Protein AF-0000000071042037 (afdb_homodimer)

Radius of gyration: 34.52 Å; Cα contacts (8 Å, |Δi|>4): 2663; chains: 2; bounding box: 82×126×121 Å

pLDDT: mean 88.51, std 17.07, range [20.02, 98.94]

Structure (mmCIF, N/CA/C/O backbone):
data_AF-0000000071042037-model_v1
#
loop_
_entity.id
_entity.type
_entity.pdbx_description
1 polymer 'Medium-chain acyl-CoA ligase ACSF2, mitochondrial'
#
loop_
_atom_site.group_PDB
_atom_site.id
_atom_site.type_symbol
_atom_site.label_atom_id
_atom_site.label_alt_id
_atom_site.label_comp_id
_atom_site.label_asym_id
_atom_site.label_entity_id
_atom_site.label_seq_id
_atom_site.pdbx_PDB_ins_code
_atom_site.Cartn_x
_atom_site.Cartn_y
_atom_site.Cartn_z
_atom_site.occupancy
_atom_site.B_iso_or_equiv
_atom_site.auth_seq_id
_atom_site.auth_comp_id
_atom_site.auth_asym_id
_atom_site.auth_atom_id
_atom_site.pdbx_PDB_model_num
ATOM 1 N N . MET A 1 1 ? -9.305 -24.906 -85.25 1 24.2 1 MET A N 1
ATOM 2 C CA . MET A 1 1 ? -9.922 -24.922 -83.938 1 24.2 1 MET A CA 1
ATOM 3 C C . MET A 1 1 ? -9.016 -24.266 -82.875 1 24.2 1 MET A C 1
ATOM 5 O O . MET A 1 1 ? -8.062 -24.891 -82.438 1 24.2 1 MET A O 1
ATOM 9 N N . HIS A 1 2 ? -8.75 -23.078 -82.938 1 25.86 2 HIS A N 1
ATOM 10 C CA . HIS A 1 2 ? -7.801 -22 -82.688 1 25.86 2 HIS A CA 1
ATOM 11 C C . HIS A 1 2 ? -7.867 -21.531 -81.25 1 25.86 2 HIS A C 1
ATOM 13 O O . HIS A 1 2 ? -8.93 -21.125 -80.75 1 25.86 2 HIS A O 1
ATOM 19 N N . GLY A 1 3 ? -7.184 -22.203 -80.375 1 22.84 3 GLY A N 1
ATOM 20 C CA . GLY A 1 3 ? -7.129 -22.344 -78.875 1 22.84 3 GLY A CA 1
ATOM 21 C C . GLY A 1 3 ? -6.805 -21.062 -78.188 1 22.84 3 GLY A C 1
ATOM 22 O O . GLY A 1 3 ? -5.699 -20.531 -78.312 1 22.84 3 GLY A O 1
ATOM 23 N N . VAL A 1 4 ? -7.742 -20.125 -78.125 1 24.64 4 VAL A N 1
ATOM 24 C CA . VAL A 1 4 ? -7.633 -18.766 -77.625 1 24.64 4 VAL A CA 1
ATOM 25 C C . VAL A 1 4 ? -7.156 -18.781 -76.188 1 24.64 4 VAL A C 1
ATOM 27 O O . VAL A 1 4 ? -7.688 -19.516 -75.375 1 24.64 4 VAL A O 1
ATOM 30 N N . CYS A 1 5 ? -5.879 -18.453 -75.875 1 22.72 5 CYS A N 1
ATOM 31 C CA . CYS A 1 5 ? -5.031 -18.359 -74.688 1 22.72 5 CYS A CA 1
ATOM 32 C C . CYS A 1 5 ? -5.676 -17.5 -73.625 1 22.72 5 CYS A C 1
ATOM 34 O O . CYS A 1 5 ? -6.129 -16.391 -73.938 1 22.72 5 CYS A O 1
ATOM 36 N N . LEU A 1 6 ? -6.203 -18.016 -72.562 1 21.28 6 LEU A N 1
ATOM 37 C CA . LEU A 1 6 ? -6.957 -17.562 -71.438 1 21.28 6 LEU A CA 1
ATOM 38 C C . LEU A 1 6 ? -6.227 -16.453 -70.688 1 21.28 6 LEU A C 1
ATOM 40 O O . LEU A 1 6 ? -5.078 -16.625 -70.25 1 21.28 6 LEU A O 1
ATOM 44 N N . LYS A 1 7 ? -6.508 -15.227 -71 1 23.2 7 LYS A N 1
ATOM 45 C CA . LYS A 1 7 ? -5.992 -13.984 -70.438 1 23.2 7 LYS A CA 1
ATOM 46 C C . LYS A 1 7 ? -6.16 -13.945 -68.938 1 23.2 7 LYS A C 1
ATOM 48 O O . LYS A 1 7 ? -7.281 -13.961 -68.438 1 23.2 7 LYS A O 1
ATOM 53 N N . ARG A 1 8 ? -5.18 -14.445 -68.125 1 22.86 8 ARG A N 1
ATOM 54 C CA . ARG A 1 8 ? -5.098 -14.656 -66.688 1 22.86 8 ARG A CA 1
ATOM 55 C C . ARG A 1 8 ? -5.383 -13.375 -65.938 1 22.86 8 ARG A C 1
ATOM 57 O O . ARG A 1 8 ? -4.641 -12.398 -66 1 22.86 8 ARG A O 1
ATOM 64 N N . VAL A 1 9 ? -6.629 -12.914 -65.812 1 24.02 9 VAL A N 1
ATOM 65 C CA . VAL A 1 9 ? -7.117 -11.68 -65.188 1 24.02 9 VAL A CA 1
ATOM 66 C C . VAL A 1 9 ? -6.688 -11.617 -63.719 1 24.02 9 VAL A C 1
ATOM 68 O O . VAL A 1 9 ? -7.211 -12.359 -62.906 1 24.02 9 VAL A O 1
ATOM 71 N N . ASP A 1 10 ? -5.434 -11.586 -63.375 1 20.62 10 ASP A N 1
ATOM 72 C CA . ASP A 1 10 ? -4.754 -11.734 -62.094 1 20.62 10 ASP A CA 1
ATOM 73 C C . ASP A 1 10 ? -5.164 -10.625 -61.125 1 20.62 10 ASP A C 1
ATOM 75 O O . ASP A 1 10 ? -5.039 -10.781 -59.906 1 20.62 10 ASP A O 1
ATOM 79 N N . ASN A 1 11 ? -5.359 -9.398 -61.562 1 21.53 11 ASN A N 1
ATOM 80 C CA . ASN A 1 11 ? -4.965 -8.266 -60.719 1 21.53 11 ASN A CA 1
ATOM 81 C C . ASN A 1 11 ? -6.004 -7.973 -59.656 1 21.53 11 ASN A C 1
ATOM 83 O O . ASN A 1 11 ? -6.777 -7.02 -59.781 1 21.53 11 ASN A O 1
ATOM 87 N N . ILE A 1 12 ? -6.832 -8.766 -59.312 1 20.64 12 ILE A N 1
ATOM 88 C CA . ILE A 1 12 ? -7.887 -8.18 -58.469 1 20.64 12 ILE A CA 1
ATOM 89 C C . ILE A 1 12 ? -7.273 -7.543 -57.25 1 20.64 12 ILE A C 1
ATOM 91 O O . ILE A 1 12 ? -6.602 -8.219 -56.438 1 20.64 12 ILE A O 1
ATOM 95 N N . LYS A 1 13 ? -7.125 -6.215 -57.219 1 25.69 13 LYS A N 1
ATOM 96 C CA . LYS A 1 13 ? -6.762 -5.27 -56.156 1 25.69 13 LYS A CA 1
ATOM 97 C C . LYS A 1 13 ? -7.609 -5.484 -54.906 1 25.69 13 LYS A C 1
ATOM 99 O O . LYS A 1 13 ? -8.812 -5.211 -54.906 1 25.69 13 LYS A O 1
ATOM 104 N N . PHE A 1 14 ? -7.477 -6.645 -54.219 1 21.19 14 PHE A N 1
ATOM 105 C CA . PHE A 1 14 ? -8.172 -6.785 -52.938 1 21.19 14 PHE A CA 1
ATOM 106 C C . PHE A 1 14 ? -8.023 -5.52 -52.094 1 21.19 14 PHE A C 1
ATOM 108 O O . PHE A 1 14 ? -6.914 -5.129 -51.75 1 21.19 14 PHE A O 1
ATOM 115 N N . LEU A 1 15 ? -8.852 -4.543 -52.281 1 24.7 15 LEU A N 1
ATOM 116 C CA . LEU A 1 15 ? -9.047 -3.346 -51.469 1 24.7 15 LEU A CA 1
ATOM 117 C C . LEU A 1 15 ? -9.172 -3.703 -49.969 1 24.7 15 LEU A C 1
ATOM 119 O O . LEU A 1 15 ? -10.188 -4.25 -49.562 1 24.7 15 LEU A O 1
ATOM 123 N N . GLY A 1 16 ? -8.18 -4.402 -49.406 1 23.17 16 GLY A N 1
ATOM 124 C CA . GLY A 1 16 ? -8.07 -4.656 -47.969 1 23.17 16 GLY A CA 1
ATOM 125 C C . GLY A 1 16 ? -8.359 -3.428 -47.125 1 23.17 16 GLY A C 1
ATOM 126 O O . GLY A 1 16 ? -7.609 -2.451 -47.156 1 23.17 16 GLY A O 1
ATOM 127 N N . LEU A 1 17 ? -9.586 -3.014 -47.031 1 25.05 17 LEU A N 1
ATOM 128 C CA . LEU A 1 17 ? -10.062 -1.983 -46.125 1 25.05 17 LEU A CA 1
ATOM 129 C C . LEU A 1 17 ? -9.422 -2.133 -44.75 1 25.05 17 LEU A C 1
ATOM 131 O O . LEU A 1 17 ? -9.602 -3.154 -44.094 1 25.05 17 LEU A O 1
ATOM 135 N N . TYR A 1 18 ? -8.219 -1.641 -44.594 1 23.72 18 TYR A N 1
ATOM 136 C CA . TYR A 1 18 ? -7.461 -1.355 -43.375 1 23.72 18 TYR A CA 1
ATOM 137 C C . TYR A 1 18 ? -8.336 -0.666 -42.344 1 23.72 18 TYR A C 1
ATOM 139 O O . TYR A 1 18 ? -8.695 0.503 -42.5 1 23.72 18 TYR A O 1
ATOM 147 N N . ILE A 1 19 ? -9.492 -1.325 -41.969 1 25.98 19 ILE A N 1
ATOM 148 C CA . ILE A 1 19 ? -10.148 -0.741 -40.781 1 25.98 19 ILE A CA 1
ATOM 149 C C . ILE A 1 19 ? -9.102 -0.299 -39.781 1 25.98 19 ILE A C 1
ATOM 151 O O . ILE A 1 19 ? -8.266 -1.099 -39.344 1 25.98 19 ILE A O 1
ATOM 155 N N . ASP A 1 20 ? -8.812 0.933 -39.781 1 24.41 20 ASP A N 1
ATOM 156 C CA . ASP A 1 20 ? -8.016 1.766 -38.875 1 24.41 20 ASP A CA 1
ATOM 157 C C . ASP A 1 20 ? -8.328 1.457 -37.438 1 24.41 20 ASP A C 1
ATOM 159 O O . ASP A 1 20 ? -9.398 1.802 -36.938 1 24.41 20 ASP A O 1
ATOM 163 N N . SER A 1 21 ? -8.305 0.178 -37.062 1 27.3 21 SER A N 1
ATOM 164 C CA . SER A 1 21 ? -8.336 -0.211 -35.656 1 27.3 21 SER A CA 1
ATOM 165 C C . SER A 1 21 ? -7.477 0.713 -34.812 1 27.3 21 SER A C 1
ATOM 167 O O . SER A 1 21 ? -6.277 0.474 -34.656 1 27.3 21 SER A O 1
ATOM 169 N N . GLN A 1 22 ? -7.457 1.995 -35.031 1 25.16 22 GLN A N 1
ATOM 170 C CA . GLN A 1 22 ? -6.871 3.088 -34.281 1 25.16 22 GLN A CA 1
ATOM 171 C C . GLN A 1 22 ? -7.234 2.977 -32.781 1 25.16 22 GLN A C 1
ATOM 173 O O . GLN A 1 22 ? -6.953 3.887 -32 1 25.16 22 GLN A O 1
ATOM 178 N N . LEU A 1 23 ? -8.195 2.203 -32.5 1 28.16 23 LEU A N 1
ATOM 179 C CA . LEU A 1 23 ? -8.297 2.26 -31.047 1 28.16 23 LEU A CA 1
ATOM 180 C C . LEU A 1 23 ? -6.953 1.959 -30.391 1 28.16 23 LEU A C 1
ATOM 182 O O . LEU A 1 23 ? -6.527 0.803 -30.344 1 28.16 23 LEU A O 1
ATOM 186 N N . SER A 1 24 ? -6.02 2.674 -30.844 1 26.39 24 SER A N 1
ATOM 187 C CA . SER A 1 24 ? -4.648 2.744 -30.359 1 26.39 24 SER A CA 1
ATOM 188 C C . SER A 1 24 ? -4.586 2.469 -28.859 1 26.39 24 SER A C 1
ATOM 190 O O . SER A 1 24 ? -5.434 2.939 -28.094 1 26.39 24 SER A O 1
ATOM 192 N N . SER A 1 25 ? -4.238 1.266 -28.5 1 30.28 25 SER A N 1
ATOM 193 C CA . SER A 1 25 ? -3.656 0.99 -27.188 1 30.28 25 SER A CA 1
ATOM 194 C C . SER A 1 25 ? -2.963 2.223 -26.625 1 30.28 25 SER A C 1
ATOM 196 O O . SER A 1 25 ? -2.107 2.818 -27.281 1 30.28 25 SER A O 1
ATOM 198 N N . SER A 1 26 ? -3.746 3.18 -26.156 1 30.73 26 SER A N 1
ATOM 199 C CA . SER A 1 26 ? -3.131 4.262 -25.391 1 30.73 26 SER A CA 1
ATOM 200 C C . SER A 1 26 ? -1.818 3.812 -24.766 1 30.73 26 SER A C 1
ATOM 202 O O . SER A 1 26 ? -1.813 2.967 -23.859 1 30.73 26 SER A O 1
ATOM 204 N N . LEU A 1 27 ? -0.887 3.559 -25.625 1 31.55 27 LEU A N 1
ATOM 205 C CA . LEU A 1 27 ? 0.497 3.428 -25.172 1 31.55 27 LEU A CA 1
ATOM 206 C C . LEU A 1 27 ? 0.77 4.332 -23.984 1 31.55 27 LEU A C 1
ATOM 208 O O . LEU A 1 27 ? 0.587 5.547 -24.062 1 31.55 27 LEU A O 1
ATOM 212 N N . TRP A 1 28 ? 0.453 3.842 -22.953 1 33.06 28 TRP A N 1
ATOM 213 C CA . TRP A 1 28 ? 1.007 4.418 -21.719 1 33.06 28 TRP A CA 1
ATOM 214 C C . TRP A 1 28 ? 2.434 4.902 -21.953 1 33.06 28 TRP A C 1
ATOM 216 O O . TRP A 1 28 ? 3.342 4.098 -22.172 1 33.06 28 TRP A O 1
ATOM 226 N N . ARG A 1 29 ? 2.57 5.859 -22.875 1 34.97 29 ARG A N 1
ATOM 227 C CA . ARG A 1 29 ? 3.926 6.395 -22.812 1 34.97 29 ARG A CA 1
ATOM 228 C C . ARG A 1 29 ? 4.219 6.977 -21.422 1 34.97 29 ARG A C 1
ATOM 230 O O . ARG A 1 29 ? 3.527 7.891 -20.969 1 34.97 29 ARG A O 1
ATOM 237 N N . PRO A 1 30 ? 4.828 6.215 -20.672 1 39.09 30 PRO A N 1
ATOM 238 C CA . PRO A 1 30 ? 5.223 6.98 -19.484 1 39.09 30 PRO A CA 1
ATOM 239 C C . PRO A 1 30 ? 5.734 8.375 -19.828 1 39.09 30 PRO A C 1
ATOM 241 O O . PRO A 1 30 ? 6.613 8.523 -20.672 1 39.09 30 PRO A O 1
ATOM 244 N N . ARG A 1 31 ? 4.992 9.219 -19.984 1 39.28 31 ARG A N 1
ATOM 245 C CA . ARG A 1 31 ? 5.422 10.602 -20.188 1 39.28 31 ARG A CA 1
ATOM 246 C C . ARG A 1 31 ? 6.684 10.906 -19.391 1 39.28 31 ARG A C 1
ATOM 248 O O . ARG A 1 31 ? 7.242 12 -19.5 1 39.28 31 ARG A O 1
ATOM 255 N N . ASN A 1 32 ? 6.855 10.312 -18.172 1 43.59 32 ASN A N 1
ATOM 256 C CA . ASN A 1 32 ? 7.898 11 -17.422 1 43.59 32 ASN A CA 1
ATOM 257 C C . ASN A 1 32 ? 9.289 10.648 -17.953 1 43.59 32 ASN A C 1
ATOM 259 O O . ASN A 1 32 ? 9.789 9.547 -17.703 1 43.59 32 ASN A O 1
ATOM 263 N N . ASP A 1 33 ? 9.602 11.172 -19.078 1 51.97 33 ASP A N 1
ATOM 264 C CA . ASP A 1 33 ? 10.922 11.242 -19.703 1 51.97 33 ASP A CA 1
ATOM 265 C C . ASP A 1 33 ? 12.008 11.508 -18.656 1 51.97 33 ASP A C 1
ATOM 267 O O . ASP A 1 33 ? 13.141 11.828 -19.016 1 51.97 33 ASP A O 1
ATOM 271 N N . VAL A 1 34 ? 11.68 11.703 -17.453 1 62.03 34 VAL A N 1
ATOM 272 C CA . VAL A 1 34 ? 12.758 12.062 -16.547 1 62.03 34 VAL A CA 1
ATOM 273 C C . VAL A 1 34 ? 13.555 10.82 -16.156 1 62.03 34 VAL A C 1
ATOM 275 O O . VAL A 1 34 ? 12.977 9.812 -15.734 1 62.03 34 VAL A O 1
ATOM 278 N N . ARG A 1 35 ? 14.742 10.844 -16.516 1 77.06 35 ARG A N 1
ATOM 279 C CA . ARG A 1 35 ? 15.695 9.797 -16.156 1 77.06 35 ARG A CA 1
ATOM 280 C C . ARG A 1 35 ? 15.859 9.703 -14.648 1 77.06 35 ARG A C 1
ATOM 282 O O . ARG A 1 35 ? 16.047 10.719 -13.969 1 77.06 35 ARG A O 1
ATOM 289 N N . LEU A 1 36 ? 15.625 8.469 -14.156 1 91.06 36 LEU A N 1
ATOM 290 C CA . LEU A 1 36 ? 15.742 8.211 -12.727 1 91.06 36 LEU A CA 1
ATOM 291 C C . LEU A 1 36 ? 17.203 8.18 -12.297 1 91.06 36 LEU A C 1
ATOM 293 O O . LEU A 1 36 ? 18.078 7.809 -13.078 1 91.06 36 LEU A O 1
ATOM 297 N N . SER A 1 37 ? 17.469 8.648 -11.133 1 90.06 37 SER A N 1
ATOM 298 C CA . SER A 1 37 ? 18.812 8.602 -10.578 1 90.06 37 SER A CA 1
ATOM 299 C C . SER A 1 37 ? 18.953 7.5 -9.531 1 90.06 37 SER A C 1
ATOM 301 O O . SER A 1 37 ? 20.031 6.938 -9.352 1 90.06 37 SER A O 1
ATOM 303 N N . ASP A 1 38 ? 17.859 7.219 -8.852 1 94.88 38 ASP A N 1
ATOM 304 C CA . ASP A 1 38 ? 17.844 6.191 -7.812 1 94.88 38 ASP A CA 1
ATOM 305 C C . ASP A 1 38 ? 16.984 5 -8.234 1 94.88 38 ASP A C 1
ATOM 307 O O . ASP A 1 38 ? 16.094 5.137 -9.078 1 94.88 38 ASP A O 1
ATOM 311 N N . SER A 1 39 ? 17.281 3.834 -7.672 1 97.94 39 SER A N 1
ATOM 312 C CA . SER A 1 39 ? 16.609 2.604 -8.078 1 97.94 39 SER A CA 1
ATOM 313 C C . SER A 1 39 ? 15.297 2.412 -7.316 1 97.94 39 SER A C 1
ATOM 315 O O . SER A 1 39 ? 15.195 1.538 -6.453 1 97.94 39 SER A O 1
ATOM 317 N N . TYR A 1 40 ? 14.375 3.17 -7.598 1 98.25 40 TYR A N 1
ATOM 318 C CA . TYR A 1 40 ? 13.008 3.102 -7.094 1 98.25 40 TYR A CA 1
ATOM 319 C C . TYR A 1 40 ? 12.008 3.387 -8.203 1 98.25 40 TYR A C 1
ATOM 321 O O . TYR A 1 40 ? 12.188 4.324 -8.984 1 98.25 40 TYR A O 1
ATOM 329 N N . PHE A 1 41 ? 10.977 2.521 -8.281 1 98.19 41 PHE A N 1
ATOM 330 C CA . PHE A 1 41 ? 9.938 2.697 -9.289 1 98.19 41 PHE A CA 1
ATOM 331 C C . PHE A 1 41 ? 8.57 2.312 -8.734 1 98.19 41 PHE A C 1
ATOM 333 O O . PHE A 1 41 ? 8.445 1.313 -8.023 1 98.19 41 PHE A O 1
ATOM 340 N N . HIS A 1 42 ? 7.586 3.139 -8.945 1 98 42 HIS A N 1
ATOM 341 C CA . HIS A 1 42 ? 6.191 2.867 -8.602 1 98 42 HIS A CA 1
ATOM 342 C C . HIS A 1 42 ? 5.344 2.678 -9.859 1 98 42 HIS A C 1
ATOM 344 O O . HIS A 1 42 ? 5.223 3.592 -10.68 1 98 42 HIS A O 1
ATOM 350 N N . GLY A 1 43 ? 4.754 1.424 -10.008 1 97.38 43 GLY A N 1
ATOM 351 C CA . GLY A 1 43 ? 3.822 1.203 -11.102 1 97.38 43 GLY A CA 1
ATOM 352 C C . GLY A 1 43 ? 2.494 1.91 -10.898 1 97.38 43 GLY A C 1
ATOM 353 O O . GLY A 1 43 ? 1.94 1.907 -9.797 1 97.38 43 GLY A O 1
ATOM 354 N N . THR A 1 44 ? 2.018 2.598 -11.961 1 95.06 44 THR A N 1
ATOM 355 C CA . THR A 1 44 ? 0.755 3.32 -11.852 1 95.06 44 THR A CA 1
ATOM 356 C C . THR A 1 44 ? -0.231 2.852 -12.922 1 95.06 44 THR A C 1
ATOM 358 O O . THR A 1 44 ? 0.165 2.234 -13.914 1 95.06 44 THR A O 1
ATOM 361 N N . SER A 1 45 ? -1.495 3.008 -12.586 1 94.44 45 SER A N 1
ATOM 362 C CA . SER A 1 45 ? -2.578 2.68 -13.508 1 94.44 45 SER A CA 1
ATOM 363 C C . SER A 1 45 ? -3.854 3.436 -13.148 1 94.44 45 SER A C 1
ATOM 365 O O . SER A 1 45 ? -4.027 3.871 -12.008 1 94.44 45 SER A O 1
ATOM 367 N N . ASP A 1 46 ? -4.656 3.615 -14.141 1 92.75 46 ASP A N 1
ATOM 368 C CA . ASP A 1 46 ? -5.973 4.188 -13.891 1 92.75 46 ASP A CA 1
ATOM 369 C C . ASP A 1 46 ? -6.969 3.109 -13.461 1 92.75 46 ASP A C 1
ATOM 371 O O . ASP A 1 46 ? -8.117 3.41 -13.148 1 92.75 46 ASP A O 1
ATOM 375 N N . ARG A 1 47 ? -6.539 1.904 -13.406 1 94.75 47 ARG A N 1
ATOM 376 C CA . ARG A 1 47 ? -7.387 0.808 -12.945 1 94.75 47 ARG A CA 1
ATOM 377 C C . ARG A 1 47 ? -7.309 0.657 -11.43 1 94.75 47 ARG A C 1
ATOM 379 O O . ARG A 1 47 ? -6.23 0.404 -10.883 1 94.75 47 ARG A O 1
ATOM 386 N N . PRO A 1 48 ? -8.398 0.753 -10.805 1 97.06 48 PRO A N 1
ATOM 387 C CA . PRO A 1 48 ? -8.359 0.627 -9.344 1 97.06 48 PRO A CA 1
ATOM 388 C C . PRO A 1 48 ? -8.203 -0.82 -8.883 1 97.06 48 PRO A C 1
ATOM 390 O O . PRO A 1 48 ? -8.531 -1.748 -9.625 1 97.06 48 PRO A O 1
ATOM 393 N N . LEU A 1 49 ? -7.688 -0.988 -7.711 1 97.94 49 LEU A N 1
ATOM 394 C CA . LEU A 1 49 ? -7.727 -2.293 -7.059 1 97.94 49 LEU A CA 1
ATOM 395 C C . LEU A 1 49 ? -9.172 -2.734 -6.82 1 97.94 49 LEU A C 1
ATOM 397 O O . LEU A 1 49 ? -10.023 -1.919 -6.473 1 97.94 49 LEU A O 1
ATOM 401 N N . LEU A 1 50 ? -9.375 -3.984 -6.984 1 97.19 50 LEU A N 1
ATOM 402 C CA . LEU A 1 50 ? -10.703 -4.559 -6.766 1 97.19 50 LEU A CA 1
ATOM 403 C C . LEU A 1 50 ? -10.898 -4.922 -5.297 1 97.19 50 LEU A C 1
ATOM 405 O O . LEU A 1 50 ? -10.039 -5.547 -4.684 1 97.19 50 LEU A O 1
ATOM 409 N N . GLY A 1 51 ? -11.969 -4.508 -4.77 1 96.44 51 GLY A N 1
ATOM 410 C CA . GLY A 1 51 ? -12.383 -4.945 -3.445 1 96.44 51 GLY A CA 1
ATOM 411 C C . GLY A 1 51 ? -13.328 -6.137 -3.477 1 96.44 51 GLY A C 1
ATOM 412 O O . GLY A 1 51 ? -14.445 -6.062 -2.965 1 96.44 51 GLY A O 1
ATOM 413 N N . LYS A 1 52 ? -12.836 -7.258 -4.004 1 96.88 52 LYS A N 1
ATOM 414 C CA . LYS A 1 52 ? -13.68 -8.43 -4.215 1 96.88 52 LYS A CA 1
ATOM 415 C C . LYS A 1 52 ? -12.969 -9.703 -3.764 1 96.88 52 LYS A C 1
ATOM 417 O O . LYS A 1 52 ? -11.75 -9.82 -3.891 1 96.88 52 LYS A O 1
ATOM 422 N N . THR A 1 53 ? -13.773 -10.594 -3.26 1 98.12 53 THR A N 1
ATOM 423 C CA . THR A 1 53 ? -13.266 -11.945 -3.055 1 98.12 53 THR A CA 1
ATOM 424 C C . THR A 1 53 ? -13.227 -12.711 -4.371 1 98.12 53 THR A C 1
ATOM 426 O O . THR A 1 53 ? -13.828 -12.289 -5.359 1 98.12 53 THR A O 1
ATOM 429 N N . ILE A 1 54 ? -12.531 -13.828 -4.363 1 98.62 54 ILE A N 1
ATOM 430 C CA . ILE A 1 54 ? -12.508 -14.695 -5.535 1 98.62 54 ILE A CA 1
ATOM 431 C C . ILE A 1 54 ? -13.922 -15.172 -5.867 1 98.62 54 ILE A C 1
ATOM 433 O O . ILE A 1 54 ? -14.305 -15.211 -7.035 1 98.62 54 ILE A O 1
ATOM 437 N N . GLY A 1 55 ? -14.719 -15.555 -4.859 1 97.75 55 GLY A N 1
ATOM 438 C CA . GLY A 1 55 ? -16.094 -15.969 -5.066 1 97.75 55 GLY A CA 1
ATOM 439 C C . GLY A 1 55 ? -16.953 -14.898 -5.727 1 97.75 55 GLY A C 1
ATOM 440 O O . GLY A 1 55 ? -17.719 -15.188 -6.637 1 97.75 55 GLY A O 1
ATOM 441 N N . GLU A 1 56 ? -16.828 -13.672 -5.285 1 96.38 56 GLU A N 1
ATOM 442 C CA . GLU A 1 56 ? -17.547 -12.562 -5.879 1 96.38 56 GLU A CA 1
ATOM 443 C C . GLU A 1 56 ? -17.109 -12.312 -7.32 1 96.38 56 GLU A C 1
ATOM 445 O O . GLU A 1 56 ? -17.922 -12.016 -8.188 1 96.38 56 GLU A O 1
ATOM 450 N N . ALA A 1 57 ? -15.812 -12.414 -7.523 1 97.69 57 ALA A N 1
ATOM 451 C CA . ALA A 1 57 ? -15.289 -12.234 -8.875 1 97.69 57 ALA A CA 1
ATOM 452 C C . ALA A 1 57 ? -15.859 -13.281 -9.828 1 97.69 57 ALA A C 1
ATOM 454 O O . ALA A 1 57 ? -16.203 -12.969 -10.969 1 97.69 57 ALA A O 1
ATOM 455 N N . LEU A 1 58 ? -15.906 -14.492 -9.367 1 98.12 58 LEU A N 1
ATOM 456 C CA . LEU A 1 58 ? -16.484 -15.555 -10.18 1 98.12 58 LEU A CA 1
ATOM 457 C C . LEU A 1 58 ? -17.953 -15.258 -10.492 1 98.12 58 LEU A C 1
ATOM 459 O O . LEU A 1 58 ? -18.391 -15.406 -11.633 1 98.12 58 LEU A O 1
ATOM 463 N N . GLN A 1 59 ? -18.703 -14.883 -9.508 1 96.19 59 GLN A N 1
ATOM 464 C CA . GLN A 1 59 ? -20.109 -14.516 -9.703 1 96.19 59 GLN A CA 1
ATOM 465 C C . GLN A 1 59 ? -20.234 -13.406 -10.734 1 96.19 59 GLN A C 1
ATOM 467 O O . GLN A 1 59 ? -21.094 -13.469 -11.617 1 96.19 59 GLN A O 1
ATOM 472 N N . ASN A 1 60 ? -19.422 -12.414 -10.625 1 95.88 60 ASN A N 1
ATOM 473 C CA . ASN A 1 60 ? -19.438 -11.297 -11.562 1 95.88 60 ASN A CA 1
ATOM 474 C C . ASN A 1 60 ? -19.188 -11.766 -12.992 1 95.88 60 ASN A C 1
ATOM 476 O O . ASN A 1 60 ? -19.891 -11.359 -13.922 1 95.88 60 ASN A O 1
ATOM 480 N N . SER A 1 61 ? -18.203 -12.617 -13.164 1 97.62 61 SER A N 1
ATOM 481 C CA . SER A 1 61 ? -17.875 -13.109 -14.5 1 97.62 61 SER A CA 1
ATOM 482 C C . SER A 1 61 ? -19 -13.977 -15.062 1 97.62 61 SER A C 1
ATOM 484 O O . SER A 1 61 ? -19.297 -13.914 -16.25 1 97.62 61 SER A O 1
ATOM 486 N N . ALA A 1 62 ? -19.594 -14.742 -14.227 1 97.88 62 ALA A N 1
ATOM 487 C CA . ALA A 1 62 ? -20.703 -15.594 -14.648 1 97.88 62 ALA A CA 1
ATOM 488 C C . ALA A 1 62 ? -21.906 -14.758 -15.055 1 97.88 62 ALA A C 1
ATOM 490 O O . ALA A 1 62 ? -22.656 -15.133 -15.961 1 97.88 62 ALA A O 1
ATOM 491 N N . GLU A 1 63 ? -22.125 -13.688 -14.398 1 96.75 63 GLU A N 1
ATOM 492 C CA . GLU A 1 63 ? -23.219 -12.789 -14.727 1 96.75 63 GLU A CA 1
ATOM 493 C C . GLU A 1 63 ? -22.953 -12.039 -16.031 1 96.75 63 GLU A C 1
ATOM 495 O O . GLU A 1 63 ? -23.844 -11.875 -16.859 1 96.75 63 GLU A O 1
ATOM 500 N N . LYS A 1 64 ? -21.75 -11.672 -16.25 1 96.5 64 LYS A N 1
ATOM 501 C CA . LYS A 1 64 ? -21.359 -10.883 -17.422 1 96.5 64 LYS A CA 1
ATOM 502 C C . LYS A 1 64 ? -21.25 -11.766 -18.656 1 96.5 64 LYS A C 1
ATOM 504 O O . LYS A 1 64 ? -21.578 -11.328 -19.766 1 96.5 64 LYS A O 1
ATOM 509 N N . HIS A 1 65 ? -20.719 -12.961 -18.375 1 96.88 65 HIS A N 1
ATOM 510 C CA . HIS A 1 65 ? -20.438 -13.867 -19.484 1 96.88 65 HIS A CA 1
ATOM 511 C C . HIS A 1 65 ? -21 -15.266 -19.203 1 96.88 65 HIS A C 1
ATOM 513 O O . HIS A 1 65 ? -20.281 -16.25 -19.281 1 96.88 65 HIS A O 1
ATOM 519 N N . PRO A 1 66 ? -22.234 -15.391 -19.078 1 97.56 66 PRO A N 1
ATOM 520 C CA . PRO A 1 66 ? -22.781 -16.672 -18.625 1 97.56 66 PRO A CA 1
ATOM 521 C C . PRO A 1 66 ? -22.516 -17.812 -19.609 1 97.56 66 PRO A C 1
ATOM 523 O O . PRO A 1 66 ? -22.219 -18.938 -19.188 1 97.56 66 PRO A O 1
ATOM 526 N N . ASN A 1 67 ? -22.5 -17.547 -20.938 1 97.81 67 ASN A N 1
ATOM 527 C CA . ASN A 1 67 ? -22.453 -18.625 -21.922 1 97.81 67 ASN A CA 1
ATOM 528 C C . ASN A 1 67 ? -21.062 -18.781 -22.531 1 97.81 67 ASN A C 1
ATOM 530 O O . ASN A 1 67 ? -20.828 -19.688 -23.344 1 97.81 67 ASN A O 1
ATOM 534 N N . LYS A 1 68 ? -20.172 -17.969 -22.125 1 98 68 LYS A N 1
ATOM 535 C CA . LYS A 1 68 ? -18.781 -18.109 -22.578 1 98 68 LYS A CA 1
ATOM 536 C C . LYS A 1 68 ? -18.094 -19.266 -21.859 1 98 68 LYS A C 1
ATOM 538 O O . LYS A 1 68 ? -18.344 -19.516 -20.672 1 98 68 LYS A O 1
ATOM 543 N N . ASN A 1 69 ? -17.25 -19.969 -22.609 1 98.12 69 ASN A N 1
ATOM 544 C CA . ASN A 1 69 ? -16.453 -21 -21.969 1 98.12 69 ASN A CA 1
ATOM 545 C C . ASN A 1 69 ? -15.484 -20.422 -20.953 1 98.12 69 ASN A C 1
ATOM 547 O O . ASN A 1 69 ? -14.719 -19.5 -21.266 1 98.12 69 ASN A O 1
ATOM 551 N N . ALA A 1 70 ? -15.57 -20.906 -19.75 1 98.56 70 ALA A N 1
ATOM 552 C CA . ALA A 1 70 ? -14.617 -20.516 -18.719 1 98.56 70 ALA A CA 1
ATOM 553 C C . ALA A 1 70 ? -13.375 -21.406 -18.75 1 98.56 70 ALA A C 1
ATOM 555 O O . ALA A 1 70 ? -12.25 -20.906 -18.859 1 98.56 70 ALA A O 1
ATOM 556 N N . PHE A 1 71 ? -13.672 -22.719 -18.75 1 98.62 71 PHE A N 1
ATOM 557 C CA . PHE A 1 71 ? -12.578 -23.672 -18.75 1 98.62 71 PHE A CA 1
ATOM 558 C C . PHE A 1 71 ? -12.836 -24.797 -19.75 1 98.62 71 PHE A C 1
ATOM 560 O O . PHE A 1 71 ? -13.969 -25.25 -19.906 1 98.62 71 PHE A O 1
ATOM 567 N N . VAL A 1 72 ? -11.789 -25.188 -20.406 1 98.31 72 VAL A N 1
ATOM 568 C CA . VAL A 1 72 ? -11.758 -26.375 -21.266 1 98.31 72 VAL A CA 1
ATOM 569 C C . VAL A 1 72 ? -10.711 -27.359 -20.734 1 98.31 72 VAL A C 1
ATOM 571 O O . VAL A 1 72 ? -9.562 -26.984 -20.484 1 98.31 72 VAL A O 1
ATOM 574 N N . TYR A 1 73 ? -11.148 -28.625 -20.516 1 96.31 73 TYR A N 1
ATOM 575 C CA . TYR A 1 73 ? -10.266 -29.625 -19.922 1 96.31 73 TYR A CA 1
ATOM 576 C C . TYR A 1 73 ? -9.852 -30.672 -20.938 1 96.31 73 TYR A C 1
ATOM 578 O O . TYR A 1 73 ? -10.695 -31.391 -21.469 1 96.31 73 TYR A O 1
ATOM 586 N N . GLY A 1 74 ? -8.609 -30.766 -21.188 1 88.25 74 GLY A N 1
ATOM 587 C CA . GLY A 1 74 ? -8.109 -31.734 -22.141 1 88.25 74 GLY A CA 1
ATOM 588 C C . GLY A 1 74 ? -8.492 -31.422 -23.578 1 88.25 74 GLY A C 1
ATOM 589 O O . GLY A 1 74 ? -8.867 -30.281 -23.891 1 88.25 74 GLY A O 1
ATOM 590 N N . THR A 1 75 ? -8.32 -32.469 -24.344 1 81.5 75 THR A N 1
ATOM 591 C CA . THR A 1 75 ? -8.562 -32.25 -25.766 1 81.5 75 THR A CA 1
ATOM 592 C C . THR A 1 75 ? -9.898 -32.844 -26.188 1 81.5 75 THR A C 1
ATOM 594 O O . THR A 1 75 ? -10.367 -32.625 -27.312 1 81.5 75 THR A O 1
ATOM 597 N N . GLU A 1 76 ? -10.523 -33.562 -25.234 1 78 76 GLU A N 1
ATOM 598 C CA . GLU A 1 76 ? -11.75 -34.281 -25.578 1 78 76 GLU A CA 1
ATOM 599 C C . GLU A 1 76 ? -12.977 -33.406 -25.406 1 78 76 GLU A C 1
ATOM 601 O O . GLU A 1 76 ? -14.109 -33.875 -25.578 1 78 76 GLU A O 1
ATOM 606 N N . GLY A 1 77 ? -12.781 -32.281 -25.016 1 77.31 77 GLY A N 1
ATOM 607 C CA . GLY A 1 77 ? -13.867 -31.328 -25.125 1 77.31 77 GLY A CA 1
ATOM 608 C C . GLY A 1 77 ? -14.594 -31.094 -23.812 1 77.31 77 GLY A C 1
ATOM 609 O O . GLY A 1 77 ? -15.617 -30.422 -23.781 1 77.31 77 GLY A O 1
ATOM 610 N N . ASP A 1 78 ? -14.312 -31.688 -22.719 1 90.25 78 ASP A N 1
ATOM 611 C CA . ASP A 1 78 ? -14.906 -31.344 -21.438 1 90.25 78 ASP A CA 1
ATOM 612 C C . ASP A 1 78 ? -14.734 -29.859 -21.141 1 90.25 78 ASP A C 1
ATOM 614 O O . ASP A 1 78 ? -13.656 -29.297 -21.328 1 90.25 78 ASP A O 1
ATOM 618 N N . ARG A 1 79 ? -15.82 -29.188 -20.875 1 97 79 ARG A N 1
ATOM 619 C CA . ARG A 1 79 ? -15.719 -27.734 -20.688 1 97 79 ARG A CA 1
ATOM 620 C C . ARG A 1 79 ? -16.828 -27.219 -19.781 1 97 79 ARG A C 1
ATOM 622 O O . ARG A 1 79 ? -17.828 -27.906 -19.562 1 97 79 ARG A O 1
ATOM 629 N N . HIS A 1 80 ? -16.641 -26.141 -19.172 1 98.06 80 HIS A N 1
ATOM 630 C CA . HIS A 1 80 ? -17.609 -25.359 -18.406 1 98.06 80 HIS A CA 1
ATOM 631 C C . HIS A 1 80 ? -17.75 -23.953 -18.969 1 98.06 80 HIS A C 1
ATOM 633 O O . HIS A 1 80 ? -16.75 -23.266 -19.188 1 98.06 80 HIS A O 1
ATOM 639 N N . THR A 1 81 ? -19.016 -23.594 -19.234 1 98.44 81 THR A N 1
ATOM 640 C CA . THR A 1 81 ? -19.266 -22.156 -19.344 1 98.44 81 THR A CA 1
ATOM 641 C C . THR A 1 81 ? -19.156 -21.484 -17.984 1 98.44 81 THR A C 1
ATOM 643 O O . THR A 1 81 ? -19.094 -22.156 -16.953 1 98.44 81 THR A O 1
ATOM 646 N N . TYR A 1 82 ? -19.109 -20.203 -17.969 1 98.69 82 TYR A N 1
ATOM 647 C CA . TYR A 1 82 ? -19.031 -19.5 -16.703 1 98.69 82 TYR A CA 1
ATOM 648 C C . TYR A 1 82 ? -20.234 -19.812 -15.82 1 98.69 82 TYR A C 1
ATOM 650 O O . TYR A 1 82 ? -20.094 -20.016 -14.617 1 98.69 82 TYR A O 1
ATOM 658 N N . SER A 1 83 ? -21.422 -19.828 -16.375 1 98.44 83 SER A N 1
ATOM 659 C CA . SER A 1 83 ? -22.609 -20.172 -15.609 1 98.44 83 SER A CA 1
ATOM 660 C C . SER A 1 83 ? -22.547 -21.594 -15.07 1 98.44 83 SER A C 1
ATOM 662 O O . SER A 1 83 ? -22.922 -21.844 -13.922 1 98.44 83 SER A O 1
ATOM 664 N N . GLN A 1 84 ? -22.109 -22.5 -15.914 1 98.19 84 GLN A N 1
ATOM 665 C CA . GLN A 1 84 ? -21.969 -23.891 -15.492 1 98.19 84 GLN A CA 1
ATOM 666 C C . GLN A 1 84 ? -20.922 -24.031 -14.391 1 98.19 84 GLN A C 1
ATOM 668 O O . GLN A 1 84 ? -21.109 -24.797 -13.445 1 98.19 84 GLN A O 1
ATOM 673 N N . LEU A 1 85 ? -19.797 -23.328 -14.57 1 98.44 85 LEU A N 1
ATOM 674 C CA . LEU A 1 85 ? -18.766 -23.359 -13.547 1 98.44 85 LEU A CA 1
ATOM 675 C C . LEU A 1 85 ? -19.297 -22.891 -12.203 1 98.44 85 LEU A C 1
ATOM 677 O O . LEU A 1 85 ? -19.094 -23.547 -11.18 1 98.44 85 LEU A O 1
ATOM 681 N N . LEU A 1 86 ? -20 -21.75 -12.188 1 97.62 86 LEU A N 1
ATOM 682 C CA . LEU A 1 86 ? -20.547 -21.219 -10.953 1 97.62 86 LEU A CA 1
ATOM 683 C C . LEU A 1 86 ? -21.5 -22.219 -10.305 1 97.62 86 LEU A C 1
ATOM 685 O O . LEU A 1 86 ? -21.438 -22.453 -9.094 1 97.62 86 LEU A O 1
ATOM 689 N N . ASP A 1 87 ? -22.328 -22.812 -11.094 1 96.44 87 ASP A N 1
ATOM 690 C CA . ASP A 1 87 ? -23.281 -23.781 -10.594 1 96.44 87 ASP A CA 1
ATOM 691 C C . ASP A 1 87 ? -22.578 -24.984 -9.977 1 96.44 87 ASP A C 1
ATOM 693 O O . ASP A 1 87 ? -22.938 -25.422 -8.883 1 96.44 87 ASP A O 1
ATOM 697 N N . GLU A 1 88 ? -21.609 -25.547 -10.688 1 96.69 88 GLU A N 1
ATOM 698 C CA . GLU A 1 88 ? -20.875 -26.703 -10.195 1 96.69 88 GLU A CA 1
ATOM 699 C C . GLU A 1 88 ? -20.109 -26.375 -8.922 1 96.69 88 GLU A C 1
ATOM 701 O O . GLU A 1 88 ? -20.062 -27.172 -7.988 1 96.69 88 GLU A O 1
ATOM 706 N N . VAL A 1 89 ? -19.5 -25.25 -8.898 1 97.69 89 VAL A N 1
ATOM 707 C CA . VAL A 1 89 ? -18.734 -24.781 -7.746 1 97.69 89 VAL A CA 1
ATOM 708 C C . VAL A 1 89 ? -19.672 -24.609 -6.543 1 97.69 89 VAL A C 1
ATOM 710 O O . VAL A 1 89 ? -19.328 -25.016 -5.43 1 97.69 89 VAL A O 1
ATOM 713 N N . ASP A 1 90 ? -20.875 -24.047 -6.746 1 96.94 90 ASP A N 1
ATOM 714 C CA . ASP A 1 90 ? -21.828 -23.859 -5.656 1 96.94 90 ASP A CA 1
ATOM 715 C C . ASP A 1 90 ? -22.312 -25.203 -5.117 1 96.94 90 ASP A C 1
ATOM 717 O O . ASP A 1 90 ? -22.5 -25.359 -3.908 1 96.94 90 ASP A O 1
ATOM 721 N N . ARG A 1 91 ? -22.547 -26.156 -5.973 1 96.56 91 ARG A N 1
ATOM 722 C CA . ARG A 1 91 ? -22.938 -27.484 -5.539 1 96.56 91 ARG A CA 1
ATOM 723 C C . ARG A 1 91 ? -21.844 -28.141 -4.711 1 96.56 91 ARG A C 1
ATOM 725 O O . ARG A 1 91 ? -22.109 -28.703 -3.648 1 96.56 91 ARG A O 1
ATOM 732 N N . LEU A 1 92 ? -20.656 -28.062 -5.227 1 97.69 92 LEU A N 1
ATOM 733 C CA . LEU A 1 92 ? -19.531 -28.625 -4.492 1 97.69 92 LEU A CA 1
ATOM 734 C C . LEU A 1 92 ? -19.328 -27.906 -3.16 1 97.69 92 LEU A C 1
ATOM 736 O O . LEU A 1 92 ? -18.984 -28.547 -2.158 1 97.69 92 LEU A O 1
ATOM 740 N N . ALA A 1 93 ? -19.469 -26.594 -3.141 1 97.94 93 ALA A N 1
ATOM 741 C CA . ALA A 1 93 ? -19.359 -25.797 -1.918 1 97.94 93 ALA A CA 1
ATOM 742 C C . ALA A 1 93 ? -20.359 -26.266 -0.865 1 97.94 93 ALA A C 1
ATOM 744 O O . ALA A 1 93 ? -20 -26.422 0.307 1 97.94 93 ALA A O 1
ATOM 745 N N . ALA A 1 94 ? -21.578 -26.484 -1.306 1 97.31 94 ALA A N 1
ATOM 746 C CA . ALA A 1 94 ? -22.578 -27.016 -0.399 1 97.31 94 ALA A CA 1
ATOM 747 C C . ALA A 1 94 ? -22.172 -28.391 0.121 1 97.31 94 ALA A C 1
ATOM 749 O O . ALA A 1 94 ? -22.406 -28.719 1.287 1 97.31 94 ALA A O 1
ATOM 750 N N . GLY A 1 95 ? -21.625 -29.156 -0.777 1 97.69 95 GLY A N 1
ATOM 751 C CA . GLY A 1 95 ? -21.094 -30.453 -0.366 1 97.69 95 GLY A CA 1
ATOM 752 C C . GLY A 1 95 ? -20 -30.344 0.673 1 97.69 95 GLY A C 1
ATOM 753 O O . GLY A 1 95 ? -20 -31.062 1.666 1 97.69 95 GLY A O 1
ATOM 754 N N . PHE A 1 96 ? -19 -29.453 0.456 1 98 96 PHE A N 1
ATOM 755 C CA . PHE A 1 96 ? -17.938 -29.188 1.419 1 98 96 PHE A CA 1
ATOM 756 C C . PHE A 1 96 ? -18.516 -28.812 2.777 1 98 96 PHE A C 1
ATOM 758 O O . PHE A 1 96 ? -18.094 -29.344 3.807 1 98 96 PHE A O 1
ATOM 765 N N . LEU A 1 97 ? -19.5 -27.922 2.801 1 96.69 97 LEU A N 1
ATOM 766 C CA . LEU A 1 97 ? -20.156 -27.531 4.043 1 96.69 97 LEU A CA 1
ATOM 767 C C . LEU A 1 97 ? -20.797 -28.719 4.734 1 96.69 97 LEU A C 1
ATOM 769 O O . LEU A 1 97 ? -20.734 -28.844 5.961 1 96.69 97 LEU A O 1
ATOM 773 N N . SER A 1 98 ? -21.422 -29.562 3.986 1 95.69 98 SER A N 1
ATOM 774 C CA . SER A 1 98 ? -22.141 -30.703 4.523 1 95.69 98 SER A CA 1
ATOM 775 C C . SER A 1 98 ? -21.203 -31.672 5.227 1 95.69 98 SER A C 1
ATOM 777 O O . SER A 1 98 ? -21.625 -32.406 6.137 1 95.69 98 SER A O 1
ATOM 779 N N . ILE A 1 99 ? -19.969 -31.688 4.836 1 95.94 99 ILE A N 1
ATOM 780 C CA . ILE A 1 99 ? -19.047 -32.625 5.465 1 95.94 99 ILE A CA 1
ATOM 781 C C . ILE A 1 99 ? -18.188 -31.875 6.488 1 95.94 99 ILE A C 1
ATOM 783 O O . ILE A 1 99 ? -17.172 -32.406 6.945 1 95.94 99 ILE A O 1
ATOM 787 N N . GLY A 1 100 ? -18.5 -30.625 6.711 1 95.62 100 GLY A N 1
ATOM 788 C CA . GLY A 1 100 ? -17.953 -29.938 7.875 1 95.62 100 GLY A CA 1
ATOM 789 C C . GLY A 1 100 ? -16.844 -28.969 7.531 1 95.62 100 GLY A C 1
ATOM 790 O O . GLY A 1 100 ? -16.188 -28.422 8.422 1 95.62 100 GLY A O 1
ATOM 791 N N . ILE A 1 101 ? -16.531 -28.734 6.289 1 97.62 101 ILE A N 1
ATOM 792 C CA . ILE A 1 101 ? -15.539 -27.734 5.902 1 97.62 101 ILE A CA 1
ATOM 793 C C . ILE A 1 101 ? -16.156 -26.344 5.961 1 97.62 101 ILE A C 1
ATOM 795 O O . ILE A 1 101 ? -17.203 -26.094 5.348 1 97.62 101 ILE A O 1
ATOM 799 N N . THR A 1 102 ? -15.539 -25.438 6.676 1 96.5 102 THR A N 1
ATOM 800 C CA . THR A 1 102 ? -16.062 -24.094 6.852 1 96.5 102 THR A CA 1
ATOM 801 C C . THR A 1 102 ? -14.969 -23.047 6.668 1 96.5 102 THR A C 1
ATOM 803 O O . THR A 1 102 ? -13.82 -23.391 6.371 1 96.5 102 THR A O 1
ATOM 806 N N . LYS A 1 103 ? -15.328 -21.781 6.844 1 97.19 103 LYS A N 1
ATOM 807 C CA . LYS A 1 103 ? -14.406 -20.672 6.656 1 97.19 103 LYS A CA 1
ATOM 808 C C . LYS A 1 103 ? -13.141 -20.859 7.492 1 97.19 103 LYS A C 1
ATOM 810 O O . LYS A 1 103 ? -13.211 -21.172 8.68 1 97.19 103 LYS A O 1
ATOM 815 N N . GLY A 1 104 ? -12.016 -20.688 6.84 1 97.94 104 GLY A N 1
ATOM 816 C CA . GLY A 1 104 ? -10.75 -20.734 7.551 1 97.94 104 GLY A CA 1
ATOM 817 C C . GLY A 1 104 ? -10.117 -22.109 7.555 1 97.94 104 GLY A C 1
ATOM 818 O O . GLY A 1 104 ? -8.93 -22.25 7.832 1 97.94 104 GLY A O 1
ATOM 819 N N . ASP A 1 105 ? -10.891 -23.156 7.297 1 98.75 105 ASP A N 1
ATOM 820 C CA . ASP A 1 105 ? -10.328 -24.5 7.223 1 98.75 105 ASP A CA 1
ATOM 821 C C . ASP A 1 105 ? -9.359 -24.625 6.043 1 98.75 105 ASP A C 1
ATOM 823 O O . ASP A 1 105 ? -9.594 -24.047 4.977 1 98.75 105 ASP A O 1
ATOM 827 N N . ARG A 1 106 ? -8.312 -25.344 6.246 1 98.81 106 ARG A N 1
ATOM 828 C CA . ARG A 1 106 ? -7.34 -25.594 5.195 1 98.81 106 ARG A CA 1
ATOM 829 C C . ARG A 1 106 ? -7.711 -26.844 4.402 1 98.81 106 ARG A C 1
ATOM 831 O O . ARG A 1 106 ? -7.879 -27.922 4.977 1 98.81 106 ARG A O 1
ATOM 838 N N . VAL A 1 107 ? -7.855 -26.672 3.137 1 98.94 107 VAL A N 1
ATOM 839 C CA . VAL A 1 107 ? -8.164 -27.766 2.223 1 98.94 107 VAL A CA 1
ATOM 840 C C . VAL A 1 107 ? -7.012 -27.953 1.235 1 98.94 107 VAL A C 1
ATOM 842 O O . VAL A 1 107 ? -6.75 -27.078 0.403 1 98.94 107 VAL A O 1
ATOM 845 N N . GLY A 1 108 ? -6.383 -29.141 1.312 1 98.88 108 GLY A N 1
ATOM 846 C CA . GLY A 1 108 ? -5.293 -29.422 0.393 1 98.88 108 GLY A CA 1
ATOM 847 C C . GLY A 1 108 ? -5.77 -29.922 -0.959 1 98.88 108 GLY A C 1
ATOM 848 O O . GLY A 1 108 ? -6.723 -30.703 -1.039 1 98.88 108 GLY A O 1
ATOM 849 N N . MET A 1 109 ? -5.219 -29.406 -1.976 1 98.75 109 MET A N 1
ATOM 850 C CA . MET A 1 109 ? -5.359 -29.984 -3.314 1 98.75 109 MET A CA 1
ATOM 851 C C . MET A 1 109 ? -4.047 -30.594 -3.783 1 98.75 109 MET A C 1
ATOM 853 O O . MET A 1 109 ? -3.07 -29.891 -4.027 1 98.75 109 MET A O 1
ATOM 857 N N . TRP A 1 110 ? -4.004 -31.906 -3.83 1 97.94 110 TRP A N 1
ATOM 858 C CA . TRP A 1 110 ? -2.834 -32.719 -4.141 1 97.94 110 TRP A CA 1
ATOM 859 C C . TRP A 1 110 ? -3.039 -33.5 -5.438 1 97.94 110 TRP A C 1
ATOM 861 O O . TRP A 1 110 ? -3.475 -34.656 -5.414 1 97.94 110 TRP A O 1
ATOM 871 N N . GLY A 1 111 ? -2.602 -32.844 -6.59 1 95.88 111 GLY A N 1
ATOM 872 C CA . GLY A 1 111 ? -2.803 -33.5 -7.879 1 95.88 111 GLY A CA 1
ATOM 873 C C . GLY A 1 111 ? -2.367 -32.625 -9.047 1 95.88 111 GLY A C 1
ATOM 874 O O . GLY A 1 111 ? -2.006 -31.469 -8.867 1 95.88 111 GLY A O 1
ATOM 875 N N . PRO A 1 112 ? -2.342 -33.219 -10.219 1 94.94 112 PRO A N 1
ATOM 876 C CA . PRO A 1 112 ? -1.949 -32.5 -11.43 1 94.94 112 PRO A CA 1
ATOM 877 C C . PRO A 1 112 ? -3.043 -31.547 -11.938 1 94.94 112 PRO A C 1
ATOM 879 O O . PRO A 1 112 ? -3.994 -31.25 -11.211 1 94.94 112 PRO A O 1
ATOM 882 N N . ASN A 1 113 ? -2.859 -30.984 -13.148 1 96.06 113 ASN A N 1
ATOM 883 C CA . ASN A 1 113 ? -3.822 -30.062 -13.742 1 96.06 113 ASN A CA 1
ATOM 884 C C . ASN A 1 113 ? -5.082 -30.797 -14.203 1 96.06 113 ASN A C 1
ATOM 886 O O . ASN A 1 113 ? -5.211 -31.125 -15.383 1 96.06 113 ASN A O 1
ATOM 890 N N . ILE A 1 114 ? -5.984 -31.031 -13.328 1 95.88 114 ILE A N 1
ATOM 891 C CA . ILE A 1 114 ? -7.227 -31.719 -13.664 1 95.88 114 ILE A CA 1
ATOM 892 C C . ILE A 1 114 ? -8.422 -30.828 -13.328 1 95.88 114 ILE A C 1
ATOM 894 O O . ILE A 1 114 ? -8.273 -29.812 -12.625 1 95.88 114 ILE A O 1
ATOM 898 N N . LYS A 1 115 ? -9.555 -31.172 -13.836 1 97 115 LYS A N 1
ATOM 899 C CA . LYS A 1 115 ? -10.797 -30.438 -13.625 1 97 115 LYS A CA 1
ATOM 900 C C . LYS A 1 115 ? -11.07 -30.219 -12.141 1 97 115 LYS A C 1
ATOM 902 O O . LYS A 1 115 ? -11.477 -29.141 -11.727 1 97 115 LYS A O 1
ATOM 907 N N . GLU A 1 116 ? -10.812 -31.219 -11.336 1 97.62 116 GLU A N 1
ATOM 908 C CA . GLU A 1 116 ? -11.094 -31.172 -9.906 1 97.62 116 GLU A CA 1
ATOM 909 C C . GLU A 1 116 ? -10.242 -30.125 -9.203 1 97.62 116 GLU A C 1
ATOM 911 O O . GLU A 1 116 ? -10.641 -29.578 -8.172 1 97.62 116 GLU A O 1
ATOM 916 N N . TRP A 1 117 ? -9.055 -29.875 -9.758 1 98.19 117 TRP A N 1
ATOM 917 C CA . TRP A 1 117 ? -8.219 -28.812 -9.211 1 98.19 117 TRP A CA 1
ATOM 918 C C . TRP A 1 117 ? -8.922 -27.453 -9.305 1 98.19 117 TRP A C 1
ATOM 920 O O . TRP A 1 117 ? -9.016 -26.719 -8.32 1 98.19 117 TRP A O 1
ATOM 930 N N . ILE A 1 118 ? -9.453 -27.156 -10.453 1 98.56 118 ILE A N 1
ATOM 931 C CA . ILE A 1 118 ? -10.133 -25.891 -10.719 1 98.56 118 ILE A CA 1
ATOM 932 C C . ILE A 1 118 ? -11.367 -25.766 -9.828 1 98.56 118 ILE A C 1
ATOM 934 O O . ILE A 1 118 ? -11.57 -24.734 -9.172 1 98.56 118 ILE A O 1
ATOM 938 N N . LEU A 1 119 ? -12.133 -26.797 -9.812 1 98.56 119 LEU A N 1
ATOM 939 C CA . LEU A 1 119 ? -13.352 -26.781 -9.008 1 98.56 119 LEU A CA 1
ATOM 940 C C . LEU A 1 119 ? -13.023 -26.594 -7.535 1 98.56 119 LEU A C 1
ATOM 942 O O . LEU A 1 119 ? -13.711 -25.844 -6.84 1 98.56 119 LEU A O 1
ATOM 946 N N . THR A 1 120 ? -11.961 -27.219 -7.059 1 98.81 120 THR A N 1
ATOM 947 C CA . THR A 1 120 ? -11.562 -27.078 -5.66 1 98.81 120 THR A CA 1
ATOM 948 C C . THR A 1 120 ? -11.133 -25.641 -5.355 1 98.81 120 THR A C 1
ATOM 950 O O . THR A 1 120 ? -11.492 -25.094 -4.312 1 98.81 120 THR A O 1
ATOM 953 N N . GLN A 1 121 ? -10.367 -25.031 -6.23 1 98.88 121 GLN A N 1
ATOM 954 C CA . GLN A 1 121 ? -9.898 -23.656 -6.047 1 98.88 121 GLN A CA 1
ATOM 955 C C . GLN A 1 121 ? -11.07 -22.703 -5.82 1 98.88 121 GLN A C 1
ATOM 957 O O . GLN A 1 121 ? -11.086 -21.953 -4.84 1 98.88 121 GLN A O 1
ATOM 962 N N . TYR A 1 122 ? -12.047 -22.781 -6.656 1 98.75 122 TYR A N 1
ATOM 963 C CA . TYR A 1 122 ? -13.133 -21.812 -6.609 1 98.75 122 TYR A CA 1
ATOM 964 C C . TYR A 1 122 ? -14.148 -22.188 -5.535 1 98.75 122 TYR A C 1
ATOM 966 O O . TYR A 1 122 ? -14.797 -21.312 -4.953 1 98.75 122 TYR A O 1
ATOM 974 N N . THR A 1 123 ? -14.289 -23.5 -5.246 1 98.5 123 THR A N 1
ATOM 975 C CA . THR A 1 123 ? -15.156 -23.953 -4.164 1 98.5 123 THR A CA 1
ATOM 976 C C . THR A 1 123 ? -14.664 -23.422 -2.82 1 98.5 123 THR A C 1
ATOM 978 O O . THR A 1 123 ? -15.438 -22.875 -2.037 1 98.5 123 THR A O 1
ATOM 981 N N . CYS A 1 124 ? -13.344 -23.562 -2.568 1 98.69 124 CYS A N 1
ATOM 982 C CA . CYS A 1 124 ? -12.766 -23.031 -1.345 1 98.69 124 CYS A CA 1
ATOM 983 C C . CYS A 1 124 ? -13.039 -21.531 -1.223 1 98.69 124 CYS A C 1
ATOM 985 O O . CYS A 1 1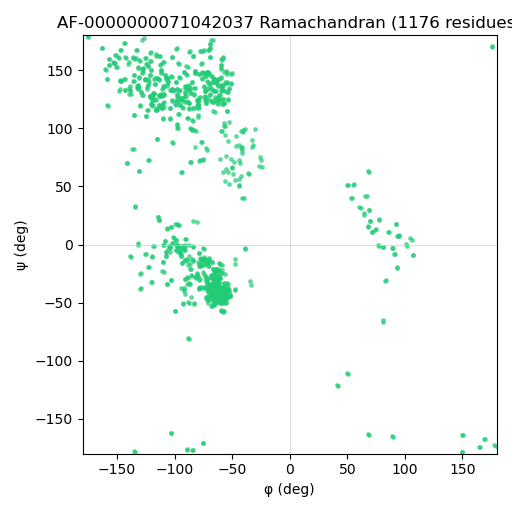24 ? -13.43 -21.062 -0.156 1 98.69 124 CYS A O 1
ATOM 987 N N . ALA A 1 125 ? -12.914 -20.859 -2.297 1 98.31 125 ALA A N 1
ATOM 988 C CA . ALA A 1 125 ? -13.094 -19.406 -2.299 1 98.31 125 ALA A CA 1
ATOM 989 C C . ALA A 1 125 ? -14.547 -19.047 -2.016 1 98.31 125 ALA A C 1
ATOM 991 O O . ALA A 1 125 ? -14.82 -18 -1.424 1 98.31 125 ALA A O 1
ATOM 992 N N . ARG A 1 126 ? -15.461 -19.891 -2.471 1 97.12 126 ARG A N 1
ATOM 993 C CA . ARG A 1 126 ? -16.891 -19.609 -2.307 1 97.12 126 ARG A CA 1
ATOM 994 C C . ARG A 1 126 ? -17.297 -19.672 -0.838 1 97.12 126 ARG A C 1
ATOM 996 O O . ARG A 1 126 ? -18.203 -18.953 -0.407 1 97.12 126 ARG A O 1
ATOM 1003 N N . ILE A 1 127 ? -16.625 -20.469 -0.022 1 97.12 127 ILE A N 1
ATOM 1004 C CA . ILE A 1 127 ? -17.078 -20.672 1.346 1 97.12 127 ILE A CA 1
ATOM 1005 C C . ILE A 1 127 ? -16.031 -20.172 2.33 1 97.12 127 ILE A C 1
ATOM 1007 O O . ILE A 1 127 ? -16.219 -20.25 3.545 1 97.12 127 ILE A O 1
ATOM 1011 N N . GLY A 1 128 ? -14.883 -19.656 1.837 1 98.06 128 GLY A N 1
ATOM 1012 C CA . GLY A 1 128 ? -13.867 -19.047 2.689 1 98.06 128 GLY A CA 1
ATOM 1013 C C . GLY A 1 128 ? -12.891 -20.062 3.258 1 98.06 128 GLY A C 1
ATOM 1014 O O . GLY A 1 128 ? -12.156 -19.766 4.199 1 98.06 128 GLY A O 1
ATOM 1015 N N . ALA A 1 129 ? -12.922 -21.312 2.754 1 98.69 129 ALA A N 1
ATOM 1016 C CA . ALA A 1 129 ? -11.867 -22.25 3.09 1 98.69 129 ALA A CA 1
ATOM 1017 C C . ALA A 1 129 ? -10.555 -21.891 2.398 1 98.69 129 ALA A C 1
ATOM 1019 O O . ALA A 1 129 ? -10.562 -21.297 1.313 1 98.69 129 ALA A O 1
ATOM 1020 N N . ILE A 1 130 ? -9.477 -22.188 3.029 1 98.88 130 ILE A N 1
ATOM 1021 C CA . ILE A 1 130 ? -8.172 -21.812 2.49 1 98.88 130 ILE A CA 1
ATOM 1022 C C . ILE A 1 130 ? -7.605 -22.953 1.653 1 98.88 130 ILE A C 1
ATOM 1024 O O . ILE A 1 130 ? -7.387 -24.047 2.164 1 98.88 130 ILE A O 1
ATOM 1028 N N . LEU A 1 131 ? -7.41 -22.703 0.385 1 98.94 131 LEU A N 1
ATOM 1029 C CA . LEU A 1 131 ? -6.812 -23.688 -0.5 1 98.94 131 LEU A CA 1
ATOM 1030 C C . LEU A 1 131 ? -5.32 -23.844 -0.22 1 98.94 131 LEU A C 1
ATOM 1032 O O . LEU A 1 131 ? -4.578 -22.859 -0.247 1 98.94 131 LEU A O 1
ATOM 1036 N N . VAL A 1 132 ? -4.918 -25.062 0.066 1 98.75 132 VAL A N 1
ATOM 1037 C CA . VAL A 1 132 ? -3.5 -25.359 0.227 1 98.75 132 VAL A CA 1
ATOM 1038 C C . VAL A 1 132 ? -2.988 -26.094 -1.012 1 98.75 132 VAL A C 1
ATOM 1040 O O . VAL A 1 132 ? -3.451 -27.203 -1.327 1 98.75 132 VAL A O 1
ATOM 1043 N N . ASN A 1 133 ? -2.066 -25.469 -1.694 1 97.44 133 ASN A N 1
ATOM 1044 C CA . ASN A 1 133 ? -1.462 -26.109 -2.859 1 97.44 133 ASN A CA 1
ATOM 1045 C C . ASN A 1 133 ? -0.4 -27.125 -2.453 1 97.44 133 ASN A C 1
ATOM 1047 O O . ASN A 1 133 ? 0.617 -26.766 -1.859 1 97.44 133 ASN A O 1
ATOM 1051 N N . VAL A 1 134 ? -0.638 -28.328 -2.859 1 95 134 VAL A N 1
ATOM 1052 C CA . VAL A 1 134 ? 0.29 -29.391 -2.51 1 95 134 VAL A CA 1
ATOM 1053 C C . VAL A 1 134 ? 0.98 -29.922 -3.77 1 95 134 VAL A C 1
ATOM 1055 O O . VAL A 1 134 ? 0.319 -30.234 -4.762 1 95 134 VAL A O 1
ATOM 1058 N N . ASN A 1 135 ? 2.301 -29.953 -3.719 1 90.44 135 ASN A N 1
ATOM 1059 C CA . ASN A 1 135 ? 3.076 -30.484 -4.836 1 90.44 135 ASN A CA 1
ATOM 1060 C C . ASN A 1 135 ? 2.697 -31.922 -5.141 1 90.44 135 ASN A C 1
ATOM 1062 O O . ASN A 1 135 ? 2.822 -32.812 -4.281 1 90.44 135 ASN A O 1
ATOM 1066 N N . PRO A 1 136 ? 2.248 -32.188 -6.328 1 92.94 136 PRO A N 1
ATOM 1067 C CA . PRO A 1 136 ? 1.803 -33.562 -6.664 1 92.94 136 PRO A CA 1
ATOM 1068 C C . PRO A 1 136 ? 2.92 -34.594 -6.547 1 92.94 136 PRO A C 1
ATOM 1070 O O . PRO A 1 136 ? 2.648 -35.781 -6.441 1 92.94 136 PRO A O 1
ATOM 1073 N N . ALA A 1 137 ? 4.117 -34.125 -6.492 1 86.19 137 ALA A N 1
ATOM 1074 C CA . ALA A 1 137 ? 5.254 -35.031 -6.461 1 86.19 137 ALA A CA 1
ATOM 1075 C C . ALA A 1 137 ? 5.656 -35.344 -5.023 1 86.19 137 ALA A C 1
ATOM 1077 O O . ALA A 1 137 ? 6.535 -36.188 -4.793 1 86.19 137 ALA A O 1
ATOM 1078 N N . TYR A 1 138 ? 5.008 -34.719 -4.055 1 88.88 138 TYR A N 1
ATOM 1079 C CA . TYR A 1 138 ? 5.344 -35 -2.66 1 88.88 138 TYR A CA 1
ATOM 1080 C C . TYR A 1 138 ? 5.207 -36.5 -2.352 1 88.88 138 TYR A C 1
ATOM 1082 O O . TYR A 1 138 ? 4.273 -37.156 -2.822 1 88.88 138 TYR A O 1
ATOM 1090 N N . ARG A 1 139 ? 6.148 -36.938 -1.602 1 88.12 139 ARG A N 1
ATOM 1091 C CA . ARG A 1 139 ? 6.082 -38.281 -1.066 1 88.12 139 ARG A CA 1
ATOM 1092 C C . ARG A 1 139 ? 5.676 -38.281 0.404 1 88.12 139 ARG A C 1
ATOM 1094 O O . ARG A 1 139 ? 5.141 -37.281 0.899 1 88.12 139 ARG A O 1
ATOM 1101 N N . LEU A 1 140 ? 5.914 -39.344 1.069 1 90.06 140 LEU A N 1
ATOM 1102 C CA . LEU A 1 140 ? 5.332 -39.562 2.389 1 90.06 140 LEU A CA 1
ATOM 1103 C C . LEU A 1 140 ? 5.781 -38.469 3.367 1 90.06 140 LEU A C 1
ATOM 1105 O O . LEU A 1 140 ? 4.949 -37.812 3.986 1 90.06 140 LEU A O 1
ATOM 1109 N N . GLN A 1 141 ? 7.047 -38.188 3.463 1 87.31 141 GLN A N 1
ATOM 1110 C CA . GLN A 1 141 ? 7.57 -37.25 4.457 1 87.31 141 GLN A CA 1
ATOM 1111 C C . GLN A 1 141 ? 7.145 -35.812 4.152 1 87.31 141 GLN A C 1
ATOM 1113 O O . GLN A 1 141 ? 6.715 -35.094 5.051 1 87.31 141 GLN A O 1
ATOM 1118 N N . GLU A 1 142 ? 7.309 -35.469 2.916 1 88.31 142 GLU A N 1
ATOM 1119 C CA . GLU A 1 142 ? 6.922 -34.094 2.518 1 88.31 142 GLU A CA 1
ATOM 1120 C C . GLU A 1 142 ? 5.422 -33.875 2.688 1 88.31 142 GLU A C 1
ATOM 1122 O O . GLU A 1 142 ? 4.992 -32.812 3.135 1 88.31 142 GLU A O 1
ATOM 1127 N N . LEU A 1 143 ? 4.691 -34.875 2.359 1 93.31 143 LEU A N 1
ATOM 1128 C CA . LEU A 1 143 ? 3.24 -34.781 2.479 1 93.31 143 LEU A CA 1
ATOM 1129 C C . LEU A 1 143 ? 2.822 -34.656 3.939 1 93.31 143 LEU A C 1
ATOM 1131 O O . LEU A 1 143 ? 1.992 -33.812 4.281 1 93.31 143 LEU A O 1
ATOM 1135 N N . GLU A 1 144 ? 3.393 -35.531 4.77 1 95.12 144 GLU A N 1
ATOM 1136 C CA . GLU A 1 144 ? 3.098 -35.469 6.199 1 95.12 144 GLU A CA 1
ATOM 1137 C C . GLU A 1 144 ? 3.408 -34.094 6.773 1 95.12 144 GLU A C 1
ATOM 1139 O O . GLU A 1 144 ? 2.617 -33.531 7.539 1 95.12 144 GLU A O 1
ATOM 1144 N N . TYR A 1 145 ? 4.516 -33.594 6.406 1 92.25 145 TYR A N 1
ATOM 1145 C CA . TYR A 1 145 ? 4.922 -32.281 6.867 1 92.25 145 TYR A CA 1
ATOM 1146 C C . TYR A 1 145 ? 3.908 -31.219 6.453 1 92.25 145 TYR A C 1
ATOM 1148 O O . TYR A 1 145 ? 3.473 -30.406 7.277 1 92.25 145 TYR A O 1
ATOM 1156 N N . ALA A 1 146 ? 3.564 -31.219 5.188 1 94.19 146 ALA A N 1
ATOM 1157 C CA . ALA A 1 146 ? 2.656 -30.203 4.656 1 94.19 146 ALA A CA 1
ATOM 1158 C C . ALA A 1 146 ? 1.3 -30.266 5.355 1 94.19 146 ALA A C 1
ATOM 1160 O O . ALA A 1 146 ? 0.753 -29.234 5.754 1 94.19 146 ALA A O 1
ATOM 1161 N N . ILE A 1 147 ? 0.796 -31.484 5.539 1 97.88 147 ILE A N 1
ATOM 1162 C CA . ILE A 1 147 ? -0.513 -31.672 6.156 1 97.88 147 ILE A CA 1
ATOM 1163 C C . ILE A 1 147 ? -0.487 -31.156 7.59 1 97.88 147 ILE A C 1
ATOM 1165 O O . ILE A 1 147 ? -1.379 -30.406 8.008 1 97.88 147 ILE A O 1
ATOM 1169 N N . ASN A 1 148 ? 0.541 -31.453 8.289 1 97.44 148 ASN A N 1
ATOM 1170 C CA . ASN A 1 148 ? 0.623 -31.109 9.703 1 97.44 148 ASN A CA 1
ATOM 1171 C C . ASN A 1 148 ? 0.979 -29.641 9.891 1 97.44 148 ASN A C 1
ATOM 1173 O O . ASN A 1 148 ? 0.468 -28.984 10.805 1 97.44 148 ASN A O 1
ATOM 1177 N N . LYS A 1 149 ? 1.838 -29.109 9.047 1 95.31 149 LYS A N 1
ATOM 1178 C CA . LYS A 1 149 ? 2.314 -27.734 9.188 1 95.31 149 LYS A CA 1
ATOM 1179 C C . LYS A 1 149 ? 1.15 -26.734 9.18 1 95.31 149 LYS A C 1
ATOM 1181 O O . LYS A 1 149 ? 1.119 -25.812 9.984 1 95.31 149 LYS A O 1
ATOM 1186 N N . VAL A 1 150 ? 0.173 -26.969 8.328 1 97.81 150 VAL A N 1
ATOM 1187 C CA . VAL A 1 150 ? -0.884 -25.969 8.18 1 97.81 150 VAL A CA 1
ATOM 1188 C C . VAL A 1 150 ? -2.17 -26.484 8.82 1 97.81 150 VAL A C 1
ATOM 1190 O O . VAL A 1 150 ? -3.172 -25.766 8.875 1 97.81 150 VAL A O 1
ATOM 1193 N N . GLY A 1 151 ? -2.156 -27.75 9.258 1 98.19 151 GLY A N 1
ATOM 1194 C CA . GLY A 1 151 ? -3.355 -28.312 9.859 1 98.19 151 GLY A CA 1
ATOM 1195 C C . GLY A 1 151 ? -4.484 -28.516 8.867 1 98.19 151 GLY A C 1
ATOM 1196 O O . GLY A 1 151 ? -5.598 -28.016 9.078 1 98.19 151 GLY A O 1
ATOM 1197 N N . MET A 1 152 ? -4.238 -29.375 7.879 1 98.44 152 MET A N 1
ATOM 1198 C CA . MET A 1 152 ? -5.25 -29.625 6.855 1 98.44 152 MET A CA 1
ATOM 1199 C C . MET A 1 152 ? -6.438 -30.391 7.438 1 98.44 152 MET A C 1
ATOM 1201 O O . MET A 1 152 ? -6.254 -31.359 8.164 1 98.44 152 MET A O 1
ATOM 1205 N N . LYS A 1 153 ? -7.543 -29.828 7.164 1 98.75 153 LYS A N 1
ATOM 1206 C CA . LYS A 1 153 ? -8.758 -30.516 7.598 1 98.75 153 LYS A CA 1
ATOM 1207 C C . LYS A 1 153 ? -9.219 -31.531 6.551 1 98.75 153 LYS A C 1
ATOM 1209 O O . LYS A 1 153 ? -9.812 -32.562 6.887 1 98.75 153 LYS A O 1
ATOM 1214 N N . ALA A 1 154 ? -9.016 -31.234 5.328 1 98.88 154 ALA A N 1
ATOM 1215 C CA . ALA A 1 154 ? -9.383 -32.094 4.207 1 98.88 154 ALA A CA 1
ATOM 1216 C C . ALA A 1 154 ? -8.312 -32.062 3.121 1 98.88 154 ALA A C 1
ATOM 1218 O O . ALA A 1 154 ? -7.535 -31.125 3.027 1 98.88 154 ALA A O 1
ATOM 1219 N N . ILE A 1 155 ? -8.258 -33.125 2.318 1 98.81 155 ILE A N 1
ATOM 1220 C CA . ILE A 1 155 ? -7.348 -33.188 1.181 1 98.81 155 ILE A CA 1
ATOM 1221 C C . ILE A 1 155 ? -8.062 -33.781 -0.023 1 98.81 155 ILE A C 1
ATOM 1223 O O . ILE A 1 155 ? -8.82 -34.75 0.118 1 98.81 155 ILE A O 1
ATOM 1227 N N . VAL A 1 156 ? -7.992 -33.156 -1.143 1 98.88 156 VAL A N 1
ATOM 1228 C CA . VAL A 1 156 ? -8.516 -33.625 -2.424 1 98.88 156 VAL A CA 1
ATOM 1229 C C . VAL A 1 156 ? -7.371 -34.156 -3.281 1 98.88 156 VAL A C 1
ATOM 1231 O O . VAL A 1 156 ? -6.32 -33.531 -3.396 1 98.88 156 VAL A O 1
ATOM 1234 N N . ALA A 1 157 ? -7.555 -35.344 -3.902 1 98.56 157 ALA A N 1
ATOM 1235 C CA . ALA A 1 157 ? -6.516 -35.938 -4.742 1 98.56 157 ALA A CA 1
ATOM 1236 C C . ALA A 1 157 ? -7.105 -36.969 -5.699 1 98.56 157 ALA A C 1
ATOM 1238 O O . ALA A 1 157 ? -8.164 -37.531 -5.422 1 98.56 157 ALA A O 1
ATOM 1239 N N . PRO A 1 158 ? -6.496 -37.156 -6.879 1 97.94 158 PRO A N 1
ATOM 1240 C CA . PRO A 1 158 ? -6.836 -38.344 -7.637 1 97.94 158 PRO A CA 1
ATOM 1241 C C . PRO A 1 158 ? -6.328 -39.625 -6.969 1 97.94 158 PRO A C 1
ATOM 1243 O O . PRO A 1 158 ? -5.602 -39.562 -5.973 1 97.94 158 PRO A O 1
ATOM 1246 N N . GLN A 1 159 ? -6.809 -40.719 -7.508 1 97.5 159 GLN A N 1
ATOM 1247 C CA . GLN A 1 159 ? -6.344 -41.969 -6.949 1 97.5 159 GLN A CA 1
ATOM 1248 C C . GLN A 1 159 ? -4.887 -42.25 -7.32 1 97.5 159 GLN A C 1
ATO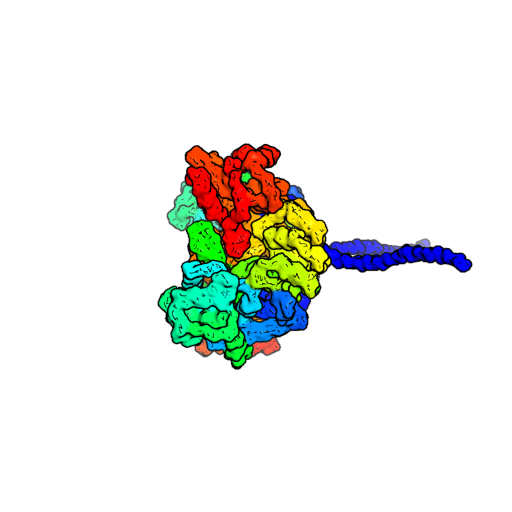M 1250 O O . GLN A 1 159 ? -4.086 -42.625 -6.469 1 97.5 159 GLN A O 1
ATOM 1255 N N . THR A 1 160 ? -4.617 -42.094 -8.578 1 95.94 160 THR A N 1
ATOM 1256 C CA . THR A 1 160 ? -3.266 -42.25 -9.102 1 95.94 160 THR A CA 1
ATOM 1257 C C . THR A 1 160 ? -2.998 -41.25 -10.211 1 95.94 160 THR A C 1
ATOM 1259 O O . THR A 1 160 ? -3.936 -40.688 -10.781 1 95.94 160 THR A O 1
ATOM 1262 N N . PHE A 1 161 ? -1.769 -41.031 -10.5 1 93.38 161 PHE A N 1
ATOM 1263 C CA . PHE A 1 161 ? -1.296 -40.281 -11.648 1 93.38 161 PHE A CA 1
ATOM 1264 C C . PHE A 1 161 ? 0.145 -40.625 -11.984 1 93.38 161 PHE A C 1
ATOM 1266 O O . PHE A 1 161 ? 1.052 -40.406 -11.18 1 93.38 161 PHE A O 1
ATOM 1273 N N . LYS A 1 162 ? 0.288 -41.094 -13.156 1 90.44 162 LYS A N 1
ATOM 1274 C CA . LYS A 1 162 ? 1.59 -41.594 -13.578 1 90.44 162 LYS A CA 1
ATOM 1275 C C . LYS A 1 162 ? 2.164 -42.562 -12.547 1 90.44 162 LYS A C 1
ATOM 1277 O O . LYS A 1 162 ? 1.547 -43.594 -12.227 1 90.44 162 LYS A O 1
ATOM 1282 N N . THR A 1 163 ? 3.23 -42.156 -11.852 1 87.5 163 THR A N 1
ATOM 1283 C CA . THR A 1 163 ? 3.875 -43.094 -10.938 1 87.5 163 THR A CA 1
ATOM 1284 C C . THR A 1 163 ? 3.4 -42.844 -9.5 1 87.5 163 THR A C 1
ATOM 1286 O O . THR A 1 163 ? 3.789 -43.562 -8.586 1 87.5 163 THR A O 1
ATOM 1289 N N . GLN A 1 164 ? 2.57 -41.906 -9.336 1 90.69 164 GLN A N 1
ATOM 1290 C CA . GLN A 1 164 ? 2.125 -41.531 -7.996 1 90.69 164 GLN A CA 1
ATOM 1291 C C . GLN A 1 164 ? 0.863 -42.312 -7.605 1 90.69 164 GLN A C 1
ATOM 1293 O O . GLN A 1 164 ? -0.13 -42.281 -8.336 1 90.69 164 GLN A O 1
ATOM 1298 N N . ASP A 1 165 ? 0.956 -43 -6.531 1 96.12 165 ASP A N 1
ATOM 1299 C CA . ASP A 1 165 ? -0.212 -43.625 -5.914 1 96.12 165 ASP A CA 1
ATOM 1300 C C . ASP A 1 165 ? -0.689 -42.812 -4.707 1 96.12 165 ASP A C 1
ATOM 1302 O O . ASP A 1 165 ? -0.351 -43.125 -3.566 1 96.12 165 ASP A O 1
ATOM 1306 N N . TYR A 1 166 ? -1.517 -41.875 -4.941 1 97.56 166 TYR A N 1
ATOM 1307 C CA . TYR A 1 166 ? -1.924 -40.906 -3.918 1 97.56 166 TYR A CA 1
ATOM 1308 C C . TYR A 1 166 ? -2.684 -41.594 -2.793 1 97.56 166 TYR A C 1
ATOM 1310 O O . TYR A 1 166 ? -2.412 -41.344 -1.614 1 97.56 166 TYR A O 1
ATOM 1318 N N . TYR A 1 167 ? -3.662 -42.438 -3.111 1 97.88 167 TYR A N 1
ATOM 1319 C CA . TYR A 1 167 ? -4.438 -43.156 -2.092 1 97.88 167 TYR A CA 1
ATOM 1320 C C . TYR A 1 167 ? -3.543 -44.062 -1.263 1 97.88 167 TYR A C 1
ATOM 1322 O O . TYR A 1 167 ? -3.623 -44.062 -0.032 1 97.88 167 TYR A O 1
ATOM 1330 N N . GLY A 1 168 ? -2.703 -44.812 -1.962 1 97.12 168 GLY A N 1
ATOM 1331 C CA . GLY A 1 168 ? -1.795 -45.688 -1.254 1 97.12 168 GLY A CA 1
ATOM 1332 C C . GLY A 1 168 ? -0.902 -44.969 -0.265 1 97.12 168 GLY A C 1
ATOM 1333 O O . GLY A 1 168 ? -0.663 -45.438 0.84 1 97.12 168 GLY A O 1
ATOM 1334 N N . MET A 1 169 ? -0.426 -43.844 -0.648 1 96.12 169 MET A N 1
ATOM 1335 C CA . MET A 1 169 ? 0.435 -43.031 0.229 1 96.12 169 MET A CA 1
ATOM 1336 C C . MET A 1 169 ? -0.34 -42.531 1.44 1 96.12 169 MET A C 1
ATOM 1338 O O . MET A 1 169 ? 0.188 -42.5 2.555 1 96.12 169 MET A O 1
ATOM 1342 N N . LEU A 1 170 ? -1.583 -42.125 1.275 1 97.75 170 LEU A N 1
ATOM 1343 C CA . LEU A 1 170 ? -2.412 -41.688 2.387 1 97.75 170 LEU A CA 1
ATOM 1344 C C . LEU A 1 170 ? -2.691 -42.812 3.357 1 97.75 170 LEU A C 1
ATOM 1346 O O . L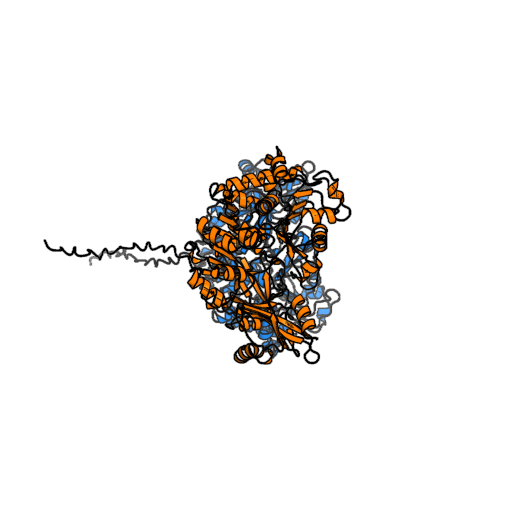EU A 1 170 ? -2.678 -42.625 4.574 1 97.75 170 LEU A O 1
ATOM 1350 N N . VAL A 1 171 ? -2.887 -44 2.801 1 97.31 171 VAL A N 1
ATOM 1351 C CA . VAL A 1 171 ? -3.121 -45.188 3.633 1 97.31 171 VAL A CA 1
ATOM 1352 C C . VAL A 1 171 ? -1.871 -45.5 4.453 1 97.31 171 VAL A C 1
ATOM 1354 O O . VAL A 1 171 ? -1.967 -45.875 5.625 1 97.31 171 VAL A O 1
ATOM 1357 N N . GLU A 1 172 ? -0.77 -45.375 3.777 1 96.19 172 GLU A N 1
ATOM 1358 C CA . GLU A 1 172 ? 0.49 -45.625 4.473 1 96.19 172 GLU A CA 1
ATOM 1359 C C . GLU A 1 172 ? 0.698 -44.625 5.609 1 96.19 172 GLU A C 1
ATOM 1361 O O . GLU A 1 172 ? 1.14 -45 6.695 1 96.19 172 GLU A O 1
ATOM 1366 N N . LEU A 1 173 ? 0.424 -43.406 5.418 1 95.69 173 LEU A N 1
ATOM 1367 C CA . LEU A 1 173 ? 0.589 -42.344 6.414 1 95.69 173 LEU A CA 1
ATOM 1368 C C . LEU A 1 173 ? -0.453 -42.469 7.52 1 95.69 173 LEU A C 1
ATOM 1370 O O . LEU A 1 173 ? -0.182 -42.125 8.672 1 95.69 173 LEU A O 1
ATOM 1374 N N . CYS A 1 174 ? -1.592 -42.875 7.125 1 96.44 174 CYS A N 1
ATOM 1375 C CA . CYS A 1 174 ? -2.734 -42.969 8.031 1 96.44 174 CYS A CA 1
ATOM 1376 C C . CYS A 1 174 ? -3.486 -44.281 7.844 1 96.44 174 CYS A C 1
ATOM 1378 O O . CYS A 1 174 ? -4.551 -44.312 7.223 1 96.44 174 CYS A O 1
ATOM 1380 N N . PRO A 1 175 ? -3.055 -45.281 8.414 1 96.12 175 PRO A N 1
ATOM 1381 C CA . PRO A 1 175 ? -3.684 -46.594 8.242 1 96.12 175 PRO A CA 1
ATOM 1382 C C . PRO A 1 175 ? -5.133 -46.625 8.719 1 96.12 175 PRO A C 1
ATOM 1384 O O . PRO A 1 175 ? -5.926 -47.438 8.258 1 96.12 175 PRO A O 1
ATOM 1387 N N . GLU A 1 176 ? -5.496 -45.719 9.586 1 97 176 GLU A N 1
ATOM 1388 C CA . GLU A 1 176 ? -6.863 -45.594 10.086 1 97 176 GLU A CA 1
ATOM 1389 C C . GLU A 1 176 ? -7.848 -45.344 8.945 1 97 176 GLU A C 1
ATOM 1391 O O . GLU A 1 176 ? -9.047 -45.594 9.094 1 97 176 GLU A O 1
ATOM 1396 N N . LEU A 1 177 ? -7.348 -44.938 7.844 1 96.75 177 LEU A N 1
ATOM 1397 C CA . LEU A 1 177 ? -8.172 -44.625 6.68 1 96.75 177 LEU A CA 1
ATOM 1398 C C . LEU A 1 177 ? -8.898 -45.875 6.191 1 96.75 177 LEU A C 1
ATOM 1400 O O . LEU A 1 177 ? -10.008 -45.812 5.672 1 96.75 177 LEU A O 1
ATOM 1404 N N . ASN A 1 178 ? -8.312 -47.031 6.383 1 95.25 178 ASN A N 1
ATOM 1405 C CA . ASN A 1 178 ? -8.844 -48.312 5.906 1 95.25 178 ASN A CA 1
ATOM 1406 C C . ASN A 1 178 ? -10.156 -48.656 6.602 1 95.25 178 ASN A C 1
ATOM 1408 O O . ASN A 1 178 ? -10.984 -49.375 6.039 1 95.25 178 ASN A O 1
ATOM 1412 N N . THR A 1 179 ? -10.359 -48.125 7.734 1 95.12 179 THR A N 1
ATOM 1413 C CA . THR A 1 179 ? -11.516 -48.531 8.508 1 95.12 179 THR A CA 1
ATOM 1414 C C . THR A 1 179 ? -12.375 -47.312 8.891 1 95.12 179 THR A C 1
ATOM 1416 O O . THR A 1 179 ? -13.484 -47.469 9.398 1 95.12 179 THR A O 1
ATOM 1419 N N . ALA A 1 180 ? -11.906 -46.188 8.648 1 95.56 180 ALA A N 1
ATOM 1420 C CA . ALA A 1 180 ? -12.617 -44.969 9.055 1 95.56 180 ALA A CA 1
ATOM 1421 C C . ALA A 1 180 ? -13.875 -44.75 8.219 1 95.56 180 ALA A C 1
ATOM 1423 O O . ALA A 1 180 ? -13.922 -45.125 7.043 1 95.56 180 ALA A O 1
ATOM 1424 N N . LYS A 1 181 ? -14.922 -44.156 8.867 1 95 181 LYS A N 1
ATOM 1425 C CA . LYS A 1 181 ? -16.047 -43.656 8.102 1 95 181 LYS A CA 1
ATOM 1426 C C . LYS A 1 181 ? -15.672 -42.406 7.328 1 95 181 LYS A C 1
ATOM 1428 O O . LYS A 1 181 ? -14.93 -41.531 7.832 1 95 181 LYS A O 1
ATOM 1433 N N . PRO A 1 182 ? -16.188 -42.344 6.117 1 94.19 182 PRO A N 1
ATOM 1434 C CA . PRO A 1 182 ? -15.875 -41.125 5.336 1 94.19 182 PRO A CA 1
ATOM 1435 C C . PRO A 1 182 ? -16.203 -39.844 6.086 1 94.19 182 PRO A C 1
ATOM 1437 O O . PRO A 1 182 ? -17.219 -39.75 6.773 1 94.19 182 PRO A O 1
ATOM 1440 N N . ALA A 1 183 ? -15.281 -38.906 6.059 1 94.75 183 ALA A N 1
ATOM 1441 C CA . ALA A 1 183 ? -15.398 -37.562 6.637 1 94.75 183 ALA A CA 1
ATOM 1442 C C . ALA A 1 183 ? -15.281 -37.625 8.156 1 94.75 183 ALA A C 1
ATOM 1444 O O . ALA A 1 183 ? -15.609 -36.656 8.844 1 94.75 183 ALA A O 1
ATOM 1445 N N . LYS A 1 184 ? -14.867 -38.656 8.75 1 95.94 184 LYS A N 1
ATOM 1446 C CA . LYS A 1 184 ? -14.703 -38.812 10.195 1 95.94 184 LYS A CA 1
ATOM 1447 C C . LYS A 1 184 ? -13.359 -39.469 10.523 1 95.94 184 LYS A C 1
ATOM 1449 O O . LYS A 1 184 ? -13.273 -40.312 11.43 1 95.94 184 LYS A O 1
ATOM 1454 N N . LEU A 1 185 ? -12.445 -39.188 9.727 1 97 185 LEU A N 1
ATOM 1455 C CA . LEU A 1 185 ? -11.117 -39.75 9.93 1 97 185 LEU A CA 1
ATOM 1456 C C . LEU A 1 185 ? -10.477 -39.219 11.203 1 97 185 LEU A C 1
ATOM 1458 O O . LEU A 1 185 ? -10.57 -38.031 11.5 1 97 185 LEU A O 1
ATOM 1462 N N . GLN A 1 186 ? -9.93 -40.031 12.016 1 96.56 186 GLN A N 1
ATOM 1463 C CA . GLN A 1 186 ? -9.094 -39.719 13.172 1 96.56 186 GLN A CA 1
ATOM 1464 C C . GLN A 1 186 ? -7.754 -40.438 13.086 1 96.56 186 GLN A C 1
ATOM 1466 O O . GLN A 1 186 ? -7.707 -41.688 13.133 1 96.56 186 GLN A O 1
ATOM 1471 N N . SER A 1 187 ? -6.742 -39.656 12.875 1 96.38 187 SER A N 1
ATOM 1472 C CA . SER A 1 187 ? -5.406 -40.219 12.719 1 96.38 187 SER A CA 1
ATOM 1473 C C . SER A 1 187 ? -4.441 -39.656 13.75 1 96.38 187 SER A C 1
ATOM 1475 O O . SER A 1 187 ? -4.488 -38.438 14.047 1 96.38 187 SER A O 1
ATOM 1477 N N . LYS A 1 188 ? -3.605 -40.438 14.289 1 94.81 188 LYS A N 1
ATOM 1478 C CA . LYS A 1 188 ? -2.59 -39.969 15.234 1 94.81 188 LYS A CA 1
ATOM 1479 C C . LYS A 1 188 ? -1.516 -39.156 14.531 1 94.81 188 LYS A C 1
ATOM 1481 O O . LYS A 1 188 ? -1.072 -38.125 15.055 1 94.81 188 LYS A O 1
ATOM 1486 N N . ARG A 1 189 ? -1.114 -39.594 13.352 1 96.12 189 ARG A N 1
ATOM 1487 C CA . ARG A 1 189 ? -0.029 -38.938 12.609 1 96.12 189 ARG A CA 1
ATOM 1488 C C . ARG A 1 189 ? -0.508 -37.688 11.93 1 96.12 189 ARG A C 1
ATOM 1490 O O . ARG A 1 189 ? 0.282 -36.75 11.68 1 96.12 189 ARG A O 1
ATOM 1497 N N . LEU A 1 190 ? -1.745 -37.688 11.586 1 98.06 190 LEU A N 1
ATOM 1498 C CA . LEU A 1 190 ? -2.381 -36.531 10.945 1 98.06 190 LEU A CA 1
ATOM 1499 C C . LEU A 1 190 ? -3.592 -36.062 11.742 1 98.06 190 LEU A C 1
ATOM 1501 O O . LEU A 1 190 ? -4.73 -36.188 11.281 1 98.06 190 LEU A O 1
ATOM 1505 N N . PRO A 1 191 ? -3.377 -35.469 12.82 1 97.62 191 PRO A N 1
ATOM 1506 C CA . PRO A 1 191 ? -4.422 -35.25 13.82 1 97.62 191 PRO A CA 1
ATOM 1507 C C . PRO A 1 191 ? -5.527 -34.312 13.336 1 97.62 191 PRO A C 1
ATOM 1509 O O . PRO A 1 191 ? -6.668 -34.406 13.797 1 97.62 191 PRO A O 1
ATOM 1512 N N . ASP A 1 192 ? -5.27 -33.375 12.398 1 97.94 192 ASP A N 1
ATOM 1513 C CA . ASP A 1 192 ? -6.27 -32.406 11.992 1 97.94 192 ASP A CA 1
ATOM 1514 C C . ASP A 1 192 ? -7.047 -32.875 10.773 1 97.94 192 ASP A C 1
ATOM 1516 O O . ASP A 1 192 ? -8.086 -32.312 10.422 1 97.94 192 ASP A O 1
ATOM 1520 N N . LEU A 1 193 ? -6.531 -33.875 10.078 1 98.44 193 LEU A N 1
ATOM 1521 C CA . LEU A 1 193 ? -7.164 -34.344 8.852 1 98.44 193 LEU A CA 1
ATOM 1522 C C . LEU A 1 193 ? -8.445 -35.125 9.172 1 98.44 193 LEU A C 1
ATOM 1524 O O . LEU A 1 193 ? -8.414 -36.094 9.945 1 98.44 193 LEU A O 1
ATOM 1528 N N . ARG A 1 194 ? -9.539 -34.75 8.555 1 98.31 194 ARG A N 1
ATOM 1529 C CA . ARG A 1 194 ? -10.836 -35.375 8.828 1 98.31 194 ARG A CA 1
ATOM 1530 C C . ARG A 1 194 ? -11.414 -36 7.57 1 98.31 194 ARG A C 1
ATOM 1532 O O . ARG A 1 194 ? -12.148 -36.969 7.648 1 98.31 194 ARG A O 1
ATOM 1539 N N . SER A 1 195 ? -11.141 -35.438 6.453 1 98.5 195 SER A N 1
ATOM 1540 C CA . SER A 1 195 ? -11.773 -35.906 5.223 1 98.5 195 SER A CA 1
ATOM 1541 C C . SER A 1 195 ? -10.75 -36.094 4.102 1 98.5 195 SER A C 1
ATOM 1543 O O . SER A 1 195 ? -9.875 -35.219 3.916 1 98.5 195 SER A O 1
ATOM 1545 N N . VAL A 1 196 ? -10.852 -37.188 3.436 1 98.56 196 VAL A N 1
ATOM 1546 C CA . VAL A 1 196 ? -10.109 -37.438 2.207 1 98.56 196 VAL A CA 1
ATOM 1547 C C . VAL A 1 196 ? -11.086 -37.562 1.037 1 98.56 196 VAL A C 1
ATOM 1549 O O . VAL A 1 196 ? -11.953 -38.438 1.041 1 98.56 196 VAL A O 1
ATOM 1552 N N . ILE A 1 197 ? -10.961 -36.688 0.114 1 98.75 197 ILE A N 1
ATOM 1553 C CA . ILE A 1 197 ? -11.844 -36.656 -1.048 1 98.75 197 ILE A CA 1
ATOM 1554 C C . ILE A 1 197 ? -11.078 -37.094 -2.295 1 98.75 197 ILE A C 1
ATOM 1556 O O . ILE A 1 197 ? -10.102 -36.438 -2.68 1 98.75 197 ILE A O 1
ATOM 1560 N N . MET A 1 198 ? -11.531 -38.094 -2.949 1 98.56 198 MET A N 1
ATOM 1561 C CA . MET A 1 198 ? -10.781 -38.688 -4.062 1 98.56 198 MET A CA 1
ATOM 1562 C C . MET A 1 198 ? -11.484 -38.406 -5.387 1 98.56 198 MET A C 1
ATOM 1564 O O . MET A 1 198 ? -12.664 -38.719 -5.539 1 98.56 198 MET A O 1
ATOM 1568 N N . ALA A 1 199 ? -10.781 -37.875 -6.332 1 97.38 199 ALA A N 1
ATOM 1569 C CA . ALA A 1 199 ? -11.258 -37.75 -7.703 1 97.38 199 ALA A CA 1
ATOM 1570 C C . ALA A 1 199 ? -11.172 -39.062 -8.453 1 97.38 199 ALA A C 1
ATOM 1572 O O . ALA A 1 199 ? -10.266 -39.281 -9.273 1 97.38 199 ALA A O 1
ATOM 1573 N N . THR A 1 200 ? -11.977 -39.938 -8.156 1 96.12 200 THR A N 1
ATOM 1574 C CA . THR A 1 200 ? -12.055 -41.25 -8.734 1 96.12 200 THR A CA 1
ATOM 1575 C C . THR A 1 200 ? -13.492 -41.75 -8.734 1 96.12 200 THR A C 1
ATOM 1577 O O . THR A 1 200 ? -14.367 -41.188 -8.086 1 96.12 200 THR A O 1
ATOM 1580 N N . GLN A 1 201 ? -13.758 -42.75 -9.562 1 94.5 201 GLN A N 1
ATOM 1581 C CA . GLN A 1 201 ? -15.078 -43.375 -9.562 1 94.5 201 GLN A CA 1
ATOM 1582 C C . GLN A 1 201 ? -15.094 -44.625 -8.688 1 94.5 201 GLN A C 1
ATOM 1584 O O . GLN A 1 201 ? -16.156 -45.156 -8.375 1 94.5 201 GLN A O 1
ATOM 1589 N N . GLU A 1 202 ? -13.938 -44.969 -8.219 1 95.56 202 GLU A N 1
ATOM 1590 C CA . GLU A 1 202 ? -13.828 -46.156 -7.375 1 95.56 202 GLU A CA 1
ATOM 1591 C C . GLU A 1 202 ? -14.203 -45.844 -5.93 1 95.56 202 GLU A C 1
ATOM 1593 O O . GLU A 1 202 ? -14.008 -44.719 -5.461 1 95.56 202 GLU A O 1
ATOM 1598 N N . ASN A 1 203 ? -14.758 -46.844 -5.316 1 95.25 203 ASN A N 1
ATOM 1599 C CA . ASN A 1 203 ? -15.016 -46.75 -3.883 1 95.25 203 ASN A CA 1
ATOM 1600 C C . ASN A 1 203 ? -13.789 -47.125 -3.064 1 95.25 203 ASN A C 1
ATOM 1602 O O . ASN A 1 203 ? -13.422 -48.312 -3.012 1 95.25 203 ASN A O 1
ATOM 1606 N N . LEU A 1 204 ? -13.203 -46.188 -2.52 1 96.81 204 LEU A N 1
ATOM 1607 C CA . LEU A 1 204 ? -12.016 -46.406 -1.707 1 96.81 204 LEU A CA 1
ATOM 1608 C C . LEU A 1 204 ? -12.328 -46.25 -0.224 1 96.81 204 LEU A C 1
ATOM 1610 O O . LEU A 1 204 ? -13.023 -45.312 0.166 1 96.81 204 LEU A O 1
ATOM 1614 N N . ASN A 1 205 ? -11.82 -47.094 0.581 1 96.56 205 ASN A N 1
ATOM 1615 C CA . ASN A 1 205 ? -12.109 -47.094 2.01 1 96.56 205 ASN A CA 1
ATOM 1616 C C . ASN A 1 205 ? -11.75 -45.75 2.658 1 96.56 205 ASN A C 1
ATOM 1618 O O . ASN A 1 205 ? -10.68 -45.219 2.414 1 96.56 205 ASN A O 1
ATOM 1622 N N . GLY A 1 206 ? -12.703 -45.281 3.453 1 97.19 206 GLY A N 1
ATOM 1623 C CA . GLY A 1 206 ? -12.453 -44.094 4.293 1 97.19 206 GLY A CA 1
ATOM 1624 C C . GLY A 1 206 ? -12.484 -42.812 3.525 1 97.19 206 GLY A C 1
ATOM 1625 O O . GLY A 1 206 ? -12.281 -41.719 4.102 1 97.19 206 GLY A O 1
ATOM 1626 N N . THR A 1 207 ? -12.711 -42.875 2.238 1 98 207 THR A N 1
ATOM 1627 C CA . THR A 1 207 ? -12.656 -41.656 1.418 1 98 207 THR A CA 1
ATOM 1628 C C . THR A 1 207 ? -14.031 -41.312 0.863 1 98 207 THR A C 1
ATOM 1630 O O . THR A 1 207 ? -14.969 -42.125 0.972 1 98 207 THR A O 1
ATOM 1633 N N . LEU A 1 208 ? -14.203 -40.156 0.445 1 98 208 LEU A N 1
ATOM 1634 C CA . LEU A 1 208 ? -15.367 -39.719 -0.311 1 98 208 LEU A CA 1
ATOM 1635 C C . LEU A 1 208 ? -15.023 -39.531 -1.782 1 98 208 LEU A C 1
ATOM 1637 O O . LEU A 1 208 ? -13.945 -39 -2.107 1 98 208 LEU A O 1
ATOM 1641 N N . LYS A 1 209 ? -15.938 -39.938 -2.631 1 97.94 209 LYS A N 1
ATOM 1642 C CA . LYS A 1 209 ? -15.781 -39.594 -4.043 1 97.94 209 LYS A CA 1
ATOM 1643 C C . LYS A 1 209 ? -16.094 -38.125 -4.293 1 97.94 209 LYS A C 1
ATOM 1645 O O . LYS A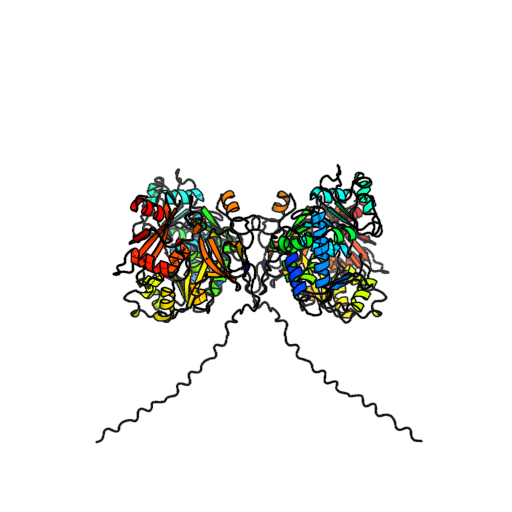 1 209 ? -17.062 -37.594 -3.76 1 97.94 209 LYS A O 1
ATOM 1650 N N . PHE A 1 210 ? -15.234 -37.5 -5.086 1 97.81 210 PHE A N 1
ATOM 1651 C CA . PHE A 1 210 ? -15.391 -36.094 -5.414 1 97.81 210 PHE A CA 1
ATOM 1652 C C . PHE A 1 210 ? -16.797 -35.812 -5.93 1 97.81 210 PHE A C 1
ATOM 1654 O O . PHE A 1 210 ? -17.453 -34.875 -5.48 1 97.81 210 PHE A O 1
ATOM 1661 N N . ASP A 1 211 ? -17.344 -36.656 -6.793 1 95.88 211 ASP A N 1
ATOM 1662 C CA . ASP A 1 211 ? -18.656 -36.469 -7.395 1 95.88 211 ASP A CA 1
ATOM 1663 C C . ASP A 1 211 ? -19.766 -36.656 -6.352 1 95.88 211 ASP A C 1
ATOM 1665 O O . ASP A 1 211 ? -20.812 -36.031 -6.43 1 95.88 211 ASP A O 1
ATOM 1669 N N . ASP A 1 212 ? -19.531 -37.562 -5.426 1 96.31 212 ASP A N 1
ATOM 1670 C CA . ASP A 1 212 ? -20.516 -37.75 -4.363 1 96.31 212 ASP A CA 1
ATOM 1671 C C . ASP A 1 212 ? -20.625 -36.5 -3.482 1 96.31 212 ASP A C 1
ATOM 1673 O O . ASP A 1 212 ? -21.734 -36.125 -3.092 1 96.31 212 ASP A O 1
ATOM 1677 N N . VAL A 1 213 ? -19.484 -35.938 -3.184 1 97 213 VAL A N 1
ATOM 1678 C CA . VAL A 1 213 ? -19.469 -34.75 -2.361 1 97 213 VAL A CA 1
ATOM 1679 C C . VAL A 1 213 ? -20.266 -33.625 -3.055 1 97 213 VAL A C 1
ATOM 1681 O O . VAL A 1 213 ? -21.016 -32.906 -2.408 1 97 213 VAL A O 1
ATOM 1684 N N . ARG A 1 214 ? -20.109 -33.5 -4.305 1 94.12 214 ARG A N 1
ATOM 1685 C CA . ARG A 1 214 ? -20.812 -32.469 -5.102 1 94.12 214 ARG A CA 1
ATOM 1686 C C . ARG A 1 214 ? -22.328 -32.625 -4.992 1 94.12 214 ARG A C 1
ATOM 1688 O O . ARG A 1 214 ? -23.062 -31.656 -5.102 1 94.12 214 ARG A O 1
ATOM 1695 N N . GLN A 1 215 ? -22.766 -33.844 -4.691 1 92.81 215 GLN A N 1
ATOM 1696 C CA . GLN A 1 215 ? -24.203 -34.156 -4.648 1 92.81 215 GLN A CA 1
ATOM 1697 C C . GLN A 1 215 ? -24.734 -34.094 -3.221 1 92.81 215 GLN A C 1
ATOM 1699 O O . GLN A 1 215 ? -25.938 -34.156 -3.002 1 92.81 215 GLN A O 1
ATOM 1704 N N . MET A 1 216 ? -23.922 -33.812 -2.352 1 90.62 216 MET A N 1
ATOM 1705 C CA . MET A 1 216 ? -24.297 -33.906 -0.942 1 90.62 216 MET A CA 1
ATOM 1706 C C . MET A 1 216 ? -24.875 -32.562 -0.459 1 90.62 216 MET A C 1
ATOM 1708 O O . MET A 1 216 ? -25.391 -32.5 0.656 1 90.62 216 MET A O 1
ATOM 1712 N N . GLY A 1 217 ? -24.75 -31.469 -1.198 1 85.62 217 GLY A N 1
ATOM 1713 C CA . GLY A 1 217 ? -25.047 -30.125 -0.739 1 85.62 217 GLY A CA 1
ATOM 1714 C C . GLY A 1 217 ? -26.484 -29.922 -0.335 1 85.62 217 GLY A C 1
ATOM 1715 O O . GLY A 1 217 ? -26.781 -29.172 0.595 1 85.62 217 GLY A O 1
ATOM 1716 N N . GLY A 1 218 ? -27.406 -30.562 -0.901 1 80.75 218 GLY A N 1
ATOM 1717 C CA . GLY A 1 218 ? -28.828 -30.422 -0.605 1 80.75 218 GLY A CA 1
ATOM 1718 C C . GLY A 1 218 ? -29.25 -28.984 -0.391 1 80.75 218 GLY A C 1
ATOM 1719 O O . GLY A 1 218 ? -28.984 -28.109 -1.228 1 80.75 218 GLY A O 1
ATOM 1720 N N . GLU A 1 219 ? -29.812 -28.688 0.821 1 78.44 219 GLU A N 1
ATOM 1721 C CA . GLU A 1 219 ? -30.375 -27.391 1.185 1 78.44 219 GLU A CA 1
ATOM 1722 C C . GLU A 1 219 ? -29.297 -26.359 1.441 1 78.44 219 GLU A C 1
ATOM 1724 O O . GLU A 1 219 ? -29.547 -25.156 1.415 1 78.44 219 GLU A O 1
ATOM 1729 N N . LYS A 1 220 ? -28.094 -26.766 1.567 1 84.06 220 LYS A N 1
ATOM 1730 C CA . LYS A 1 220 ? -27 -25.859 1.885 1 84.06 220 LYS A CA 1
ATOM 1731 C C . LYS A 1 220 ? -26.641 -25 0.68 1 84.06 220 LYS A C 1
ATOM 1733 O O . LYS A 1 220 ? -25.953 -23.969 0.821 1 84.06 220 LYS A O 1
ATOM 1738 N N . ARG A 1 221 ? -27.109 -25.344 -0.413 1 84.56 221 ARG A N 1
ATOM 1739 C CA . ARG A 1 221 ? -26.859 -24.562 -1.622 1 84.56 221 ARG A CA 1
ATOM 1740 C C . ARG A 1 221 ? -27.406 -23.141 -1.481 1 84.56 221 ARG A C 1
ATOM 1742 O O . ARG A 1 221 ? -26.812 -22.188 -2.004 1 84.56 221 ARG A O 1
ATOM 1749 N N . HIS A 1 222 ? -28.391 -23.109 -0.71 1 83.31 222 HIS A N 1
ATOM 1750 C CA . HIS A 1 222 ? -29.031 -21.812 -0.536 1 83.31 222 HIS A CA 1
ATOM 1751 C C . HIS A 1 222 ? -28.219 -20.891 0.372 1 83.31 222 HIS A C 1
ATOM 1753 O O . HIS A 1 222 ? -28.406 -19.672 0.367 1 83.31 222 HIS A O 1
ATOM 1759 N N . ASP A 1 223 ? -27.25 -21.484 1.062 1 88.56 223 ASP A N 1
ATOM 1760 C CA . ASP A 1 223 ? -26.453 -20.75 2.031 1 88.56 223 ASP A CA 1
ATOM 1761 C C . ASP A 1 223 ? -25.203 -20.172 1.375 1 88.56 223 ASP A C 1
ATOM 1763 O O . ASP A 1 223 ? -24.547 -19.297 1.944 1 88.56 223 ASP A O 1
ATOM 1767 N N . ILE A 1 224 ? -24.922 -20.625 0.217 1 92.5 224 ILE A N 1
ATOM 1768 C CA . ILE A 1 224 ? -23.641 -20.328 -0.385 1 92.5 224 ILE A CA 1
ATOM 1769 C C . ILE A 1 224 ? -23.547 -18.828 -0.682 1 92.5 224 ILE A C 1
ATOM 1771 O O . ILE A 1 224 ? -22.531 -18.203 -0.382 1 92.5 224 ILE A O 1
ATOM 1775 N N . GLU A 1 225 ? -24.578 -18.312 -1.205 1 87.56 225 GLU A N 1
ATOM 1776 C CA . GLU A 1 225 ? -24.578 -16.891 -1.521 1 87.56 225 GLU A CA 1
ATOM 1777 C C . GLU A 1 225 ? -24.469 -16.047 -0.257 1 87.56 225 GLU A C 1
ATOM 1779 O O . GLU A 1 225 ? -23.734 -15.062 -0.222 1 87.56 225 GLU A O 1
ATOM 1784 N N . LYS A 1 226 ? -25.219 -16.438 0.715 1 88.56 226 LYS A N 1
ATOM 1785 C CA . LYS A 1 226 ? -25.188 -15.719 1.986 1 88.56 226 LYS A CA 1
ATOM 1786 C C . LYS A 1 226 ? -23.812 -15.797 2.631 1 88.56 226 LYS A C 1
ATOM 1788 O O . LYS A 1 226 ? -23.297 -14.797 3.141 1 88.56 226 LYS A O 1
ATOM 1793 N N . LEU A 1 227 ? -23.266 -16.938 2.602 1 90.88 227 LEU A N 1
ATOM 1794 C CA . LEU A 1 227 ? -21.922 -17.125 3.162 1 90.88 227 LEU A CA 1
ATOM 1795 C C . LEU A 1 227 ? -20.891 -16.281 2.408 1 90.88 227 LEU A C 1
ATOM 1797 O O . LEU A 1 227 ? -20 -15.703 3.018 1 90.88 227 LEU A O 1
ATOM 1801 N N . GLY A 1 228 ? -21.031 -16.281 1.128 1 91.06 228 GLY A N 1
ATOM 1802 C CA . GLY A 1 228 ? -20.125 -15.492 0.305 1 91.06 228 GLY A CA 1
ATOM 1803 C C . GLY A 1 228 ? -20.125 -14.023 0.666 1 91.06 228 GLY A C 1
ATOM 1804 O O . GLY A 1 228 ? -19.094 -13.367 0.64 1 91.06 228 GLY A O 1
ATOM 1805 N N . ARG A 1 229 ? -21.203 -13.547 1.068 1 86.31 229 ARG A N 1
ATOM 1806 C CA . ARG A 1 229 ? -21.359 -12.133 1.404 1 86.31 229 ARG A CA 1
ATOM 1807 C C . ARG A 1 229 ? -20.688 -11.805 2.732 1 86.31 229 ARG A C 1
ATOM 1809 O O . ARG A 1 229 ? -20.406 -10.641 3.021 1 86.31 229 ARG A O 1
ATOM 1816 N N . GLU A 1 230 ? -20.422 -12.828 3.465 1 91.62 230 GLU A N 1
ATOM 1817 C CA . GLU A 1 230 ? -19.812 -12.633 4.773 1 91.62 230 GLU A CA 1
ATOM 1818 C C . GLU A 1 230 ? -18.281 -12.602 4.66 1 91.62 230 GLU A C 1
ATOM 1820 O O . GLU A 1 230 ? -17.594 -12.156 5.586 1 91.62 230 GLU A O 1
ATOM 1825 N N . LEU A 1 231 ? -17.812 -13.07 3.6 1 95.88 231 LEU A N 1
ATOM 1826 C CA . LEU A 1 231 ? -16.375 -13.117 3.408 1 95.88 231 LEU A CA 1
ATOM 1827 C C . LEU A 1 231 ? -15.812 -11.734 3.102 1 95.88 231 LEU A C 1
ATOM 1829 O O . LEU A 1 231 ? -16.516 -10.891 2.543 1 95.88 231 LEU A O 1
ATOM 1833 N N . GLN A 1 232 ? -14.57 -11.477 3.537 1 96.75 232 GLN A N 1
ATOM 1834 C CA . GLN A 1 232 ? -13.859 -10.227 3.287 1 96.75 232 GLN A CA 1
ATOM 1835 C C . GLN A 1 232 ? -12.672 -10.445 2.348 1 96.75 232 GLN A C 1
ATOM 1837 O O . GLN A 1 232 ? -12.008 -11.477 2.414 1 96.75 232 GLN A O 1
ATOM 1842 N N . PHE A 1 233 ? -12.383 -9.453 1.563 1 97.88 233 PHE A N 1
ATOM 1843 C CA . PHE A 1 233 ? -11.367 -9.672 0.541 1 97.88 233 PHE A CA 1
ATOM 1844 C C . PHE A 1 233 ? -9.984 -9.758 1.165 1 97.88 233 PHE A C 1
ATOM 1846 O O . PHE A 1 233 ? -9.031 -10.211 0.522 1 97.88 233 PHE A O 1
ATOM 1853 N N . ASP A 1 234 ? -9.812 -9.336 2.379 1 97.75 234 ASP A N 1
ATOM 1854 C CA . ASP A 1 234 ? -8.508 -9.445 3.023 1 97.75 234 ASP A CA 1
ATOM 1855 C C . ASP A 1 234 ? -8.367 -10.773 3.76 1 97.75 234 ASP A C 1
ATOM 1857 O O . ASP A 1 234 ? -7.34 -11.047 4.379 1 97.75 234 ASP A O 1
ATOM 1861 N N . ASP A 1 235 ? -9.344 -11.68 3.67 1 98.06 235 ASP A N 1
ATOM 1862 C CA . ASP A 1 235 ? -9.25 -13.016 4.25 1 98.06 235 ASP A CA 1
ATOM 1863 C C . ASP A 1 235 ? -8.195 -13.852 3.537 1 98.06 235 ASP A C 1
ATOM 1865 O O . ASP A 1 235 ? -8.07 -13.797 2.311 1 98.06 235 ASP A O 1
ATOM 1869 N N . PRO A 1 236 ? -7.406 -14.656 4.355 1 98.38 236 PRO A N 1
ATOM 1870 C CA . PRO A 1 236 ? -6.551 -15.656 3.705 1 98.38 236 PRO A CA 1
ATOM 1871 C C . PRO A 1 236 ? -7.344 -16.641 2.855 1 98.38 236 PRO A C 1
ATOM 1873 O O . PRO A 1 236 ? -8.445 -17.062 3.242 1 98.38 236 PRO A O 1
ATOM 1876 N N . ILE A 1 237 ? -6.824 -16.953 1.646 1 98.75 237 ILE A N 1
ATOM 1877 C CA . ILE A 1 237 ? -7.617 -17.812 0.78 1 98.75 237 ILE A CA 1
ATOM 1878 C C . ILE A 1 237 ? -6.715 -18.844 0.1 1 98.75 237 ILE A C 1
ATOM 1880 O O . ILE A 1 237 ? -7.195 -19.812 -0.496 1 98.75 237 ILE A O 1
ATOM 1884 N N . ASN A 1 238 ? -5.41 -18.672 0.208 1 98.75 238 ASN A N 1
ATOM 1885 C CA . ASN A 1 238 ? -4.453 -19.562 -0.459 1 98.75 238 ASN A CA 1
ATOM 1886 C C . ASN A 1 238 ? -3.172 -19.719 0.355 1 98.75 238 ASN A C 1
ATOM 1888 O O . ASN A 1 238 ? -2.658 -18.734 0.905 1 98.75 238 ASN A O 1
ATOM 1892 N N . LEU A 1 239 ? -2.746 -20.922 0.493 1 98.31 239 LEU A N 1
ATOM 1893 C CA . LEU A 1 239 ? -1.46 -21.25 1.098 1 98.31 239 LEU A CA 1
ATOM 1894 C C . LEU A 1 239 ? -0.565 -21.984 0.102 1 98.31 239 LEU A C 1
ATOM 1896 O O . LEU A 1 239 ? -0.959 -23.016 -0.454 1 98.31 239 LEU A O 1
ATOM 1900 N N . GLN A 1 240 ? 0.62 -21.453 -0.134 1 95.81 240 GLN A N 1
ATOM 1901 C CA . GLN A 1 240 ? 1.599 -22.047 -1.04 1 95.81 240 GLN A CA 1
ATOM 1902 C C . GLN A 1 240 ? 2.91 -22.344 -0.318 1 95.81 240 GLN A C 1
ATOM 1904 O O . GLN A 1 240 ? 3.48 -21.453 0.327 1 95.81 240 GLN A O 1
ATOM 1909 N N . PHE A 1 241 ? 3.338 -23.562 -0.449 1 90.12 241 PHE A N 1
ATOM 1910 C CA . PHE A 1 241 ? 4.609 -23.906 0.166 1 90.12 241 PHE A CA 1
ATOM 1911 C C . PHE A 1 241 ? 5.777 -23.438 -0.695 1 90.12 241 PHE A C 1
ATOM 1913 O O . PHE A 1 241 ? 5.797 -23.672 -1.904 1 90.12 241 PHE A O 1
ATOM 1920 N N . THR A 1 242 ? 6.656 -22.641 -0.099 1 84.38 242 THR A N 1
ATOM 1921 C CA . THR A 1 242 ? 7.828 -22.125 -0.801 1 84.38 242 THR A CA 1
ATOM 1922 C C . THR A 1 242 ? 9.109 -22.719 -0.236 1 84.38 242 THR A C 1
ATOM 1924 O O . THR A 1 242 ? 9.195 -23 0.962 1 84.38 242 THR A O 1
ATOM 1927 N N . SER A 1 243 ? 10.008 -23.281 -1.136 1 66.88 243 SER A N 1
ATOM 1928 C CA . SER A 1 243 ? 11.219 -23.984 -0.735 1 66.88 243 SER A CA 1
ATOM 1929 C C . SER A 1 243 ? 12.312 -23.016 -0.299 1 66.88 243 SER A C 1
ATOM 1931 O O . SER A 1 243 ? 12.531 -21.984 -0.944 1 66.88 243 SER A O 1
ATOM 1933 N N . GLY A 1 244 ? 12.383 -22.625 0.94 1 53.22 244 GLY A N 1
ATOM 1934 C CA . GLY A 1 244 ? 13.539 -21.812 1.299 1 53.22 244 GLY A CA 1
ATOM 1935 C C . GLY A 1 244 ? 14.844 -22.594 1.254 1 53.22 244 GLY A C 1
ATOM 1936 O O . GLY A 1 244 ? 14.836 -23.812 1.114 1 53.22 244 GLY A O 1
ATOM 1937 N N . THR A 1 245 ? 16.031 -22.031 0.869 1 44.56 245 THR A N 1
ATOM 1938 C CA . THR A 1 245 ? 17.359 -22.625 0.717 1 44.56 245 THR A CA 1
ATOM 1939 C C . THR A 1 245 ? 17.719 -23.469 1.938 1 44.56 245 THR A C 1
ATOM 1941 O O . THR A 1 245 ? 18.453 -24.438 1.83 1 44.56 245 THR A O 1
ATOM 1944 N N . THR A 1 246 ? 17.344 -23 3.127 1 45.84 246 THR A N 1
ATOM 1945 C CA . THR A 1 246 ? 18.016 -23.562 4.297 1 45.84 246 THR A CA 1
ATOM 1946 C C . THR A 1 246 ? 17.016 -24.344 5.148 1 45.84 246 THR A C 1
ATOM 1948 O O . THR A 1 246 ? 17.375 -24.891 6.199 1 45.84 246 THR A O 1
ATOM 1951 N N . GLY A 1 247 ? 15.82 -24.844 4.438 1 60.09 247 GLY A N 1
ATOM 1952 C CA . GLY A 1 247 ? 14.992 -25.453 5.473 1 60.09 247 GLY A CA 1
ATOM 1953 C C . GLY A 1 247 ? 13.672 -25.969 4.945 1 60.09 247 GLY A C 1
ATOM 1954 O O . GLY A 1 247 ? 13.516 -26.203 3.742 1 60.09 247 GLY A O 1
ATOM 1955 N N . HIS A 1 248 ? 12.797 -26.391 5.781 1 75.62 248 HIS A N 1
ATOM 1956 C CA . HIS A 1 248 ? 11.438 -26.859 5.52 1 75.62 248 HIS A CA 1
ATOM 1957 C C . HIS A 1 248 ? 10.609 -25.797 4.816 1 75.62 248 HIS A C 1
ATOM 1959 O O . HIS A 1 248 ? 10.758 -24.594 5.094 1 75.62 248 HIS A O 1
ATOM 1965 N N . PRO A 1 249 ? 9.875 -26.281 3.824 1 83.75 249 PRO A N 1
ATOM 1966 C CA . PRO A 1 249 ? 9.031 -25.328 3.096 1 83.75 249 PRO A CA 1
ATOM 1967 C C . PRO A 1 249 ? 8.156 -24.484 4.02 1 83.75 249 PRO A C 1
ATOM 1969 O O . PRO A 1 249 ? 7.699 -24.984 5.055 1 83.75 249 PRO A O 1
ATOM 1972 N N . LYS A 1 250 ? 8.047 -23.203 3.699 1 90.69 250 LYS A N 1
ATOM 1973 C CA . LYS A 1 250 ? 7.203 -22.281 4.449 1 90.69 250 LYS A CA 1
ATOM 1974 C C . LYS A 1 250 ? 5.855 -22.078 3.758 1 90.69 250 LYS A C 1
ATOM 1976 O O . LYS A 1 250 ? 5.785 -22.031 2.529 1 90.69 250 LYS A O 1
ATOM 1981 N N . GLY A 1 251 ? 4.789 -22.016 4.547 1 95.38 251 GLY A N 1
ATOM 1982 C CA . GLY A 1 251 ? 3.465 -21.781 3.992 1 95.38 251 GLY A CA 1
ATOM 1983 C C . GLY A 1 251 ? 3.16 -20.312 3.797 1 95.38 251 GLY A C 1
ATOM 1984 O O . GLY A 1 251 ? 2.785 -19.609 4.746 1 95.38 251 GLY A O 1
ATOM 1985 N N . CYS A 1 252 ? 3.307 -19.844 2.574 1 97.5 252 CYS A N 1
ATOM 1986 C CA . CYS A 1 252 ? 3.002 -18.453 2.225 1 97.5 252 CYS A CA 1
ATOM 1987 C C . CYS A 1 252 ? 1.497 -18.219 2.203 1 97.5 252 CYS A C 1
ATOM 1989 O O . CYS A 1 252 ? 0.766 -18.906 1.482 1 97.5 252 CYS A O 1
ATOM 1991 N N . VAL A 1 253 ? 1.023 -17.281 3.004 1 98.56 253 VAL A N 1
ATOM 1992 C CA . VAL A 1 253 ? -0.406 -17 3.102 1 98.56 253 VAL A CA 1
ATOM 1993 C C . VAL A 1 253 ? -0.774 -15.844 2.17 1 98.56 253 VAL A C 1
ATOM 1995 O O . VAL A 1 253 ? -0.259 -14.734 2.316 1 98.56 253 VAL A O 1
ATOM 1998 N N . LEU A 1 254 ? -1.648 -16.109 1.251 1 98.69 254 LEU A N 1
ATOM 1999 C CA . LEU A 1 254 ? -2.145 -15.094 0.324 1 98.69 254 LEU A CA 1
ATOM 2000 C C . LEU A 1 254 ? -3.635 -14.852 0.531 1 98.69 254 LEU A C 1
ATOM 2002 O O . LEU A 1 254 ? -4.395 -15.789 0.775 1 98.69 254 LEU A O 1
ATOM 2006 N N . THR A 1 255 ? -4.074 -13.586 0.393 1 98.75 255 THR A N 1
ATOM 2007 C CA . THR A 1 255 ? -5.465 -13.195 0.583 1 98.75 255 THR A CA 1
ATOM 2008 C C . THR A 1 255 ? -6.188 -13.094 -0.757 1 98.75 255 THR A C 1
ATOM 2010 O O . THR A 1 255 ? -5.559 -13.172 -1.814 1 98.75 255 THR A O 1
ATOM 2013 N N . HIS A 1 256 ? -7.562 -12.969 -0.677 1 98.69 256 HIS A N 1
ATOM 2014 C CA . HIS A 1 256 ? -8.289 -12.656 -1.902 1 98.69 256 HIS A CA 1
ATOM 2015 C C . HIS A 1 256 ? -7.734 -11.406 -2.572 1 98.69 256 HIS A C 1
ATOM 2017 O O . HIS A 1 256 ? -7.492 -11.398 -3.781 1 98.69 256 HIS A O 1
ATOM 2023 N N . HIS A 1 257 ? -7.477 -10.375 -1.757 1 98.75 257 HIS A N 1
ATOM 2024 C CA . HIS A 1 257 ? -7.039 -9.078 -2.264 1 98.75 257 HIS A CA 1
ATOM 2025 C C . HIS A 1 257 ? -5.711 -9.195 -2.998 1 98.75 257 HIS A C 1
ATOM 2027 O O . HIS A 1 257 ? -5.531 -8.602 -4.066 1 98.75 257 HIS A O 1
ATOM 2033 N N . ASN A 1 258 ? -4.801 -9.969 -2.445 1 98.62 258 ASN A N 1
ATOM 2034 C CA . ASN A 1 258 ? -3.506 -10.18 -3.082 1 98.62 258 ASN A CA 1
ATOM 2035 C C . ASN A 1 258 ? -3.66 -10.766 -4.484 1 98.62 258 ASN A C 1
ATOM 2037 O O . ASN A 1 258 ? -3.297 -10.117 -5.469 1 98.62 258 ASN A O 1
ATOM 2041 N N . ILE A 1 259 ? -4.301 -11.875 -4.543 1 98.75 259 ILE A N 1
ATOM 2042 C CA . ILE A 1 259 ? -4.168 -12.672 -5.758 1 98.75 259 ILE A CA 1
ATOM 2043 C C . ILE A 1 259 ? -5.234 -12.25 -6.77 1 98.75 259 ILE A C 1
ATOM 2045 O O . ILE A 1 259 ? -5.016 -12.312 -7.98 1 98.75 259 ILE A O 1
ATOM 2049 N N . VAL A 1 260 ? -6.406 -11.742 -6.34 1 98.81 260 VAL A N 1
ATOM 2050 C CA . VAL A 1 260 ? -7.395 -11.227 -7.281 1 98.81 260 VAL A CA 1
ATOM 2051 C C . VAL A 1 260 ? -6.824 -10.008 -8.016 1 98.81 260 VAL A C 1
ATOM 2053 O O . VAL A 1 260 ? -6.922 -9.914 -9.234 1 98.81 260 VAL A O 1
ATOM 2056 N N . ASN A 1 261 ? -6.184 -9.148 -7.266 1 98.81 261 ASN A N 1
ATOM 2057 C CA . ASN A 1 261 ? -5.68 -7.93 -7.891 1 98.81 261 ASN A CA 1
ATOM 2058 C C . ASN A 1 261 ? -4.422 -8.203 -8.711 1 98.81 261 ASN A C 1
ATOM 2060 O O . ASN A 1 261 ? -4.199 -7.559 -9.742 1 98.81 261 ASN A O 1
ATOM 2064 N N . ASN A 1 262 ? -3.549 -9.094 -8.25 1 98.75 262 ASN A N 1
ATOM 2065 C CA . ASN A 1 262 ? -2.418 -9.461 -9.102 1 98.75 262 ASN A CA 1
ATOM 2066 C C . ASN A 1 262 ? -2.883 -10.078 -10.414 1 98.75 262 ASN A C 1
ATOM 2068 O O . ASN A 1 262 ? -2.381 -9.719 -11.484 1 98.75 262 ASN A O 1
ATOM 2072 N N . ALA A 1 263 ? -3.857 -10.977 -10.312 1 98.69 263 ALA A N 1
ATOM 2073 C CA . ALA A 1 263 ? -4.469 -11.578 -11.492 1 98.69 263 ALA A CA 1
ATOM 2074 C C . ALA A 1 263 ? -5.07 -10.516 -12.398 1 98.69 263 ALA A C 1
ATOM 2076 O O . ALA A 1 263 ? -4.891 -10.555 -13.625 1 98.69 263 ALA A O 1
ATOM 2077 N N . TYR A 1 264 ? -5.723 -9.602 -11.805 1 98.44 264 TYR A N 1
ATOM 2078 C CA . TYR A 1 264 ? -6.379 -8.531 -12.547 1 98.44 264 TYR A CA 1
ATOM 2079 C C . TYR A 1 264 ? -5.359 -7.676 -13.289 1 98.44 264 TYR A C 1
ATOM 2081 O O . TYR A 1 264 ? -5.504 -7.422 -14.484 1 98.44 264 TYR A O 1
ATOM 2089 N N . MET A 1 265 ? -4.363 -7.258 -12.609 1 97.94 265 MET A N 1
ATOM 2090 C CA . MET A 1 265 ? -3.375 -6.352 -13.195 1 97.94 265 MET A CA 1
ATOM 2091 C C . MET A 1 265 ? -2.521 -7.074 -14.234 1 97.94 265 MET A C 1
ATOM 2093 O O . MET A 1 265 ? -2.33 -6.574 -15.344 1 97.94 265 MET A O 1
ATOM 2097 N N . CYS A 1 266 ? -2.01 -8.242 -13.938 1 96.38 266 CYS A N 1
ATOM 2098 C CA . CYS A 1 266 ? -1.157 -8.938 -14.891 1 96.38 266 CYS A CA 1
ATOM 2099 C C . CYS A 1 266 ? -1.963 -9.422 -16.094 1 96.38 266 CYS A C 1
ATOM 2101 O O . CYS A 1 266 ? -1.447 -9.477 -17.219 1 96.38 266 CYS A O 1
ATOM 2103 N N . GLY A 1 267 ? -3.25 -9.828 -15.852 1 97.69 267 GLY A N 1
ATOM 2104 C CA . GLY A 1 267 ? -4.105 -10.234 -16.953 1 97.69 267 GLY A CA 1
ATOM 2105 C C . GLY A 1 267 ? -4.281 -9.156 -18 1 97.69 267 GLY A C 1
ATOM 2106 O O . GLY A 1 267 ? -4.379 -9.453 -19.203 1 97.69 267 GLY A O 1
ATOM 2107 N N . HIS A 1 268 ? -4.348 -7.922 -17.547 1 96.38 268 HIS A N 1
ATOM 2108 C CA . HIS A 1 268 ? -4.406 -6.816 -18.5 1 96.38 268 HIS A CA 1
ATOM 2109 C C . HIS A 1 268 ? -3.148 -6.766 -19.359 1 96.38 268 HIS A C 1
ATOM 2111 O O . HIS A 1 268 ? -3.223 -6.5 -20.562 1 96.38 268 HIS A O 1
ATOM 2117 N N . GLY A 1 269 ? -2.055 -7.074 -18.766 1 95.62 269 GLY A N 1
ATOM 2118 C CA . GLY A 1 269 ? -0.792 -7.062 -19.484 1 95.62 269 GLY A CA 1
ATOM 2119 C C . GLY A 1 269 ? -0.659 -8.211 -20.469 1 95.62 269 GLY A C 1
ATOM 2120 O O . GLY A 1 269 ? 0.2 -8.18 -21.359 1 95.62 269 GLY A O 1
ATOM 2121 N N . LEU A 1 270 ? -1.493 -9.188 -20.328 1 97 270 LEU A N 1
ATOM 2122 C CA . LEU A 1 270 ? -1.455 -10.375 -21.172 1 97 270 LEU A CA 1
ATOM 2123 C C . LEU A 1 270 ? -2.641 -10.391 -22.141 1 97 270 LEU A C 1
ATOM 2125 O O . LEU A 1 270 ? -2.908 -11.406 -22.781 1 97 270 LEU A O 1
ATOM 2129 N N . ASP A 1 271 ? -3.445 -9.359 -22.109 1 96.19 271 ASP A N 1
ATOM 2130 C CA . ASP A 1 271 ? -4.598 -9.156 -22.969 1 96.19 271 ASP A CA 1
ATOM 2131 C C . ASP A 1 271 ? -5.707 -10.156 -22.656 1 96.19 271 ASP A C 1
ATOM 2133 O O . ASP A 1 271 ? -6.438 -10.586 -23.562 1 96.19 271 ASP A O 1
ATOM 2137 N N . TYR A 1 272 ? -5.742 -10.555 -21.438 1 97.44 272 TYR A N 1
ATOM 2138 C CA . TYR A 1 272 ? -6.852 -11.406 -21.031 1 97.44 272 TYR A CA 1
ATOM 2139 C C . TYR A 1 272 ? -8.18 -10.664 -21.141 1 97.44 272 TYR A C 1
ATOM 2141 O O . TYR A 1 272 ? -9.242 -11.289 -21.172 1 97.44 272 TYR A O 1
ATOM 2149 N N . CYS A 1 273 ? -8.117 -9.352 -21.141 1 94.75 273 CYS A N 1
ATOM 2150 C CA . CYS A 1 273 ? -9.312 -8.516 -21.109 1 94.75 273 CYS A CA 1
ATOM 2151 C C . CYS A 1 273 ? -9.953 -8.43 -22.5 1 94.75 273 CYS A C 1
ATOM 2153 O O . CYS A 1 273 ? -11.07 -7.941 -22.641 1 94.75 273 CYS A O 1
ATOM 2155 N N . LYS A 1 274 ? -9.289 -8.977 -23.531 1 96.25 274 LYS A N 1
ATOM 2156 C CA . LYS A 1 274 ? -9.859 -8.992 -24.875 1 96.25 274 LYS A CA 1
ATOM 2157 C C . LYS A 1 274 ? -11.016 -9.992 -24.969 1 96.25 274 LYS A C 1
ATOM 2159 O O . LYS A 1 274 ? -10.969 -11.055 -24.359 1 96.25 274 LYS A O 1
ATOM 2164 N N . GLU A 1 275 ? -11.906 -9.695 -25.734 1 93.62 275 GLU A N 1
ATOM 2165 C CA . GLU A 1 275 ? -13.125 -10.492 -25.844 1 93.62 275 GLU A CA 1
ATOM 2166 C C . GLU A 1 275 ? -12.82 -11.914 -26.328 1 93.62 275 GLU A C 1
ATOM 2168 O O . GLU A 1 275 ? -13.453 -12.875 -25.875 1 93.62 275 GLU A O 1
ATOM 2173 N N . ASN A 1 276 ? -11.859 -12.062 -27.188 1 95.88 276 ASN A N 1
ATOM 2174 C CA . ASN A 1 276 ? -11.562 -13.367 -27.781 1 95.88 276 ASN A CA 1
ATOM 2175 C C . ASN A 1 276 ? -10.383 -14.031 -27.078 1 95.88 276 ASN A C 1
ATOM 2177 O O . ASN A 1 276 ? -9.773 -14.961 -27.609 1 95.88 276 ASN A O 1
ATOM 2181 N N . ALA A 1 277 ? -10.086 -13.57 -25.953 1 98.06 277 ALA A N 1
ATOM 2182 C CA . ALA A 1 277 ? -8.906 -14.102 -25.266 1 98.06 277 ALA A CA 1
ATOM 2183 C C . ALA A 1 277 ? -9.125 -15.547 -24.828 1 98.06 277 ALA A C 1
ATOM 2185 O O . ALA A 1 277 ? -10.094 -15.844 -24.125 1 98.06 277 ALA A O 1
ATOM 2186 N N . VAL A 1 278 ? -8.25 -16.422 -25.266 1 98.56 278 VAL A N 1
ATOM 2187 C CA . VAL A 1 278 ? -8.219 -17.828 -24.859 1 98.56 278 VAL A CA 1
ATOM 2188 C C . VAL A 1 278 ? -6.805 -18.203 -24.438 1 98.56 278 VAL A C 1
ATOM 2190 O O . VAL A 1 278 ? -5.879 -18.188 -25.25 1 98.56 278 VAL A O 1
ATOM 2193 N N . LEU A 1 279 ? -6.66 -18.625 -23.203 1 98.5 279 LEU A N 1
ATOM 2194 C CA . LEU A 1 279 ? -5.367 -18.984 -22.641 1 98.5 279 LEU A CA 1
ATOM 2195 C C . LEU A 1 279 ? -5.121 -20.484 -22.766 1 98.5 279 LEU A C 1
ATOM 2197 O O . LEU A 1 279 ? -5.965 -21.297 -22.375 1 98.5 279 LEU A O 1
ATOM 2201 N N . CYS A 1 280 ? -4.012 -20.797 -23.359 1 97.44 280 CYS A N 1
ATOM 2202 C CA . CYS A 1 280 ? -3.463 -22.141 -23.203 1 97.44 280 CYS A CA 1
ATOM 2203 C C . CYS A 1 280 ? -2.602 -22.234 -21.953 1 97.44 280 CYS A C 1
ATOM 2205 O O . CYS A 1 280 ? -1.454 -21.781 -21.953 1 97.44 280 CYS A O 1
ATOM 2207 N N . SER A 1 281 ? -3.162 -22.766 -20.906 1 95.75 281 SER A N 1
ATOM 2208 C CA . SER A 1 281 ? -2.494 -22.812 -19.609 1 95.75 281 SER A CA 1
ATOM 2209 C C . SER A 1 281 ? -1.65 -24.078 -19.469 1 95.75 281 SER A C 1
ATOM 2211 O O . SER A 1 281 ? -2.18 -25.156 -19.203 1 95.75 281 SER A O 1
ATOM 2213 N N . THR A 1 282 ? -0.334 -23.891 -19.5 1 93.75 282 THR A N 1
ATOM 2214 C CA . THR A 1 282 ? 0.556 -25.047 -19.5 1 93.75 282 THR A CA 1
ATOM 2215 C C . THR A 1 282 ? 1.252 -25.172 -18.141 1 93.75 282 THR A C 1
ATOM 2217 O O . THR A 1 282 ? 1.842 -26.219 -17.844 1 93.75 282 THR A O 1
ATOM 2220 N N . LEU A 1 283 ? 1.134 -24.203 -17.297 1 91.12 283 LEU A N 1
ATOM 2221 C CA . LEU A 1 283 ? 1.829 -24.188 -16.016 1 91.12 283 LEU A CA 1
ATOM 2222 C C . LEU A 1 283 ? 1.07 -25.016 -14.984 1 91.12 283 LEU A C 1
ATOM 2224 O O . LEU A 1 283 ? -0.162 -25.062 -15.008 1 91.12 283 LEU A O 1
ATOM 2228 N N . PRO A 1 284 ? 1.823 -25.578 -14.078 1 92.19 284 PRO A N 1
ATOM 2229 C CA . PRO A 1 284 ? 1.153 -26.344 -13.023 1 92.19 284 PRO A CA 1
ATOM 2230 C C . PRO A 1 284 ? 0.256 -25.484 -12.141 1 92.19 284 PRO A C 1
ATOM 2232 O O . PRO A 1 284 ? 0.671 -24.406 -11.703 1 92.19 284 PRO A O 1
ATOM 2235 N N . LEU A 1 285 ? -0.892 -26 -11.797 1 96.31 285 LEU A N 1
ATOM 2236 C CA . LEU A 1 285 ? -1.877 -25.266 -11.016 1 96.31 285 LEU A CA 1
ATOM 2237 C C . LEU A 1 285 ? -1.452 -25.172 -9.555 1 96.31 285 LEU A C 1
ATOM 2239 O O . LEU A 1 285 ? -1.879 -24.266 -8.836 1 96.31 285 LEU A O 1
ATOM 2243 N N . TYR A 1 286 ? -0.653 -26.078 -9.086 1 93.56 286 TYR A N 1
ATOM 2244 C CA . TYR A 1 286 ? -0.264 -26.047 -7.684 1 93.56 286 TYR A CA 1
ATOM 2245 C C . TYR A 1 286 ? 0.753 -24.938 -7.422 1 93.56 286 TYR A C 1
ATOM 2247 O O . TYR A 1 286 ? 1.113 -24.688 -6.273 1 93.56 286 TYR A O 1
ATOM 2255 N N . HIS A 1 287 ? 1.187 -24.234 -8.461 1 90.94 287 HIS A N 1
ATOM 2256 C CA . HIS A 1 287 ? 2.072 -23.078 -8.352 1 90.94 287 HIS A CA 1
ATOM 2257 C C . HIS A 1 287 ? 1.333 -21.781 -8.68 1 90.94 287 HIS A C 1
ATOM 2259 O O . HIS A 1 287 ? 0.373 -21.797 -9.461 1 90.94 287 HIS A O 1
ATOM 2265 N N . CYS A 1 288 ? 1.865 -20.734 -8.188 1 92.81 288 CYS A N 1
ATOM 2266 C CA . CYS A 1 288 ? 1.183 -19.453 -8.289 1 92.81 288 CYS A CA 1
ATOM 2267 C C . CYS A 1 288 ? 1.092 -19 -9.742 1 92.81 288 CYS A C 1
ATOM 2269 O O . CYS A 1 288 ? 0.144 -18.312 -10.125 1 92.81 288 CYS A O 1
ATOM 2271 N N . GLY A 1 289 ? 2.039 -19.391 -10.586 1 92.44 289 GLY A N 1
ATOM 2272 C CA . GLY A 1 289 ? 1.919 -19.078 -12 1 92.44 289 GLY A CA 1
ATOM 2273 C C . GLY A 1 289 ? 0.666 -19.656 -12.633 1 92.44 289 GLY A C 1
ATOM 2274 O O . GLY A 1 289 ? -0.053 -18.953 -13.344 1 92.44 289 GLY A O 1
ATOM 2275 N N . GLY A 1 290 ? 0.45 -20.891 -12.352 1 94.56 290 GLY A N 1
ATOM 2276 C CA . GLY A 1 290 ? -0.702 -21.562 -12.914 1 94.56 290 GLY A CA 1
ATOM 2277 C C . GLY A 1 290 ? -2.018 -21.141 -12.297 1 94.56 290 GLY A C 1
ATOM 2278 O O . GLY A 1 290 ? -2.961 -20.797 -13.016 1 94.56 290 GLY A O 1
ATOM 2279 N N . CYS A 1 291 ? -2.076 -21.047 -11 1 97.38 291 CYS A N 1
ATOM 2280 C CA . CYS A 1 291 ? -3.375 -20.859 -10.367 1 97.38 291 CYS A CA 1
ATOM 2281 C C . CYS A 1 291 ? -3.748 -19.375 -10.312 1 97.38 291 CYS A C 1
ATOM 2283 O O . CYS A 1 291 ? -4.93 -19.031 -10.336 1 97.38 291 CYS A O 1
ATOM 2285 N N . VAL A 1 292 ? -2.74 -18.484 -10.297 1 98.31 292 VAL A N 1
ATOM 2286 C CA . VAL A 1 292 ? -3.068 -17.078 -10.203 1 98.31 292 VAL A CA 1
ATOM 2287 C C . VAL A 1 292 ? -3 -16.438 -11.586 1 98.31 292 VAL A C 1
ATOM 2289 O O . VAL A 1 292 ? -4.012 -15.969 -12.117 1 98.31 292 VAL A O 1
ATOM 2292 N N . VAL A 1 293 ? -1.866 -16.531 -12.258 1 97.19 293 VAL A N 1
ATOM 2293 C CA . VAL A 1 293 ? -1.675 -15.875 -13.547 1 97.19 293 VAL A CA 1
ATOM 2294 C C . VAL A 1 293 ? -2.48 -16.594 -14.625 1 97.19 293 VAL A C 1
ATOM 2296 O O . VAL A 1 293 ? -2.922 -15.977 -15.594 1 97.19 293 VAL A O 1
ATOM 2299 N N . GLY A 1 294 ? -2.648 -17.875 -14.43 1 97.38 294 GLY A N 1
ATOM 2300 C CA . GLY A 1 294 ? -3.447 -18.656 -15.367 1 97.38 294 GLY A CA 1
ATOM 2301 C C . GLY A 1 294 ? -4.922 -18.688 -15.016 1 97.38 294 GLY A C 1
ATOM 2302 O O . GLY A 1 294 ? -5.691 -17.844 -15.492 1 97.38 294 GLY A O 1
ATOM 2303 N N . SER A 1 295 ? -5.27 -19.516 -14.117 1 98.44 295 SER A N 1
ATOM 2304 C CA . SER A 1 295 ? -6.656 -19.812 -13.766 1 98.44 295 SER A CA 1
ATOM 2305 C C . SER A 1 295 ? -7.391 -18.562 -13.297 1 98.44 295 SER A C 1
ATOM 2307 O O . SER A 1 295 ? -8.391 -18.156 -13.891 1 98.44 295 SER A O 1
ATOM 2309 N N . LEU A 1 296 ? -6.914 -17.938 -12.336 1 98.81 296 LEU A N 1
ATOM 2310 C CA . LEU A 1 296 ? -7.605 -16.828 -11.703 1 98.81 296 LEU A CA 1
ATOM 2311 C C . LEU A 1 296 ? -7.656 -15.617 -12.633 1 98.81 296 LEU A C 1
ATOM 2313 O O . LEU A 1 296 ? -8.695 -14.961 -12.75 1 98.81 296 LEU A O 1
ATOM 2317 N N . ALA A 1 297 ? -6.547 -15.32 -13.258 1 98.75 297 ALA A N 1
ATOM 2318 C CA . ALA A 1 297 ? -6.496 -14.156 -14.133 1 98.75 297 ALA A CA 1
ATOM 2319 C C . ALA A 1 297 ? -7.461 -14.312 -15.312 1 98.75 297 ALA A C 1
ATOM 2321 O O . ALA A 1 297 ? -8.164 -13.367 -15.664 1 98.75 297 ALA A O 1
ATOM 2322 N N . ALA A 1 298 ? -7.473 -15.508 -15.891 1 98.56 298 ALA A N 1
ATOM 2323 C CA . ALA A 1 298 ? -8.438 -15.742 -16.969 1 98.56 298 ALA A CA 1
ATOM 2324 C C . ALA A 1 298 ? -9.867 -15.539 -16.469 1 98.56 298 ALA A C 1
ATOM 2326 O O . ALA A 1 298 ? -10.656 -14.852 -17.125 1 98.56 298 ALA A O 1
ATOM 2327 N N . MET A 1 299 ? -10.133 -16.031 -15.359 1 98.56 299 MET A N 1
ATOM 2328 C CA . MET A 1 299 ? -11.477 -15.984 -14.805 1 98.56 299 MET A CA 1
ATOM 2329 C C . MET A 1 299 ? -11.891 -14.547 -14.492 1 98.56 299 MET A C 1
ATOM 2331 O O . MET A 1 299 ? -12.992 -14.125 -14.828 1 98.56 299 MET A O 1
ATOM 2335 N N . VAL A 1 300 ? -11.039 -13.789 -13.914 1 98.31 300 VAL A N 1
ATOM 2336 C CA . VAL A 1 300 ? -11.344 -12.422 -13.5 1 98.31 300 VAL A CA 1
ATOM 2337 C C . VAL A 1 300 ? -11.68 -11.57 -14.719 1 98.31 300 VAL A C 1
ATOM 2339 O O . VAL A 1 300 ? -12.523 -10.68 -14.656 1 98.31 300 VAL A O 1
ATOM 2342 N N . HIS A 1 301 ? -11.117 -11.898 -15.859 1 98.25 301 HIS A N 1
ATOM 2343 C CA . HIS A 1 301 ? -11.305 -11.102 -17.062 1 98.25 301 HIS A CA 1
ATOM 2344 C C . HIS A 1 301 ? -12.375 -11.711 -17.969 1 98.25 301 HIS A C 1
ATOM 2346 O O . HIS A 1 301 ? -12.688 -11.164 -19.031 1 98.25 301 HIS A O 1
ATOM 2352 N N . GLY A 1 302 ? -12.859 -12.859 -17.562 1 98.19 302 GLY A N 1
ATOM 2353 C CA . GLY A 1 302 ? -13.859 -13.523 -18.375 1 98.19 302 GLY A CA 1
ATOM 2354 C C . GLY A 1 302 ? -13.273 -14.227 -19.594 1 98.19 302 GLY A C 1
ATOM 2355 O O . GLY A 1 302 ? -13.969 -14.469 -20.578 1 98.19 302 GLY A O 1
ATOM 2356 N N . ALA A 1 303 ? -12.023 -14.539 -19.562 1 98.56 303 ALA A N 1
ATOM 2357 C CA . ALA A 1 303 ? -11.359 -15.266 -20.641 1 98.56 303 ALA A CA 1
ATOM 2358 C C . ALA A 1 303 ? -11.547 -16.766 -20.5 1 98.56 303 ALA A C 1
ATOM 2360 O O . ALA A 1 303 ? -11.953 -17.25 -19.438 1 98.56 303 ALA A O 1
ATOM 2361 N N . THR A 1 304 ? -11.305 -17.453 -21.594 1 98.5 304 THR A N 1
ATOM 2362 C CA . THR A 1 304 ? -11.328 -18.906 -21.562 1 98.5 304 THR A CA 1
ATOM 2363 C C . THR A 1 304 ? -9.953 -19.469 -21.203 1 98.5 304 THR A C 1
ATOM 2365 O O . THR A 1 304 ? -8.93 -19 -21.703 1 98.5 304 THR A O 1
ATOM 2368 N N . CYS A 1 305 ? -9.938 -20.391 -20.312 1 98.5 305 CYS A N 1
ATOM 2369 C CA . CYS A 1 305 ? -8.703 -21.047 -19.906 1 98.5 305 CYS A CA 1
ATOM 2370 C C . CYS A 1 305 ? -8.719 -22.516 -20.312 1 98.5 305 CYS A C 1
ATOM 2372 O O . CYS A 1 305 ? -9.578 -23.281 -19.875 1 98.5 305 CYS A O 1
ATOM 2374 N N . VAL A 1 306 ? -7.781 -22.906 -21.125 1 98.19 306 VAL A N 1
ATOM 2375 C CA . VAL A 1 306 ? -7.68 -24.281 -21.625 1 98.19 306 VAL A CA 1
ATOM 2376 C C . VAL A 1 306 ? -6.574 -25.016 -20.859 1 98.19 306 VAL A C 1
ATOM 2378 O O . VAL A 1 306 ? -5.441 -24.531 -20.797 1 98.19 306 VAL A O 1
ATOM 2381 N N . LEU A 1 307 ? -6.895 -26.125 -20.25 1 97.62 307 LEU A N 1
ATOM 2382 C CA . LEU A 1 307 ? -5.93 -27.047 -19.672 1 97.62 307 LEU A CA 1
ATOM 2383 C C . LEU A 1 307 ? -5.652 -28.203 -20.625 1 97.62 307 LEU A C 1
ATOM 2385 O O . LEU A 1 307 ? -6.43 -29.172 -20.688 1 97.62 307 LEU A O 1
ATOM 2389 N N . PRO A 1 308 ? -4.523 -28.156 -21.266 1 96.31 308 PRO A N 1
ATOM 2390 C CA . PRO A 1 308 ? -4.312 -29.125 -22.344 1 96.31 308 PRO A CA 1
ATOM 2391 C C . PRO A 1 308 ? -4.215 -30.562 -21.828 1 96.31 308 PRO A C 1
ATOM 2393 O O . PRO A 1 308 ? -4.691 -31.5 -22.484 1 96.31 308 PRO A O 1
ATOM 2396 N N . ALA A 1 309 ? -3.488 -30.719 -20.75 1 94.62 309 ALA A N 1
ATOM 2397 C CA . ALA A 1 309 ? -3.234 -32.031 -20.156 1 94.62 309 ALA A CA 1
ATOM 2398 C C . ALA A 1 309 ? -2.883 -31.906 -18.672 1 94.62 309 ALA A C 1
ATOM 2400 O O . ALA A 1 309 ? -2.531 -30.812 -18.203 1 94.62 309 ALA A O 1
ATOM 2401 N N . PRO A 1 310 ? -3.035 -33 -17.922 1 94.19 310 PRO A N 1
ATOM 2402 C CA . PRO A 1 310 ? -2.688 -32.938 -16.5 1 94.19 310 PRO A CA 1
ATOM 2403 C C . PRO A 1 310 ? -1.205 -32.656 -16.266 1 94.19 310 PRO A C 1
ATOM 2405 O O . PRO A 1 310 ? -0.835 -32.125 -15.219 1 94.19 310 PRO A O 1
ATOM 2408 N N . SER A 1 311 ? -0.386 -33.156 -17.156 1 88.31 311 SER A N 1
ATOM 2409 C CA . SER A 1 311 ? 1.046 -32.875 -17.141 1 88.31 311 SER A CA 1
ATOM 2410 C C . SER A 1 311 ? 1.521 -32.344 -18.5 1 88.31 311 SER A C 1
ATOM 2412 O O . SER A 1 311 ? 0.739 -32.281 -19.453 1 88.31 311 SER A O 1
ATOM 2414 N N . HIS A 1 312 ? 2.768 -32.031 -18.516 1 85.38 312 HIS A N 1
ATOM 2415 C CA . HIS A 1 312 ? 3.32 -31.453 -19.75 1 85.38 312 HIS A CA 1
ATOM 2416 C C . HIS A 1 312 ? 3.311 -32.469 -20.875 1 85.38 312 HIS A C 1
ATOM 2418 O O . HIS A 1 312 ? 3.951 -33.531 -20.781 1 85.38 312 HIS A O 1
ATOM 2424 N N . GLU A 1 313 ? 2.541 -32.188 -21.875 1 90.75 313 GLU A N 1
ATOM 2425 C CA . GLU A 1 313 ? 2.484 -32.906 -23.141 1 90.75 313 GLU A CA 1
ATOM 2426 C C . GLU A 1 313 ? 2.445 -31.953 -24.328 1 90.75 313 GLU A C 1
ATOM 2428 O O . GLU A 1 313 ? 1.4 -31.375 -24.625 1 90.75 313 GLU A O 1
ATOM 2433 N N . THR A 1 314 ? 3.469 -31.938 -25.047 1 92.44 314 THR A N 1
ATOM 2434 C CA . THR A 1 314 ? 3.672 -30.906 -26.062 1 92.44 314 THR A CA 1
ATOM 2435 C C . THR A 1 314 ? 2.625 -31.016 -27.156 1 92.44 314 THR A C 1
ATOM 2437 O O . THR A 1 314 ? 2.094 -30 -27.625 1 92.44 314 THR A O 1
ATOM 2440 N N . GLU A 1 315 ? 2.381 -32.219 -27.609 1 94.81 315 GLU A N 1
ATOM 2441 C CA . GLU A 1 315 ? 1.422 -32.375 -28.703 1 94.81 315 GLU A CA 1
ATOM 2442 C C . GLU A 1 315 ? 0.027 -31.938 -28.266 1 94.81 315 GLU A C 1
ATOM 2444 O O . GLU A 1 315 ? -0.727 -31.375 -29.078 1 94.81 315 GLU A O 1
ATOM 2449 N N . LYS A 1 316 ? -0.336 -32.219 -27.062 1 96.38 316 LYS A N 1
ATOM 2450 C CA . LYS A 1 316 ? -1.636 -31.781 -26.547 1 96.38 316 LYS A CA 1
ATOM 2451 C C . LYS A 1 316 ? -1.727 -30.266 -26.484 1 96.38 316 LYS A C 1
ATOM 2453 O O . LYS A 1 316 ? -2.805 -29.688 -26.672 1 96.38 316 LYS A O 1
ATOM 2458 N N . ILE A 1 317 ? -0.65 -29.641 -26.281 1 96.25 317 ILE A N 1
ATOM 2459 C CA . ILE A 1 317 ? -0.595 -28.188 -26.312 1 96.25 317 ILE A CA 1
ATOM 2460 C C . ILE A 1 317 ? -0.935 -27.688 -27.719 1 96.25 317 ILE A C 1
ATOM 2462 O O . ILE A 1 317 ? -1.811 -26.844 -27.891 1 96.25 317 ILE A O 1
ATOM 2466 N N . LEU A 1 318 ? -0.294 -28.266 -28.734 1 96.44 318 LEU A N 1
ATOM 2467 C CA . LEU A 1 318 ? -0.522 -27.875 -30.125 1 96.44 318 LEU A CA 1
ATOM 2468 C C . LEU A 1 318 ? -1.967 -28.156 -30.531 1 96.44 318 LEU A C 1
ATOM 2470 O O . LEU A 1 318 ? -2.598 -27.312 -31.188 1 96.44 318 LEU A O 1
ATOM 2474 N N . GLN A 1 319 ? -2.439 -29.281 -30.109 1 96.81 319 GLN A N 1
ATOM 2475 C CA . GLN A 1 319 ? -3.828 -29.625 -30.391 1 96.81 319 GLN A CA 1
ATOM 2476 C C . GLN A 1 319 ? -4.785 -28.625 -29.781 1 96.81 319 GLN A C 1
ATOM 2478 O O . GLN A 1 319 ? -5.75 -28.188 -30.422 1 96.81 319 GLN A O 1
ATOM 2483 N N . SER A 1 320 ? -4.574 -28.266 -28.562 1 96.69 320 SER A N 1
ATOM 2484 C CA . SER A 1 320 ? -5.422 -27.328 -27.844 1 96.69 320 SER A CA 1
ATOM 2485 C C . SER A 1 320 ? -5.391 -25.953 -28.5 1 96.69 320 SER A C 1
ATOM 2487 O O . SER A 1 320 ? -6.422 -25.281 -28.609 1 96.69 320 SER A O 1
ATOM 2489 N N . ILE A 1 321 ? -4.223 -25.484 -28.891 1 96.56 321 ILE A N 1
ATOM 2490 C CA . ILE A 1 321 ? -4.078 -24.203 -29.562 1 96.56 321 ILE A CA 1
ATOM 2491 C C . ILE A 1 321 ? -4.945 -24.156 -30.812 1 96.56 321 ILE A C 1
ATOM 2493 O O . ILE A 1 321 ? -5.691 -23.203 -31.031 1 96.56 321 ILE A O 1
ATOM 2497 N N . GLN A 1 322 ? -4.855 -25.219 -31.578 1 96.38 322 GLN A N 1
ATOM 2498 C CA . GLN A 1 322 ? -5.621 -25.281 -32.812 1 96.38 322 GLN A CA 1
ATOM 2499 C C . GLN A 1 322 ? -7.117 -25.375 -32.531 1 96.38 322 GLN A C 1
ATOM 2501 O O . GLN A 1 322 ? -7.906 -24.594 -33.062 1 96.38 322 GLN A O 1
ATOM 2506 N N . ASN A 1 323 ? -7.492 -26.359 -31.703 1 96.75 323 ASN A N 1
ATOM 2507 C CA . ASN A 1 323 ? -8.898 -26.672 -31.484 1 96.75 323 ASN A CA 1
ATOM 2508 C C . ASN A 1 323 ? -9.656 -25.516 -30.844 1 96.75 323 ASN A C 1
ATOM 2510 O O . ASN A 1 323 ? -10.828 -25.297 -31.156 1 96.75 323 ASN A O 1
ATOM 2514 N N . GLU A 1 324 ? -8.977 -24.812 -29.922 1 97.25 324 GLU A N 1
ATOM 2515 C CA . GLU A 1 324 ? -9.656 -23.781 -29.141 1 97.25 324 GLU A CA 1
ATOM 2516 C C . GLU A 1 324 ? -9.281 -22.391 -29.625 1 97.25 324 GLU A C 1
ATOM 2518 O O . GLU A 1 324 ? -9.734 -21.391 -29.047 1 97.25 324 GLU A O 1
ATOM 2523 N N . LYS A 1 325 ? -8.414 -22.312 -30.625 1 97.31 325 LYS A N 1
ATOM 2524 C CA . LYS A 1 325 ? -7.949 -21.031 -31.156 1 97.31 325 LYS A CA 1
ATOM 2525 C C . LYS A 1 325 ? -7.367 -20.156 -30.047 1 97.31 325 LYS A C 1
ATOM 2527 O O . LYS A 1 325 ? -7.758 -19 -29.891 1 97.31 325 LYS A O 1
ATOM 2532 N N . CYS A 1 326 ? -6.453 -20.766 -29.312 1 97.81 326 CYS A N 1
ATOM 2533 C CA . CYS A 1 326 ? -5.828 -20.031 -28.219 1 97.81 326 CYS A CA 1
ATOM 2534 C C . CYS A 1 326 ? -5.121 -18.781 -28.734 1 97.81 326 CYS A C 1
ATOM 2536 O O . CYS A 1 326 ? -4.551 -18.797 -29.828 1 97.81 326 CYS A O 1
ATOM 2538 N N . THR A 1 327 ? -5.164 -17.703 -27.953 1 98.12 327 THR A N 1
ATOM 2539 C CA . THR A 1 327 ? -4.527 -16.438 -28.344 1 98.12 327 THR A CA 1
ATOM 2540 C C . THR A 1 327 ? -3.314 -16.156 -27.453 1 98.12 327 THR A C 1
ATOM 2542 O O . THR A 1 327 ? -2.453 -15.352 -27.812 1 98.12 327 THR A O 1
ATOM 2545 N N . VAL A 1 328 ? -3.287 -16.734 -26.281 1 98 328 VAL A N 1
ATOM 2546 C CA . VAL A 1 328 ? -2.207 -16.562 -25.312 1 98 328 VAL A CA 1
ATOM 2547 C C . VAL A 1 328 ? -1.736 -17.922 -24.797 1 98 328 VAL A C 1
ATOM 2549 O O . VAL A 1 328 ? -2.539 -18.844 -24.656 1 98 328 VAL A O 1
ATOM 2552 N N . ILE A 1 329 ? -0.466 -18.062 -24.562 1 96.31 329 ILE A N 1
ATOM 2553 C CA . ILE A 1 329 ? 0.091 -19.25 -23.906 1 96.31 329 ILE A CA 1
ATOM 2554 C C . ILE A 1 329 ? 1.046 -18.812 -22.797 1 96.31 329 ILE A C 1
ATOM 2556 O O . ILE A 1 329 ? 1.792 -17.844 -22.953 1 96.31 329 ILE A O 1
ATOM 2560 N N . MET A 1 330 ? 0.933 -19.469 -21.688 1 92.62 330 MET A N 1
ATOM 2561 C CA . MET A 1 330 ? 1.862 -19.281 -20.578 1 92.62 330 MET A CA 1
ATOM 2562 C C . MET A 1 330 ? 2.748 -20.516 -20.406 1 92.62 330 MET A C 1
ATOM 2564 O O . MET A 1 330 ? 2.25 -21.641 -20.344 1 92.62 330 MET A O 1
ATOM 2568 N N . GLY A 1 331 ? 4.039 -20.25 -20.344 1 86.31 331 GLY A N 1
ATOM 2569 C CA . GLY A 1 331 ? 4.938 -21.391 -20.219 1 86.31 331 GLY A CA 1
ATOM 2570 C C . GLY A 1 331 ? 6.328 -21 -19.75 1 86.31 331 GLY A C 1
ATOM 2571 O O . GLY A 1 331 ? 6.641 -19.812 -19.641 1 86.31 331 GLY A O 1
ATOM 2572 N N . THR A 1 332 ? 7.09 -22 -19.406 1 80 332 THR A N 1
ATOM 2573 C CA . THR A 1 332 ? 8.516 -21.828 -19.141 1 80 332 THR A CA 1
ATOM 2574 C C . THR A 1 332 ? 9.32 -21.938 -20.422 1 80 332 THR A C 1
ATOM 2576 O O . THR A 1 332 ? 8.812 -22.391 -21.453 1 80 332 THR A O 1
ATOM 2579 N N . PRO A 1 333 ? 10.547 -21.531 -20.359 1 77.19 333 PRO A N 1
ATOM 2580 C CA . PRO A 1 333 ? 11.383 -21.688 -21.562 1 77.19 333 PRO A CA 1
ATOM 2581 C C . PRO A 1 333 ? 11.414 -23.109 -22.078 1 77.19 333 PRO A C 1
ATOM 2583 O O . PRO A 1 333 ? 11.375 -23.328 -23.297 1 77.19 333 PRO A O 1
ATOM 2586 N N . THR A 1 334 ? 11.336 -24.016 -21.219 1 72.31 334 THR A N 1
ATOM 2587 C CA . THR A 1 334 ? 11.375 -25.406 -21.625 1 72.31 334 THR A CA 1
ATOM 2588 C C . THR A 1 334 ? 10.117 -25.781 -22.406 1 72.31 334 THR A C 1
ATOM 2590 O O . THR A 1 334 ? 10.195 -26.484 -23.422 1 72.31 334 THR A O 1
ATOM 2593 N N . ILE A 1 335 ? 9.031 -25.328 -21.984 1 82.25 335 ILE A N 1
ATOM 2594 C CA . ILE A 1 335 ? 7.762 -25.594 -22.656 1 82.25 335 ILE A CA 1
ATOM 2595 C C . ILE A 1 335 ? 7.785 -25.016 -24.062 1 82.25 335 ILE A C 1
ATOM 2597 O O . ILE A 1 335 ? 7.355 -25.656 -25.016 1 82.25 335 ILE A O 1
ATOM 2601 N N . TYR A 1 336 ? 8.328 -23.891 -24.203 1 86.44 336 TYR A N 1
ATOM 2602 C CA . TYR A 1 336 ? 8.383 -23.219 -25.5 1 86.44 336 TYR A CA 1
ATOM 2603 C C . TYR A 1 336 ? 9.328 -23.938 -26.453 1 86.44 336 TYR A C 1
ATOM 2605 O O . TYR A 1 336 ? 9.008 -24.156 -27.625 1 86.44 336 TYR A O 1
ATOM 2613 N N . ILE A 1 337 ? 10.453 -24.281 -25.922 1 77.38 337 ILE A N 1
ATOM 2614 C CA . ILE A 1 337 ? 11.445 -24.969 -26.734 1 77.38 337 ILE A CA 1
ATOM 2615 C C . ILE A 1 337 ? 10.859 -26.281 -27.25 1 77.38 337 ILE A C 1
ATOM 2617 O O . ILE A 1 337 ? 10.961 -26.594 -28.438 1 77.38 337 ILE A O 1
ATOM 2621 N N . ASP A 1 338 ? 10.227 -26.984 -26.375 1 81.62 338 ASP A N 1
ATOM 2622 C CA . ASP A 1 338 ? 9.602 -28.25 -26.75 1 81.62 338 ASP A CA 1
ATOM 2623 C C . ASP A 1 338 ? 8.5 -28.031 -27.797 1 81.62 338 ASP A C 1
ATOM 2625 O O . ASP A 1 338 ? 8.359 -28.828 -28.734 1 81.62 338 ASP A O 1
ATOM 2629 N N . THR A 1 339 ? 7.773 -27.047 -27.625 1 89.5 339 THR A N 1
ATOM 2630 C CA . THR A 1 339 ? 6.645 -26.766 -28.516 1 89.5 339 THR A CA 1
ATOM 2631 C C . THR A 1 339 ? 7.137 -26.359 -29.891 1 89.5 339 THR A C 1
ATOM 2633 O O . THR A 1 339 ? 6.668 -26.891 -30.906 1 89.5 339 THR A O 1
ATOM 2636 N N . PHE A 1 340 ? 8.109 -25.516 -29.984 1 89.19 340 PHE A N 1
ATOM 2637 C CA . PHE A 1 340 ? 8.602 -24.969 -31.25 1 89.19 340 PHE A CA 1
ATOM 2638 C C . PHE A 1 340 ? 9.375 -26.031 -32.031 1 89.19 340 PHE A C 1
ATOM 2640 O O . PHE A 1 340 ? 9.414 -26 -33.25 1 89.19 340 PHE A O 1
ATOM 2647 N N . ASN A 1 341 ? 9.93 -26.938 -31.281 1 83.56 341 ASN A N 1
ATOM 2648 C CA . ASN A 1 341 ? 10.742 -27.953 -31.922 1 83.56 341 ASN A CA 1
ATOM 2649 C C . ASN A 1 341 ? 9.969 -29.25 -32.125 1 83.56 341 ASN A C 1
ATOM 2651 O O . ASN A 1 341 ? 10.523 -30.25 -32.562 1 83.56 341 ASN A O 1
ATOM 2655 N N . HIS A 1 342 ? 8.797 -29.234 -31.797 1 89.62 342 HIS A N 1
ATOM 2656 C CA . HIS A 1 342 ? 8 -30.438 -31.984 1 89.62 342 HIS A CA 1
ATOM 2657 C C . HIS A 1 342 ? 7.906 -30.828 -33.438 1 89.62 342 HIS A C 1
ATOM 2659 O O . HIS A 1 342 ? 7.641 -29.984 -34.312 1 89.62 342 HIS A O 1
ATOM 2665 N N . PRO A 1 343 ? 8.031 -32.062 -33.781 1 92.12 343 PRO A N 1
ATOM 2666 C CA . PRO A 1 343 ? 8.062 -32.5 -35.156 1 92.12 343 PRO A CA 1
ATOM 2667 C C . PRO A 1 343 ? 6.742 -32.25 -35.875 1 92.12 343 PRO A C 1
ATOM 2669 O O . PRO A 1 343 ? 6.727 -32.094 -37.125 1 92.12 343 PRO A O 1
ATOM 2672 N N . LYS A 1 344 ? 5.719 -32.156 -35.219 1 94.25 344 LYS A N 1
ATOM 2673 C CA . LYS A 1 344 ? 4.406 -32 -35.812 1 94.25 344 LYS A CA 1
ATOM 2674 C C . LYS A 1 344 ? 3.916 -30.578 -35.719 1 94.25 344 LYS A C 1
ATOM 2676 O O . LYS A 1 344 ? 2.73 -30.297 -35.938 1 94.25 344 LYS A O 1
ATOM 2681 N N . LEU A 1 345 ? 4.719 -29.672 -35.438 1 93.88 345 LEU A N 1
ATOM 2682 C CA . LEU A 1 345 ? 4.309 -28.281 -35.25 1 93.88 345 LEU A CA 1
ATOM 2683 C C . LEU A 1 345 ? 3.561 -27.781 -36.469 1 93.88 345 LEU A C 1
ATOM 2685 O O . LEU A 1 345 ? 2.518 -27.141 -36.344 1 93.88 345 LEU A O 1
ATOM 2689 N N . ARG A 1 346 ? 3.943 -28.125 -37.656 1 92.94 346 ARG A N 1
ATOM 2690 C CA . ARG A 1 346 ? 3.396 -27.609 -38.906 1 92.94 346 ARG A CA 1
ATOM 2691 C C . ARG A 1 346 ? 2.053 -28.266 -39.25 1 92.94 346 ARG A C 1
ATOM 2693 O O . ARG A 1 346 ? 1.311 -27.781 -40.094 1 92.94 346 ARG A O 1
ATOM 2700 N N . ASP A 1 347 ? 1.859 -29.359 -38.562 1 96.44 347 ASP A N 1
ATOM 2701 C CA . ASP A 1 347 ? 0.6 -30.062 -38.781 1 96.44 347 ASP A CA 1
ATOM 2702 C C . ASP A 1 347 ? -0.557 -29.359 -38.062 1 96.44 347 ASP A C 1
ATOM 2704 O O . ASP A 1 347 ? -1.725 -29.641 -38.344 1 96.44 347 ASP A O 1
ATOM 2708 N N . TYR A 1 348 ? -0.241 -28.438 -37.188 1 96.12 348 TYR A N 1
ATOM 2709 C CA . TYR A 1 348 ? -1.27 -27.766 -36.406 1 96.12 348 TYR A CA 1
ATOM 2710 C C . TYR A 1 348 ? -1.356 -26.297 -36.781 1 96.12 348 TYR A C 1
ATOM 2712 O O . TYR A 1 348 ? -0.335 -25.641 -37 1 96.12 348 TYR A O 1
ATOM 2720 N N . ASP A 1 349 ? -2.58 -25.766 -36.812 1 96.88 349 ASP A N 1
ATOM 2721 C CA . ASP A 1 349 ? -2.803 -24.344 -37.031 1 96.88 349 ASP A CA 1
ATOM 2722 C C . ASP A 1 349 ? -2.588 -23.531 -35.781 1 96.88 349 ASP A C 1
ATOM 2724 O O . ASP A 1 349 ? -3.414 -23.578 -34.844 1 96.88 349 ASP A O 1
ATOM 2728 N N . THR A 1 350 ? -1.551 -22.75 -35.719 1 95.69 350 THR A N 1
ATOM 2729 C CA . THR A 1 350 ? -1.235 -21.953 -34.531 1 95.69 350 THR A CA 1
ATOM 2730 C C . THR A 1 350 ? -1.384 -20.469 -34.844 1 95.69 350 THR A C 1
ATOM 2732 O O . THR A 1 350 ? -0.825 -19.625 -34.125 1 95.69 350 THR A O 1
ATOM 2735 N N . SER A 1 351 ? -2.127 -20.047 -35.875 1 95.5 351 SER A N 1
ATOM 2736 C CA . SER A 1 351 ? -2.193 -18.672 -36.375 1 95.5 351 SER A CA 1
ATOM 2737 C C . SER A 1 351 ? -2.996 -17.781 -35.438 1 95.5 351 SER A C 1
ATOM 2739 O O . SER A 1 351 ? -2.953 -16.562 -35.531 1 95.5 351 SER A O 1
ATOM 2741 N N . SER A 1 352 ? -3.725 -18.391 -34.469 1 96.56 352 SER A N 1
ATOM 2742 C CA . SER A 1 352 ? -4.516 -17.625 -33.531 1 96.56 352 SER A CA 1
ATOM 2743 C C . SER A 1 352 ? -3.641 -17.047 -32.406 1 96.56 352 SER A C 1
ATOM 2745 O O . SER A 1 352 ? -4.07 -16.156 -31.688 1 96.56 352 SER A O 1
ATOM 2747 N N . MET A 1 353 ? -2.459 -17.578 -32.312 1 96.44 353 MET A N 1
ATOM 2748 C CA . MET A 1 353 ? -1.579 -17.203 -31.203 1 96.44 353 MET A CA 1
ATOM 2749 C C . MET A 1 353 ? -1.084 -15.766 -31.359 1 96.44 353 MET A C 1
ATOM 2751 O O . MET A 1 353 ? -0.711 -15.359 -32.469 1 96.44 353 MET A O 1
ATOM 2755 N N . SER A 1 354 ? -1.081 -15.031 -30.219 1 96.12 354 SER A N 1
ATOM 2756 C CA . SER A 1 354 ? -0.646 -13.641 -30.266 1 96.12 354 SER A CA 1
ATOM 2757 C C . SER A 1 354 ? 0.41 -13.352 -29.203 1 96.12 354 SER A C 1
ATOM 2759 O O . SER A 1 354 ? 1.352 -12.594 -29.453 1 96.12 354 SER A O 1
ATOM 2761 N N . ILE A 1 355 ? 0.26 -13.953 -28.016 1 96.44 355 ILE A N 1
ATOM 2762 C CA . ILE A 1 355 ? 1.123 -13.594 -26.891 1 96.44 355 ILE A CA 1
ATOM 2763 C C . ILE A 1 355 ? 1.676 -14.859 -26.234 1 96.44 355 ILE A C 1
ATOM 2765 O O . ILE A 1 355 ? 0.949 -15.836 -26.062 1 96.44 355 ILE A O 1
ATOM 2769 N N . GLY A 1 356 ? 2.912 -14.844 -25.953 1 95.19 356 GLY A N 1
ATOM 2770 C CA . GLY A 1 356 ? 3.555 -15.836 -25.109 1 95.19 356 GLY A CA 1
ATOM 2771 C C . GLY A 1 356 ? 4.129 -15.25 -23.828 1 95.19 356 GLY A C 1
ATOM 2772 O O . GLY A 1 356 ? 5.031 -14.414 -23.875 1 95.19 356 GLY A O 1
ATOM 2773 N N . GLY A 1 357 ? 3.6 -15.672 -22.734 1 94.19 357 GLY A N 1
ATOM 2774 C CA . GLY A 1 357 ? 4.137 -15.266 -21.438 1 94.19 357 GLY A CA 1
ATOM 2775 C C . GLY A 1 357 ? 5.203 -16.203 -20.906 1 94.19 357 GLY A C 1
ATOM 2776 O O . GLY A 1 357 ? 5.039 -17.422 -20.953 1 94.19 357 GLY A O 1
ATOM 2777 N N . ILE A 1 358 ? 6.305 -15.586 -20.406 1 88.75 358 ILE A N 1
ATOM 2778 C CA . ILE A 1 358 ? 7.395 -16.375 -19.844 1 88.75 358 ILE A CA 1
ATOM 2779 C C . ILE A 1 358 ? 7.672 -15.922 -18.422 1 88.75 358 ILE A C 1
ATOM 2781 O O . ILE A 1 358 ? 7.676 -14.727 -18.125 1 88.75 358 ILE A O 1
ATOM 2785 N N . GLY A 1 359 ? 7.836 -16.844 -17.547 1 77.44 359 GLY A N 1
ATOM 2786 C CA . GLY A 1 359 ? 8.117 -16.531 -16.156 1 77.44 359 GLY A CA 1
ATOM 2787 C C . GLY A 1 359 ? 9.477 -17.016 -15.695 1 77.44 359 GLY A C 1
ATOM 2788 O O . GLY A 1 359 ? 10.117 -17.812 -16.375 1 77.44 359 GLY A O 1
ATOM 2789 N N . ALA A 1 360 ? 9.992 -16.5 -14.609 1 59.31 360 ALA A N 1
ATOM 2790 C CA . ALA A 1 360 ? 11.047 -17.016 -13.742 1 59.31 360 ALA A CA 1
ATOM 2791 C C . ALA A 1 360 ? 12.43 -16.672 -14.289 1 59.31 360 ALA A C 1
ATOM 2793 O O . ALA A 1 360 ? 13.383 -16.469 -13.523 1 59.31 360 ALA A O 1
ATOM 2794 N N . THR A 1 361 ? 12.555 -16.562 -15.641 1 60.97 361 THR A N 1
ATOM 2795 C CA . THR A 1 361 ? 13.875 -16.312 -16.203 1 60.97 361 THR A CA 1
ATOM 2796 C C . THR A 1 361 ? 13.773 -15.383 -17.406 1 60.97 361 THR A C 1
ATOM 2798 O O . THR A 1 361 ? 12.742 -15.336 -18.078 1 60.97 361 THR A O 1
ATOM 2801 N N . PRO A 1 362 ? 14.758 -14.523 -17.484 1 64.25 362 PRO A N 1
ATOM 2802 C CA . PRO A 1 362 ? 14.758 -13.773 -18.75 1 64.25 362 PRO A CA 1
ATOM 2803 C C . PRO A 1 362 ? 14.664 -14.68 -19.969 1 64.25 362 PRO A C 1
ATOM 2805 O O . PRO A 1 362 ? 15.094 -15.836 -19.922 1 64.25 362 PRO A O 1
ATOM 2808 N N . CYS A 1 363 ? 14.039 -14.258 -21 1 72.56 363 CYS A N 1
ATOM 2809 C CA . CYS A 1 363 ? 13.852 -14.992 -22.25 1 72.56 363 CYS A CA 1
ATOM 2810 C C . CYS A 1 363 ? 15.18 -15.195 -22.969 1 72.56 363 CYS A C 1
ATOM 2812 O O . CYS A 1 363 ? 15.859 -14.227 -23.312 1 72.56 363 CYS A O 1
ATOM 2814 N N . PRO A 1 364 ? 15.523 -16.344 -23.219 1 71.44 364 PRO A N 1
ATOM 2815 C CA . PRO A 1 364 ? 16.734 -16.562 -24.016 1 71.44 364 PRO A CA 1
ATOM 2816 C C . PRO A 1 364 ? 16.594 -16.047 -25.438 1 71.44 364 PRO A C 1
ATOM 2818 O O . PRO A 1 364 ? 15.523 -16.109 -26.031 1 71.44 364 PRO A O 1
ATOM 2821 N N . PRO A 1 365 ? 17.641 -15.469 -25.953 1 74.69 365 PRO A N 1
ATOM 2822 C CA . PRO A 1 365 ? 17.594 -14.891 -27.297 1 74.69 365 PRO A CA 1
ATOM 2823 C C . PRO A 1 365 ? 17.062 -15.883 -28.344 1 74.69 365 PRO A C 1
ATOM 2825 O O . PRO A 1 365 ? 16.297 -15.5 -29.219 1 74.69 365 PRO A O 1
ATOM 2828 N N . GLU A 1 366 ? 17.547 -17.078 -28.266 1 75.5 366 GLU A N 1
ATOM 2829 C CA . GLU A 1 366 ? 17.094 -18.078 -29.219 1 75.5 366 GLU A CA 1
ATOM 2830 C C . GLU A 1 366 ? 15.578 -18.266 -29.156 1 75.5 366 GLU A C 1
ATOM 2832 O O . GLU A 1 366 ? 14.922 -18.453 -30.172 1 75.5 366 GLU A O 1
ATOM 2837 N N . LEU A 1 367 ? 15.164 -18.203 -28.031 1 80.75 367 LEU A N 1
ATOM 2838 C CA . LEU A 1 367 ? 13.727 -18.375 -27.828 1 80.75 367 LEU A CA 1
ATOM 2839 C C . LEU A 1 367 ? 12.953 -17.203 -28.422 1 80.75 367 LEU A C 1
ATOM 2841 O O . LEU A 1 367 ? 11.883 -17.391 -29 1 80.75 367 LEU A O 1
ATOM 2845 N N . LEU A 1 368 ? 13.461 -16.016 -28.172 1 84 368 LEU A N 1
ATOM 2846 C CA . LEU A 1 368 ? 12.805 -14.844 -28.734 1 84 368 LEU A CA 1
ATOM 2847 C C . LEU A 1 368 ? 12.68 -14.961 -30.25 1 84 368 LEU A C 1
ATOM 2849 O O . LEU A 1 368 ? 11.641 -14.617 -30.828 1 84 368 LEU A O 1
ATOM 2853 N N . LYS A 1 369 ? 13.695 -15.453 -30.875 1 82.62 369 LYS A N 1
ATOM 2854 C CA . LYS A 1 369 ? 13.68 -15.656 -32.312 1 82.62 369 LYS A CA 1
ATOM 2855 C C . LYS A 1 369 ? 12.609 -16.656 -32.719 1 82.62 369 LYS A C 1
ATOM 2857 O O . LYS A 1 369 ? 11.914 -16.484 -33.719 1 82.62 369 LYS A O 1
ATOM 2862 N N . LEU A 1 370 ? 12.547 -17.672 -32 1 83.12 370 LEU A N 1
ATOM 2863 C CA . LEU A 1 370 ? 11.562 -18.703 -32.281 1 83.12 370 LEU A CA 1
ATOM 2864 C C . LEU A 1 370 ? 10.141 -18.156 -32.156 1 83.12 370 LEU A C 1
ATOM 2866 O O . LEU A 1 370 ? 9.266 -18.5 -32.938 1 83.12 370 LEU A O 1
ATOM 2870 N N . PHE A 1 371 ? 9.883 -17.344 -31.234 1 86.62 371 PHE A N 1
ATOM 2871 C CA . PHE A 1 371 ? 8.586 -16.703 -31.062 1 86.62 371 PHE A CA 1
ATOM 2872 C C . PHE A 1 371 ? 8.203 -15.93 -32.312 1 86.62 371 PHE A C 1
ATOM 2874 O O . PHE A 1 371 ? 7.055 -15.992 -32.75 1 86.62 371 PHE A O 1
ATOM 2881 N N . GLU A 1 372 ? 9.133 -15.227 -32.781 1 83.81 372 GLU A N 1
ATOM 2882 C CA . GLU A 1 372 ? 8.906 -14.375 -33.938 1 83.81 372 GLU A CA 1
ATOM 2883 C C . GLU A 1 372 ? 8.742 -15.211 -35.188 1 83.81 372 GLU A C 1
ATOM 2885 O O . GLU A 1 372 ? 7.809 -14.992 -35.969 1 83.81 372 GLU A O 1
ATOM 2890 N N . THR A 1 373 ? 9.531 -16.172 -35.406 1 85 373 THR A N 1
ATOM 2891 C CA . THR A 1 373 ? 9.617 -16.859 -36.688 1 85 373 THR A CA 1
ATOM 2892 C C . THR A 1 373 ? 8.625 -18 -36.781 1 85 373 THR A C 1
ATOM 2894 O O . THR A 1 373 ? 8.102 -18.312 -37.844 1 85 373 THR A O 1
ATOM 2897 N N . LYS A 1 374 ? 8.391 -18.609 -35.656 1 83.31 374 LYS A N 1
ATOM 2898 C CA . LYS A 1 374 ? 7.59 -19.828 -35.719 1 83.31 374 LYS A CA 1
ATOM 2899 C C . LYS A 1 374 ? 6.113 -19.516 -35.469 1 83.31 374 LYS A C 1
ATOM 2901 O O . LYS A 1 374 ? 5.242 -20.125 -36.125 1 83.31 374 LYS A O 1
ATOM 2906 N N . MET A 1 375 ? 5.793 -18.641 -34.625 1 84 375 MET A N 1
ATOM 2907 C CA . MET A 1 375 ? 4.387 -18.422 -34.281 1 84 375 MET A CA 1
ATOM 2908 C C . MET A 1 375 ? 4.047 -16.938 -34.312 1 84 375 MET A C 1
ATOM 2910 O O . MET A 1 375 ? 2.896 -16.547 -34.062 1 84 375 MET A O 1
ATOM 2914 N N . ASN A 1 376 ? 4.918 -16.078 -34.594 1 86.69 376 ASN A N 1
ATOM 2915 C CA . ASN A 1 376 ? 4.684 -14.641 -34.656 1 86.69 376 ASN A CA 1
ATOM 2916 C C . ASN A 1 376 ? 3.994 -14.117 -33.406 1 86.69 376 ASN A C 1
ATOM 2918 O O . ASN A 1 376 ? 2.951 -13.469 -33.5 1 86.69 376 ASN A O 1
ATOM 2922 N N . MET A 1 377 ? 4.492 -14.414 -32.312 1 92.75 377 MET A N 1
ATOM 2923 C CA . MET A 1 377 ? 3.922 -14.023 -31.016 1 92.75 377 MET A CA 1
ATOM 2924 C C . MET A 1 377 ? 4.762 -12.93 -30.359 1 92.75 377 MET A C 1
ATOM 2926 O O . MET A 1 377 ? 5.988 -12.93 -30.469 1 92.75 377 MET A O 1
ATOM 2930 N N . SER A 1 378 ? 4.039 -12.008 -29.688 1 93.56 378 SER A N 1
ATOM 2931 C CA . SER A 1 378 ? 4.727 -11.117 -28.766 1 93.56 378 SER A CA 1
ATOM 2932 C C . SER A 1 378 ? 5.07 -11.836 -27.469 1 93.56 378 SER A C 1
ATOM 2934 O O . SER A 1 378 ? 4.344 -12.734 -27.031 1 93.56 378 SER A O 1
ATOM 2936 N N . VAL A 1 379 ? 6.168 -11.422 -26.891 1 93.69 379 VAL A N 1
ATOM 2937 C CA . VAL A 1 379 ? 6.613 -12.07 -25.656 1 93.69 379 VAL A CA 1
ATOM 2938 C C . VAL A 1 379 ? 6.434 -11.109 -24.484 1 93.69 379 VAL A C 1
ATOM 2940 O O . VAL A 1 379 ? 6.715 -9.914 -24.594 1 93.69 379 VAL A O 1
ATOM 2943 N N . VAL A 1 380 ? 5.938 -11.609 -23.422 1 95.5 380 VAL A N 1
ATOM 2944 C CA . VAL A 1 380 ? 5.859 -10.891 -22.156 1 95.5 380 VAL A CA 1
ATOM 2945 C C . VAL A 1 380 ? 6.633 -11.648 -21.078 1 95.5 380 VAL A C 1
ATOM 2947 O O . VAL A 1 380 ? 6.328 -12.812 -20.797 1 95.5 380 VAL A O 1
ATOM 2950 N N . VAL A 1 381 ? 7.602 -11.016 -20.5 1 93.56 381 VAL A N 1
ATOM 2951 C CA . VAL A 1 381 ? 8.406 -11.594 -19.438 1 93.56 381 VAL A CA 1
ATOM 2952 C C . VAL A 1 381 ? 7.855 -11.156 -18.078 1 93.56 381 VAL A C 1
ATOM 2954 O O . VAL A 1 381 ? 7.555 -9.977 -17.875 1 93.56 381 VAL A O 1
ATOM 2957 N N . MET A 1 382 ? 7.707 -12.117 -17.219 1 94.94 382 MET A N 1
ATOM 2958 C CA . MET A 1 382 ? 7.176 -11.828 -15.898 1 94.94 382 MET A CA 1
ATOM 2959 C C . MET A 1 382 ? 8.148 -12.281 -14.812 1 94.94 382 MET A C 1
ATOM 2961 O O . MET A 1 382 ? 8.75 -13.352 -14.922 1 94.94 382 MET A O 1
ATOM 2965 N N . TYR A 1 383 ? 8.305 -11.461 -13.836 1 94.12 383 TYR A N 1
ATOM 2966 C CA . TYR A 1 383 ? 9.125 -11.758 -12.664 1 94.12 383 TYR A CA 1
ATOM 2967 C C . TYR A 1 383 ? 8.328 -11.586 -11.383 1 94.12 383 TYR A C 1
ATOM 2969 O O . TYR A 1 383 ? 7.508 -10.672 -11.266 1 94.12 383 TYR A O 1
ATOM 2977 N N . GLY A 1 384 ? 8.586 -12.438 -10.484 1 94.06 384 GLY A N 1
ATOM 2978 C CA . GLY A 1 384 ? 7.996 -12.375 -9.156 1 94.06 384 GLY A CA 1
ATOM 2979 C C . GLY A 1 384 ? 8.234 -13.625 -8.336 1 94.06 384 GLY A C 1
ATOM 2980 O O . GLY A 1 384 ? 9.133 -14.414 -8.648 1 94.06 384 GLY A O 1
ATOM 2981 N N . MET A 1 385 ? 7.559 -13.734 -7.305 1 92.5 385 MET A N 1
ATOM 2982 C CA . MET A 1 385 ? 7.609 -14.859 -6.375 1 92.5 385 MET A CA 1
ATOM 2983 C C . MET A 1 385 ? 6.27 -15.047 -5.672 1 92.5 385 MET A C 1
ATOM 2985 O O . MET A 1 385 ? 5.41 -14.164 -5.723 1 92.5 385 MET A O 1
ATOM 2989 N N . THR A 1 386 ? 6.098 -16.188 -5.094 1 94.88 386 THR A N 1
ATOM 2990 C CA . THR A 1 386 ? 4.84 -16.484 -4.406 1 94.88 386 THR A CA 1
ATOM 2991 C C . THR A 1 386 ? 4.516 -15.391 -3.391 1 94.88 386 THR A C 1
ATOM 2993 O O . THR A 1 386 ? 3.369 -14.945 -3.295 1 94.88 386 THR A O 1
ATOM 2996 N N . GLU A 1 387 ? 5.512 -14.891 -2.713 1 97.06 387 GLU A N 1
ATOM 2997 C CA . GLU A 1 387 ? 5.367 -13.922 -1.633 1 97.06 387 GLU A CA 1
ATOM 2998 C C . GLU A 1 387 ? 4.879 -12.578 -2.162 1 97.06 387 GLU A C 1
ATOM 3000 O O . GLU A 1 387 ? 4.422 -11.727 -1.392 1 97.06 387 GLU A O 1
ATOM 3005 N N . SER A 1 388 ? 4.938 -12.328 -3.475 1 97.5 388 SER A N 1
ATOM 3006 C CA . SER A 1 388 ? 4.414 -11.102 -4.074 1 97.5 388 SER A CA 1
ATOM 3007 C C . SER A 1 388 ? 3.156 -11.383 -4.891 1 97.5 388 SER A C 1
ATOM 3009 O O . SER A 1 388 ? 2.756 -10.562 -5.719 1 97.5 388 SER A O 1
ATOM 3011 N N . SER A 1 389 ? 2.586 -12.586 -5.055 1 97.62 389 SER A N 1
ATOM 3012 C CA . SER A 1 389 ? 1.214 -12.992 -5.352 1 97.62 389 SER A CA 1
ATOM 3013 C C . SER A 1 389 ? 0.999 -13.148 -6.852 1 97.62 389 SER A C 1
ATOM 3015 O O . SER A 1 389 ? -0.141 -13.188 -7.32 1 97.62 389 SER A O 1
ATOM 3017 N N . PRO A 1 390 ? 1.753 -13.273 -7.805 1 95.5 390 PRO A N 1
ATOM 3018 C CA . PRO A 1 390 ? 3.207 -13.375 -7.66 1 95.5 390 PRO A CA 1
ATOM 3019 C C . PRO A 1 390 ? 3.957 -12.312 -8.453 1 95.5 390 PRO A C 1
ATOM 3021 O O . PRO A 1 390 ? 5.141 -12.07 -8.203 1 95.5 390 PRO A O 1
ATOM 3024 N N . VAL A 1 391 ? 3.326 -11.703 -9.438 1 97.5 391 VAL A N 1
ATOM 3025 C CA . VAL A 1 391 ? 4.047 -10.883 -10.406 1 97.5 391 VAL A CA 1
ATOM 3026 C C . VAL A 1 391 ? 4.34 -9.508 -9.812 1 97.5 391 VAL A C 1
ATOM 3028 O O . VAL A 1 391 ? 3.418 -8.789 -9.414 1 97.5 391 VAL A O 1
ATOM 3031 N N . SER A 1 392 ? 5.559 -9.172 -9.789 1 97.5 392 SER A N 1
ATOM 3032 C CA . SER A 1 392 ? 5.965 -7.852 -9.32 1 97.5 392 SER A CA 1
ATOM 3033 C C . SER A 1 392 ? 6.398 -6.965 -10.484 1 97.5 392 SER A C 1
ATOM 3035 O O . SER A 1 392 ? 6.242 -5.742 -10.438 1 97.5 392 SER A O 1
ATOM 3037 N N . ASN A 1 393 ? 7.02 -7.605 -11.531 1 97 393 ASN A N 1
ATOM 3038 C CA . ASN A 1 393 ? 7.48 -6.922 -12.734 1 97 393 ASN A CA 1
ATOM 3039 C C . ASN A 1 393 ? 7.035 -7.652 -14 1 97 393 ASN A C 1
ATOM 3041 O O . ASN A 1 393 ? 6.887 -8.875 -13.992 1 97 393 ASN A O 1
ATOM 3045 N N . MET A 1 394 ? 6.891 -6.941 -14.992 1 96.69 394 MET A N 1
ATOM 3046 C CA . MET A 1 394 ? 6.512 -7.539 -16.266 1 96.69 394 MET A CA 1
ATOM 3047 C C . MET A 1 394 ? 6.879 -6.621 -17.438 1 96.69 394 MET A C 1
ATOM 3049 O O . MET A 1 394 ? 6.867 -5.398 -17.281 1 96.69 394 MET A O 1
ATOM 3053 N N . THR A 1 395 ? 7.312 -7.168 -18.516 1 95.25 395 THR A N 1
ATOM 3054 C CA . THR A 1 395 ? 7.449 -6.379 -19.734 1 95.25 395 THR A CA 1
ATOM 3055 C C . THR A 1 395 ? 6.082 -6.109 -20.359 1 95.25 395 THR A C 1
ATOM 3057 O O . THR A 1 395 ? 5.074 -6.672 -19.922 1 95.25 395 THR A O 1
ATOM 3060 N N . ARG A 1 396 ? 6.066 -5.254 -21.25 1 94.88 396 ARG A N 1
ATOM 3061 C CA . ARG A 1 396 ? 4.812 -4.891 -21.906 1 94.88 396 ARG A CA 1
ATOM 3062 C C . ARG A 1 396 ? 4.805 -5.352 -23.359 1 94.88 396 ARG A C 1
ATOM 3064 O O . ARG A 1 396 ? 5.859 -5.461 -24 1 94.88 396 ARG A O 1
ATOM 3071 N N . ILE A 1 397 ? 3.609 -5.633 -23.812 1 93.81 397 ILE A N 1
ATOM 3072 C CA . ILE A 1 397 ? 3.447 -5.906 -25.234 1 93.81 397 ILE A CA 1
ATOM 3073 C C . ILE A 1 397 ? 3.953 -4.719 -26.047 1 93.81 397 ILE A C 1
ATOM 3075 O O . ILE A 1 397 ? 3.561 -3.576 -25.797 1 93.81 397 ILE A O 1
ATOM 3079 N N . GLY A 1 398 ? 4.895 -4.945 -26.891 1 90.88 398 GLY A N 1
ATOM 3080 C CA . GLY A 1 398 ? 5.438 -3.875 -27.719 1 90.88 398 GLY A CA 1
ATOM 3081 C C . GLY A 1 398 ? 6.824 -3.439 -27.281 1 90.88 398 GLY A C 1
ATOM 3082 O O . GLY A 1 398 ? 7.492 -2.682 -28 1 90.88 398 GLY A O 1
ATOM 3083 N N . ASP A 1 399 ? 7.254 -3.949 -26.125 1 93.19 399 ASP A N 1
ATOM 3084 C CA . ASP A 1 399 ? 8.625 -3.646 -25.719 1 93.19 399 ASP A CA 1
ATOM 3085 C C . ASP A 1 399 ? 9.625 -4.156 -26.75 1 93.19 399 ASP A C 1
ATOM 3087 O O . ASP A 1 399 ? 9.367 -5.145 -27.438 1 93.19 399 ASP A O 1
ATOM 3091 N N . SER A 1 400 ? 10.75 -3.523 -26.875 1 93.19 400 SER A N 1
ATOM 3092 C CA . SER A 1 400 ? 11.773 -3.898 -27.844 1 93.19 400 SER A CA 1
ATOM 3093 C C . SER A 1 400 ? 12.422 -5.23 -27.469 1 93.19 400 SER A C 1
ATOM 3095 O O . SER A 1 400 ? 12.328 -5.676 -26.328 1 93.19 400 SER A O 1
ATOM 3097 N N . ALA A 1 401 ? 13.07 -5.879 -28.375 1 91.06 401 ALA A N 1
ATOM 3098 C CA . ALA A 1 401 ? 13.805 -7.125 -28.156 1 91.06 401 ALA A CA 1
ATOM 3099 C C . ALA A 1 401 ? 14.859 -6.953 -27.078 1 91.06 401 ALA A C 1
ATOM 3101 O O . ALA A 1 401 ? 15.086 -7.859 -26.266 1 91.06 401 ALA A O 1
ATOM 3102 N N . GLU A 1 402 ? 15.422 -5.816 -27.078 1 90.25 402 GLU A N 1
ATOM 3103 C CA . GLU A 1 402 ? 16.453 -5.535 -26.094 1 90.25 402 GLU A CA 1
ATOM 3104 C C . GLU A 1 402 ? 15.891 -5.609 -24.672 1 90.25 402 GLU A C 1
ATOM 3106 O O . GLU A 1 402 ? 16.516 -6.199 -23.781 1 90.25 402 GLU A O 1
ATOM 3111 N N . ILE A 1 403 ? 14.773 -5.047 -24.484 1 92.5 403 ILE A N 1
ATOM 3112 C CA . ILE A 1 403 ? 14.117 -5.055 -23.188 1 92.5 403 ILE A CA 1
ATOM 3113 C C . ILE A 1 403 ? 13.719 -6.48 -22.812 1 92.5 403 ILE A C 1
ATOM 3115 O O . ILE A 1 403 ? 13.977 -6.934 -21.703 1 92.5 403 ILE A O 1
ATOM 3119 N N . ILE A 1 404 ? 13.164 -7.164 -23.75 1 91.5 404 ILE A N 1
ATOM 3120 C CA . ILE A 1 404 ? 12.656 -8.516 -23.516 1 91.5 404 ILE A CA 1
ATOM 3121 C C . ILE A 1 404 ? 13.812 -9.445 -23.156 1 91.5 404 ILE A C 1
ATOM 3123 O O . ILE A 1 404 ? 13.68 -10.289 -22.266 1 91.5 404 ILE A O 1
ATOM 3127 N N . LEU A 1 405 ? 14.93 -9.258 -23.766 1 84.19 405 LEU A N 1
ATOM 3128 C CA . LEU A 1 405 ? 16.062 -10.156 -23.609 1 84.19 405 LEU A CA 1
ATOM 3129 C C . LEU A 1 405 ? 16.828 -9.852 -22.328 1 84.19 405 LEU A C 1
ATOM 3131 O O . LEU A 1 405 ? 17.422 -10.742 -21.719 1 84.19 405 LEU A O 1
ATOM 3135 N N . ASN A 1 406 ? 16.688 -8.617 -21.906 1 83.62 406 ASN A N 1
ATOM 3136 C CA . ASN A 1 406 ? 17.672 -8.219 -20.906 1 83.62 406 ASN A CA 1
ATOM 3137 C C . ASN A 1 406 ? 16.984 -7.824 -19.594 1 83.62 406 ASN A C 1
ATOM 3139 O O . ASN A 1 406 ? 17.672 -7.594 -18.594 1 83.62 406 ASN A O 1
ATOM 3143 N N . THR A 1 407 ? 15.703 -7.691 -19.609 1 91.25 407 THR A N 1
ATOM 3144 C CA . THR A 1 407 ? 15.031 -7.207 -18.422 1 91.25 407 THR A CA 1
ATOM 3145 C C . THR A 1 407 ? 13.812 -8.078 -18.094 1 91.25 407 THR A C 1
ATOM 3147 O O . THR A 1 407 ? 13.414 -8.914 -18.891 1 91.25 407 THR A O 1
ATOM 3150 N N . VAL A 1 408 ? 13.352 -7.848 -16.922 1 93.56 408 VAL A N 1
ATOM 3151 C CA . VAL A 1 408 ? 12.102 -8.484 -16.516 1 93.56 408 VAL A CA 1
ATOM 3152 C C . VAL A 1 408 ? 10.984 -7.441 -16.5 1 93.56 408 VAL A C 1
ATOM 3154 O O . VAL A 1 408 ? 9.906 -7.688 -15.93 1 93.56 408 VAL A O 1
ATOM 3157 N N . GLY A 1 409 ? 11.258 -6.32 -17.078 1 95.69 409 GLY A N 1
ATOM 3158 C CA . GLY A 1 409 ? 10.242 -5.285 -17.203 1 95.69 409 GLY A CA 1
ATOM 3159 C C . GLY A 1 409 ? 10.203 -4.332 -16.031 1 95.69 409 GLY A C 1
ATOM 3160 O O . GLY A 1 409 ? 11.195 -4.188 -15.312 1 95.69 409 GLY A O 1
ATOM 3161 N N . ARG A 1 410 ? 9.133 -3.543 -15.906 1 97 410 ARG A N 1
ATOM 3162 C CA . ARG A 1 410 ? 8.883 -2.566 -14.844 1 97 410 ARG A CA 1
ATOM 3163 C C . ARG A 1 410 ? 7.898 -3.109 -13.82 1 97 410 ARG A C 1
ATOM 3165 O O . ARG A 1 410 ? 7.207 -4.098 -14.078 1 97 410 ARG A O 1
ATOM 3172 N N . PRO A 1 411 ? 7.867 -2.516 -12.633 1 97.94 411 PRO A N 1
ATOM 3173 C CA . PRO A 1 411 ? 6.863 -2.922 -11.641 1 97.94 411 PRO A CA 1
ATOM 3174 C C . PRO A 1 411 ? 5.438 -2.84 -12.188 1 97.94 411 PRO A C 1
ATOM 3176 O O . PRO A 1 411 ? 5.105 -1.908 -12.922 1 97.94 411 PRO A O 1
ATOM 3179 N N . VAL A 1 412 ? 4.664 -3.857 -11.812 1 97.88 412 VAL A N 1
ATOM 3180 C CA . VAL A 1 412 ? 3.266 -3.885 -12.234 1 97.88 412 VAL A CA 1
ATOM 3181 C C . VAL A 1 412 ? 2.49 -2.783 -11.516 1 97.88 412 VAL A C 1
ATOM 3183 O O . VAL A 1 412 ? 3.014 -2.137 -10.609 1 97.88 412 VAL A O 1
ATOM 3186 N N . ASP A 1 413 ? 1.261 -2.59 -11.914 1 97.31 413 ASP A N 1
ATOM 3187 C CA . ASP A 1 413 ? 0.416 -1.492 -11.453 1 97.31 413 ASP A CA 1
ATOM 3188 C C . ASP A 1 413 ? 0.245 -1.534 -9.938 1 97.31 413 ASP A C 1
ATOM 3190 O O . ASP A 1 413 ? -0.042 -2.59 -9.367 1 97.31 413 ASP A O 1
ATOM 3194 N N . HIS A 1 414 ? 0.428 -0.356 -9.281 1 98 414 HIS A N 1
ATOM 3195 C CA . HIS A 1 414 ? 0.175 -0.092 -7.867 1 98 414 HIS A CA 1
ATOM 3196 C C . HIS A 1 414 ? 1.182 -0.819 -6.98 1 98 414 HIS A C 1
ATOM 3198 O O . HIS A 1 414 ? 0.911 -1.069 -5.805 1 98 414 HIS A O 1
ATOM 3204 N N . VAL A 1 415 ? 2.334 -1.202 -7.57 1 98.5 415 VAL A N 1
ATOM 3205 C CA . VAL A 1 415 ? 3.398 -1.853 -6.812 1 98.5 415 VAL A CA 1
ATOM 3206 C C . VAL A 1 415 ? 4.648 -0.979 -6.828 1 98.5 415 VAL A C 1
ATOM 3208 O O . VAL A 1 415 ? 5 -0.4 -7.859 1 98.5 415 VAL A O 1
ATOM 3211 N N . GLU A 1 416 ? 5.285 -0.906 -5.645 1 98.69 416 GLU A N 1
ATOM 3212 C CA . GLU A 1 416 ? 6.594 -0.266 -5.512 1 98.69 416 GLU A CA 1
ATOM 3213 C C . GLU A 1 416 ? 7.719 -1.297 -5.531 1 98.69 416 GLU A C 1
ATOM 3215 O O . GLU A 1 416 ? 7.617 -2.346 -4.891 1 98.69 416 GLU A O 1
ATOM 3220 N N . VAL A 1 417 ? 8.75 -1.005 -6.316 1 98.75 417 VAL A N 1
ATOM 3221 C CA . VAL A 1 417 ? 9.945 -1.844 -6.309 1 98.75 417 VAL A CA 1
ATOM 3222 C C . VAL A 1 417 ? 11.188 -0.969 -6.191 1 98.75 417 VAL A C 1
ATOM 3224 O O . VAL A 1 417 ? 11.273 0.086 -6.824 1 98.75 417 VAL A O 1
ATOM 3227 N N . LYS A 1 418 ? 12.125 -1.377 -5.355 1 98.62 418 LYS A N 1
ATOM 3228 C CA . LYS A 1 418 ? 13.398 -0.685 -5.215 1 98.62 418 LYS A CA 1
ATOM 3229 C C . LYS A 1 418 ? 14.562 -1.676 -5.172 1 98.62 418 LYS A C 1
ATOM 3231 O O . LYS A 1 418 ? 14.352 -2.879 -5.008 1 98.62 418 LYS A O 1
ATOM 3236 N N . VAL A 1 419 ? 15.734 -1.203 -5.43 1 98.44 419 VAL A N 1
ATOM 3237 C CA . VAL A 1 419 ? 16.969 -1.967 -5.281 1 98.44 419 VAL A CA 1
ATOM 3238 C C . VAL A 1 419 ? 17.812 -1.368 -4.16 1 98.44 419 VAL A C 1
ATOM 3240 O O . VAL A 1 419 ? 18.078 -0.163 -4.148 1 98.44 419 VAL A O 1
ATOM 3243 N N . VAL A 1 420 ? 18.266 -2.207 -3.197 1 97.81 420 VAL A N 1
ATOM 3244 C CA . VAL A 1 420 ? 18.984 -1.687 -2.041 1 97.81 420 VAL A CA 1
ATOM 3245 C C . VAL A 1 420 ? 20.312 -2.43 -1.88 1 97.81 420 VAL A C 1
ATOM 3247 O O . VAL A 1 420 ? 20.438 -3.59 -2.277 1 97.81 420 VAL A O 1
ATOM 3250 N N . ASP A 1 421 ? 21.219 -1.716 -1.327 1 95 421 ASP A N 1
ATOM 3251 C CA . ASP A 1 421 ? 22.453 -2.391 -0.896 1 95 421 ASP A CA 1
ATOM 3252 C C . ASP A 1 421 ? 22.141 -3.439 0.172 1 95 421 ASP A C 1
ATOM 3254 O O . ASP A 1 421 ? 21.531 -3.133 1.195 1 95 421 ASP A O 1
ATOM 3258 N N . PRO A 1 422 ? 22.547 -4.664 -0.048 1 90.12 422 PRO A N 1
ATOM 3259 C CA . PRO A 1 422 ? 22.172 -5.738 0.874 1 90.12 422 PRO A CA 1
ATOM 3260 C C . PRO A 1 422 ? 22.719 -5.531 2.281 1 90.12 422 PRO A C 1
ATOM 3262 O O . PRO A 1 422 ? 22.188 -6.094 3.244 1 90.12 422 PRO A O 1
ATOM 3265 N N . GLN A 1 423 ? 23.75 -4.77 2.426 1 89.12 423 GLN A N 1
ATOM 3266 C CA . GLN A 1 423 ? 24.359 -4.555 3.734 1 89.12 423 GLN A CA 1
ATOM 3267 C C . GLN A 1 423 ? 23.781 -3.322 4.418 1 89.12 423 GLN A C 1
ATOM 3269 O O . GLN A 1 423 ? 23.281 -3.404 5.551 1 89.12 423 GLN A O 1
ATOM 3274 N N . THR A 1 424 ? 23.766 -2.236 3.699 1 91.88 424 THR A N 1
ATOM 3275 C CA . THR A 1 424 ? 23.344 -0.98 4.309 1 91.88 424 THR A CA 1
ATOM 3276 C C . THR A 1 424 ? 21.844 -0.818 4.227 1 91.88 424 THR A C 1
ATOM 3278 O O . THR A 1 424 ? 21.25 0.02 4.922 1 91.88 424 THR A O 1
ATOM 3281 N N . LYS A 1 425 ? 21.172 -1.533 3.303 1 93.69 425 LYS A N 1
ATOM 3282 C CA . LYS A 1 425 ? 19.734 -1.509 3.047 1 93.69 425 LYS A CA 1
ATOM 3283 C C . LYS A 1 425 ? 19.312 -0.169 2.455 1 93.69 425 LYS A C 1
ATOM 3285 O O . LYS A 1 425 ? 18.125 0.16 2.451 1 93.69 425 LYS A O 1
ATOM 3290 N N . LYS A 1 426 ? 20.312 0.556 1.992 1 95.25 426 LYS A N 1
ATOM 3291 C CA . LYS A 1 426 ? 20.016 1.836 1.353 1 95.25 426 LYS A CA 1
ATOM 3292 C C . LYS A 1 426 ? 19.797 1.662 -0.148 1 95.25 426 LYS A C 1
ATOM 3294 O O . LYS A 1 426 ? 20.438 0.818 -0.781 1 95.25 426 LYS A O 1
ATOM 3299 N N . ILE A 1 427 ? 18.922 2.469 -0.669 1 97.69 427 ILE A N 1
ATOM 3300 C CA . ILE A 1 427 ? 18.672 2.443 -2.105 1 97.69 427 ILE A CA 1
ATOM 3301 C C . ILE A 1 427 ? 19.953 2.75 -2.867 1 97.69 427 ILE A C 1
ATOM 3303 O O . ILE A 1 427 ? 20.688 3.67 -2.508 1 97.69 427 ILE A O 1
ATOM 3307 N N . VAL A 1 428 ? 20.234 2.033 -3.896 1 97.06 428 VAL A N 1
ATOM 3308 C CA . VAL A 1 428 ? 21.438 2.25 -4.711 1 97.06 428 VAL A CA 1
ATOM 3309 C C . VAL A 1 428 ? 21.078 3.107 -5.926 1 97.06 428 VAL A C 1
ATOM 3311 O O . VAL A 1 428 ? 19.922 3.186 -6.32 1 97.06 428 VAL A O 1
ATOM 3314 N N . PRO A 1 429 ? 22.031 3.814 -6.523 1 95.62 429 PRO A N 1
ATOM 3315 C CA . PRO A 1 429 ? 21.781 4.508 -7.789 1 95.62 429 PRO A CA 1
ATOM 3316 C C . PRO A 1 429 ? 21.359 3.557 -8.906 1 95.62 429 PRO A C 1
ATOM 3318 O O . PRO A 1 429 ? 21.594 2.35 -8.82 1 95.62 429 PRO A O 1
ATOM 3321 N N . VAL A 1 430 ? 20.75 4.039 -9.898 1 97 430 VAL A N 1
ATOM 3322 C CA . VAL A 1 430 ? 20.422 3.234 -11.07 1 97 430 VAL A CA 1
ATOM 3323 C C . VAL A 1 430 ? 21.688 2.6 -11.633 1 97 430 VAL A C 1
ATOM 3325 O O . VAL A 1 430 ? 22.781 3.139 -11.477 1 97 430 VAL A O 1
ATOM 3328 N N . ASN A 1 431 ? 21.516 1.457 -12.203 1 96.25 431 ASN A N 1
ATOM 3329 C CA . ASN A 1 431 ? 22.562 0.696 -12.867 1 96.25 431 ASN A CA 1
ATOM 3330 C C . ASN A 1 431 ? 23.562 0.105 -11.867 1 96.25 431 ASN A C 1
ATOM 3332 O O . ASN A 1 431 ? 24.641 -0.34 -12.242 1 96.25 431 ASN A O 1
ATOM 3336 N N . GLU A 1 432 ? 23.203 0.186 -10.617 1 95.94 432 GLU A N 1
ATOM 3337 C CA . GLU A 1 432 ? 23.984 -0.496 -9.594 1 95.94 432 GLU A CA 1
ATOM 3338 C C . GLU A 1 432 ? 23.234 -1.705 -9.039 1 95.94 432 GLU A C 1
ATOM 3340 O O . GLU A 1 432 ? 22.016 -1.662 -8.875 1 95.94 432 GLU A O 1
ATOM 3345 N N . ARG A 1 433 ? 24.016 -2.719 -8.703 1 92.88 433 ARG A N 1
ATOM 3346 C CA . ARG A 1 433 ? 23.438 -3.971 -8.227 1 92.88 433 ARG A CA 1
ATOM 3347 C C . ARG A 1 433 ? 23.031 -3.855 -6.762 1 92.88 433 ARG A C 1
ATOM 3349 O O . ARG A 1 433 ? 23.672 -3.154 -5.98 1 92.88 433 ARG A O 1
ATOM 3356 N N . GLY A 1 434 ? 21.953 -4.551 -6.414 1 96.06 434 GLY A N 1
ATOM 3357 C CA . GLY A 1 434 ? 21.469 -4.68 -5.055 1 96.06 434 GLY A CA 1
ATOM 3358 C C . GLY A 1 434 ? 20.281 -5.637 -4.934 1 96.06 434 GLY A C 1
ATOM 3359 O O . GLY A 1 434 ? 19.891 -6.266 -5.914 1 96.06 434 GLY A O 1
ATOM 3360 N N . GLU A 1 435 ? 19.812 -5.809 -3.746 1 96.88 435 GLU A N 1
ATOM 3361 C CA . GLU A 1 435 ? 18.656 -6.672 -3.523 1 96.88 435 GLU A CA 1
ATOM 3362 C C . GLU A 1 435 ? 17.375 -6.004 -4.004 1 96.88 435 GLU A C 1
ATOM 3364 O O . GLU A 1 435 ? 17.125 -4.832 -3.711 1 96.88 435 GLU A O 1
ATOM 3369 N N . VAL A 1 436 ? 16.594 -6.73 -4.742 1 97.62 436 VAL A N 1
ATOM 3370 C CA . VAL A 1 436 ? 15.297 -6.242 -5.203 1 97.62 436 VAL A CA 1
ATOM 3371 C C . VAL A 1 436 ? 14.266 -6.391 -4.086 1 97.62 436 VAL A C 1
ATOM 3373 O O . VAL A 1 436 ? 14.086 -7.48 -3.537 1 97.62 436 VAL A O 1
ATOM 3376 N N . CYS A 1 437 ? 13.594 -5.293 -3.697 1 98.56 437 CYS A N 1
ATOM 3377 C CA . CYS A 1 437 ? 12.547 -5.27 -2.682 1 98.56 437 CYS A CA 1
ATOM 3378 C C . CYS A 1 437 ? 11.234 -4.738 -3.26 1 98.56 437 CYS A C 1
ATOM 3380 O O . CYS A 1 437 ? 11.242 -3.898 -4.16 1 98.56 437 CYS A O 1
ATOM 3382 N N . MET A 1 438 ? 10.148 -5.27 -2.766 1 98.44 438 MET A N 1
ATOM 3383 C CA . MET A 1 438 ? 8.836 -4.891 -3.283 1 98.44 438 MET A CA 1
ATOM 3384 C C . MET A 1 438 ? 7.902 -4.484 -2.148 1 98.44 438 MET A C 1
ATOM 3386 O O . MET A 1 438 ? 8.008 -5 -1.033 1 98.44 438 MET A O 1
ATOM 3390 N N . ARG A 1 439 ? 6.953 -3.596 -2.461 1 98.56 439 ARG A N 1
ATOM 3391 C CA . ARG A 1 439 ? 5.914 -3.166 -1.532 1 98.56 439 ARG A CA 1
ATOM 3392 C C . ARG A 1 439 ? 4.613 -2.865 -2.268 1 98.56 439 ARG A C 1
ATOM 3394 O O . ARG A 1 439 ? 4.629 -2.281 -3.355 1 98.56 439 ARG A O 1
ATOM 3401 N N . GLY A 1 440 ? 3.467 -3.23 -1.686 1 98.12 440 GLY A N 1
ATOM 3402 C CA . GLY A 1 440 ? 2.158 -2.99 -2.271 1 98.12 440 GLY A CA 1
ATOM 3403 C C . GLY A 1 440 ? 1.131 -4.035 -1.883 1 98.12 440 GLY A C 1
ATOM 3404 O O . GLY A 1 440 ? 1.357 -4.824 -0.963 1 98.12 440 GLY A O 1
ATOM 3405 N N . TYR A 1 441 ? 0.022 -4.07 -2.641 1 98.31 441 TYR A N 1
ATOM 3406 C CA . TYR A 1 441 ? -1.108 -4.941 -2.344 1 98.31 441 TYR A CA 1
ATOM 3407 C C . TYR A 1 441 ? -0.727 -6.406 -2.516 1 98.31 441 TYR A C 1
ATOM 3409 O O . TYR A 1 441 ? -1.374 -7.293 -1.955 1 98.31 441 TYR A O 1
ATOM 3417 N N . SER A 1 442 ? 0.307 -6.672 -3.268 1 98.25 442 SER A N 1
ATOM 3418 C CA . SER A 1 442 ? 0.643 -8.023 -3.693 1 98.25 442 SER A CA 1
ATOM 3419 C C . SER A 1 442 ? 1.446 -8.758 -2.623 1 98.25 442 SER A C 1
ATOM 3421 O O . SER A 1 442 ? 1.617 -9.977 -2.693 1 98.25 442 SER A O 1
ATOM 3423 N N . VAL A 1 443 ? 1.969 -8.055 -1.633 1 98.56 443 VAL A N 1
ATOM 3424 C CA . VAL A 1 443 ? 2.828 -8.664 -0.621 1 98.56 443 VAL A CA 1
ATOM 3425 C C . VAL A 1 443 ? 2.008 -9.609 0.25 1 98.56 443 VAL A C 1
ATOM 3427 O O . VAL A 1 443 ? 0.911 -9.266 0.695 1 98.56 443 VAL A O 1
ATOM 3430 N N . MET A 1 444 ? 2.488 -10.719 0.492 1 98.5 444 MET A N 1
ATOM 3431 C CA . MET A 1 444 ? 1.821 -11.758 1.271 1 98.5 444 MET A CA 1
ATOM 3432 C C . MET A 1 444 ? 1.47 -11.25 2.666 1 98.5 444 MET A C 1
ATOM 3434 O O . MET A 1 444 ? 2.088 -10.305 3.162 1 98.5 444 MET A O 1
ATOM 3438 N N . ARG A 1 445 ? 0.558 -11.93 3.287 1 97.69 445 ARG A N 1
ATOM 3439 C CA . ARG A 1 445 ? 0.215 -11.656 4.68 1 97.69 445 ARG A CA 1
ATOM 3440 C C . ARG A 1 445 ? 1.344 -12.07 5.613 1 97.69 445 ARG A C 1
ATOM 3442 O O . ARG A 1 445 ? 1.569 -11.438 6.648 1 97.69 445 ARG A O 1
ATOM 3449 N N . GLY A 1 446 ? 2.008 -13.148 5.305 1 97.88 446 GLY A N 1
ATOM 3450 C CA . GLY A 1 446 ? 3.082 -13.758 6.07 1 97.88 446 GLY A CA 1
ATOM 3451 C C . GLY A 1 446 ? 3.148 -15.266 5.91 1 97.88 446 GLY A C 1
ATOM 3452 O O . GLY A 1 446 ? 2.41 -15.844 5.109 1 97.88 446 GLY A O 1
ATOM 3453 N N . TYR A 1 447 ? 4.086 -15.828 6.621 1 96.94 447 TYR A N 1
ATOM 3454 C CA . TYR A 1 447 ? 4.168 -17.281 6.645 1 96.94 447 TYR A CA 1
ATOM 3455 C C . TYR A 1 447 ? 3.281 -17.859 7.738 1 96.94 447 TYR A C 1
ATOM 3457 O O . TYR A 1 447 ? 3.217 -17.328 8.844 1 96.94 447 TYR A O 1
ATOM 3465 N N . TRP A 1 448 ? 2.607 -18.906 7.367 1 97.56 448 TRP A N 1
ATOM 3466 C CA . TRP A 1 448 ? 1.654 -19.547 8.258 1 97.56 448 TRP A CA 1
ATOM 3467 C C . TRP A 1 448 ? 2.314 -19.922 9.586 1 97.56 448 TRP A C 1
ATOM 3469 O O . TRP A 1 448 ? 3.264 -20.703 9.617 1 97.56 448 TRP A O 1
ATOM 3479 N N . LYS A 1 449 ? 1.912 -19.328 10.719 1 95.56 449 LYS A N 1
ATOM 3480 C CA . LYS A 1 449 ? 2.363 -19.578 12.086 1 95.56 449 LYS A CA 1
ATOM 3481 C C . LYS A 1 449 ? 3.881 -19.469 12.188 1 95.56 449 LYS A C 1
ATOM 3483 O O . LYS A 1 449 ? 4.527 -20.281 12.844 1 95.56 449 LYS A O 1
ATOM 3488 N N . ASN A 1 450 ? 4.391 -18.5 11.492 1 95.06 450 ASN A N 1
ATOM 3489 C CA . ASN A 1 450 ? 5.832 -18.281 11.492 1 95.06 450 ASN A CA 1
ATOM 3490 C C . ASN A 1 450 ? 6.168 -16.781 11.5 1 95.06 450 ASN A C 1
ATOM 3492 O O . ASN A 1 450 ? 6.715 -16.266 10.523 1 95.06 450 ASN A O 1
ATOM 3496 N N . PRO A 1 451 ? 5.914 -16.078 12.609 1 95.25 451 PRO A N 1
ATOM 3497 C CA . PRO A 1 451 ? 6.113 -14.633 12.68 1 95.25 451 PRO A CA 1
ATOM 3498 C C . PRO A 1 451 ? 7.578 -14.234 12.516 1 95.25 451 PRO A C 1
ATOM 3500 O O . PRO A 1 451 ? 7.871 -13.172 11.961 1 95.25 451 PRO A O 1
ATOM 3503 N N . GLU A 1 452 ? 8.484 -15.055 12.969 1 94.94 452 GLU A N 1
ATOM 3504 C CA . GLU A 1 452 ? 9.906 -14.719 12.891 1 94.94 452 GLU A CA 1
ATOM 3505 C C . GLU A 1 452 ? 10.367 -14.656 11.438 1 94.94 452 GLU A C 1
ATOM 3507 O O . GLU A 1 452 ? 10.969 -13.656 11.016 1 94.94 452 GLU A O 1
ATOM 3512 N N . GLN A 1 453 ? 10.078 -15.719 10.672 1 93 453 GLN A N 1
ATOM 3513 C CA . GLN A 1 453 ? 10.477 -15.719 9.266 1 93 453 GLN A CA 1
ATOM 3514 C C . GLN A 1 453 ? 9.734 -14.648 8.477 1 93 453 GLN A C 1
ATOM 3516 O O . GLN A 1 453 ? 10.281 -14.078 7.527 1 93 453 GLN A O 1
ATOM 3521 N N . THR A 1 454 ? 8.531 -14.383 8.898 1 97.06 454 THR A N 1
ATOM 3522 C CA . THR A 1 454 ? 7.777 -13.305 8.266 1 97.06 454 THR A CA 1
ATOM 3523 C C . THR A 1 454 ? 8.5 -11.969 8.43 1 97.06 454 THR A C 1
ATOM 3525 O O . THR A 1 454 ? 8.672 -11.234 7.457 1 97.06 454 THR A O 1
ATOM 3528 N N . ALA A 1 455 ? 8.969 -11.688 9.648 1 96 455 ALA A N 1
ATOM 3529 C CA . ALA A 1 455 ? 9.633 -10.422 9.953 1 96 455 ALA A CA 1
ATOM 3530 C C . ALA A 1 455 ? 10.977 -10.32 9.25 1 96 455 ALA A C 1
ATOM 3532 O O . ALA A 1 455 ? 11.445 -9.227 8.93 1 96 455 ALA A O 1
ATOM 3533 N N . GLU A 1 456 ? 11.578 -11.438 9 1 94.19 456 GLU A N 1
ATOM 3534 C CA . GLU A 1 456 ? 12.836 -11.461 8.266 1 94.19 456 GLU A CA 1
ATOM 3535 C C . GLU A 1 456 ? 12.625 -11.133 6.789 1 94.19 456 GLU A C 1
ATOM 3537 O O . GLU A 1 456 ? 13.484 -10.523 6.152 1 94.19 456 GLU A O 1
ATOM 3542 N N . THR A 1 457 ? 11.523 -11.516 6.309 1 96.06 457 THR A N 1
ATOM 3543 C CA . THR A 1 457 ? 11.242 -11.391 4.883 1 96.06 457 THR A CA 1
ATOM 3544 C C . THR A 1 457 ? 10.555 -10.055 4.586 1 96.06 457 THR A C 1
ATOM 3546 O O . THR A 1 457 ? 10.82 -9.438 3.553 1 96.06 457 THR A O 1
ATOM 3549 N N . ILE A 1 458 ? 9.695 -9.633 5.445 1 98 458 ILE A N 1
ATOM 3550 C CA . ILE A 1 458 ? 9.016 -8.352 5.344 1 98 458 ILE A CA 1
ATOM 3551 C C . ILE A 1 458 ? 9.5 -7.422 6.457 1 98 458 ILE A C 1
ATOM 3553 O O . ILE A 1 458 ? 9.258 -7.684 7.637 1 98 458 ILE A O 1
ATOM 3557 N N . ASP A 1 459 ? 10.078 -6.363 6.086 1 96.81 459 ASP A N 1
ATOM 3558 C CA . ASP A 1 459 ? 10.664 -5.512 7.113 1 96.81 459 ASP A CA 1
ATOM 3559 C C . ASP A 1 459 ? 9.617 -4.57 7.715 1 96.81 459 ASP A C 1
ATOM 3561 O O . ASP A 1 459 ? 8.438 -4.633 7.352 1 96.81 459 ASP A O 1
ATOM 3565 N N . GLU A 1 460 ? 9.984 -3.715 8.586 1 92.75 460 GLU A N 1
ATOM 3566 C CA . GLU A 1 460 ? 9.078 -2.877 9.367 1 92.75 460 GLU A CA 1
ATOM 3567 C C . GLU A 1 460 ? 8.43 -1.805 8.5 1 92.75 460 GLU A C 1
ATOM 3569 O O . GLU A 1 460 ? 7.398 -1.233 8.867 1 92.75 460 GLU A O 1
ATOM 3574 N N . GLU A 1 461 ? 9.023 -1.536 7.352 1 94.81 461 GLU A N 1
ATOM 3575 C CA . GLU A 1 461 ? 8.484 -0.52 6.453 1 94.81 461 GLU A CA 1
ATOM 3576 C C . GLU A 1 461 ? 7.559 -1.141 5.414 1 94.81 461 GLU A C 1
ATOM 3578 O O . GLU A 1 461 ? 7.02 -0.437 4.559 1 94.81 461 GLU A O 1
ATOM 3583 N N . GLY A 1 462 ? 7.426 -2.457 5.469 1 96.44 462 GLY A N 1
ATOM 3584 C CA . GLY A 1 462 ? 6.488 -3.145 4.594 1 96.44 462 GLY A CA 1
ATOM 3585 C C . GLY A 1 462 ? 7.129 -3.67 3.324 1 96.44 462 GLY A C 1
ATOM 3586 O O . GLY A 1 462 ? 6.434 -4.141 2.422 1 96.44 462 GLY A O 1
ATOM 3587 N N . TRP A 1 463 ? 8.445 -3.574 3.256 1 98.5 463 TRP A N 1
ATOM 3588 C CA . TRP A 1 463 ? 9.141 -4.059 2.066 1 98.5 463 TRP A CA 1
ATOM 3589 C C . TRP A 1 463 ? 9.375 -5.562 2.146 1 98.5 463 TRP A C 1
ATOM 3591 O O . TRP A 1 463 ? 9.898 -6.062 3.145 1 98.5 463 TRP A O 1
ATOM 3601 N N . LEU A 1 464 ? 9.008 -6.254 1.142 1 98.62 464 LEU A N 1
ATOM 3602 C CA . LEU A 1 464 ? 9.383 -7.648 0.945 1 98.62 464 LEU A CA 1
ATOM 3603 C C . LEU A 1 464 ? 10.797 -7.762 0.381 1 98.62 464 LEU A C 1
ATOM 3605 O O . LEU A 1 464 ? 11.078 -7.246 -0.7 1 98.62 464 LEU A O 1
ATOM 3609 N N . HIS A 1 465 ? 11.648 -8.398 1.095 1 97.44 465 HIS A N 1
ATOM 3610 C CA . HIS A 1 465 ? 12.984 -8.703 0.604 1 97.44 465 HIS A CA 1
ATOM 3611 C C . HIS A 1 465 ? 12.992 -9.977 -0.229 1 97.44 465 HIS A C 1
ATOM 3613 O O . HIS A 1 465 ? 12.734 -11.07 0.293 1 97.44 465 HIS A O 1
ATOM 3619 N N . SER A 1 466 ? 13.336 -9.867 -1.48 1 95.25 466 SER A N 1
ATOM 3620 C CA . SER A 1 466 ? 13.164 -10.977 -2.416 1 95.25 466 SER A CA 1
ATOM 3621 C C . SER A 1 466 ? 14.281 -12 -2.275 1 95.25 466 SER A C 1
ATOM 3623 O O . SER A 1 466 ? 14.109 -13.172 -2.627 1 95.25 466 SER A O 1
ATOM 3625 N N . GLY A 1 467 ? 15.414 -11.531 -1.83 1 92.06 467 GLY A N 1
ATOM 3626 C CA . GLY A 1 467 ? 16.594 -12.375 -1.858 1 92.06 467 GLY A CA 1
ATOM 3627 C C . GLY A 1 467 ? 17.266 -12.43 -3.221 1 92.06 467 GLY A C 1
ATOM 3628 O O . GLY A 1 467 ? 18.328 -13.031 -3.377 1 92.06 467 GLY A O 1
ATOM 3629 N N . ASP A 1 468 ? 16.719 -11.781 -4.203 1 90.62 468 ASP A N 1
ATOM 3630 C CA . ASP A 1 468 ? 17.312 -11.703 -5.539 1 90.62 468 ASP A CA 1
ATOM 3631 C C . ASP A 1 468 ? 18.125 -10.422 -5.699 1 90.62 468 ASP A C 1
ATOM 3633 O O . ASP A 1 468 ? 17.766 -9.375 -5.172 1 90.62 468 ASP A O 1
ATOM 3637 N N . ILE A 1 469 ? 19.188 -10.562 -6.418 1 91.69 469 ILE A N 1
ATOM 3638 C CA . ILE A 1 469 ? 20 -9.414 -6.762 1 91.69 469 ILE A CA 1
ATOM 3639 C C . ILE A 1 469 ? 19.641 -8.922 -8.164 1 91.69 469 ILE A C 1
ATOM 3641 O O . ILE A 1 469 ? 19.547 -9.711 -9.102 1 91.69 469 ILE A O 1
ATOM 3645 N N . GLY A 1 470 ? 19.375 -7.617 -8.305 1 93.25 470 GLY A N 1
ATOM 3646 C CA . GLY A 1 470 ? 19.031 -7.035 -9.594 1 93.25 470 GLY A CA 1
ATOM 3647 C C . GLY A 1 470 ? 19.594 -5.637 -9.781 1 93.25 470 GLY A C 1
ATOM 3648 O O . GLY A 1 470 ? 20.266 -5.109 -8.906 1 93.25 470 GLY A O 1
ATOM 3649 N N . VAL A 1 471 ? 19.406 -5.137 -11.008 1 95.19 471 VAL A N 1
ATOM 3650 C CA . VAL A 1 471 ? 19.781 -3.789 -11.422 1 95.19 471 VAL A CA 1
ATOM 3651 C C . VAL A 1 471 ? 18.609 -3.098 -12.094 1 95.19 471 VAL A C 1
ATOM 3653 O O . VAL A 1 471 ? 17.891 -3.709 -12.898 1 95.19 471 VAL A O 1
ATOM 3656 N N . MET A 1 472 ? 18.312 -1.853 -11.68 1 97.56 472 MET A N 1
ATOM 3657 C CA . MET A 1 472 ? 17.328 -1.029 -12.367 1 97.56 472 MET A CA 1
ATOM 3658 C C . MET A 1 472 ? 18 0.033 -13.227 1 97.56 472 MET A C 1
ATOM 3660 O O . MET A 1 472 ? 18.938 0.7 -12.773 1 97.56 472 MET A O 1
ATOM 3664 N N . ASN A 1 473 ? 17.578 0.182 -14.438 1 96.62 473 ASN A N 1
ATOM 3665 C CA . ASN A 1 473 ? 18.156 1.229 -15.273 1 96.62 473 ASN A CA 1
ATOM 3666 C C . ASN A 1 473 ? 17.406 2.547 -15.125 1 96.62 473 ASN A C 1
ATOM 3668 O O . ASN A 1 473 ? 16.469 2.645 -14.328 1 96.62 473 ASN A O 1
ATOM 3672 N N . GLU A 1 474 ? 17.766 3.568 -15.867 1 95.88 474 GLU A N 1
ATOM 3673 C CA . GLU A 1 474 ? 17.266 4.93 -15.711 1 95.88 474 GLU A CA 1
ATOM 3674 C C . GLU A 1 474 ? 15.812 5.031 -16.156 1 95.88 474 GLU A C 1
ATOM 3676 O O . GLU A 1 474 ? 15.125 6.012 -15.844 1 95.88 474 GLU A O 1
ATOM 3681 N N . ASN A 1 475 ? 15.414 3.947 -16.875 1 95.19 475 ASN A N 1
ATOM 3682 C CA . ASN A 1 475 ? 14.039 3.967 -17.375 1 95.19 475 ASN A CA 1
ATOM 3683 C C . ASN A 1 475 ? 13.125 3.094 -16.516 1 95.19 475 ASN A C 1
ATOM 3685 O O . ASN A 1 475 ? 11.953 2.904 -16.859 1 95.19 475 ASN A O 1
ATOM 3689 N N . GLY A 1 476 ? 13.625 2.514 -15.516 1 97 476 GLY A N 1
ATOM 3690 C CA . GLY A 1 476 ? 12.812 1.792 -14.547 1 97 476 GLY A CA 1
ATOM 3691 C C . GLY A 1 476 ? 12.703 0.31 -14.852 1 97 476 GLY A C 1
ATOM 3692 O O . GLY A 1 476 ? 11.898 -0.396 -14.242 1 97 476 GLY A O 1
ATOM 3693 N N . TYR A 1 477 ? 13.469 -0.167 -15.859 1 96.38 477 TYR A N 1
ATOM 3694 C CA . TYR A 1 477 ? 13.469 -1.591 -16.172 1 96.38 477 TYR A CA 1
ATOM 3695 C C . TYR A 1 477 ? 14.453 -2.348 -15.297 1 96.38 477 TYR A C 1
ATOM 3697 O O . TYR A 1 477 ? 15.562 -1.872 -15.039 1 96.38 477 TYR A O 1
ATOM 3705 N N . PHE A 1 478 ? 14.062 -3.514 -14.852 1 95.81 478 PHE A N 1
ATOM 3706 C CA . PHE A 1 478 ? 14.867 -4.309 -13.93 1 95.81 478 PHE A CA 1
ATOM 3707 C C . PHE A 1 478 ? 15.492 -5.496 -14.648 1 95.81 478 PHE A C 1
ATOM 3709 O O . PHE A 1 478 ? 14.859 -6.121 -15.5 1 95.81 478 PHE A O 1
ATOM 3716 N N . ASN A 1 479 ? 16.656 -5.809 -14.289 1 91.75 479 ASN A N 1
ATOM 3717 C CA . ASN A 1 479 ? 17.359 -7.031 -14.648 1 91.75 479 ASN A CA 1
ATOM 3718 C C . ASN A 1 479 ? 17.75 -7.836 -13.414 1 91.75 479 ASN A C 1
ATOM 3720 O O . ASN A 1 479 ? 18.328 -7.297 -12.469 1 91.75 479 ASN A O 1
ATOM 3724 N N . ILE A 1 480 ? 17.375 -9.094 -13.367 1 89.38 480 ILE A N 1
ATOM 3725 C CA . ILE A 1 480 ? 17.734 -9.953 -12.25 1 89.38 480 ILE A CA 1
ATOM 3726 C C . ILE A 1 480 ? 19.031 -10.695 -12.57 1 89.38 480 ILE A C 1
ATOM 3728 O O . ILE A 1 480 ? 19.109 -11.422 -13.57 1 89.38 480 ILE A O 1
ATOM 3732 N N . VAL A 1 481 ? 19.984 -10.594 -11.727 1 83 481 VAL A N 1
ATOM 3733 C CA . VAL A 1 481 ? 21.297 -11.109 -12.078 1 83 481 VAL A CA 1
ATOM 3734 C C . VAL A 1 481 ? 21.609 -12.352 -11.242 1 83 481 VAL A C 1
ATOM 3736 O O . VAL A 1 481 ? 22.594 -13.039 -11.484 1 83 481 VAL A O 1
ATOM 3739 N N . GLY A 1 482 ? 20.859 -12.57 -10.203 1 79.75 482 GLY A N 1
ATOM 3740 C CA . GLY A 1 482 ? 21.062 -13.773 -9.414 1 79.75 482 GLY A CA 1
ATOM 3741 C C . GLY A 1 482 ? 20.391 -13.719 -8.055 1 79.75 482 GLY A C 1
ATOM 3742 O O . GLY A 1 482 ? 19.609 -12.812 -7.781 1 79.75 482 GLY A O 1
ATOM 3743 N N . ARG A 1 483 ? 20.625 -14.727 -7.234 1 82.75 483 ARG A N 1
ATOM 3744 C CA . ARG A 1 483 ? 20.125 -14.82 -5.867 1 82.75 483 ARG A CA 1
ATOM 3745 C C . ARG A 1 483 ? 21.234 -14.578 -4.859 1 82.75 483 ARG A C 1
ATOM 3747 O O . ARG A 1 483 ? 22.375 -15.023 -5.059 1 82.75 483 ARG A O 1
ATOM 3754 N N . ILE A 1 484 ? 20.859 -13.922 -3.822 1 81 484 ILE A N 1
ATOM 3755 C CA . ILE A 1 484 ? 21.828 -13.648 -2.77 1 81 484 ILE A CA 1
ATOM 3756 C C . ILE A 1 484 ? 22.422 -14.953 -2.256 1 81 484 ILE A C 1
ATOM 3758 O O . ILE A 1 484 ? 23.641 -15.062 -2.078 1 81 484 ILE A O 1
ATOM 3762 N N . LYS A 1 485 ? 21.609 -15.93 -2.172 1 74.25 485 LYS A N 1
ATOM 3763 C CA . LYS A 1 485 ? 22.047 -17.188 -1.594 1 74.25 485 LYS A CA 1
ATOM 3764 C C . LYS A 1 485 ? 22.859 -18 -2.596 1 74.25 485 LYS A C 1
ATOM 3766 O O . LYS A 1 485 ? 23.594 -18.922 -2.213 1 74.25 485 LYS A O 1
ATOM 3771 N N . ASP A 1 486 ? 22.75 -17.703 -3.83 1 76.25 486 ASP A N 1
ATOM 3772 C CA . ASP A 1 486 ? 23.469 -18.438 -4.863 1 76.25 486 ASP A CA 1
ATOM 3773 C C . ASP A 1 486 ? 24.75 -17.719 -5.254 1 76.25 486 ASP A C 1
ATOM 3775 O O . ASP A 1 486 ? 25.5 -18.203 -6.105 1 76.25 486 ASP A O 1
ATOM 3779 N N . MET A 1 487 ? 24.922 -16.609 -4.656 1 76.69 487 MET A N 1
ATOM 3780 C CA . MET A 1 487 ? 26.141 -15.852 -4.949 1 76.69 487 MET A CA 1
ATOM 3781 C C . MET A 1 487 ? 27.391 -16.656 -4.566 1 76.69 487 MET A C 1
ATOM 3783 O O . MET A 1 487 ? 27.406 -17.312 -3.525 1 76.69 487 MET A O 1
ATOM 3787 N N . ILE A 1 488 ? 28.281 -16.766 -5.527 1 83.69 488 ILE A N 1
ATOM 3788 C CA . ILE A 1 488 ? 29.516 -17.516 -5.324 1 83.69 488 ILE A CA 1
ATOM 3789 C C . ILE A 1 488 ? 30.641 -16.562 -4.938 1 83.69 488 ILE A C 1
ATOM 3791 O O . ILE A 1 488 ? 30.812 -15.508 -5.555 1 83.69 488 ILE A O 1
ATOM 3795 N N . ILE A 1 489 ? 31.266 -16.812 -3.812 1 81.19 489 ILE A N 1
ATOM 3796 C CA . ILE A 1 489 ? 32.406 -16.016 -3.381 1 81.19 489 ILE A CA 1
ATOM 3797 C C . ILE A 1 489 ? 33.688 -16.719 -3.764 1 81.19 489 ILE A C 1
ATOM 3799 O O . ILE A 1 489 ? 34.125 -17.641 -3.076 1 81.19 489 ILE A O 1
ATOM 3803 N N . ARG A 1 490 ? 34.312 -16.297 -4.832 1 85.75 490 ARG A N 1
ATOM 3804 C CA . ARG A 1 490 ? 35.562 -16.859 -5.328 1 85.75 490 ARG A CA 1
ATOM 3805 C C . ARG A 1 490 ? 36.719 -15.945 -5.008 1 85.75 490 ARG A C 1
ATOM 3807 O O . ARG A 1 490 ? 36.875 -14.883 -5.621 1 85.75 490 ARG A O 1
ATOM 3814 N N . GLY A 1 491 ? 37.562 -16.312 -4.082 1 78.62 491 GLY A N 1
ATOM 3815 C CA . GLY A 1 491 ? 38.719 -15.5 -3.703 1 78.62 491 GLY A CA 1
ATOM 3816 C C . GLY A 1 491 ? 38.312 -14.148 -3.148 1 78.62 491 GLY A C 1
ATOM 3817 O O . GLY A 1 491 ? 38.938 -13.133 -3.465 1 78.62 491 GLY A O 1
ATOM 3818 N N . GLY A 1 492 ? 37.188 -14.117 -2.518 1 72.69 492 GLY A N 1
ATOM 3819 C CA . GLY A 1 492 ? 36.719 -12.883 -1.891 1 72.69 492 GLY A CA 1
ATOM 3820 C C . GLY A 1 492 ? 35.875 -12.023 -2.814 1 72.69 492 GLY A C 1
ATOM 3821 O O . GLY A 1 492 ? 35.406 -10.961 -2.414 1 72.69 492 GLY A O 1
ATOM 3822 N N . THR A 1 493 ? 35.75 -12.508 -4.102 1 78.62 493 THR A N 1
ATOM 3823 C CA . THR A 1 493 ? 34.969 -11.758 -5.074 1 78.62 493 THR A CA 1
ATOM 3824 C C . THR A 1 493 ? 33.562 -12.375 -5.246 1 78.62 493 THR A C 1
ATOM 3826 O O . THR A 1 493 ? 33.438 -13.594 -5.371 1 78.62 493 THR A O 1
ATOM 3829 N N . ASN A 1 494 ? 32.562 -11.508 -5.211 1 76.38 494 ASN A N 1
ATOM 3830 C CA . ASN A 1 494 ? 31.188 -11.977 -5.41 1 76.38 494 ASN A CA 1
ATOM 3831 C C . ASN A 1 494 ? 30.875 -12.188 -6.891 1 76.38 494 ASN A C 1
ATOM 3833 O O . ASN A 1 494 ? 31.062 -11.281 -7.703 1 76.38 494 ASN A O 1
ATOM 3837 N N . ILE A 1 495 ? 30.531 -13.445 -7.211 1 83.5 495 ILE A N 1
ATOM 3838 C CA . ILE A 1 495 ? 30.188 -13.789 -8.586 1 83.5 495 ILE A CA 1
ATOM 3839 C C . ILE A 1 495 ? 28.734 -14.281 -8.641 1 83.5 495 ILE A C 1
ATOM 3841 O O . ILE A 1 495 ? 28.328 -15.133 -7.848 1 83.5 495 ILE A O 1
ATOM 3845 N N . PHE A 1 496 ? 28.031 -13.711 -9.547 1 80.12 496 PHE A N 1
ATOM 3846 C CA . PHE A 1 496 ? 26.641 -14.117 -9.719 1 80.12 496 PHE A CA 1
ATOM 3847 C C . PHE A 1 496 ? 26.5 -15.109 -10.867 1 80.12 496 PHE A C 1
ATOM 3849 O O . PHE A 1 496 ? 26.797 -14.781 -12.016 1 80.12 496 PHE A O 1
ATOM 3856 N N . PRO A 1 497 ? 25.938 -16.297 -10.562 1 84.56 497 PRO A N 1
ATOM 3857 C CA . PRO A 1 497 ? 25.891 -17.375 -11.547 1 84.56 497 PRO A CA 1
ATOM 3858 C C . PRO A 1 497 ? 25.062 -17.016 -12.773 1 84.56 497 PRO A C 1
ATOM 3860 O O . PRO A 1 497 ? 25.422 -17.375 -13.898 1 84.56 497 PRO A O 1
ATOM 3863 N N . THR A 1 498 ? 24.062 -16.266 -12.531 1 78.12 498 THR A N 1
ATOM 3864 C CA . THR A 1 498 ? 23.109 -15.992 -13.602 1 78.12 498 THR A CA 1
ATOM 3865 C C . THR A 1 498 ? 23.781 -15.227 -14.742 1 78.12 498 THR A C 1
ATOM 3867 O O . THR A 1 498 ? 23.453 -15.438 -15.914 1 78.12 498 THR A O 1
ATOM 3870 N N . GLU A 1 499 ? 24.641 -14.406 -14.453 1 76.06 499 GLU A N 1
ATOM 3871 C CA . GLU A 1 499 ? 25.375 -13.648 -15.469 1 76.06 499 GLU A CA 1
ATOM 3872 C C . GLU A 1 499 ? 26.156 -14.578 -16.391 1 76.06 499 GLU A C 1
ATOM 3874 O O . GLU A 1 499 ? 26.172 -14.391 -17.609 1 76.06 499 GLU A O 1
ATOM 3879 N N . ILE A 1 500 ? 26.766 -15.492 -15.836 1 85.31 500 ILE A N 1
ATOM 3880 C CA . ILE A 1 500 ? 27.594 -16.453 -16.578 1 85.31 500 ILE A CA 1
ATOM 3881 C C . ILE A 1 500 ? 26.688 -17.406 -17.344 1 85.31 500 ILE A C 1
ATOM 3883 O O . ILE A 1 500 ? 26.969 -17.75 -18.5 1 85.31 500 ILE A O 1
ATOM 3887 N N . GLU A 1 501 ? 25.594 -17.75 -16.688 1 86.62 501 GLU A N 1
ATOM 3888 C CA . GLU A 1 501 ? 24.641 -18.641 -17.328 1 86.62 501 GLU A CA 1
ATOM 3889 C C . GLU A 1 501 ? 24.047 -18 -18.594 1 86.62 501 GLU A C 1
ATOM 3891 O O . GLU A 1 501 ? 24 -18.641 -19.641 1 86.62 501 GLU A O 1
ATOM 3896 N N . ASN A 1 502 ? 23.719 -16.781 -18.453 1 75.88 502 ASN A N 1
ATOM 3897 C CA . ASN A 1 502 ? 23.156 -16.062 -19.594 1 75.88 502 ASN A CA 1
ATOM 3898 C C . ASN A 1 502 ? 24.141 -16 -20.75 1 75.88 502 ASN A C 1
ATOM 3900 O O . ASN A 1 502 ? 23.75 -16.109 -21.906 1 75.88 502 ASN A O 1
ATOM 3904 N N . LEU A 1 503 ? 25.344 -15.812 -20.453 1 81 503 LEU A N 1
ATOM 3905 C CA . LEU A 1 503 ? 26.375 -15.75 -21.469 1 81 503 LEU A CA 1
ATOM 3906 C C . LEU A 1 503 ? 26.547 -17.094 -22.156 1 81 503 LEU A C 1
ATOM 3908 O O . LEU A 1 503 ? 26.516 -17.188 -23.391 1 81 503 LEU A O 1
ATOM 3912 N N . ILE A 1 504 ? 26.703 -18.125 -21.391 1 88.31 504 ILE A N 1
ATOM 3913 C CA . ILE A 1 504 ? 27 -19.453 -21.938 1 88.31 504 ILE A CA 1
ATOM 3914 C C . ILE A 1 504 ? 25.797 -19.969 -22.703 1 88.31 504 ILE A C 1
ATOM 3916 O O . ILE A 1 504 ? 25.938 -20.703 -23.688 1 88.31 504 ILE A O 1
ATOM 3920 N N . HIS A 1 505 ? 24.688 -19.516 -22.344 1 81.88 505 HIS A N 1
ATOM 3921 C CA . HIS A 1 505 ? 23.469 -19.906 -23.031 1 81.88 505 HIS A CA 1
ATOM 3922 C C . HIS A 1 505 ? 23.469 -19.422 -24.469 1 81.88 505 HIS A C 1
ATOM 3924 O O . HIS A 1 505 ? 22.766 -19.984 -25.328 1 81.88 505 HIS A O 1
ATOM 3930 N N . GLN A 1 506 ? 24.234 -18.438 -24.734 1 79.31 506 GLN A N 1
ATOM 3931 C CA . GLN A 1 506 ? 24.328 -17.891 -26.094 1 79.31 506 GLN A CA 1
ATOM 3932 C C . GLN A 1 506 ? 25.203 -18.766 -26.984 1 79.31 506 GLN A C 1
ATOM 3934 O O . GLN A 1 506 ? 25.188 -18.625 -28.203 1 79.31 506 GLN A O 1
ATOM 3939 N N . HIS A 1 507 ? 25.906 -19.672 -26.469 1 87.62 507 HIS A N 1
ATOM 3940 C CA . HIS A 1 507 ? 26.719 -20.578 -27.25 1 87.62 507 HIS A CA 1
ATOM 3941 C C . HIS A 1 507 ? 25.859 -21.469 -28.141 1 87.62 507 HIS A C 1
ATOM 3943 O O . HIS A 1 507 ? 24.891 -22.062 -27.688 1 87.62 507 HIS A O 1
ATOM 3949 N N . PRO A 1 508 ? 26.172 -21.594 -29.359 1 87.19 508 PRO A N 1
ATOM 3950 C CA . PRO A 1 508 ? 25.312 -22.25 -30.328 1 87.19 508 PRO A CA 1
ATOM 3951 C C . PRO A 1 508 ? 25.047 -23.719 -29.984 1 87.19 508 PRO A C 1
ATOM 3953 O O . PRO A 1 508 ? 24.016 -24.281 -30.391 1 87.19 508 PRO A O 1
ATOM 3956 N N . LYS A 1 509 ? 25.906 -24.344 -29.312 1 91.56 509 LYS A N 1
ATOM 3957 C CA . LYS A 1 509 ? 25.766 -25.766 -29.047 1 91.56 509 LYS A CA 1
ATOM 3958 C C . LYS A 1 509 ? 25.109 -26.031 -27.703 1 91.56 509 LYS A C 1
ATOM 3960 O O . LYS A 1 509 ? 24.812 -27.172 -27.359 1 91.56 509 LYS A O 1
ATOM 3965 N N . VAL A 1 510 ? 24.891 -25.047 -26.922 1 90.75 510 VAL A N 1
ATOM 3966 C CA . VAL A 1 510 ? 24.422 -25.203 -25.547 1 90.75 510 VAL A CA 1
ATOM 3967 C C . VAL A 1 510 ? 22.891 -25.094 -25.516 1 90.75 510 VAL A C 1
ATOM 3969 O O . VAL A 1 510 ? 22.312 -24.156 -26.062 1 90.75 510 VAL A O 1
ATOM 3972 N N . GLU A 1 511 ? 22.297 -26.109 -24.953 1 83.62 511 GLU A N 1
ATOM 3973 C CA . GLU A 1 511 ? 20.859 -26.109 -24.719 1 83.62 511 GLU A CA 1
ATOM 3974 C C . GLU A 1 511 ? 20.516 -25.375 -23.422 1 83.62 511 GLU A C 1
ATOM 3976 O O . GLU A 1 511 ? 19.594 -24.562 -23.375 1 83.62 511 GLU A O 1
ATOM 3981 N N . ASN A 1 512 ? 21.203 -25.75 -22.359 1 84.5 512 ASN A N 1
ATOM 3982 C CA . ASN A 1 512 ? 21.016 -25.172 -21.047 1 84.5 512 ASN A CA 1
ATOM 3983 C C . ASN A 1 512 ? 22.297 -25.219 -20.219 1 84.5 512 ASN A C 1
ATOM 3985 O O . ASN A 1 512 ? 23.188 -26.016 -20.516 1 84.5 512 ASN A O 1
ATOM 3989 N N . VAL A 1 513 ? 22.391 -24.281 -19.312 1 89 513 VAL A N 1
ATOM 3990 C CA . VAL A 1 513 ? 23.578 -24.25 -18.469 1 89 513 VAL A CA 1
ATOM 3991 C C . VAL A 1 513 ? 23.203 -23.734 -17.078 1 89 513 VAL A C 1
ATOM 3993 O O . VAL A 1 513 ? 22.344 -22.875 -16.938 1 89 513 VAL A O 1
ATOM 3996 N N . GLN A 1 514 ? 23.781 -24.297 -16.094 1 89.69 514 GLN A N 1
ATOM 3997 C CA . GLN A 1 514 ? 23.703 -23.844 -14.711 1 89.69 514 GLN A CA 1
ATOM 3998 C C . GLN A 1 514 ? 25.078 -23.703 -14.094 1 89.69 514 GLN A C 1
ATOM 4000 O O . GLN A 1 514 ? 25.938 -24.578 -14.242 1 89.69 514 GLN A O 1
ATOM 4005 N N . ILE A 1 515 ? 25.359 -22.547 -13.492 1 90.94 515 ILE A N 1
ATOM 4006 C CA . ILE A 1 515 ? 26.625 -22.312 -12.797 1 90.94 515 ILE A CA 1
ATOM 4007 C C . ILE A 1 515 ? 26.438 -22.547 -11.297 1 90.94 515 ILE A C 1
ATOM 4009 O O . ILE A 1 515 ? 25.531 -22 -10.68 1 90.94 515 ILE A O 1
ATOM 4013 N N . VAL A 1 516 ? 27.266 -23.375 -10.758 1 91.5 516 VAL A N 1
ATOM 4014 C CA . VAL A 1 516 ? 27.172 -23.672 -9.328 1 91.5 516 VAL A CA 1
ATOM 4015 C C . VAL A 1 516 ? 28.547 -23.516 -8.68 1 91.5 516 VAL A C 1
ATOM 4017 O O . VAL A 1 516 ? 29.578 -23.531 -9.367 1 91.5 516 VAL A O 1
ATOM 4020 N N . ALA A 1 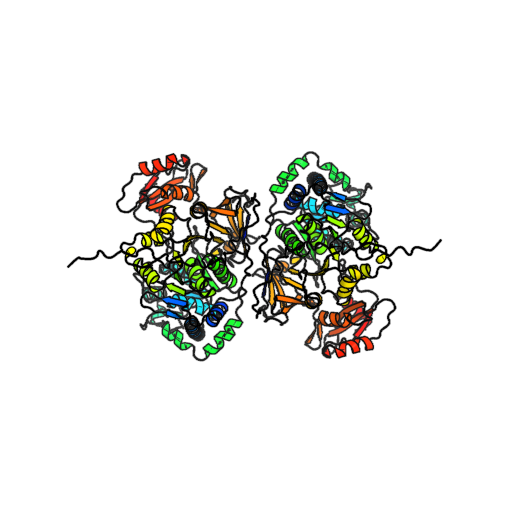517 ? 28.516 -23.312 -7.359 1 90.38 517 ALA A N 1
ATOM 4021 C CA . ALA A 1 517 ? 29.75 -23.234 -6.594 1 90.38 517 ALA A CA 1
ATOM 4022 C C . ALA A 1 517 ? 30.219 -24.609 -6.16 1 90.38 517 ALA A C 1
ATOM 4024 O O . ALA A 1 517 ? 29.422 -25.469 -5.793 1 90.38 517 ALA A O 1
ATOM 4025 N N . VAL A 1 518 ? 31.484 -24.844 -6.336 1 92.19 518 VAL A N 1
ATOM 4026 C CA . VAL A 1 518 ? 32.125 -26.031 -5.781 1 92.19 518 VAL A CA 1
ATOM 4027 C C . VAL A 1 518 ? 33.25 -25.625 -4.84 1 92.19 518 VAL A C 1
ATOM 4029 O O . VAL A 1 518 ? 33.844 -24.562 -5 1 92.19 518 VAL A O 1
ATOM 4032 N N . PRO A 1 519 ? 33.5 -26.484 -3.836 1 91 519 PRO A N 1
ATOM 4033 C CA . PRO A 1 519 ? 34.531 -26.109 -2.869 1 91 519 PRO A CA 1
ATOM 4034 C C . PRO A 1 519 ? 35.938 -26.078 -3.486 1 91 519 PRO A C 1
ATOM 4036 O O . PRO A 1 519 ? 36.219 -26.875 -4.383 1 91 519 PRO A O 1
ATOM 4039 N N . ASP A 1 520 ? 36.688 -25.125 -3.014 1 89.75 520 ASP A N 1
ATOM 4040 C CA . ASP A 1 520 ? 38.062 -24.984 -3.416 1 89.75 520 ASP A CA 1
ATOM 4041 C C . ASP A 1 520 ? 38.969 -24.609 -2.232 1 89.75 520 ASP A C 1
ATOM 4043 O O . ASP A 1 520 ? 38.594 -23.75 -1.43 1 89.75 520 ASP A O 1
ATOM 4047 N N . GLU A 1 521 ? 40.062 -25.25 -2.127 1 84.19 521 GLU A N 1
ATOM 4048 C CA . GLU A 1 521 ? 40.938 -25.047 -0.977 1 84.19 521 GLU A CA 1
ATOM 4049 C C . GLU A 1 521 ? 41.531 -23.641 -0.981 1 84.19 521 GLU A C 1
ATOM 4051 O O . GLU A 1 521 ? 41.688 -23.016 0.074 1 84.19 521 GLU A O 1
ATOM 4056 N N . ARG A 1 522 ? 41.938 -23.109 -2.061 1 82.44 522 ARG A N 1
ATOM 4057 C CA . ARG A 1 522 ? 42.594 -21.828 -2.176 1 82.44 522 ARG A CA 1
ATOM 4058 C C . ARG A 1 522 ? 41.594 -20.688 -2.285 1 82.44 522 ARG A C 1
ATOM 4060 O O . ARG A 1 522 ? 41.719 -19.672 -1.583 1 82.44 522 ARG A O 1
ATOM 4067 N N . MET A 1 523 ? 40.625 -20.844 -3.078 1 86.56 523 MET A N 1
ATOM 4068 C CA . MET A 1 523 ? 39.719 -19.75 -3.43 1 86.56 523 MET A CA 1
ATOM 4069 C C . MET A 1 523 ? 38.469 -19.766 -2.549 1 86.56 523 MET A C 1
ATOM 4071 O O . MET A 1 523 ? 37.688 -18.812 -2.561 1 86.56 523 MET A O 1
ATOM 4075 N N . GLY A 1 524 ? 38.344 -20.828 -1.716 1 86.56 524 GLY A N 1
ATOM 4076 C CA . GLY A 1 524 ? 37.094 -21.047 -1.009 1 86.56 524 GLY A CA 1
ATOM 4077 C C . GLY A 1 524 ? 36.031 -21.719 -1.857 1 86.56 524 GLY A C 1
ATOM 4078 O O . GLY A 1 524 ? 35.625 -22.844 -1.565 1 86.56 524 GLY A O 1
ATOM 4079 N N . GLU A 1 525 ? 35.594 -20.953 -2.926 1 90.19 525 GLU A N 1
ATOM 4080 C CA . GLU A 1 525 ? 34.688 -21.516 -3.908 1 90.19 525 GLU A CA 1
ATOM 4081 C C . GLU A 1 525 ? 35.219 -21.328 -5.328 1 90.19 525 GLU A C 1
ATOM 4083 O O . GLU A 1 525 ? 35.969 -20.406 -5.59 1 90.19 525 GLU A O 1
ATOM 4088 N N . GLU A 1 526 ? 34.844 -22.344 -6.148 1 91.62 526 GLU A N 1
ATOM 4089 C CA . GLU A 1 526 ? 35.094 -22.25 -7.578 1 91.62 526 GLU A CA 1
ATOM 4090 C C . GLU A 1 526 ? 33.844 -22.453 -8.398 1 91.62 526 GLU A C 1
ATOM 4092 O O . GLU A 1 526 ? 32.844 -22.984 -7.887 1 91.62 526 GLU A O 1
ATOM 4097 N N . LEU A 1 527 ? 33.906 -22 -9.641 1 94.12 527 LEU A N 1
ATOM 4098 C CA . LEU A 1 527 ? 32.75 -22.078 -10.523 1 94.12 527 LEU A CA 1
ATOM 4099 C C . LEU A 1 527 ? 32.75 -23.375 -11.328 1 94.12 527 LEU A C 1
ATOM 4101 O O . LEU A 1 527 ? 33.781 -23.766 -11.867 1 94.12 527 LEU A O 1
ATOM 4105 N N . CYS A 1 528 ? 31.641 -24.016 -11.297 1 95.12 528 CYS A N 1
ATOM 4106 C CA . CYS A 1 528 ? 31.406 -25.156 -12.164 1 95.12 528 CYS A CA 1
ATOM 4107 C C . CYS A 1 528 ? 30.234 -24.906 -13.102 1 95.12 528 CYS A C 1
ATOM 4109 O O . CYS A 1 528 ? 29.125 -24.625 -12.656 1 95.12 528 CYS A O 1
ATOM 4111 N N . ALA A 1 529 ? 30.547 -24.953 -14.367 1 95.5 529 ALA A N 1
ATOM 4112 C CA . ALA A 1 529 ? 29.484 -24.875 -15.367 1 95.5 529 ALA A CA 1
ATOM 4113 C C . ALA A 1 529 ? 28.922 -26.25 -15.688 1 95.5 529 ALA A C 1
ATOM 4115 O O . ALA A 1 529 ? 29.641 -27.125 -16.188 1 95.5 529 ALA A O 1
ATOM 4116 N N . CYS A 1 530 ? 27.688 -26.375 -15.383 1 94.94 530 CYS A N 1
ATOM 4117 C CA . CYS A 1 530 ? 26.969 -27.594 -15.789 1 94.94 530 CYS A CA 1
ATOM 4118 C C . CYS A 1 530 ? 26.203 -27.359 -17.078 1 94.94 530 CYS A C 1
ATOM 4120 O O . CYS A 1 530 ? 25.156 -26.688 -17.078 1 94.94 530 CYS A O 1
ATOM 4122 N N . VAL A 1 531 ? 26.641 -28.031 -18.156 1 94.19 531 VAL A N 1
ATOM 4123 C CA . VAL A 1 531 ? 26.172 -27.656 -19.484 1 94.19 531 VAL A CA 1
ATOM 4124 C C . VAL A 1 531 ? 25.391 -28.812 -20.094 1 94.19 531 VAL A C 1
ATOM 4126 O O . VAL A 1 531 ? 25.859 -29.953 -20.125 1 94.19 531 VAL A O 1
ATOM 4129 N N . LYS A 1 532 ? 24.234 -28.516 -20.469 1 90.81 532 LYS A N 1
ATOM 4130 C CA . LYS A 1 532 ? 23.438 -29.422 -21.297 1 90.81 532 LYS A CA 1
ATOM 4131 C C . LYS A 1 532 ? 23.5 -29 -22.766 1 90.81 532 LYS A C 1
ATOM 4133 O O . LYS A 1 532 ? 23.062 -27.891 -23.109 1 90.81 532 LYS A O 1
ATOM 4138 N N . LEU A 1 533 ? 23.984 -29.906 -23.625 1 90.75 533 LEU A N 1
ATOM 4139 C CA . LEU A 1 533 ? 24.156 -29.578 -25.047 1 90.75 533 LEU A CA 1
ATOM 4140 C C . LEU A 1 533 ? 22.891 -29.922 -25.828 1 90.75 533 LEU A C 1
ATOM 4142 O O . LEU A 1 533 ? 22.094 -30.75 -25.406 1 90.75 533 LEU A O 1
ATOM 4146 N N . LYS A 1 534 ? 22.766 -29.188 -26.906 1 85.44 534 LYS A N 1
ATOM 4147 C CA . LYS A 1 534 ? 21.688 -29.516 -27.844 1 85.44 534 LYS A CA 1
ATOM 4148 C C . LYS A 1 534 ? 21.844 -30.938 -28.375 1 85.44 534 LYS A C 1
ATOM 4150 O O . LYS A 1 534 ? 22.953 -31.484 -28.438 1 85.44 534 LYS A O 1
ATOM 4155 N N . HIS A 1 535 ? 20.703 -31.516 -28.781 1 82.12 535 HIS A N 1
ATOM 4156 C CA . HIS A 1 535 ? 20.719 -32.906 -29.266 1 82.12 535 HIS A CA 1
ATOM 4157 C C . HIS A 1 535 ? 21.672 -33.062 -30.453 1 82.12 535 HIS A C 1
ATOM 4159 O O . HIS A 1 535 ? 21.578 -32.312 -31.422 1 82.12 535 HIS A O 1
ATOM 4165 N N . GLY A 1 536 ? 22.562 -33.938 -30.344 1 84.69 536 GLY A N 1
ATOM 4166 C CA . GLY A 1 536 ? 23.453 -34.281 -31.453 1 84.69 536 GLY A CA 1
ATOM 4167 C C . GLY A 1 536 ? 24.734 -33.469 -31.453 1 84.69 536 GLY A C 1
ATOM 4168 O O . GLY A 1 536 ? 25.641 -33.719 -32.219 1 84.69 536 GLY A O 1
ATOM 4169 N N . GLU A 1 537 ? 24.766 -32.531 -30.609 1 89.94 537 GLU A N 1
ATOM 4170 C CA . GLU A 1 537 ? 25.953 -31.656 -30.578 1 89.94 537 GLU A CA 1
ATOM 4171 C C . GLU A 1 537 ? 26.984 -32.188 -29.594 1 89.94 537 GLU A C 1
ATOM 4173 O O . GLU A 1 537 ? 26.656 -32.875 -28.641 1 89.94 537 GLU A O 1
ATOM 4178 N N . THR A 1 538 ? 28.25 -31.938 -29.938 1 92.81 538 THR A N 1
ATOM 4179 C CA . THR A 1 538 ? 29.359 -32.25 -29.047 1 92.81 538 THR A CA 1
ATOM 4180 C C . THR A 1 538 ? 30.219 -31 -28.812 1 92.81 538 THR A C 1
ATOM 4182 O O . THR A 1 538 ? 30.344 -30.156 -29.688 1 92.81 538 THR A O 1
ATOM 4185 N N . SER A 1 539 ? 30.656 -30.906 -27.562 1 94.06 539 SER A N 1
ATOM 4186 C CA . SER A 1 539 ? 31.531 -29.797 -27.219 1 94.06 539 SER A CA 1
ATOM 4187 C C . SER A 1 539 ? 32.562 -30.203 -26.156 1 94.06 539 SER A C 1
ATOM 4189 O O . SER A 1 539 ? 32.5 -31.328 -25.656 1 94.06 539 SER A O 1
ATOM 4191 N N . SER A 1 540 ? 33.531 -29.344 -25.984 1 94.94 540 SER A N 1
ATOM 4192 C CA . SER A 1 540 ? 34.562 -29.594 -24.953 1 94.94 540 SER A CA 1
ATOM 4193 C C . SER A 1 540 ? 34.594 -28.453 -23.938 1 94.94 540 SER A C 1
ATOM 4195 O O . SER A 1 540 ? 34.094 -27.359 -24.203 1 94.94 540 SER A O 1
ATOM 4197 N N . ALA A 1 541 ? 35.125 -28.797 -22.766 1 95.75 541 ALA A N 1
ATOM 4198 C CA . ALA A 1 541 ? 35.281 -27.781 -21.719 1 95.75 541 ALA A CA 1
ATOM 4199 C C . ALA A 1 541 ? 36.062 -26.578 -22.25 1 95.75 541 ALA A C 1
ATOM 4201 O O . ALA A 1 541 ? 35.75 -25.438 -21.938 1 95.75 541 ALA A O 1
ATOM 4202 N N . ASP A 1 542 ? 37 -26.891 -23.062 1 94.31 542 ASP A N 1
ATOM 4203 C CA . ASP A 1 542 ? 37.844 -25.828 -23.609 1 94.31 542 ASP A CA 1
ATOM 4204 C C . ASP A 1 542 ? 37.062 -24.922 -24.547 1 94.31 542 ASP A C 1
ATOM 4206 O O . ASP A 1 542 ? 37.281 -23.703 -24.562 1 94.31 542 ASP A O 1
ATOM 4210 N N . GLU A 1 543 ? 36.219 -25.531 -25.203 1 94.56 543 GLU A N 1
ATOM 4211 C CA . GLU A 1 543 ? 35.406 -24.75 -26.109 1 94.56 543 GLU A CA 1
ATOM 4212 C C . GLU A 1 543 ? 34.5 -23.797 -25.344 1 94.56 543 GLU A C 1
ATOM 4214 O O . GLU A 1 543 ? 34.344 -22.625 -25.719 1 94.56 543 GLU A O 1
ATOM 4219 N N . ILE A 1 544 ? 33.938 -24.281 -24.281 1 95.31 544 ILE A N 1
ATOM 4220 C CA . ILE A 1 544 ? 33.031 -23.469 -23.469 1 95.31 544 ILE A CA 1
ATOM 4221 C C . ILE A 1 544 ? 33.812 -22.344 -22.781 1 95.31 544 ILE A C 1
ATOM 4223 O O . ILE A 1 544 ? 33.375 -21.188 -22.766 1 95.31 544 ILE A O 1
ATOM 4227 N N . LYS A 1 545 ? 34.969 -22.656 -22.281 1 94.25 545 LYS A N 1
ATOM 4228 C CA . LYS A 1 545 ? 35.812 -21.656 -21.625 1 94.25 545 LYS A CA 1
ATOM 4229 C C . LYS A 1 545 ? 36.281 -20.594 -22.609 1 94.25 545 LYS A C 1
ATOM 4231 O O . LYS A 1 545 ? 36.312 -19.406 -22.266 1 94.25 545 LYS A O 1
ATOM 4236 N N . ALA A 1 546 ? 36.594 -21.031 -23.75 1 92 546 ALA A N 1
ATOM 4237 C CA . ALA A 1 546 ? 37.031 -20.109 -24.781 1 92 546 ALA A CA 1
ATOM 4238 C C . ALA A 1 546 ? 35.938 -19.125 -25.156 1 92 546 ALA A C 1
ATOM 4240 O O . ALA A 1 546 ? 36.188 -17.953 -25.406 1 92 546 ALA A O 1
ATOM 4241 N N . PHE A 1 547 ? 34.812 -19.625 -25.203 1 92.19 547 PHE A N 1
ATOM 4242 C CA . PHE A 1 547 ? 33.656 -18.781 -25.484 1 92.19 547 PHE A CA 1
ATOM 4243 C C . PHE A 1 547 ? 33.5 -17.703 -24.406 1 92.19 547 PHE A C 1
ATOM 4245 O O . PHE A 1 547 ? 33.219 -16.547 -24.719 1 92.19 547 PHE A O 1
ATOM 4252 N N . CYS A 1 548 ? 33.688 -18.094 -23.141 1 91.56 548 CYS A N 1
ATOM 4253 C CA . CYS A 1 548 ? 33.594 -17.172 -22.016 1 91.56 548 CYS A CA 1
ATOM 4254 C C . CYS A 1 548 ? 34.719 -16.156 -22.031 1 91.56 548 CYS A C 1
ATOM 4256 O O . CYS A 1 548 ? 34.5 -14.977 -21.734 1 91.56 548 CYS A O 1
ATOM 4258 N N . GLN A 1 549 ? 35.875 -16.594 -22.328 1 86.06 549 GLN A N 1
ATOM 4259 C CA . GLN A 1 549 ? 37.062 -15.758 -22.266 1 86.06 549 GLN A CA 1
ATOM 4260 C C . GLN A 1 549 ? 36.938 -14.539 -23.172 1 86.06 549 GLN A C 1
ATOM 4262 O O . GLN A 1 549 ? 37.469 -13.469 -22.875 1 86.06 549 GLN A O 1
ATOM 4267 N N . LYS A 1 550 ? 36.156 -14.609 -24.078 1 77.12 550 LYS A N 1
ATOM 4268 C CA . LYS A 1 550 ? 36 -13.539 -25.047 1 77.12 550 LYS A CA 1
ATOM 4269 C C . LYS A 1 550 ? 34.969 -12.508 -24.562 1 77.12 550 LYS A C 1
ATOM 4271 O O . LYS A 1 550 ? 34.938 -11.375 -25.047 1 77.12 550 LYS A O 1
ATOM 4276 N N . GLN A 1 551 ? 34.312 -12.875 -23.516 1 79 551 GLN A N 1
ATOM 4277 C CA . GLN A 1 551 ? 33.125 -12.07 -23.281 1 79 551 GLN A CA 1
ATOM 4278 C C . GLN A 1 551 ? 33.062 -11.562 -21.844 1 79 551 GLN A C 1
ATOM 4280 O O . GLN A 1 551 ? 32.375 -10.602 -21.547 1 79 551 GLN A O 1
ATOM 4285 N N . ILE A 1 552 ? 33.719 -12.312 -20.984 1 81.69 552 ILE A N 1
ATOM 4286 C CA . ILE A 1 552 ? 33.562 -11.922 -19.578 1 81.69 552 ILE A CA 1
ATOM 4287 C C . ILE A 1 552 ? 34.938 -11.914 -18.906 1 81.69 552 ILE A C 1
ATOM 4289 O O . ILE A 1 552 ? 35.906 -12.43 -19.453 1 81.69 552 ILE A O 1
ATOM 4293 N N . ALA A 1 553 ? 35.094 -11.242 -17.781 1 79.75 553 ALA A N 1
ATOM 4294 C CA . ALA A 1 553 ? 36.344 -11.141 -17.031 1 79.75 553 ALA A CA 1
ATOM 4295 C C . ALA A 1 553 ? 36.875 -12.523 -16.656 1 79.75 553 ALA A C 1
ATOM 4297 O O . ALA A 1 553 ? 36.062 -13.453 -16.438 1 79.75 553 ALA A O 1
ATOM 4298 N N . HIS A 1 554 ? 38.125 -12.672 -16.578 1 81.69 554 HIS A N 1
ATOM 4299 C CA . HIS A 1 554 ? 38.844 -13.938 -16.359 1 81.69 554 HIS A CA 1
ATOM 4300 C C . HIS A 1 554 ? 38.344 -14.617 -15.086 1 81.69 554 HIS A C 1
ATOM 4302 O O . HIS A 1 554 ? 38.156 -15.836 -15.047 1 81.69 554 HIS A O 1
ATOM 4308 N N . TYR A 1 555 ? 38.125 -13.805 -14.031 1 81.94 555 TYR A N 1
ATOM 4309 C CA . TYR A 1 555 ? 37.75 -14.391 -12.742 1 81.94 555 TYR A CA 1
ATOM 4310 C C . TYR A 1 555 ? 36.344 -14.969 -12.781 1 81.94 555 TYR A C 1
ATOM 4312 O O . TYR A 1 555 ? 35.969 -15.734 -11.898 1 81.94 555 TYR A O 1
ATOM 4320 N N . LYS A 1 556 ? 35.562 -14.68 -13.797 1 87.75 556 LYS A N 1
ATOM 4321 C CA . LYS A 1 556 ? 34.188 -15.172 -13.93 1 87.75 556 LYS A CA 1
ATOM 4322 C C . LYS A 1 556 ? 34.125 -16.453 -14.758 1 87.75 556 LYS A C 1
ATOM 4324 O O . LYS A 1 556 ? 33.094 -17.094 -14.867 1 87.75 556 LYS A O 1
ATOM 4329 N N . ILE A 1 557 ? 35.25 -16.828 -15.398 1 91.19 557 ILE A N 1
ATOM 4330 C CA . ILE A 1 557 ? 35.281 -18.016 -16.25 1 91.19 557 ILE A CA 1
ATOM 4331 C C . ILE A 1 557 ? 35.25 -19.281 -15.375 1 91.19 557 ILE A C 1
ATOM 4333 O O . ILE A 1 557 ? 36.094 -19.438 -14.492 1 91.19 557 ILE A O 1
ATOM 4337 N N . PRO A 1 558 ? 34.281 -20.172 -15.625 1 95.06 558 PRO A N 1
ATOM 4338 C CA . PRO A 1 558 ? 34.219 -21.375 -14.797 1 95.06 558 PRO A CA 1
ATOM 4339 C C . PRO A 1 558 ? 35.5 -22.219 -14.891 1 95.06 558 PRO A C 1
ATOM 4341 O O . PRO A 1 558 ? 35.969 -22.5 -15.992 1 95.06 558 PRO A O 1
ATOM 4344 N N . ARG A 1 559 ? 35.969 -22.578 -13.766 1 93.25 559 ARG A N 1
ATOM 4345 C CA . ARG A 1 559 ? 37.125 -23.469 -13.727 1 93.25 559 ARG A CA 1
ATOM 4346 C C . ARG A 1 559 ? 36.75 -24.875 -14.211 1 93.25 559 ARG A C 1
ATOM 4348 O O . ARG A 1 559 ? 37.531 -25.516 -14.922 1 93.25 559 ARG A O 1
ATOM 4355 N N . TYR A 1 560 ? 35.594 -25.281 -13.797 1 95.25 560 TYR A N 1
ATOM 4356 C CA . TYR A 1 560 ? 35.094 -26.594 -14.172 1 95.25 560 TYR A CA 1
ATOM 4357 C C . TYR A 1 560 ? 33.906 -26.484 -15.148 1 95.25 560 TYR A C 1
ATOM 4359 O O . TYR A 1 560 ? 33.062 -25.594 -15.016 1 95.25 560 TYR A O 1
ATOM 4367 N N . VAL A 1 561 ? 33.969 -27.312 -16.188 1 96.44 561 VAL A N 1
ATOM 4368 C CA . VAL A 1 561 ? 32.875 -27.453 -17.125 1 96.44 561 VAL A CA 1
ATOM 4369 C C . VAL A 1 561 ? 32.469 -28.922 -17.203 1 96.44 561 VAL A C 1
ATOM 4371 O O . VAL A 1 561 ? 33.25 -29.781 -17.594 1 96.44 561 VAL A O 1
ATOM 4374 N N . GLU A 1 562 ? 31.266 -29.125 -16.781 1 95.38 562 GLU A N 1
ATOM 4375 C CA . GLU A 1 562 ? 30.734 -30.484 -16.797 1 95.38 562 GLU A CA 1
ATOM 4376 C C . GLU A 1 562 ? 29.5 -30.578 -17.703 1 95.38 562 GLU A C 1
ATOM 4378 O O . GLU A 1 562 ? 28.625 -29.734 -17.641 1 95.38 562 GLU A O 1
ATOM 4383 N N . PHE A 1 563 ? 29.516 -31.578 -18.578 1 94.81 563 PHE A N 1
ATOM 4384 C CA . PHE A 1 563 ? 28.375 -31.797 -19.469 1 94.81 563 PHE A CA 1
ATOM 4385 C C . PHE A 1 563 ? 27.375 -32.75 -18.828 1 94.81 563 PHE A C 1
ATOM 4387 O O . PHE A 1 563 ? 27.75 -33.812 -18.328 1 94.81 563 PHE A O 1
ATOM 4394 N N . VAL A 1 564 ? 26.141 -32.281 -18.812 1 92.94 564 VAL A N 1
ATOM 4395 C CA . VAL A 1 564 ? 25.094 -33.062 -18.172 1 92.94 564 VAL A CA 1
ATOM 4396 C C . VAL A 1 564 ? 23.953 -33.312 -19.156 1 92.94 564 VAL A C 1
ATOM 4398 O O . VAL A 1 564 ? 23.734 -32.531 -20.062 1 92.94 564 VAL A O 1
ATOM 4401 N N . ASP A 1 565 ? 23.203 -34.406 -18.891 1 87.94 565 ASP A N 1
ATOM 4402 C CA . ASP A 1 565 ? 22.062 -34.75 -19.734 1 87.94 565 ASP A CA 1
ATOM 4403 C C . ASP A 1 565 ? 20.781 -34.094 -19.172 1 87.94 565 ASP A C 1
ATOM 4405 O O . ASP A 1 565 ? 19.812 -33.906 -19.906 1 87.94 565 ASP A O 1
ATOM 4409 N N . SER A 1 566 ? 20.797 -33.938 -17.922 1 86.44 566 SER A N 1
ATOM 4410 C CA . SER A 1 566 ? 19.641 -33.344 -17.25 1 86.44 566 SER A CA 1
ATOM 4411 C C . SER A 1 566 ? 20.062 -32.656 -15.961 1 86.44 566 SER A C 1
ATOM 4413 O O . SER A 1 566 ? 21.156 -32.875 -15.453 1 86.44 566 SER A O 1
ATOM 4415 N N . PHE A 1 567 ? 19.266 -31.719 -15.516 1 86.56 567 PHE A N 1
ATOM 4416 C CA . PHE A 1 567 ? 19.453 -31.031 -14.25 1 86.56 567 PHE A CA 1
ATOM 4417 C C . PHE A 1 567 ? 18.484 -31.547 -13.195 1 86.56 567 PHE A C 1
ATOM 4419 O O . PHE A 1 567 ? 17.359 -31.953 -13.523 1 86.56 567 PHE A O 1
ATOM 4426 N N . PRO A 1 568 ? 19.016 -31.578 -11.945 1 82.69 568 PRO A N 1
ATOM 4427 C CA . PRO A 1 568 ? 18.016 -31.781 -10.898 1 82.69 568 PRO A CA 1
ATOM 4428 C C . PRO A 1 568 ? 16.984 -30.656 -10.836 1 82.69 568 PRO A C 1
ATOM 4430 O O . PRO A 1 568 ? 17.344 -29.469 -10.805 1 82.69 568 PRO A O 1
ATOM 4433 N N . MET A 1 569 ? 15.789 -30.984 -10.992 1 75.44 569 MET A N 1
ATOM 4434 C CA . MET A 1 569 ? 14.742 -29.984 -11.086 1 75.44 569 MET A CA 1
ATOM 4435 C C . MET A 1 569 ? 13.75 -30.125 -9.938 1 75.44 569 MET A C 1
ATOM 4437 O O . MET A 1 569 ? 13.547 -31.219 -9.422 1 75.44 569 MET A O 1
ATOM 4441 N N . THR A 1 570 ? 13.328 -28.922 -9.523 1 63.03 570 THR A N 1
ATOM 4442 C CA . THR A 1 570 ? 12.172 -28.938 -8.633 1 63.03 570 THR A CA 1
ATOM 4443 C C . THR A 1 570 ? 10.922 -29.391 -9.383 1 63.03 570 THR A C 1
ATOM 4445 O O . THR A 1 570 ? 10.969 -29.609 -10.594 1 63.03 570 THR A O 1
ATOM 4448 N N . ALA A 1 571 ? 9.883 -29.5 -8.625 1 56.41 571 ALA A N 1
ATOM 4449 C CA . ALA A 1 571 ? 8.594 -29.891 -9.203 1 56.41 571 ALA A CA 1
ATOM 4450 C C . ALA A 1 571 ? 8.094 -28.828 -10.188 1 56.41 571 ALA A C 1
ATOM 4452 O O . ALA A 1 571 ? 7.348 -29.156 -11.117 1 56.41 571 ALA A O 1
ATOM 4453 N N . THR A 1 572 ? 8.586 -27.672 -10.023 1 53.66 572 THR A N 1
ATOM 4454 C CA . THR A 1 572 ? 8.18 -26.609 -10.93 1 53.66 572 THR A CA 1
ATOM 4455 C C . THR A 1 572 ? 9.195 -26.438 -12.055 1 53.66 572 THR A C 1
ATOM 4457 O O . THR A 1 572 ? 9.219 -25.391 -12.719 1 53.66 572 THR A O 1
ATOM 4460 N N . LEU A 1 573 ? 9.977 -27.422 -12.18 1 57.06 573 LEU A N 1
ATOM 4461 C CA . LEU A 1 573 ? 10.961 -27.516 -13.258 1 57.06 573 LEU A CA 1
ATOM 4462 C C . LEU A 1 573 ? 12.008 -26.406 -13.133 1 57.06 573 LEU A C 1
ATOM 4464 O O . LEU A 1 573 ? 12.477 -25.891 -14.141 1 57.06 573 LEU A O 1
ATOM 4468 N N . LYS A 1 574 ? 12.148 -26.031 -11.914 1 64 574 LYS A N 1
ATOM 4469 C CA . LYS A 1 574 ? 13.273 -25.141 -11.648 1 64 574 LYS A CA 1
ATOM 4470 C C . LYS A 1 574 ? 14.523 -25.922 -11.273 1 64 574 LYS A C 1
ATOM 4472 O O . LYS A 1 574 ? 14.438 -26.922 -10.555 1 64 574 LYS A O 1
ATOM 4477 N N . VAL A 1 575 ? 15.648 -25.578 -11.781 1 73 575 VAL A N 1
ATOM 4478 C CA . VAL A 1 575 ? 16.891 -26.281 -11.5 1 73 575 VAL A CA 1
ATOM 4479 C C . VAL A 1 575 ? 17.25 -26.125 -10.023 1 73 575 VAL A C 1
ATOM 4481 O O . VAL A 1 575 ? 17.172 -25.016 -9.469 1 73 575 VAL A O 1
ATOM 4484 N N . GLN A 1 576 ? 17.484 -27.188 -9.312 1 76.06 576 GLN A N 1
ATOM 4485 C CA . GLN A 1 576 ? 17.953 -27.188 -7.926 1 76.06 576 GLN A CA 1
ATOM 4486 C C . GLN A 1 576 ? 19.469 -27.031 -7.855 1 76.06 576 GLN A C 1
ATOM 4488 O O . GLN A 1 576 ? 20.203 -28.031 -7.855 1 76.06 576 GLN A O 1
ATOM 4493 N N . LYS A 1 577 ? 19.938 -25.859 -7.613 1 80.25 577 LYS A N 1
ATOM 4494 C CA . LYS A 1 577 ? 21.375 -25.594 -7.691 1 80.25 577 LYS A CA 1
ATOM 4495 C C . LYS A 1 577 ? 22.109 -26.219 -6.512 1 80.25 577 LYS A C 1
ATOM 4497 O O . LYS A 1 577 ? 23.266 -26.641 -6.652 1 80.25 577 LYS A O 1
ATOM 4502 N N . TYR A 1 578 ? 21.469 -26.312 -5.375 1 77.94 578 TYR A N 1
ATOM 4503 C CA . TYR A 1 578 ? 22.125 -26.922 -4.227 1 77.94 578 TYR A CA 1
ATOM 4504 C C . TYR A 1 578 ? 22.438 -28.391 -4.484 1 77.94 578 TYR A C 1
ATOM 4506 O O . TYR A 1 578 ? 23.5 -28.891 -4.129 1 77.94 578 TYR A O 1
ATOM 4514 N N . GLU A 1 579 ? 21.453 -28.969 -5.07 1 83.31 579 GLU A N 1
ATOM 4515 C CA . GLU A 1 579 ? 21.656 -30.375 -5.422 1 83.31 579 GLU A CA 1
ATOM 4516 C C . GLU A 1 579 ? 22.719 -30.531 -6.508 1 83.31 579 GLU A C 1
ATOM 4518 O O . GLU A 1 579 ? 23.516 -31.469 -6.484 1 83.31 579 GLU A O 1
ATOM 4523 N N . LEU A 1 580 ? 22.703 -29.688 -7.402 1 87.69 580 LEU A N 1
ATOM 4524 C CA . LEU A 1 580 ? 23.672 -29.703 -8.484 1 87.69 580 LEU A CA 1
ATOM 4525 C C . LEU A 1 580 ? 25.094 -29.5 -7.945 1 87.69 580 LEU A C 1
ATOM 4527 O O . LEU A 1 580 ? 26.031 -30.141 -8.406 1 87.69 580 LEU A O 1
ATOM 4531 N N . THR A 1 581 ? 25.234 -28.609 -6.98 1 88.5 581 THR A N 1
ATOM 4532 C CA . THR A 1 581 ? 26.516 -28.391 -6.324 1 88.5 581 THR A CA 1
ATOM 4533 C C . THR A 1 581 ? 27.016 -29.672 -5.676 1 88.5 581 THR A C 1
ATOM 4535 O O . THR A 1 581 ? 28.203 -30.016 -5.82 1 88.5 581 THR A O 1
ATOM 4538 N N . ARG A 1 582 ? 26.094 -30.312 -4.984 1 89.06 582 ARG A N 1
ATOM 4539 C CA . ARG A 1 582 ? 26.453 -31.562 -4.328 1 89.06 582 ARG A CA 1
ATOM 4540 C C . ARG A 1 582 ? 26.922 -32.594 -5.348 1 89.06 582 ARG A C 1
ATOM 4542 O O . ARG A 1 582 ? 27.984 -33.219 -5.172 1 89.06 582 ARG A O 1
ATOM 4549 N N . ILE A 1 583 ? 26.203 -32.75 -6.387 1 91.62 583 ILE A N 1
ATOM 4550 C CA . ILE A 1 583 ? 26.5 -33.719 -7.43 1 91.62 583 ILE A CA 1
ATOM 4551 C C . ILE A 1 583 ? 27.859 -33.406 -8.055 1 91.62 583 ILE A C 1
ATOM 4553 O O . ILE A 1 583 ? 28.688 -34.312 -8.234 1 91.62 583 ILE A O 1
ATOM 4557 N N . MET A 1 584 ? 28.094 -32.188 -8.32 1 92.44 584 MET A N 1
ATOM 4558 C CA . MET A 1 584 ? 29.312 -31.797 -9.008 1 92.44 584 MET A CA 1
ATOM 4559 C C . MET A 1 584 ? 30.516 -31.922 -8.086 1 92.44 584 MET A C 1
ATOM 4561 O O . MET A 1 584 ? 31.609 -32.281 -8.523 1 92.44 584 MET A O 1
ATOM 4565 N N . THR A 1 585 ? 30.312 -31.609 -6.816 1 91.94 585 THR A N 1
ATOM 4566 C CA . THR A 1 585 ? 31.391 -31.75 -5.848 1 91.94 585 THR A CA 1
ATOM 4567 C C . THR A 1 585 ? 31.859 -33.188 -5.762 1 91.94 585 THR A C 1
ATOM 4569 O O . THR A 1 585 ? 33.062 -33.469 -5.73 1 91.94 585 THR A O 1
ATOM 4572 N N . GLU A 1 586 ? 30.891 -34.031 -5.727 1 92.62 586 GLU A N 1
ATOM 4573 C CA . GLU A 1 586 ? 31.203 -35.469 -5.676 1 92.62 586 GLU A CA 1
ATOM 4574 C C . GLU A 1 586 ? 31.875 -35.938 -6.965 1 92.62 586 GLU A C 1
ATOM 4576 O O . GLU A 1 586 ? 32.875 -36.656 -6.922 1 92.62 586 GLU A O 1
ATOM 4581 N N . LYS A 1 587 ? 31.312 -35.562 -8.023 1 93.12 587 LYS A N 1
ATOM 4582 C CA . LYS A 1 587 ? 31.812 -35.969 -9.328 1 93.12 587 LYS A CA 1
ATOM 4583 C C . LYS A 1 587 ? 33.25 -35.469 -9.547 1 93.12 587 LYS A C 1
ATOM 4585 O O . LYS A 1 587 ? 34.062 -36.188 -10.133 1 93.12 587 LYS A O 1
ATOM 4590 N N . LEU A 1 588 ? 33.562 -34.312 -9.07 1 92.88 588 LEU A N 1
ATOM 4591 C CA . LEU A 1 588 ? 34.844 -33.688 -9.305 1 92.88 588 LEU A CA 1
ATOM 4592 C C . LEU A 1 588 ? 35.844 -34.062 -8.203 1 92.88 588 LEU A C 1
ATOM 4594 O O . LEU A 1 588 ? 37.031 -33.719 -8.289 1 92.88 588 LEU A O 1
ATOM 4598 N N . GLY A 1 589 ? 35.344 -34.75 -7.285 1 89.88 589 GLY A N 1
ATOM 4599 C CA . GLY A 1 589 ? 36.188 -35.219 -6.195 1 89.88 589 GLY A CA 1
ATOM 4600 C C . GLY A 1 589 ? 36.688 -34.062 -5.324 1 89.88 589 GLY A C 1
ATOM 4601 O O . GLY A 1 589 ? 37.844 -34.062 -4.922 1 89.88 589 GLY A O 1
ATOM 4602 N N . LEU A 1 590 ? 35.812 -33.25 -5.121 1 87.44 590 LEU A N 1
ATOM 4603 C CA . LEU A 1 590 ? 36.188 -32.094 -4.34 1 87.44 590 LEU A CA 1
ATOM 4604 C C . LEU A 1 590 ? 35.594 -32.156 -2.941 1 87.44 590 LEU A C 1
ATOM 4606 O O . LEU A 1 590 ? 34.562 -32.781 -2.736 1 87.44 590 LEU A O 1
ATOM 4610 N N . MET B 1 1 ? -23.312 78.688 -35.188 1 23.78 1 MET B N 1
ATOM 4611 C CA . MET B 1 1 ? -22.125 77.875 -35.438 1 23.78 1 MET B CA 1
ATOM 4612 C C . MET B 1 1 ? -22.25 76.5 -34.781 1 23.78 1 MET B C 1
ATOM 4614 O O . MET B 1 1 ? -22.156 76.375 -33.562 1 23.78 1 MET B O 1
ATOM 4618 N N . HIS B 1 2 ? -23.094 75.688 -35.25 1 23.09 2 HIS B N 1
ATOM 4619 C CA . HIS B 1 2 ? -23.969 74.625 -34.812 1 23.09 2 HIS B CA 1
ATOM 4620 C C . HIS B 1 2 ? -23.156 73.375 -34.5 1 23.09 2 HIS B C 1
ATOM 4622 O O . HIS B 1 2 ? -22.047 73.188 -35 1 23.09 2 HIS B O 1
ATOM 4628 N N . GLY B 1 3 ? -23.453 72.812 -33.344 1 22.08 3 GLY B N 1
ATOM 4629 C CA . GLY B 1 3 ? -23.094 71.812 -32.344 1 22.08 3 GLY B CA 1
ATOM 4630 C C . GLY B 1 3 ? -23 70.375 -32.938 1 22.08 3 GLY B C 1
ATOM 4631 O O . GLY B 1 3 ? -24.016 69.75 -33.25 1 22.08 3 GLY B O 1
ATOM 4632 N N . VAL B 1 4 ? -22.125 70.375 -34 1 22.94 4 VAL B N 1
ATOM 4633 C CA . VAL B 1 4 ? -21.984 69.125 -34.812 1 22.94 4 VAL B CA 1
ATOM 4634 C C . VAL B 1 4 ? -21.828 67.938 -33.906 1 22.94 4 VAL B C 1
ATOM 4636 O O . VAL B 1 4 ? -20.906 67.875 -33.062 1 22.94 4 VAL B O 1
ATOM 4639 N N . CYS B 1 5 ? -22.891 67.312 -33.594 1 20.98 5 CYS B N 1
ATOM 4640 C CA . CYS B 1 5 ? -23.188 66.188 -32.719 1 20.98 5 CYS B CA 1
ATOM 4641 C C . CYS B 1 5 ? -22.344 64.938 -33.062 1 20.98 5 CYS B C 1
ATOM 4643 O O . CYS B 1 5 ? -22.453 64.438 -34.188 1 20.98 5 CYS B O 1
ATOM 4645 N N . LEU B 1 6 ? -21.078 65.062 -32.875 1 21.59 6 LEU B N 1
ATOM 4646 C CA . LEU B 1 6 ? -20.141 64 -33.25 1 21.59 6 LEU B CA 1
ATOM 4647 C C . LEU B 1 6 ? -20.703 62.656 -32.906 1 21.59 6 LEU B C 1
ATOM 4649 O O . LEU B 1 6 ? -21.094 62.406 -31.766 1 21.59 6 LEU B O 1
ATOM 4653 N N . LYS B 1 7 ? -21.281 62 -33.812 1 22.38 7 LYS B N 1
ATOM 4654 C CA . LYS B 1 7 ? -21.844 60.656 -33.969 1 22.38 7 LYS B CA 1
ATOM 4655 C C . LYS B 1 7 ? -20.922 59.625 -33.344 1 22.38 7 LYS B C 1
ATOM 4657 O O . LYS B 1 7 ? -19.734 59.531 -33.688 1 22.38 7 LYS B O 1
ATOM 4662 N N . ARG B 1 8 ? -21.156 59.156 -32.094 1 20.02 8 ARG B N 1
ATOM 4663 C CA . ARG B 1 8 ? -20.5 58.25 -31.172 1 20.02 8 ARG B CA 1
ATOM 4664 C C . ARG B 1 8 ? -20.156 56.906 -31.844 1 20.02 8 ARG B C 1
ATOM 4666 O O . ARG B 1 8 ? -21.047 56.219 -32.344 1 20.02 8 ARG B O 1
ATOM 4673 N N . VAL B 1 9 ? -19.156 56.844 -32.719 1 22.58 9 VAL B N 1
ATOM 4674 C CA . VAL B 1 9 ? -18.719 55.656 -33.438 1 22.58 9 VAL B CA 1
ATOM 4675 C C . VAL B 1 9 ? -18.562 54.5 -32.469 1 22.58 9 VAL B C 1
ATOM 4677 O O . VAL B 1 9 ? -17.688 54.5 -31.609 1 22.58 9 VAL B O 1
ATOM 4680 N N . ASP B 1 10 ? -19.609 53.906 -31.906 1 20.55 10 ASP B N 1
ATOM 4681 C CA . ASP B 1 10 ? -19.891 52.938 -30.844 1 20.55 10 ASP B CA 1
ATOM 4682 C C . ASP B 1 10 ? -19.172 51.625 -31.094 1 20.55 10 ASP B C 1
ATOM 4684 O O . ASP B 1 10 ? -18.656 51 -30.156 1 20.55 10 ASP B O 1
ATOM 4688 N N . ASN B 1 11 ? -19.391 50.969 -32.219 1 21.25 11 ASN B N 1
ATOM 4689 C CA . ASN B 1 11 ? -19.625 49.531 -32.219 1 21.25 11 ASN B CA 1
ATOM 4690 C C . ASN B 1 11 ? -18.328 48.75 -32.219 1 21.25 11 ASN B C 1
ATOM 4692 O O . ASN B 1 11 ? -17.828 48.344 -33.281 1 21.25 11 ASN B O 1
ATOM 4696 N N . ILE B 1 12 ? -17.266 49.188 -31.875 1 20.23 12 ILE B N 1
ATOM 4697 C CA . ILE B 1 12 ? -16.109 48.375 -32.219 1 20.23 12 ILE B CA 1
ATOM 4698 C C . ILE B 1 12 ? -16.266 46.969 -31.641 1 20.23 12 ILE B C 1
ATOM 4700 O O . ILE B 1 12 ? -16.406 46.812 -30.422 1 20.23 12 ILE B O 1
ATOM 4704 N N . LYS B 1 13 ? -16.641 45.938 -32.406 1 24.31 13 LYS B N 1
ATOM 4705 C CA . LYS B 1 13 ? -16.734 44.5 -32.25 1 24.31 13 LYS B CA 1
ATOM 4706 C C . LYS B 1 13 ? -15.438 43.906 -31.688 1 24.31 13 LYS B C 1
ATOM 4708 O O . LYS B 1 13 ? -14.406 43.938 -32.375 1 24.31 13 LYS B O 1
ATOM 4713 N N . PHE B 1 14 ? -15.07 44.188 -30.469 1 20.62 14 PHE B N 1
ATOM 4714 C CA . PHE B 1 14 ? -13.898 43.562 -29.859 1 20.62 14 PHE B CA 1
ATOM 4715 C C . PHE B 1 14 ? -13.906 42.031 -30.109 1 20.62 14 PHE B C 1
ATOM 4717 O O . PHE B 1 14 ? -14.812 41.344 -29.656 1 20.62 14 PHE B O 1
ATOM 4724 N N . LEU B 1 15 ? -13.43 41.531 -31.219 1 24.77 15 LEU B N 1
ATOM 4725 C CA . LEU B 1 15 ? -13.156 40.156 -31.578 1 24.77 15 LEU B CA 1
ATOM 4726 C C . LEU B 1 15 ? -12.352 39.469 -30.484 1 24.77 15 LEU B C 1
ATOM 4728 O O . LEU B 1 15 ? -11.172 39.75 -30.281 1 24.77 15 LEU B O 1
ATOM 4732 N N . GLY B 1 16 ? -12.875 39.375 -29.281 1 23.05 16 GLY B N 1
ATOM 4733 C CA . GLY B 1 16 ? -12.352 38.562 -28.188 1 23.05 16 GLY B CA 1
ATOM 4734 C C . GLY B 1 16 ? -11.914 37.188 -28.594 1 23.05 16 GLY B C 1
ATOM 4735 O O . GLY B 1 16 ? -12.75 36.344 -28.984 1 23.05 16 GLY B O 1
ATOM 4736 N N . LEU B 1 17 ? -10.852 37.062 -29.312 1 24.58 17 LEU B N 1
ATOM 4737 C CA . LEU B 1 17 ? -10.195 35.812 -29.656 1 24.58 17 LEU B CA 1
ATOM 4738 C C . LEU B 1 17 ? -10.156 34.875 -28.438 1 24.58 17 LEU B C 1
ATOM 4740 O O . LEU B 1 17 ? -9.523 35.188 -27.438 1 24.58 17 LEU B O 1
ATOM 4744 N N . TYR B 1 18 ? -11.242 34.219 -28.125 1 23.83 18 TYR B N 1
ATOM 4745 C CA . TYR B 1 18 ? -11.453 33.062 -27.266 1 23.83 18 TYR B CA 1
ATOM 4746 C C . TYR B 1 18 ? -10.367 32 -27.484 1 23.83 18 TYR B C 1
ATOM 4748 O O . TYR B 1 18 ? -10.328 31.359 -28.531 1 23.83 18 TYR B O 1
ATOM 4756 N N . ILE B 1 19 ? -9.094 32.406 -27.266 1 25.5 19 ILE B N 1
ATOM 4757 C CA . ILE B 1 19 ? -8.109 31.344 -27.266 1 25.5 19 ILE B CA 1
ATOM 4758 C C . ILE B 1 19 ? -8.672 30.125 -26.531 1 25.5 19 ILE B C 1
ATOM 4760 O O . ILE B 1 19 ? -9.086 30.219 -25.375 1 25.5 19 ILE B O 1
ATOM 4764 N N . ASP B 1 20 ? -9.156 29.188 -27.25 1 24.3 20 ASP B N 1
ATOM 4765 C CA . ASP B 1 20 ? -9.617 27.828 -26.969 1 24.3 20 ASP B CA 1
ATOM 4766 C C . ASP B 1 20 ? -8.641 27.094 -26.047 1 24.3 20 ASP B C 1
ATOM 4768 O O . ASP B 1 20 ? -7.539 26.734 -26.453 1 24.3 20 ASP B O 1
ATOM 4772 N N . SER B 1 21 ? -8.305 27.734 -24.953 1 26.98 21 SER B N 1
ATOM 4773 C CA . SER B 1 21 ? -7.582 27.047 -23.891 1 26.98 21 SER B CA 1
ATOM 4774 C C . SER B 1 21 ? -8.133 25.641 -23.672 1 26.98 21 SER B C 1
ATOM 4776 O O . SER B 1 21 ? -9.062 25.438 -22.891 1 26.98 21 SER B O 1
ATOM 4778 N N . GLN B 1 22 ? -8.5 24.875 -24.688 1 25.14 22 GLN B N 1
ATOM 4779 C CA . GLN B 1 22 ? -8.875 23.469 -24.75 1 25.14 22 GLN B CA 1
ATOM 4780 C C . GLN B 1 22 ? -7.879 22.609 -23.984 1 25.14 22 GLN B C 1
ATOM 4782 O O . GLN B 1 22 ? -7.922 21.375 -24.078 1 25.14 22 GLN B O 1
ATOM 4787 N N . LEU B 1 23 ? -6.801 23.141 -23.625 1 28.02 23 LEU B N 1
ATOM 4788 C CA . LEU B 1 23 ? -6.078 22.094 -22.906 1 28.02 23 LEU B CA 1
ATOM 4789 C C . LEU B 1 23 ? -6.941 21.516 -21.797 1 28.02 23 LEU B C 1
ATOM 4791 O O . LEU B 1 23 ? -7.199 22.172 -20.781 1 28.02 23 LEU B O 1
ATOM 4795 N N . SER B 1 24 ? -7.996 20.953 -22.219 1 26.47 24 SER B N 1
ATOM 4796 C CA . SER B 1 24 ? -8.984 20.172 -21.484 1 26.47 24 SER B CA 1
ATOM 4797 C C . SER B 1 24 ? -8.328 19.391 -20.344 1 26.47 24 SER B C 1
ATOM 4799 O O . SER B 1 24 ? -7.301 18.734 -20.531 1 26.47 24 SER B O 1
ATOM 4801 N N . SER B 1 25 ? -8.25 19.984 -19.172 1 30.42 25 SER B N 1
ATOM 4802 C CA . SER B 1 25 ? -8.164 19.172 -17.969 1 30.42 25 SER B CA 1
ATOM 4803 C C . SER B 1 25 ? -8.781 17.797 -18.188 1 30.42 25 SER B C 1
ATOM 4805 O O . SER B 1 25 ? -9.945 17.688 -18.578 1 30.42 25 SER B O 1
ATOM 4807 N N . SER B 1 26 ? -8.102 16.953 -18.938 1 30.7 26 SER B N 1
ATOM 4808 C CA . SER B 1 26 ? -8.547 15.57 -19 1 30.7 26 SER B CA 1
ATOM 4809 C C . SER B 1 26 ? -9.297 15.18 -17.719 1 30.7 26 SER B C 1
ATOM 4811 O O . SER B 1 26 ? -8.703 15.109 -16.641 1 30.7 26 SER B O 1
ATOM 4813 N N . LEU B 1 27 ? -10.43 15.789 -17.562 1 31.78 27 LEU B N 1
ATOM 4814 C CA . LEU B 1 27 ? -11.406 15.305 -16.594 1 31.78 27 LEU B CA 1
ATOM 4815 C C . LEU B 1 27 ? -11.32 13.789 -16.453 1 31.78 27 LEU B C 1
ATOM 4817 O O . LEU B 1 27 ? -11.461 13.055 -17.422 1 31.78 27 LEU B O 1
ATOM 4821 N N . TRP B 1 28 ? -10.484 13.445 -15.656 1 33.12 28 TRP B N 1
ATOM 4822 C CA . TRP B 1 28 ? -10.547 12.086 -15.148 1 33.12 28 TRP B CA 1
ATOM 4823 C C . TRP B 1 28 ? -12 11.641 -14.977 1 33.12 28 TRP B C 1
ATOM 4825 O O . TRP B 1 28 ? -12.719 12.164 -14.125 1 33.12 28 TRP B O 1
ATOM 4835 N N . ARG B 1 29 ? -12.719 11.625 -16.094 1 35.38 29 ARG B N 1
ATOM 4836 C CA . ARG B 1 29 ? -13.992 10.961 -15.836 1 35.38 29 ARG B CA 1
ATOM 4837 C C . ARG B 1 29 ? -13.773 9.531 -15.352 1 35.38 29 ARG B C 1
ATOM 4839 O O . ARG B 1 29 ? -13.156 8.719 -16.047 1 35.38 29 ARG B O 1
ATOM 4846 N N . PRO B 1 30 ? -13.82 9.398 -14.117 1 39.59 30 PRO B N 1
ATOM 4847 C CA . PRO B 1 30 ? -13.82 7.965 -13.828 1 39.59 30 PRO B CA 1
ATOM 4848 C C . PRO B 1 30 ? -14.719 7.168 -14.773 1 39.59 30 PRO B C 1
ATOM 4850 O O . PRO B 1 30 ? -15.891 7.508 -14.945 1 39.59 30 PRO B O 1
ATOM 4853 N N . ARG B 1 31 ? -14.32 6.848 -15.789 1 39.44 31 ARG B N 1
ATOM 4854 C CA . ARG B 1 31 ? -15.07 5.984 -16.688 1 39.44 31 ARG B CA 1
ATOM 4855 C C . ARG B 1 31 ? -15.891 4.961 -15.914 1 39.44 31 ARG B C 1
ATOM 4857 O O . ARG B 1 31 ? -16.625 4.168 -16.5 1 39.44 31 ARG B O 1
ATOM 4864 N N . ASN B 1 32 ? -15.406 4.516 -14.719 1 43.78 32 ASN B N 1
ATOM 4865 C CA . ASN B 1 32 ? -16.125 3.311 -14.328 1 43.78 32 ASN B CA 1
ATOM 4866 C C . ASN B 1 32 ? -17.531 3.637 -13.82 1 43.78 32 ASN B C 1
ATOM 4868 O O . ASN B 1 32 ? -17.688 4.129 -12.703 1 43.78 32 ASN B O 1
ATOM 4872 N N . ASP B 1 33 ? -18.375 3.998 -14.719 1 51.97 33 ASP B N 1
ATOM 4873 C CA . ASP B 1 33 ? -19.812 4.121 -14.578 1 51.97 33 ASP B CA 1
ATOM 4874 C C . ASP B 1 33 ? -20.391 2.996 -13.711 1 51.97 33 ASP B C 1
ATOM 4876 O O . ASP B 1 33 ? -21.594 2.812 -13.633 1 51.97 33 ASP B O 1
ATOM 4880 N N . VAL B 1 34 ? -19.609 2.074 -13.273 1 62.25 34 VAL B N 1
ATOM 4881 C CA . VAL B 1 34 ? -20.25 0.974 -12.562 1 62.25 34 VAL B CA 1
ATOM 4882 C C . VAL B 1 34 ? -20.531 1.391 -11.117 1 62.25 34 VAL B C 1
ATOM 4884 O O . VAL B 1 34 ? -19.641 1.874 -10.414 1 62.25 34 VAL B O 1
ATOM 4887 N N . ARG B 1 35 ? -21.75 1.415 -10.82 1 76.88 35 ARG B N 1
ATOM 4888 C CA . ARG B 1 35 ? -22.25 1.689 -9.469 1 76.88 35 ARG B CA 1
ATOM 4889 C C . ARG B 1 35 ? -21.734 0.649 -8.477 1 76.88 35 ARG B C 1
ATOM 4891 O O . ARG B 1 35 ? -21.812 -0.553 -8.734 1 76.88 35 ARG B O 1
ATOM 4898 N N . LEU B 1 36 ? -21.062 1.183 -7.434 1 91.12 36 LEU B N 1
ATOM 4899 C CA . LEU B 1 36 ? -20.5 0.315 -6.402 1 91.12 36 LEU B CA 1
ATOM 4900 C C . LEU B 1 36 ? -21.609 -0.258 -5.52 1 91.12 36 LEU B C 1
ATOM 4902 O O . LEU B 1 36 ? -22.641 0.375 -5.328 1 91.12 36 LEU B O 1
ATOM 4906 N N . SER B 1 37 ? -21.438 -1.447 -5.086 1 89.94 37 SER B N 1
ATOM 4907 C CA . SER B 1 37 ? -22.375 -2.072 -4.168 1 89.94 37 SER B CA 1
ATOM 4908 C C . SER B 1 37 ? -21.844 -2.094 -2.744 1 89.94 37 SER B C 1
ATOM 4910 O O . SER B 1 37 ? -22.609 -2.057 -1.781 1 89.94 37 SER B O 1
ATOM 4912 N N . ASP B 1 38 ? -20.531 -2.174 -2.627 1 94.88 38 ASP B N 1
ATOM 4913 C CA . ASP B 1 38 ? -19.875 -2.207 -1.321 1 94.88 38 ASP B CA 1
ATOM 4914 C C . ASP B 1 38 ? -19.078 -0.934 -1.077 1 94.88 38 ASP B C 1
ATOM 4916 O O . ASP B 1 38 ? -18.672 -0.255 -2.025 1 94.88 38 ASP B O 1
ATOM 4920 N N . SER B 1 39 ? -18.859 -0.6 0.186 1 97.94 39 SER B N 1
ATOM 4921 C CA . SER B 1 39 ? -18.203 0.65 0.548 1 97.94 39 SER B CA 1
ATOM 4922 C C . SER B 1 39 ? -16.688 0.494 0.554 1 97.94 39 SER B C 1
ATOM 4924 O O . SER B 1 39 ? -16.062 0.485 1.617 1 97.94 39 SER B O 1
ATOM 4926 N N . TYR B 1 40 ? -16.141 0.364 -0.53 1 98.25 40 TYR B N 1
ATOM 4927 C CA . TYR B 1 40 ? -14.703 0.32 -0.782 1 98.25 40 TYR B CA 1
ATOM 4928 C C . TYR B 1 40 ? -14.344 1.108 -2.035 1 98.25 40 TYR B C 1
ATOM 4930 O O . TYR B 1 40 ? -15.016 0.992 -3.064 1 98.25 40 TYR B O 1
ATOM 4938 N N . PHE B 1 41 ? -13.297 1.953 -1.9 1 98.19 41 PHE B N 1
ATOM 4939 C CA . PHE B 1 41 ? -12.844 2.752 -3.033 1 98.19 41 PHE B CA 1
ATOM 4940 C C . PHE B 1 41 ? -11.328 2.879 -3.033 1 98.19 41 PHE B C 1
ATOM 4942 O O . PHE B 1 41 ? -10.711 3.076 -1.981 1 98.19 41 PHE B O 1
ATOM 4949 N N . HIS B 1 42 ? -10.703 2.66 -4.164 1 98 42 HIS B N 1
ATOM 4950 C CA . HIS B 1 42 ? -9.273 2.867 -4.375 1 98 42 HIS B CA 1
ATOM 4951 C C . HIS B 1 42 ? -9.023 4.047 -5.305 1 98 42 HIS B C 1
ATOM 4953 O O . HIS B 1 42 ? -9.445 4.035 -6.461 1 98 42 HIS B O 1
ATOM 4959 N N . GLY B 1 43 ? -8.312 5.113 -4.746 1 97.44 43 GLY B N 1
ATOM 4960 C CA . GLY B 1 43 ? -7.914 6.219 -5.605 1 97.44 43 GLY B CA 1
ATOM 4961 C C . GLY B 1 43 ? -6.793 5.855 -6.562 1 97.44 43 GLY B C 1
ATOM 4962 O O . GLY B 1 43 ? -5.836 5.18 -6.176 1 97.44 43 GLY B O 1
ATOM 4963 N N . THR B 1 44 ? -6.957 6.238 -7.852 1 95.25 44 THR B N 1
ATOM 4964 C CA . THR B 1 44 ? -5.938 5.914 -8.844 1 95.25 44 THR B CA 1
ATOM 4965 C C . THR B 1 44 ? -5.426 7.18 -9.523 1 95.25 44 THR B C 1
ATOM 4967 O O . THR B 1 44 ? -6.074 8.227 -9.469 1 95.25 44 THR B O 1
ATOM 4970 N N . SER B 1 45 ? -4.211 7.082 -9.992 1 94.62 45 SER B N 1
ATOM 4971 C CA . SER B 1 45 ? -3.58 8.172 -10.734 1 94.62 45 SER B CA 1
ATOM 4972 C C . SER B 1 45 ? -2.451 7.656 -11.625 1 94.62 45 SER B C 1
ATOM 4974 O O . SER B 1 45 ? -1.898 6.582 -11.375 1 94.62 45 SER B O 1
ATOM 4976 N N . ASP B 1 46 ? -2.195 8.391 -12.641 1 92.88 46 ASP B N 1
ATOM 4977 C CA . ASP B 1 46 ? -1.035 8.086 -13.469 1 92.88 46 ASP B CA 1
ATOM 4978 C C . ASP B 1 46 ? 0.236 8.695 -12.891 1 92.88 46 ASP B C 1
ATOM 4980 O O . ASP B 1 46 ? 1.331 8.484 -13.414 1 92.88 46 ASP B O 1
ATOM 4984 N N . ARG B 1 47 ? 0.114 9.398 -11.82 1 94.88 47 ARG B N 1
ATOM 4985 C CA . ARG B 1 47 ? 1.271 9.977 -11.141 1 94.88 47 ARG B CA 1
ATOM 4986 C C . ARG B 1 47 ? 1.874 8.984 -10.148 1 94.88 47 ARG B C 1
ATOM 4988 O O . ARG B 1 47 ? 1.205 8.562 -9.211 1 94.88 47 ARG B O 1
ATOM 4995 N N . PRO B 1 48 ? 3.098 8.688 -10.336 1 97.12 48 PRO B N 1
ATOM 4996 C CA . PRO B 1 48 ? 3.709 7.73 -9.414 1 97.12 48 PRO B CA 1
ATOM 4997 C C . PRO B 1 48 ? 4.051 8.352 -8.062 1 97.12 48 PRO B C 1
ATOM 4999 O O . PRO B 1 48 ? 4.195 9.578 -7.957 1 97.12 48 PRO B O 1
ATOM 5002 N N . LEU B 1 49 ? 4.117 7.531 -7.059 1 97.94 49 LEU B N 1
ATOM 5003 C CA . LEU B 1 49 ? 4.684 7.965 -5.785 1 97.94 49 LEU B CA 1
ATOM 5004 C C . LEU B 1 49 ? 6.141 8.375 -5.949 1 97.94 49 LEU B C 1
ATOM 5006 O O . LEU B 1 49 ? 6.891 7.738 -6.695 1 97.94 49 LEU B O 1
ATOM 5010 N N . LEU B 1 50 ? 6.504 9.383 -5.242 1 97.25 50 LEU B N 1
ATOM 5011 C CA . LEU B 1 50 ? 7.879 9.875 -5.273 1 97.25 50 LEU B CA 1
ATOM 5012 C C . LEU B 1 50 ? 8.75 9.109 -4.281 1 97.25 50 LEU B C 1
ATOM 5014 O O . LEU B 1 50 ? 8.367 8.93 -3.123 1 97.25 50 LEU B O 1
ATOM 5018 N N . GLY B 1 51 ? 9.844 8.656 -4.73 1 96.5 51 GLY B N 1
ATOM 5019 C CA . GLY B 1 51 ? 10.852 8.094 -3.852 1 96.5 51 GLY B CA 1
ATOM 5020 C C . GLY B 1 51 ? 11.898 9.102 -3.422 1 96.5 51 GLY B C 1
ATOM 5021 O O . GLY B 1 51 ? 13.094 8.906 -3.662 1 96.5 51 GLY B O 1
ATOM 5022 N N . LYS B 1 52 ? 11.453 10.148 -2.715 1 96.88 52 LYS B N 1
ATOM 5023 C CA . LYS B 1 52 ? 12.344 11.258 -2.361 1 96.88 52 LYS B CA 1
ATOM 5024 C C . LYS B 1 52 ? 12.156 11.664 -0.902 1 96.88 52 LYS B C 1
ATOM 5026 O O . LYS B 1 52 ? 11.047 11.602 -0.371 1 96.88 52 LYS B O 1
ATOM 5031 N N . THR B 1 53 ? 13.25 12.055 -0.333 1 98.06 53 THR B N 1
ATOM 5032 C CA . THR B 1 53 ? 13.156 12.734 0.958 1 98.06 53 THR B CA 1
ATOM 5033 C C . THR B 1 53 ? 12.703 14.18 0.781 1 98.06 53 THR B C 1
ATOM 5035 O O . THR B 1 53 ? 12.734 14.711 -0.33 1 98.06 53 THR B O 1
ATOM 5038 N N . ILE B 1 54 ? 12.32 14.797 1.88 1 98.62 54 ILE B N 1
ATOM 5039 C CA . ILE B 1 54 ? 11.961 16.219 1.851 1 98.62 54 ILE B CA 1
ATOM 5040 C C . ILE B 1 54 ? 13.164 17.031 1.398 1 98.62 54 ILE B C 1
ATOM 5042 O O . ILE B 1 54 ? 13.016 17.969 0.609 1 98.62 54 ILE B O 1
ATOM 5046 N N . GLY B 1 55 ? 14.375 16.734 1.897 1 97.75 55 GLY B N 1
ATOM 5047 C CA . GLY B 1 55 ? 15.586 17.438 1.487 1 97.75 55 GLY B CA 1
ATOM 5048 C C . GLY B 1 55 ? 15.844 17.344 -0.004 1 97.75 55 GLY B C 1
ATOM 5049 O O . GLY B 1 55 ? 16.203 18.344 -0.639 1 97.75 55 GLY B O 1
ATOM 5050 N N . GLU B 1 56 ? 15.68 16.172 -0.572 1 96.38 56 GLU B N 1
ATOM 5051 C CA . GLU B 1 56 ? 15.852 15.984 -2.008 1 96.38 56 GLU B CA 1
ATOM 5052 C C . GLU B 1 56 ? 14.797 16.75 -2.799 1 96.38 56 GLU B C 1
ATOM 5054 O O . GLU B 1 56 ? 15.102 17.328 -3.85 1 96.38 56 GLU B O 1
ATOM 5059 N N . ALA B 1 57 ? 13.586 16.719 -2.293 1 97.75 57 ALA B N 1
ATOM 5060 C CA . ALA B 1 57 ? 12.516 17.453 -2.955 1 97.75 57 ALA B CA 1
ATOM 5061 C C . ALA B 1 57 ? 12.82 18.953 -2.99 1 97.75 57 ALA B C 1
ATOM 5063 O O . ALA B 1 57 ? 12.578 19.609 -3.998 1 97.75 57 ALA B O 1
ATOM 5064 N N . LEU B 1 58 ? 13.289 19.453 -1.888 1 98.12 58 LEU B N 1
ATOM 5065 C CA . LEU B 1 58 ? 13.664 20.859 -1.837 1 98.12 58 LEU B CA 1
ATOM 5066 C C . LEU B 1 58 ? 14.773 21.156 -2.846 1 98.12 58 LEU B C 1
ATOM 5068 O O . LEU B 1 58 ? 14.703 22.156 -3.568 1 98.12 58 LEU B O 1
ATOM 5072 N N . GLN B 1 59 ? 15.781 20.359 -2.883 1 96.25 59 GLN B N 1
ATOM 5073 C CA . GLN B 1 59 ? 16.859 20.516 -3.848 1 96.25 59 GLN B CA 1
ATOM 5074 C C . GLN B 1 59 ? 16.328 20.531 -5.277 1 96.25 59 GLN B C 1
ATOM 5076 O O . GLN B 1 59 ? 16.719 21.359 -6.09 1 96.25 59 GLN B O 1
ATOM 5081 N N . ASN B 1 60 ? 15.461 19.609 -5.566 1 95.94 60 ASN B N 1
ATOM 5082 C CA . ASN B 1 60 ? 14.867 19.531 -6.895 1 95.94 60 ASN B CA 1
ATOM 5083 C C . ASN B 1 60 ? 14.125 20.812 -7.258 1 95.94 60 ASN B C 1
ATOM 5085 O O . ASN B 1 60 ? 14.273 21.328 -8.367 1 95.94 60 ASN B O 1
ATOM 5089 N N . SER B 1 61 ? 13.336 21.312 -6.332 1 97.62 61 SER B N 1
ATOM 5090 C CA . SER B 1 61 ? 12.578 22.531 -6.59 1 97.62 61 SER B CA 1
ATOM 5091 C C . SER B 1 61 ? 13.5 23.734 -6.766 1 97.62 61 SER B C 1
ATOM 5093 O O . SER B 1 61 ? 13.242 24.594 -7.609 1 97.62 61 SER B O 1
ATOM 5095 N N . ALA B 1 62 ? 14.523 23.781 -6.012 1 97.88 62 ALA B N 1
ATOM 5096 C CA . ALA B 1 62 ? 15.492 24.875 -6.117 1 97.88 62 ALA B CA 1
ATOM 5097 C C . ALA B 1 62 ? 16.219 24.828 -7.457 1 97.88 62 ALA B C 1
ATOM 5099 O O . ALA B 1 62 ? 16.578 25.859 -8.016 1 97.88 62 ALA B O 1
ATOM 5100 N N . GLU B 1 63 ? 16.484 23.672 -7.941 1 96.69 63 GLU B N 1
ATOM 5101 C CA . GLU B 1 63 ? 17.141 23.516 -9.234 1 96.69 63 GLU B CA 1
ATOM 5102 C C . GLU B 1 63 ? 16.203 23.875 -10.383 1 96.69 63 GLU B C 1
ATOM 5104 O O . GLU B 1 63 ? 16.609 24.531 -11.344 1 96.69 63 GLU B O 1
ATOM 5109 N N . LYS B 1 64 ? 14.977 23.547 -10.25 1 96.44 64 LYS B N 1
ATOM 5110 C CA . LYS B 1 64 ? 13.992 23.766 -11.305 1 96.44 64 LYS B CA 1
ATOM 5111 C C . LYS B 1 64 ? 13.531 25.219 -11.328 1 96.44 64 LYS B C 1
ATOM 5113 O O . LYS B 1 64 ? 13.266 25.781 -12.391 1 96.44 64 LYS B O 1
ATOM 5118 N N . HIS B 1 65 ? 13.422 25.734 -10.086 1 96.81 65 HIS B N 1
ATOM 5119 C CA . HIS B 1 65 ? 12.883 27.078 -9.945 1 96.81 65 HIS B CA 1
ATOM 5120 C C . HIS B 1 65 ? 13.766 27.938 -9.039 1 96.81 65 HIS B C 1
ATOM 5122 O O . HIS B 1 65 ? 13.281 28.516 -8.062 1 96.81 65 HIS B O 1
ATOM 5128 N N . PRO B 1 66 ? 14.922 28.172 -9.406 1 97.5 66 PRO B N 1
ATOM 5129 C CA . PRO B 1 66 ? 15.852 28.828 -8.477 1 97.5 66 PRO B CA 1
ATOM 5130 C C . PRO B 1 66 ? 15.414 30.25 -8.102 1 97.5 66 PRO B C 1
ATOM 5132 O O . PRO B 1 66 ? 15.547 30.656 -6.945 1 97.5 66 PRO B O 1
ATOM 5135 N N . ASN B 1 67 ? 14.781 31 -9.008 1 97.75 67 ASN B N 1
ATOM 5136 C CA . ASN B 1 67 ? 14.531 32.438 -8.789 1 97.75 67 ASN B CA 1
ATOM 5137 C C . ASN B 1 67 ? 13.078 32.688 -8.414 1 97.75 67 ASN B C 1
ATOM 5139 O O . ASN B 1 67 ? 12.703 33.844 -8.133 1 97.75 67 ASN B O 1
ATOM 5143 N N . LYS B 1 68 ? 12.297 31.672 -8.383 1 98 68 LYS B N 1
ATOM 5144 C CA . LYS B 1 68 ? 10.914 31.828 -7.945 1 98 68 LYS B CA 1
ATOM 5145 C C . LYS B 1 68 ? 10.828 31.969 -6.43 1 98 68 LYS B C 1
ATOM 5147 O O . LYS B 1 68 ? 11.594 31.344 -5.699 1 98 68 LYS B O 1
ATOM 5152 N N . ASN B 1 69 ? 9.898 32.812 -6.016 1 98.12 69 ASN B N 1
ATOM 5153 C CA . ASN B 1 69 ? 9.672 32.906 -4.574 1 98.12 69 ASN B CA 1
ATOM 5154 C C . ASN B 1 69 ? 9.133 31.609 -4.008 1 98.12 69 ASN B C 1
ATOM 5156 O O . ASN B 1 69 ? 8.148 31.062 -4.508 1 98.12 69 ASN B O 1
ATOM 5160 N N . ALA B 1 70 ? 9.812 31.109 -3.018 1 98.56 70 ALA B N 1
ATOM 5161 C CA . ALA B 1 70 ? 9.328 29.922 -2.32 1 98.56 70 ALA B CA 1
ATOM 5162 C C . ALA B 1 70 ? 8.398 30.297 -1.176 1 98.56 70 ALA B C 1
ATOM 5164 O O . ALA B 1 70 ? 7.262 29.812 -1.104 1 98.56 70 ALA B O 1
ATOM 5165 N N . PHE B 1 71 ? 8.906 31.25 -0.37 1 98.62 71 PHE B N 1
ATOM 5166 C CA . PHE B 1 71 ? 8.125 31.672 0.781 1 98.62 71 PHE B CA 1
ATOM 5167 C C . PHE B 1 71 ? 8.141 33.188 0.901 1 98.62 71 PHE B C 1
ATOM 5169 O O . PHE B 1 71 ? 9.164 33.844 0.656 1 98.62 71 PHE B O 1
ATOM 5176 N N . VAL B 1 72 ? 7.023 33.719 1.257 1 98.31 72 VAL B N 1
ATOM 5177 C CA . VAL B 1 72 ? 6.855 35.125 1.631 1 98.31 72 VAL B CA 1
ATOM 5178 C C . VAL B 1 72 ? 6.344 35.219 3.066 1 98.31 72 VAL B C 1
ATOM 5180 O O . VAL B 1 72 ? 5.359 34.562 3.426 1 98.31 72 VAL B O 1
ATOM 5183 N N . TYR B 1 73 ? 7.07 36.031 3.912 1 96.31 73 TYR B N 1
ATOM 5184 C CA . TYR B 1 73 ? 6.738 36.094 5.332 1 96.31 73 TYR B CA 1
ATOM 5185 C C . TYR B 1 73 ? 6.141 37.469 5.672 1 96.31 73 TYR B C 1
ATOM 5187 O O . TYR B 1 73 ? 6.801 38.5 5.531 1 96.31 73 TYR B O 1
ATOM 5195 N N . GLY B 1 74 ? 4.969 37.438 6.141 1 88.12 74 GLY B N 1
ATOM 5196 C CA . GLY B 1 74 ? 4.305 38.688 6.508 1 88.12 74 GLY B CA 1
ATOM 5197 C C . GLY B 1 74 ? 3.971 39.562 5.312 1 88.12 74 GLY B C 1
ATOM 5198 O O . GLY B 1 74 ? 3.922 39.094 4.18 1 88.12 74 GLY B O 1
ATOM 5199 N N . THR B 1 75 ? 3.703 40.812 5.68 1 81.62 75 THR B N 1
ATOM 5200 C CA . THR B 1 75 ? 3.271 41.719 4.621 1 81.62 75 THR B CA 1
ATOM 5201 C C . THR B 1 75 ? 4.391 42.688 4.254 1 81.62 75 THR B C 1
ATOM 5203 O O . THR B 1 75 ? 4.27 43.438 3.285 1 81.62 75 THR B O 1
ATOM 5206 N N . GLU B 1 76 ? 5.496 42.562 5.023 1 77.94 76 GLU B N 1
ATOM 5207 C CA . GLU B 1 76 ? 6.562 43.562 4.824 1 77.94 76 GLU B CA 1
ATOM 5208 C C . GLU B 1 76 ? 7.559 43.094 3.773 1 77.94 76 GLU B C 1
ATOM 5210 O O . GLU B 1 76 ? 8.602 43.719 3.568 1 77.94 76 GLU B O 1
ATOM 5215 N N . GLY B 1 77 ? 7.336 42.031 3.293 1 77.56 77 GLY B N 1
ATOM 5216 C CA . GLY B 1 77 ? 8.07 41.656 2.09 1 77.56 77 GLY B CA 1
ATOM 5217 C C . GLY B 1 77 ? 9.219 40.719 2.355 1 77.56 77 GLY B C 1
ATOM 5218 O O . GLY B 1 77 ? 10.016 40.438 1.461 1 77.56 77 GLY B O 1
ATOM 5219 N N . ASP B 1 78 ? 9.539 40.281 3.504 1 90.12 78 ASP B N 1
ATOM 5220 C CA . ASP B 1 78 ? 10.531 39.25 3.736 1 90.12 78 ASP B CA 1
ATOM 5221 C C . ASP B 1 78 ? 10.219 38 2.922 1 90.12 78 ASP B C 1
ATOM 5223 O O . ASP B 1 78 ? 9.07 37.531 2.883 1 90.12 78 ASP B O 1
ATOM 5227 N N . ARG B 1 79 ? 11.164 37.562 2.127 1 97 79 ARG B N 1
ATOM 5228 C CA . ARG B 1 79 ? 10.867 36.438 1.247 1 97 79 ARG B CA 1
ATOM 5229 C C . ARG B 1 79 ? 12.133 35.656 0.916 1 97 79 ARG B C 1
ATOM 5231 O O . ARG B 1 79 ? 13.242 36.156 1.101 1 97 79 ARG B O 1
ATOM 5238 N N . HIS B 1 80 ? 12.023 34.438 0.565 1 98.06 80 HIS B N 1
ATOM 5239 C CA . HIS B 1 80 ? 13.055 33.562 0.025 1 98.06 80 HIS B CA 1
ATOM 5240 C C . HIS B 1 80 ? 12.656 33.031 -1.349 1 98.06 80 HIS B C 1
ATOM 5242 O O . HIS B 1 80 ? 11.547 32.531 -1.53 1 98.06 80 HIS B O 1
ATOM 5248 N N . THR B 1 81 ? 13.594 33.219 -2.287 1 98.44 81 THR B N 1
ATOM 5249 C CA . THR B 1 81 ? 13.484 32.375 -3.473 1 98.44 81 THR B CA 1
ATOM 5250 C C . THR B 1 81 ? 13.852 30.938 -3.139 1 98.44 81 THR B C 1
ATOM 5252 O O . THR B 1 81 ? 14.359 30.641 -2.055 1 98.44 81 THR B O 1
ATOM 5255 N N . TYR B 1 82 ? 13.562 30.047 -4.027 1 98.62 82 TYR B N 1
ATOM 5256 C CA . TYR B 1 82 ? 13.891 28.641 -3.781 1 98.62 82 TYR B CA 1
ATOM 5257 C C . TYR B 1 82 ? 15.391 28.469 -3.582 1 98.62 82 TYR B C 1
ATOM 5259 O O . TYR B 1 82 ? 15.82 27.719 -2.697 1 98.62 82 TYR B O 1
ATOM 5267 N N . SER B 1 83 ? 16.203 29.094 -4.371 1 98.44 83 SER B N 1
ATOM 5268 C CA . SER B 1 83 ? 17.656 29.016 -4.219 1 98.44 83 SER B CA 1
ATOM 5269 C C . SER B 1 83 ? 18.094 29.578 -2.875 1 98.44 83 SER B C 1
ATOM 5271 O O . SER B 1 83 ? 18.969 29.016 -2.211 1 98.44 83 SER B O 1
ATOM 5273 N N . GLN B 1 84 ? 17.531 30.719 -2.523 1 98.19 84 GLN B N 1
ATOM 5274 C CA . GLN B 1 84 ? 17.859 31.328 -1.241 1 98.19 84 GLN B CA 1
ATOM 5275 C C . GLN B 1 84 ? 17.422 30.438 -0.078 1 98.19 84 GLN B C 1
ATOM 5277 O O . GLN B 1 84 ? 18.141 30.328 0.921 1 98.19 84 GLN B O 1
ATOM 5282 N N . LEU B 1 85 ? 16.219 29.875 -0.192 1 98.38 85 LEU B N 1
ATOM 5283 C CA . LEU B 1 85 ? 15.734 28.969 0.846 1 98.38 85 LEU B CA 1
ATOM 5284 C C . LEU B 1 85 ? 16.703 27.812 1.041 1 98.38 85 LEU B C 1
ATOM 5286 O O . LEU B 1 85 ? 17.078 27.484 2.172 1 98.38 85 LEU B O 1
ATOM 5290 N N . LEU B 1 86 ? 17.094 27.156 -0.054 1 97.62 86 LEU B N 1
ATOM 5291 C CA . LEU B 1 86 ? 18.016 26.031 0.021 1 97.62 86 LEU B CA 1
ATOM 5292 C C . LEU B 1 86 ? 19.312 26.438 0.689 1 97.62 86 LEU B C 1
ATOM 5294 O O . LEU B 1 86 ? 19.828 25.719 1.557 1 97.62 86 LEU B O 1
ATOM 5298 N N . ASP B 1 87 ? 19.828 27.547 0.308 1 96.44 87 ASP B N 1
ATOM 5299 C CA . ASP B 1 87 ? 21.078 28.047 0.869 1 96.44 87 ASP B CA 1
ATOM 5300 C C . ASP B 1 87 ? 20.953 28.281 2.373 1 96.44 87 ASP B C 1
ATOM 5302 O O . ASP B 1 87 ? 21.828 27.875 3.145 1 96.44 87 ASP B O 1
ATOM 5306 N N . GLU B 1 88 ? 19.906 28.984 2.791 1 96.62 88 GLU B N 1
ATOM 5307 C CA . GLU B 1 88 ? 19.688 29.281 4.203 1 96.62 88 GLU B CA 1
ATOM 5308 C C . GLU B 1 88 ? 19.5 28 5.008 1 96.62 88 GLU B C 1
ATOM 5310 O O . GLU B 1 88 ? 20.016 27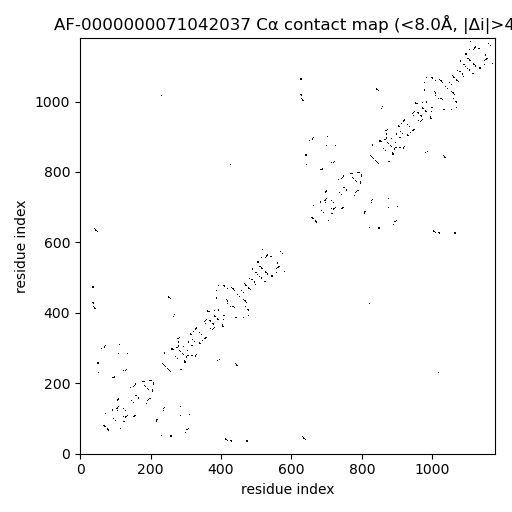.875 6.121 1 96.62 88 GLU B O 1
ATOM 5315 N N . VAL B 1 89 ? 18.75 27.094 4.473 1 97.62 89 VAL B N 1
ATOM 5316 C CA . VAL B 1 89 ? 18.484 25.812 5.117 1 97.62 89 VAL B CA 1
ATOM 5317 C C . VAL B 1 89 ? 19.781 25.031 5.277 1 97.62 89 VAL B C 1
ATOM 5319 O O . VAL B 1 89 ? 20.031 24.453 6.336 1 97.62 89 VAL B O 1
ATOM 5322 N N . ASP B 1 90 ? 20.641 25.031 4.254 1 96.88 90 ASP B N 1
ATOM 5323 C CA . ASP B 1 90 ? 21.906 24.312 4.32 1 96.88 90 ASP B CA 1
ATOM 5324 C C . ASP B 1 90 ? 22.844 24.922 5.363 1 96.88 90 ASP B C 1
ATOM 5326 O O . ASP B 1 90 ? 23.547 24.219 6.07 1 96.88 90 ASP B O 1
ATOM 5330 N N . ARG B 1 91 ? 22.859 26.219 5.461 1 96.5 91 ARG B N 1
ATOM 5331 C CA . ARG B 1 91 ? 23.656 26.891 6.484 1 96.5 91 ARG B CA 1
ATOM 5332 C C . ARG B 1 91 ? 23.156 26.531 7.883 1 96.5 91 ARG B C 1
ATOM 5334 O O . ARG B 1 91 ? 23.969 26.219 8.766 1 96.5 91 ARG B O 1
ATOM 5341 N N . LEU B 1 92 ? 21.875 26.625 8.047 1 97.69 92 LEU B N 1
ATOM 5342 C CA . LEU B 1 92 ? 21.312 26.266 9.344 1 97.69 92 LEU B CA 1
ATOM 5343 C C . LEU B 1 92 ? 21.562 24.797 9.664 1 97.69 92 LEU B C 1
ATOM 5345 O O . LEU B 1 92 ? 21.797 24.438 10.82 1 97.69 92 LEU B O 1
ATOM 5349 N N . ALA B 1 93 ? 21.422 23.922 8.664 1 97.94 93 ALA B N 1
ATOM 5350 C CA . ALA B 1 93 ? 21.688 22.5 8.836 1 97.94 93 ALA B CA 1
ATOM 5351 C C . ALA B 1 93 ? 23.125 22.266 9.336 1 97.94 93 ALA B C 1
ATOM 5353 O O . ALA B 1 93 ? 23.344 21.469 10.25 1 97.94 93 ALA B O 1
ATOM 5354 N N . ALA B 1 94 ? 24.047 22.953 8.719 1 97.31 94 ALA B N 1
ATOM 5355 C CA . ALA B 1 94 ? 25.438 22.875 9.18 1 97.31 94 ALA B CA 1
ATOM 5356 C C . ALA B 1 94 ? 25.562 23.344 10.617 1 97.31 94 ALA B C 1
ATOM 5358 O O . ALA B 1 94 ? 26.344 22.781 11.406 1 97.31 94 ALA B O 1
ATOM 5359 N N . GLY B 1 95 ? 24.844 24.406 10.906 1 97.69 95 GLY B N 1
ATOM 5360 C CA . GLY B 1 95 ? 24.797 24.875 12.281 1 97.69 95 GLY B CA 1
ATOM 5361 C C . GLY B 1 95 ? 24.25 23.844 13.25 1 97.69 95 GLY B C 1
ATOM 5362 O O . GLY B 1 95 ? 24.812 23.641 14.328 1 97.69 95 GLY B O 1
ATOM 5363 N N . PHE B 1 96 ? 23.109 23.203 12.922 1 98 96 PHE B N 1
ATOM 5364 C CA . PHE B 1 96 ? 22.516 22.141 13.734 1 98 96 PHE B CA 1
ATOM 5365 C C . PHE B 1 96 ? 23.531 21.031 13.977 1 98 96 PHE B C 1
ATOM 5367 O O . PHE B 1 96 ? 23.703 20.578 15.117 1 98 96 PHE B O 1
ATOM 5374 N N . LEU B 1 97 ? 24.25 20.609 12.93 1 96.69 97 LEU B N 1
ATOM 5375 C CA . LEU B 1 97 ? 25.281 19.594 13.07 1 96.69 97 LEU B CA 1
ATOM 5376 C C . LEU B 1 97 ? 26.375 20.031 14.031 1 96.69 97 LEU B C 1
ATOM 5378 O O . LEU B 1 97 ? 26.859 19.234 14.836 1 96.69 97 LEU B O 1
ATOM 5382 N N . SER B 1 98 ? 26.766 21.25 13.945 1 95.69 98 SER B N 1
ATOM 5383 C CA . SER B 1 98 ? 27.859 21.781 14.75 1 95.69 98 SER B CA 1
ATOM 5384 C C . SER B 1 98 ? 27.516 21.75 16.234 1 95.69 98 SER B C 1
ATOM 5386 O O . SER B 1 98 ? 28.406 21.672 17.078 1 95.69 98 SER B O 1
ATOM 5388 N N . ILE B 1 99 ? 26.266 21.812 16.547 1 95.94 99 ILE B N 1
ATOM 5389 C CA . ILE B 1 99 ? 25.891 21.812 17.953 1 95.94 99 ILE B CA 1
ATOM 5390 C C . ILE B 1 99 ? 25.422 20.422 18.375 1 95.94 99 ILE B C 1
ATOM 5392 O O . ILE B 1 99 ? 24.828 20.25 19.438 1 95.94 99 ILE B O 1
ATOM 5396 N N . GLY B 1 100 ? 25.547 19.469 17.469 1 95.62 100 GLY B N 1
ATOM 5397 C CA . GLY B 1 100 ? 25.438 18.078 17.875 1 95.62 100 GLY B CA 1
ATOM 5398 C C . GLY B 1 100 ? 24.125 17.453 17.453 1 95.62 100 GLY B C 1
ATOM 5399 O O . GLY B 1 100 ? 23.828 16.312 17.844 1 95.62 100 GLY B O 1
ATOM 5400 N N . ILE B 1 101 ? 23.266 18.125 16.734 1 97.62 101 ILE B N 1
ATOM 5401 C CA . ILE B 1 101 ? 22.031 17.531 16.234 1 97.62 101 ILE B CA 1
ATOM 5402 C C . ILE B 1 101 ? 22.344 16.656 15.016 1 97.62 101 ILE B C 1
ATOM 5404 O O . ILE B 1 101 ? 22.953 17.125 14.055 1 97.62 101 ILE B O 1
ATOM 5408 N N . THR B 1 102 ? 21.922 15.422 15.031 1 96.5 102 THR B N 1
ATOM 5409 C CA . THR B 1 102 ? 22.203 14.484 13.945 1 96.5 102 THR B CA 1
ATOM 5410 C C . THR B 1 102 ? 20.953 13.695 13.57 1 96.5 102 THR B C 1
ATOM 5412 O O . THR B 1 102 ? 19.875 13.922 14.141 1 96.5 102 THR B O 1
ATOM 5415 N N . LYS B 1 103 ? 21.094 12.781 12.633 1 97.19 103 LYS B N 1
ATOM 5416 C CA . LYS B 1 103 ? 19.984 11.984 12.133 1 97.19 103 LYS B CA 1
ATOM 5417 C C . LYS B 1 103 ? 19.266 11.273 13.273 1 97.19 103 LYS B C 1
ATOM 5419 O O . LYS B 1 103 ? 19.891 10.656 14.133 1 97.19 103 LYS B O 1
ATOM 5424 N N . GLY B 1 104 ? 17.953 11.398 13.258 1 97.94 104 GLY B N 1
ATOM 5425 C CA . GLY B 1 104 ? 17.156 10.68 14.227 1 97.94 104 GLY B CA 1
ATOM 5426 C C . GLY B 1 104 ? 16.859 11.492 15.477 1 97.94 104 GLY B C 1
ATOM 5427 O O . GLY B 1 104 ? 15.961 11.156 16.25 1 97.94 104 GLY B O 1
ATOM 5428 N N . ASP B 1 105 ? 17.641 12.523 15.75 1 98.75 105 ASP B N 1
ATOM 5429 C CA . ASP B 1 105 ? 17.375 13.375 16.891 1 98.75 105 ASP B CA 1
ATOM 5430 C C . ASP B 1 105 ? 16.031 14.109 16.734 1 98.75 105 ASP B C 1
ATOM 5432 O O . ASP B 1 105 ? 15.68 14.523 15.633 1 98.75 105 ASP B O 1
ATOM 5436 N N . ARG B 1 106 ? 15.336 14.242 17.797 1 98.81 106 ARG B N 1
ATOM 5437 C CA . ARG B 1 106 ? 14.078 14.977 17.812 1 98.81 106 ARG B CA 1
ATOM 5438 C C . ARG B 1 106 ? 14.312 16.453 18.094 1 98.81 106 ARG B C 1
ATOM 5440 O O . ARG B 1 106 ? 14.914 16.812 19.109 1 98.81 106 ARG B O 1
ATOM 5447 N N . VAL B 1 107 ? 13.867 17.266 17.203 1 98.94 107 VAL B N 1
ATOM 5448 C CA . VAL B 1 107 ? 13.961 18.719 17.328 1 98.94 107 VAL B CA 1
ATOM 5449 C C . VAL B 1 107 ? 12.562 19.328 17.406 1 98.94 107 VAL B C 1
ATOM 5451 O O . VAL B 1 107 ? 11.805 19.281 16.422 1 98.94 107 VAL B O 1
ATOM 5454 N N . GLY B 1 108 ? 12.266 19.938 18.547 1 98.88 108 GLY B N 1
ATOM 5455 C CA . GLY B 1 108 ? 10.969 20.578 18.703 1 98.88 108 GLY B CA 1
ATOM 5456 C C . GLY B 1 108 ? 10.906 21.969 18.094 1 98.88 108 GLY B C 1
ATOM 5457 O O . GLY B 1 108 ? 11.859 22.734 18.203 1 98.88 108 GLY B O 1
ATOM 5458 N N . MET B 1 109 ? 9.883 22.234 17.391 1 98.75 109 MET B N 1
ATOM 5459 C CA . MET B 1 109 ? 9.547 23.594 16.984 1 98.75 109 MET B CA 1
ATOM 5460 C C . MET B 1 109 ? 8.305 24.094 17.719 1 98.75 109 MET B C 1
ATOM 5462 O O . MET B 1 109 ? 7.203 23.594 17.5 1 98.75 109 MET B O 1
ATOM 5466 N N . TRP B 1 110 ? 8.508 25 18.641 1 97.88 110 TRP B N 1
ATOM 5467 C CA . TRP B 1 110 ? 7.496 25.547 19.547 1 97.88 110 TRP B CA 1
ATOM 5468 C C . TRP B 1 110 ? 7.273 27.047 19.281 1 97.88 110 TRP B C 1
ATOM 5470 O O . TRP B 1 110 ? 7.887 27.891 19.938 1 97.88 110 TRP B O 1
ATOM 5480 N N . GLY B 1 111 ? 6.27 27.328 18.359 1 95.81 111 GLY B N 1
ATOM 5481 C CA . GLY B 1 111 ? 6.023 28.719 18 1 95.81 111 GLY B CA 1
ATOM 5482 C C . GLY B 1 111 ? 4.977 28.891 16.922 1 95.81 111 GLY B C 1
ATOM 5483 O O . GLY B 1 111 ? 4.508 27.906 16.359 1 95.81 111 GLY B O 1
ATOM 5484 N N . PRO B 1 112 ? 4.57 30.109 16.703 1 94.88 112 PRO B N 1
ATOM 5485 C CA . PRO B 1 112 ? 3.568 30.406 15.672 1 94.88 112 PRO B CA 1
ATOM 5486 C C . PRO B 1 112 ? 4.141 30.344 14.258 1 94.88 112 PRO B C 1
ATOM 5488 O O . PRO B 1 112 ? 5.234 29.812 14.047 1 94.88 112 PRO B O 1
ATOM 5491 N N . ASN B 1 113 ? 3.354 30.781 13.25 1 96.06 113 ASN B N 1
ATOM 5492 C CA . ASN B 1 113 ? 3.771 30.766 11.852 1 96.06 113 ASN B CA 1
ATOM 5493 C C . ASN B 1 113 ? 4.828 31.828 11.562 1 96.06 113 ASN B C 1
ATOM 5495 O O . ASN B 1 113 ? 4.512 32.906 11.062 1 96.06 113 ASN B O 1
ATOM 5499 N N . ILE B 1 114 ? 6.039 31.547 11.859 1 95.88 114 ILE B N 1
ATOM 5500 C CA . ILE B 1 114 ? 7.125 32.5 11.625 1 95.88 114 ILE B CA 1
ATOM 5501 C C . ILE B 1 114 ? 8.148 31.875 10.672 1 95.88 114 ILE B C 1
ATOM 5503 O O . ILE B 1 114 ? 8.117 30.672 10.414 1 95.88 114 ILE B O 1
ATOM 5507 N N . LYS B 1 115 ? 9.008 32.688 10.156 1 97 115 LYS B N 1
ATOM 5508 C CA . LYS B 1 115 ? 10.047 32.281 9.211 1 97 115 LYS B CA 1
ATOM 5509 C C . LYS B 1 115 ? 10.883 31.141 9.781 1 97 115 LYS B C 1
ATOM 5511 O O . LYS B 1 115 ? 11.211 30.188 9.07 1 97 115 LYS B O 1
ATOM 5516 N N . GLU B 1 116 ? 11.188 31.188 11.047 1 97.62 116 GLU B N 1
ATOM 5517 C CA . GLU B 1 116 ? 12.039 30.203 11.703 1 97.62 116 GLU B CA 1
ATOM 5518 C C . GLU B 1 116 ? 11.383 28.828 11.719 1 97.62 116 GLU B C 1
ATOM 5520 O O . GLU B 1 116 ? 12.07 27.797 11.734 1 97.62 116 GLU B O 1
ATOM 5525 N N . TRP B 1 117 ? 10.047 28.812 11.727 1 98.19 117 TRP B N 1
ATOM 5526 C CA . TRP B 1 117 ? 9.336 27.547 11.633 1 98.19 117 TRP B CA 1
ATOM 5527 C C . TRP B 1 117 ? 9.656 26.844 10.32 1 98.19 117 TRP B C 1
ATOM 5529 O O . TRP B 1 117 ? 10.016 25.656 10.32 1 98.19 117 TRP B O 1
ATOM 5539 N N . ILE B 1 118 ? 9.578 27.547 9.234 1 98.56 118 ILE B N 1
ATOM 5540 C CA . ILE B 1 118 ? 9.82 27.016 7.898 1 98.56 118 ILE B CA 1
ATOM 5541 C C . ILE B 1 118 ? 11.266 26.547 7.789 1 98.56 118 ILE B C 1
ATOM 5543 O O . ILE B 1 118 ? 11.523 25.422 7.336 1 98.56 118 ILE B O 1
ATOM 5547 N N . LEU B 1 119 ? 12.148 27.375 8.203 1 98.56 119 LEU B N 1
ATOM 5548 C CA . LEU B 1 119 ? 13.562 27.031 8.125 1 98.56 119 LEU B CA 1
ATOM 5549 C C . LEU B 1 119 ? 13.859 25.781 8.953 1 98.56 119 LEU B C 1
ATOM 5551 O O . LEU B 1 119 ? 14.617 24.922 8.516 1 98.56 119 LEU B O 1
ATOM 5555 N N . THR B 1 120 ? 13.25 25.656 10.117 1 98.81 120 THR B N 1
ATOM 5556 C CA . THR B 1 120 ? 13.461 24.5 10.984 1 98.81 120 THR B CA 1
ATOM 5557 C C . THR B 1 120 ? 12.938 23.234 10.32 1 98.81 120 THR B C 1
ATOM 5559 O O . THR B 1 120 ? 13.594 22.188 10.352 1 98.81 120 THR B O 1
ATOM 5562 N N . GLN B 1 121 ? 11.766 23.281 9.711 1 98.88 121 GLN B N 1
ATOM 5563 C CA . GLN B 1 121 ? 11.172 22.141 9.039 1 98.88 121 GLN B CA 1
ATOM 5564 C C . GLN B 1 121 ? 12.117 21.562 7.992 1 98.88 121 GLN B C 1
ATOM 5566 O O . GLN B 1 121 ? 12.406 20.359 8.008 1 98.88 121 GLN B O 1
ATOM 5571 N N . TYR B 1 122 ? 12.633 22.391 7.16 1 98.75 122 TYR B N 1
ATOM 5572 C CA . TYR B 1 122 ? 13.422 21.906 6.035 1 98.75 122 TYR B CA 1
ATOM 5573 C C . TYR B 1 122 ? 14.852 21.609 6.469 1 98.75 122 TYR B C 1
ATOM 5575 O O . TYR B 1 122 ? 15.508 20.719 5.898 1 98.75 122 TYR B O 1
ATOM 5583 N N . THR B 1 123 ? 15.359 22.312 7.512 1 98.5 123 THR B N 1
ATOM 5584 C CA . THR B 1 123 ? 16.672 22.016 8.062 1 98.5 123 THR B CA 1
ATOM 5585 C C . THR B 1 123 ? 16.703 20.609 8.656 1 98.5 123 THR B C 1
ATOM 5587 O O . THR B 1 123 ? 17.625 19.828 8.375 1 98.5 123 THR B O 1
ATOM 5590 N N . CYS B 1 124 ? 15.68 20.266 9.461 1 98.69 124 CYS B N 1
ATOM 5591 C CA . CYS B 1 124 ? 15.586 18.922 10.016 1 98.69 124 CYS B CA 1
ATOM 5592 C C . CYS B 1 124 ? 15.594 17.875 8.906 1 98.69 124 CYS B C 1
ATOM 5594 O O . CYS B 1 124 ? 16.297 16.875 8.992 1 98.69 124 CYS B O 1
ATOM 5596 N N . ALA B 1 125 ? 14.891 18.156 7.875 1 98.31 125 ALA B N 1
ATOM 5597 C CA . ALA B 1 125 ? 14.766 17.219 6.77 1 98.31 125 ALA B CA 1
ATOM 5598 C C . ALA B 1 125 ? 16.094 17.047 6.043 1 98.31 125 ALA B C 1
ATOM 5600 O O . ALA B 1 125 ? 16.391 15.969 5.516 1 98.31 125 ALA B O 1
ATOM 5601 N N . ARG B 1 126 ? 16.875 18.125 5.996 1 97.12 126 ARG B N 1
ATOM 5602 C CA . ARG B 1 126 ? 18.141 18.094 5.281 1 97.12 126 ARG B CA 1
ATOM 5603 C C . ARG B 1 126 ? 19.141 17.172 5.977 1 97.12 126 ARG B C 1
ATOM 5605 O O . ARG B 1 126 ? 19.984 16.562 5.324 1 97.12 126 ARG B O 1
ATOM 5612 N N . ILE B 1 127 ? 19.047 16.984 7.281 1 97.12 127 ILE B N 1
ATOM 5613 C CA . ILE B 1 127 ? 20.078 16.25 8 1 97.12 127 ILE B CA 1
ATOM 5614 C C . ILE B 1 127 ? 19.469 15.008 8.641 1 97.12 127 ILE B C 1
ATOM 5616 O O . ILE B 1 127 ? 20.172 14.242 9.312 1 97.12 127 ILE B O 1
ATOM 5620 N N . GLY B 1 128 ? 18.156 14.789 8.484 1 98.06 128 GLY B N 1
ATOM 5621 C CA . GLY B 1 128 ? 17.5 13.578 8.977 1 98.06 128 GLY B CA 1
ATOM 5622 C C . GLY B 1 128 ? 17.078 13.68 10.43 1 98.06 128 GLY B C 1
ATOM 5623 O O . GLY B 1 128 ? 16.781 12.664 11.062 1 98.06 128 GLY B O 1
ATOM 5624 N N . ALA B 1 129 ? 17.141 14.891 11.016 1 98.69 129 ALA B N 1
ATOM 5625 C CA . ALA B 1 129 ? 16.531 15.094 12.328 1 98.69 129 ALA B CA 1
ATOM 5626 C C . ALA B 1 129 ? 15.008 15.078 12.234 1 98.69 129 ALA B C 1
ATOM 5628 O O . ALA B 1 129 ? 14.445 15.461 11.203 1 98.69 129 ALA B O 1
ATOM 5629 N N . ILE B 1 130 ? 14.383 14.625 13.258 1 98.88 130 ILE B N 1
ATOM 5630 C CA . ILE B 1 130 ? 12.93 14.5 13.242 1 98.88 130 ILE B CA 1
ATOM 5631 C C . ILE B 1 130 ? 12.297 15.758 13.828 1 98.88 130 ILE B C 1
ATOM 5633 O O . ILE B 1 130 ? 12.539 16.094 14.984 1 98.88 130 ILE B O 1
ATOM 5637 N N . LEU B 1 131 ? 11.531 16.438 13.023 1 98.94 131 LEU B N 1
ATOM 5638 C CA . LEU B 1 131 ? 10.812 17.625 13.484 1 98.94 131 LEU B CA 1
ATOM 5639 C C . LEU B 1 131 ? 9.641 17.234 14.383 1 98.94 131 LEU B C 1
ATOM 5641 O O . LEU B 1 131 ? 8.789 16.438 13.984 1 98.94 131 LEU B O 1
ATOM 5645 N N . VAL B 1 132 ? 9.641 17.781 15.578 1 98.75 132 VAL B N 1
ATOM 5646 C CA . VAL B 1 132 ? 8.516 17.594 16.5 1 98.75 132 VAL B CA 1
ATOM 5647 C C . VAL B 1 132 ? 7.68 18.875 16.531 1 98.75 132 VAL B C 1
ATOM 5649 O O . VAL B 1 132 ? 8.164 19.922 16.938 1 98.75 132 VAL B O 1
ATOM 5652 N N . ASN B 1 133 ? 6.453 18.75 16.109 1 97.38 133 ASN B N 1
ATOM 5653 C CA . ASN B 1 133 ? 5.543 19.891 16.156 1 97.38 133 ASN B CA 1
ATOM 5654 C C . ASN B 1 133 ? 4.969 20.094 17.562 1 97.38 133 ASN B C 1
ATOM 5656 O O . ASN B 1 133 ? 4.242 19.234 18.062 1 97.38 133 ASN B O 1
ATOM 5660 N N . VAL B 1 134 ? 5.246 21.234 18.094 1 94.94 134 VAL B N 1
ATOM 5661 C CA . VAL B 1 134 ? 4.781 21.531 19.438 1 94.94 134 VAL B CA 1
ATOM 5662 C C . VAL B 1 134 ? 3.738 22.641 19.391 1 94.94 134 VAL B C 1
ATOM 5664 O O . VAL B 1 134 ? 3.965 23.703 18.781 1 94.94 134 VAL B O 1
ATOM 5667 N N . ASN B 1 135 ? 2.598 22.375 20 1 90.25 135 ASN B N 1
ATOM 5668 C CA . ASN B 1 135 ? 1.542 23.391 20.078 1 90.25 135 ASN B CA 1
ATOM 5669 C C . ASN B 1 135 ? 2.027 24.656 20.781 1 90.25 135 ASN B C 1
ATOM 5671 O O . ASN B 1 135 ? 2.443 24.609 21.938 1 90.25 135 ASN B O 1
ATOM 5675 N N . PRO B 1 136 ? 1.976 25.766 20.109 1 92.81 136 PRO B N 1
ATOM 5676 C CA . PRO B 1 136 ? 2.49 27.016 20.688 1 92.81 136 PRO B CA 1
ATOM 5677 C C . PRO B 1 136 ? 1.751 27.406 21.969 1 92.81 136 PRO B C 1
ATOM 5679 O O . PRO B 1 136 ? 2.268 28.203 22.766 1 92.81 136 PRO B O 1
ATOM 5682 N N . ALA B 1 137 ? 0.625 26.828 22.172 1 85.94 137 ALA B N 1
ATOM 5683 C CA . ALA B 1 137 ? -0.19 27.203 23.328 1 85.94 137 ALA B CA 1
ATOM 5684 C C . ALA B 1 137 ? 0.125 26.328 24.531 1 85.94 137 ALA B C 1
ATOM 5686 O O . ALA B 1 137 ? -0.389 26.562 25.625 1 85.94 137 ALA B O 1
ATOM 5687 N N . TYR B 1 138 ? 0.982 25.328 24.344 1 88.62 138 TYR B N 1
ATOM 5688 C CA . TYR B 1 138 ? 1.334 24.469 25.469 1 88.62 138 TYR B CA 1
ATOM 5689 C C . TYR B 1 138 ? 1.872 25.281 26.641 1 88.62 138 TYR B C 1
ATOM 5691 O O . TYR B 1 138 ? 2.623 26.234 26.438 1 88.62 138 TYR B O 1
ATOM 5699 N N . ARG B 1 139 ? 1.447 24.875 27.797 1 87.88 139 ARG B N 1
ATOM 5700 C CA . ARG B 1 139 ? 1.998 25.422 29.031 1 87.88 139 ARG B CA 1
ATOM 5701 C C . ARG B 1 139 ? 2.98 24.453 29.672 1 87.88 139 ARG B C 1
ATOM 5703 O O . ARG B 1 139 ? 3.469 23.531 29.016 1 87.88 139 ARG B O 1
ATOM 5710 N N . LEU B 1 140 ? 3.26 24.641 30.891 1 89.69 140 LEU B N 1
ATOM 5711 C CA . LEU B 1 140 ? 4.379 23.969 31.531 1 89.69 140 LEU B CA 1
ATOM 5712 C C . LEU B 1 140 ? 4.184 22.453 31.516 1 89.69 140 LEU B C 1
ATOM 5714 O O . LEU B 1 140 ? 5.055 21.719 31.031 1 89.69 140 LEU B O 1
ATOM 5718 N N . GLN B 1 141 ? 3.051 21.938 31.891 1 87.06 141 GLN B N 1
ATOM 5719 C CA . GLN B 1 141 ? 2.828 20.5 32.031 1 87.06 141 GLN B CA 1
ATOM 5720 C C . GLN B 1 141 ? 2.801 19.828 30.656 1 87.06 141 GLN B C 1
ATOM 5722 O O . GLN B 1 141 ? 3.418 18.781 30.453 1 87.06 141 GLN B O 1
ATOM 5727 N N . GLU B 1 142 ? 2.059 20.438 29.766 1 88 142 GLU B N 1
ATOM 5728 C CA . GLU B 1 142 ? 1.968 19.875 28.422 1 88 142 GLU B CA 1
ATOM 5729 C C . GLU B 1 142 ? 3.324 19.891 27.719 1 88 142 GLU B C 1
ATOM 5731 O O . GLU B 1 142 ? 3.686 18.938 27.031 1 88 142 GLU B O 1
ATOM 5736 N N . LEU B 1 143 ? 4.023 20.938 27.922 1 93.19 143 LEU B N 1
ATOM 5737 C CA . LEU B 1 143 ? 5.34 21.078 27.312 1 93.19 143 LEU B CA 1
ATOM 5738 C C . LEU B 1 143 ? 6.309 20.047 27.859 1 93.19 143 LEU B C 1
ATOM 5740 O O . LEU B 1 143 ? 7.023 19.391 27.109 1 93.19 143 LEU B O 1
ATOM 5744 N N . GLU B 1 144 ? 6.324 19.922 29.188 1 94.94 144 GLU B N 1
ATOM 5745 C CA . GLU B 1 144 ? 7.184 18.938 29.828 1 94.94 144 GLU B CA 1
ATOM 5746 C C . GLU B 1 144 ? 6.887 17.531 29.297 1 94.94 144 GLU B C 1
ATOM 5748 O O . GLU B 1 144 ? 7.805 16.766 29.016 1 94.94 144 GLU B O 1
ATOM 5753 N N . TYR B 1 145 ? 5.652 17.25 29.219 1 92 145 TYR B N 1
ATOM 5754 C CA . TYR B 1 145 ? 5.23 15.945 28.719 1 92 145 TYR B CA 1
ATOM 5755 C C . TYR B 1 145 ? 5.746 15.711 27.297 1 92 145 TYR B C 1
ATOM 5757 O O . TYR B 1 145 ? 6.328 14.664 27 1 92 145 TYR B O 1
ATOM 5765 N N . ALA B 1 146 ? 5.52 16.672 26.438 1 93.94 146 ALA B N 1
ATOM 5766 C CA . ALA B 1 146 ? 5.898 16.531 25.031 1 93.94 146 ALA B CA 1
ATOM 5767 C C . ALA B 1 146 ? 7.406 16.344 24.891 1 93.94 146 ALA B C 1
ATOM 5769 O O . ALA B 1 146 ? 7.863 15.469 24.156 1 93.94 146 ALA B O 1
ATOM 5770 N N . ILE B 1 147 ? 8.172 17.141 25.641 1 97.88 147 ILE B N 1
ATOM 5771 C CA . ILE B 1 147 ? 9.625 17.094 25.562 1 97.88 147 ILE B CA 1
ATOM 5772 C C . ILE B 1 147 ? 10.117 15.711 26.016 1 97.88 147 ILE B C 1
ATOM 5774 O O . ILE B 1 147 ? 10.938 15.086 25.344 1 97.88 147 ILE B O 1
ATOM 5778 N N . ASN B 1 148 ? 9.562 15.234 27.062 1 97.31 148 ASN B N 1
ATOM 5779 C CA . ASN B 1 148 ? 10.023 13.977 27.641 1 97.31 148 ASN B CA 1
ATOM 5780 C C . ASN B 1 148 ? 9.508 12.773 26.859 1 97.31 148 ASN B C 1
ATOM 5782 O O . ASN B 1 148 ? 10.219 11.781 26.688 1 97.31 148 ASN B O 1
ATOM 5786 N N . LYS B 1 149 ? 8.281 12.844 26.359 1 95.19 149 LYS B N 1
ATOM 5787 C CA . LYS B 1 149 ? 7.66 11.727 25.672 1 95.19 149 LYS B CA 1
ATOM 5788 C C . LYS B 1 149 ? 8.5 11.289 24.469 1 95.19 149 LYS B C 1
ATOM 5790 O O . LYS B 1 149 ? 8.688 10.086 24.25 1 95.19 149 LYS B O 1
ATOM 5795 N N . VAL B 1 150 ? 9.039 12.234 23.734 1 97.75 150 VAL B N 1
ATOM 5796 C CA . VAL B 1 150 ? 9.719 11.867 22.484 1 97.75 150 VAL B CA 1
ATOM 5797 C C . VAL B 1 150 ? 11.227 12.008 22.672 1 97.75 150 VAL B C 1
ATOM 5799 O O . VAL B 1 150 ? 12 11.68 21.766 1 97.75 150 VAL B O 1
ATOM 5802 N N . GLY B 1 151 ? 11.641 12.547 23.828 1 98.19 151 GLY B N 1
ATOM 5803 C CA . GLY B 1 151 ? 13.07 12.742 24.062 1 98.19 151 GLY B CA 1
ATOM 5804 C C . GLY B 1 151 ? 13.68 13.797 23.156 1 98.19 151 GLY B C 1
ATOM 5805 O O . GLY B 1 151 ? 14.656 13.531 22.453 1 98.19 151 GLY B O 1
ATOM 5806 N N . MET B 1 152 ? 13.211 15.031 23.312 1 98.44 152 MET B N 1
ATOM 5807 C CA . MET B 1 152 ? 13.719 16.125 22.484 1 98.44 152 MET B CA 1
ATOM 5808 C C . MET B 1 152 ? 15.156 16.453 22.859 1 98.44 152 MET B C 1
ATOM 5810 O O . MET B 1 152 ? 15.492 16.562 24.031 1 98.44 152 MET B O 1
ATOM 5814 N N . LYS B 1 153 ? 15.914 16.484 21.844 1 98.75 153 LYS B N 1
ATOM 5815 C CA . LYS B 1 153 ? 17.297 16.891 22.062 1 98.75 153 LYS B CA 1
ATOM 5816 C C . LYS B 1 153 ? 17.453 18.406 21.984 1 98.75 153 LYS B C 1
ATOM 5818 O O . LYS B 1 153 ? 18.312 18.969 22.656 1 98.75 153 LYS B O 1
ATOM 5823 N N . ALA B 1 154 ? 16.703 19.031 21.172 1 98.88 154 ALA B N 1
ATOM 5824 C CA . ALA B 1 154 ? 16.719 20.484 21 1 98.88 154 ALA B CA 1
ATOM 5825 C C . ALA B 1 154 ? 15.305 21.031 20.844 1 98.88 154 ALA B C 1
ATOM 5827 O O . ALA B 1 154 ? 14.391 20.297 20.438 1 98.88 154 ALA B O 1
ATOM 5828 N N . ILE B 1 155 ? 15.117 22.297 21.141 1 98.81 155 ILE B N 1
ATOM 5829 C CA . ILE B 1 155 ? 13.836 22.969 20.938 1 98.81 155 ILE B CA 1
ATOM 5830 C C . ILE B 1 155 ? 14.078 24.375 20.391 1 98.81 155 ILE B C 1
ATOM 5832 O O . ILE B 1 155 ? 14.992 25.062 20.828 1 98.81 155 ILE B O 1
ATOM 5836 N N . VAL B 1 156 ? 13.414 24.719 19.344 1 98.88 156 VAL B N 1
ATOM 5837 C CA . VAL B 1 156 ? 13.422 26.047 18.734 1 98.88 156 VAL B CA 1
ATOM 5838 C C . VAL B 1 156 ? 12.148 26.797 19.125 1 98.88 156 VAL B C 1
ATOM 5840 O O . VAL B 1 156 ? 11.047 26.25 19.047 1 98.88 156 VAL B O 1
ATOM 5843 N N . ALA B 1 157 ? 12.273 28.062 19.531 1 98.56 157 ALA B N 1
ATOM 5844 C CA . ALA B 1 157 ? 11.109 28.859 19.906 1 98.56 157 ALA B CA 1
ATOM 5845 C C . ALA B 1 157 ? 11.43 30.359 19.859 1 98.56 157 ALA B C 1
ATOM 5847 O O . ALA B 1 157 ? 12.586 30.75 19.984 1 98.56 157 ALA B O 1
ATOM 5848 N N . PRO B 1 158 ? 10.414 31.203 19.594 1 97.94 158 PRO B N 1
ATOM 5849 C CA . PRO B 1 158 ? 10.625 32.625 19.875 1 97.94 158 PRO B CA 1
ATOM 5850 C C . PRO B 1 158 ? 10.711 32.906 21.375 1 97.94 158 PRO B C 1
ATOM 5852 O O . PRO B 1 158 ? 10.484 32.031 22.188 1 97.94 158 PRO B O 1
ATOM 5855 N N . GLN B 1 159 ? 11.125 34.125 21.641 1 97.5 159 GLN B N 1
ATOM 5856 C CA . GLN B 1 159 ? 11.195 34.5 23.047 1 97.5 159 GLN B CA 1
ATOM 5857 C C . GLN B 1 159 ? 9.797 34.656 23.641 1 97.5 159 GLN B C 1
ATOM 5859 O O . GLN B 1 159 ? 9.523 34.156 24.734 1 97.5 159 GLN B O 1
ATOM 5864 N N . THR B 1 160 ? 9.008 35.406 22.953 1 95.94 160 THR B N 1
ATOM 5865 C CA . THR B 1 160 ? 7.625 35.625 23.344 1 95.94 160 THR B CA 1
ATOM 5866 C C . THR B 1 160 ? 6.719 35.688 22.125 1 95.94 160 THR B C 1
ATOM 5868 O O . THR B 1 160 ? 7.191 35.875 21 1 95.94 160 THR B O 1
ATOM 5871 N N . PHE B 1 161 ? 5.473 35.5 22.312 1 93.31 161 PHE B N 1
ATOM 5872 C CA . PHE B 1 161 ? 4.414 35.688 21.328 1 93.31 161 PHE B CA 1
ATOM 5873 C C . PHE B 1 161 ? 3.07 35.906 22.016 1 93.31 161 PHE B C 1
ATOM 5875 O O . PHE B 1 161 ? 2.564 35 22.688 1 93.31 161 PHE B O 1
ATOM 5882 N N . LYS B 1 162 ? 2.525 37.031 21.766 1 90.38 162 LYS B N 1
ATOM 5883 C CA . LYS B 1 162 ? 1.296 37.406 22.438 1 90.38 162 LYS B CA 1
ATOM 5884 C C . LYS B 1 162 ? 1.415 37.219 23.953 1 90.38 162 LYS B C 1
ATOM 5886 O O . LYS B 1 162 ? 2.299 37.812 24.578 1 90.38 162 LYS B O 1
ATOM 5891 N N . THR B 1 163 ? 0.685 36.25 24.5 1 87.31 163 THR B N 1
ATOM 5892 C CA . THR B 1 163 ? 0.686 36.094 25.953 1 87.31 163 THR B CA 1
ATOM 5893 C C . THR B 1 163 ? 1.669 35 26.375 1 87.31 163 THR B C 1
ATOM 5895 O O . THR B 1 163 ? 1.857 34.781 27.578 1 87.31 163 THR B O 1
ATOM 5898 N N . GLN B 1 164 ? 2.283 34.438 25.453 1 90.56 164 GLN B N 1
ATOM 5899 C CA . GLN B 1 164 ? 3.176 33.312 25.766 1 90.56 164 GLN B CA 1
ATOM 5900 C C . GLN B 1 164 ? 4.605 33.812 25.984 1 90.56 164 GLN B C 1
ATOM 5902 O O . GLN B 1 164 ? 5.168 34.5 25.141 1 90.56 164 GLN B O 1
ATOM 5907 N N . ASP B 1 165 ? 5.121 33.5 27.125 1 96.06 165 ASP B N 1
ATOM 5908 C CA . ASP B 1 165 ? 6.539 33.688 27.406 1 96.06 165 ASP B CA 1
ATOM 5909 C C . ASP B 1 165 ? 7.316 32.375 27.312 1 96.06 165 ASP B C 1
ATOM 5911 O O . ASP B 1 165 ? 7.566 31.719 28.328 1 96.06 165 ASP B O 1
ATOM 5915 N N . TYR B 1 166 ? 7.758 32.062 26.156 1 97.5 166 TYR B N 1
ATOM 5916 C CA . TYR B 1 166 ? 8.367 30.75 25.875 1 97.5 166 TYR B CA 1
ATOM 5917 C C . TYR B 1 166 ? 9.656 30.578 26.672 1 97.5 166 TYR B C 1
ATOM 5919 O O . TYR B 1 166 ? 9.867 29.531 27.281 1 97.5 166 TYR B O 1
ATOM 5927 N N . TYR B 1 167 ? 10.547 31.562 26.688 1 97.88 167 TYR B N 1
ATOM 5928 C CA . TYR B 1 167 ? 11.797 31.469 27.438 1 97.88 167 TYR B CA 1
ATOM 5929 C C . TYR B 1 167 ? 11.539 31.328 28.922 1 97.88 167 TYR B C 1
ATOM 5931 O O . TYR B 1 167 ? 12.141 30.484 29.594 1 97.88 167 TYR B O 1
ATOM 5939 N N . GLY B 1 168 ? 10.641 32.156 29.422 1 97.12 168 GLY B N 1
ATOM 5940 C CA . GLY B 1 168 ? 10.312 32.094 30.828 1 97.12 168 GLY B CA 1
ATOM 5941 C C . GLY B 1 168 ? 9.805 30.719 31.25 1 97.12 168 GLY B C 1
ATOM 5942 O O . GLY B 1 168 ? 10.148 30.234 32.312 1 97.12 168 GLY B O 1
ATOM 5943 N N . MET B 1 169 ? 9.008 30.141 30.422 1 96 169 MET B N 1
ATOM 5944 C CA . MET B 1 169 ? 8.461 28.812 30.719 1 96 169 MET B CA 1
ATOM 5945 C C . MET B 1 169 ? 9.57 27.766 30.719 1 96 169 MET B C 1
ATOM 5947 O O . MET B 1 169 ? 9.57 26.844 31.547 1 96 169 MET B O 1
ATOM 5951 N N . LEU B 1 170 ? 10.516 27.844 29.797 1 97.75 170 LEU B N 1
ATOM 5952 C CA . LEU B 1 170 ? 11.641 26.906 29.75 1 97.75 170 LEU B CA 1
ATOM 5953 C C . LEU B 1 170 ? 12.516 27.047 30.984 1 97.75 170 LEU B C 1
ATOM 5955 O O . LEU B 1 170 ? 12.992 26.047 31.547 1 97.75 170 LEU B O 1
ATOM 5959 N N . VAL B 1 171 ? 12.68 28.281 31.438 1 97.31 171 VAL B N 1
ATOM 5960 C CA . VAL B 1 171 ? 13.469 28.531 32.656 1 97.31 171 VAL B CA 1
ATOM 5961 C C . VAL B 1 171 ? 12.773 27.922 33.844 1 97.31 171 VAL B C 1
ATOM 5963 O O . VAL B 1 171 ? 13.43 27.359 34.75 1 97.31 171 VAL B O 1
ATOM 5966 N N . GLU B 1 172 ? 11.492 28.094 33.844 1 96.12 172 GLU B N 1
ATOM 5967 C CA . GLU B 1 172 ? 10.719 27.516 34.969 1 96.12 172 GLU B CA 1
ATOM 5968 C C . GLU B 1 172 ? 10.828 26 34.969 1 96.12 172 GLU B C 1
ATOM 5970 O O . GLU B 1 172 ? 10.969 25.391 36.031 1 96.12 172 GLU B O 1
ATOM 5975 N N . LEU B 1 173 ? 10.758 25.375 33.875 1 95.56 173 LEU B N 1
ATOM 5976 C CA . LEU B 1 173 ? 10.828 23.922 33.75 1 95.56 173 LEU B CA 1
ATOM 5977 C C . LEU B 1 173 ? 12.25 23.422 34.031 1 95.56 173 LEU B C 1
ATOM 5979 O O . LEU B 1 173 ? 12.438 22.312 34.531 1 95.56 173 LEU B O 1
ATOM 5983 N N . CYS B 1 174 ? 13.164 24.219 33.625 1 96.44 174 CYS B N 1
ATOM 5984 C CA . CYS B 1 174 ? 14.57 23.844 33.688 1 96.44 174 CYS B CA 1
ATOM 5985 C C . CYS B 1 174 ? 15.414 25.016 34.188 1 96.44 174 CYS B C 1
ATOM 5987 O O . CYS B 1 174 ? 16.094 25.672 33.406 1 96.44 174 CYS B O 1
ATOM 5989 N N . PRO B 1 175 ? 15.461 25.188 35.406 1 96.06 175 PRO B N 1
ATOM 5990 C CA . PRO B 1 175 ? 16.203 26.328 35.969 1 96.06 175 PRO B CA 1
ATOM 5991 C C . PRO B 1 175 ? 17.688 26.281 35.656 1 96.06 175 PRO B C 1
ATOM 5993 O O . PRO B 1 175 ? 18.344 27.328 35.625 1 96.06 175 PRO B O 1
ATOM 5996 N N . GLU B 1 176 ? 18.203 25.141 35.344 1 96.94 176 GLU B N 1
ATOM 5997 C CA . GLU B 1 176 ? 19.609 24.984 34.969 1 96.94 176 GLU B CA 1
ATOM 5998 C C . GLU B 1 176 ? 19.938 25.812 33.719 1 96.94 176 GLU B C 1
ATOM 6000 O O . GLU B 1 176 ? 21.109 26.094 33.469 1 96.94 176 GLU B O 1
ATOM 6005 N N . LEU B 1 177 ? 18.953 26.203 33.031 1 96.81 177 LEU B N 1
ATOM 6006 C CA . LEU B 1 177 ? 19.125 26.984 31.797 1 96.81 177 LEU B CA 1
ATOM 6007 C C . LEU B 1 177 ? 19.797 28.312 32.125 1 96.81 177 LEU B C 1
ATOM 6009 O O . LEU B 1 177 ? 20.547 28.844 31.281 1 96.81 177 LEU B O 1
ATOM 6013 N N . ASN B 1 178 ? 19.578 28.859 33.281 1 95.25 178 ASN B N 1
ATOM 6014 C CA . ASN B 1 178 ? 20.094 30.156 33.688 1 95.25 178 ASN B CA 1
ATOM 6015 C C . ASN B 1 178 ? 21.609 30.156 33.781 1 95.25 178 ASN B C 1
ATOM 6017 O O . ASN B 1 178 ? 22.25 31.203 33.625 1 95.25 178 ASN B O 1
ATOM 6021 N N . THR B 1 179 ? 22.172 29.016 33.938 1 95.12 179 THR B N 1
ATOM 6022 C CA . THR B 1 179 ? 23.609 28.969 34.156 1 95.12 179 THR B CA 1
ATOM 6023 C C . THR B 1 179 ? 24.297 28.062 33.156 1 95.12 179 THR 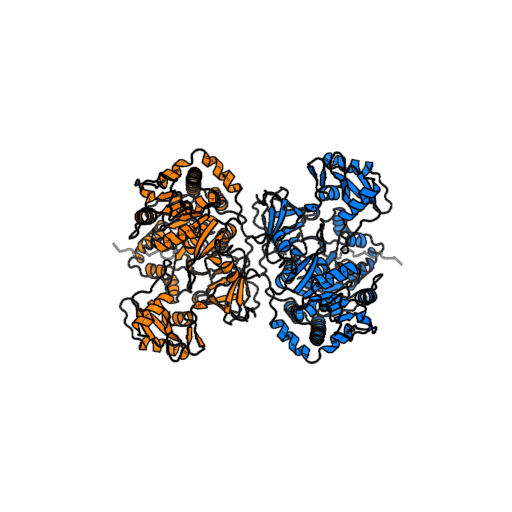B C 1
ATOM 6025 O O . THR B 1 179 ? 25.531 28.016 33.094 1 95.12 179 THR B O 1
ATOM 6028 N N . ALA B 1 180 ? 23.562 27.359 32.406 1 95.56 180 ALA B N 1
ATOM 6029 C CA . ALA B 1 180 ? 24.125 26.391 31.484 1 95.56 180 ALA B CA 1
ATOM 6030 C C . ALA B 1 180 ? 24.844 27.078 30.328 1 95.56 180 ALA B C 1
ATOM 6032 O O . ALA B 1 180 ? 24.453 28.172 29.922 1 95.56 180 ALA B O 1
ATOM 6033 N N . LYS B 1 181 ? 25.922 26.422 29.828 1 95 181 LYS B N 1
ATOM 6034 C CA . LYS B 1 181 ? 26.5 26.828 28.547 1 95 181 LYS B CA 1
ATOM 6035 C C . LYS B 1 181 ? 25.594 26.453 27.391 1 95 181 LYS B C 1
ATOM 6037 O O . LYS B 1 181 ? 24.984 25.375 27.391 1 95 181 LYS B O 1
ATOM 6042 N N . PRO B 1 182 ? 25.516 27.359 26.453 1 94.25 182 PRO B N 1
ATOM 6043 C CA . PRO B 1 182 ? 24.672 27.047 25.297 1 94.25 182 PRO B CA 1
ATOM 6044 C C . PRO B 1 182 ? 25.031 25.703 24.656 1 94.25 182 PRO B C 1
ATOM 6046 O O . PRO B 1 182 ? 26.219 25.359 24.547 1 94.25 182 PRO B O 1
ATOM 6049 N N . ALA B 1 183 ? 24.031 24.922 24.359 1 94.69 183 ALA B N 1
ATOM 6050 C CA . ALA B 1 183 ? 24.125 23.625 23.688 1 94.69 183 ALA B CA 1
ATOM 6051 C C . ALA B 1 183 ? 24.672 22.547 24.625 1 94.69 183 ALA B C 1
ATOM 6053 O O . ALA B 1 183 ? 25.062 21.469 24.188 1 94.69 183 ALA B O 1
ATOM 6054 N N . LYS B 1 184 ? 24.766 22.766 25.875 1 95.94 184 LYS B N 1
ATOM 6055 C CA . LYS B 1 184 ? 25.266 21.812 26.859 1 95.94 184 LYS B CA 1
ATOM 6056 C C . LYS B 1 184 ? 24.344 21.766 28.094 1 95.94 184 LYS B C 1
ATOM 6058 O O . LYS B 1 184 ? 24.812 21.672 29.219 1 95.94 184 LYS B O 1
ATOM 6063 N N . LEU B 1 185 ? 23.141 21.953 27.828 1 97.06 185 LEU B N 1
ATOM 6064 C CA . LEU B 1 185 ? 22.156 21.938 28.906 1 97.06 185 LEU B CA 1
ATOM 6065 C C . LEU B 1 185 ? 22.047 20.547 29.516 1 97.06 185 LEU B C 1
ATOM 6067 O O . LEU B 1 185 ? 22.016 19.547 28.797 1 97.06 185 LEU B O 1
ATOM 6071 N N . GLN B 1 186 ? 22.062 20.422 30.781 1 96.56 186 GLN B N 1
ATOM 6072 C CA . GLN B 1 186 ? 21.766 19.234 31.578 1 96.56 186 GLN B CA 1
ATOM 6073 C C . GLN B 1 186 ? 20.672 19.531 32.594 1 96.56 186 GLN B C 1
ATOM 6075 O O . GLN B 1 186 ? 20.891 20.328 33.531 1 96.56 186 GLN B O 1
ATOM 6080 N N . SER B 1 187 ? 19.531 18.938 32.344 1 96.38 187 SER B N 1
ATOM 6081 C CA . SER B 1 187 ? 18.406 19.172 33.25 1 96.38 187 SER B CA 1
ATOM 6082 C C . SER B 1 187 ? 17.875 17.859 33.812 1 96.38 187 SER B C 1
ATOM 6084 O O . SER B 1 187 ? 17.812 16.859 33.125 1 96.38 187 SER B O 1
ATOM 6086 N N . LYS B 1 188 ? 17.516 17.859 35.031 1 94.88 188 LYS B N 1
ATOM 6087 C CA . LYS B 1 188 ? 16.938 16.672 35.688 1 94.88 188 LYS B CA 1
ATOM 6088 C C . LYS B 1 188 ? 15.531 16.406 35.156 1 94.88 188 LYS B C 1
ATOM 6090 O O . LYS B 1 188 ? 15.164 15.258 34.906 1 94.88 188 LYS B O 1
ATOM 6095 N N . ARG B 1 189 ? 14.758 17.469 34.969 1 96.06 189 ARG B N 1
ATOM 6096 C CA . ARG B 1 189 ? 13.359 17.344 34.562 1 96.06 189 ARG B CA 1
ATOM 6097 C C . ARG B 1 189 ? 13.25 17.062 33.094 1 96.06 189 ARG B C 1
ATOM 6099 O O . ARG B 1 189 ? 12.266 16.453 32.625 1 96.06 189 ARG B O 1
ATOM 6106 N N . LEU B 1 190 ? 14.188 17.547 32.344 1 98.06 190 LEU B N 1
ATOM 6107 C CA . LEU B 1 190 ? 14.25 17.344 30.906 1 98.06 190 LEU B CA 1
ATOM 6108 C C . LEU B 1 190 ? 15.57 16.688 30.5 1 98.06 190 LEU B C 1
ATOM 6110 O O . LEU B 1 190 ? 16.406 17.312 29.844 1 98.06 190 LEU B O 1
ATOM 6114 N N . PRO B 1 191 ? 15.727 15.492 30.781 1 97.56 191 PRO B N 1
ATOM 6115 C CA . PRO B 1 191 ? 17.047 14.844 30.75 1 97.56 191 PRO B CA 1
ATOM 6116 C C . PRO B 1 191 ? 17.625 14.766 29.344 1 97.56 191 PRO B C 1
ATOM 6118 O O . PRO B 1 191 ? 18.859 14.719 29.188 1 97.56 191 PRO B O 1
ATOM 6121 N N . ASP B 1 192 ? 16.828 14.734 28.25 1 97.94 192 ASP B N 1
ATOM 6122 C CA . ASP B 1 192 ? 17.359 14.547 26.906 1 97.94 192 ASP B CA 1
ATOM 6123 C C . ASP B 1 192 ? 17.609 15.891 26.234 1 97.94 192 ASP B C 1
ATOM 6125 O O . ASP B 1 192 ? 18.281 15.953 25.188 1 97.94 192 ASP B O 1
ATOM 6129 N N . LEU B 1 193 ? 17.047 16.969 26.766 1 98.44 193 LEU B N 1
ATOM 6130 C CA . LEU B 1 193 ? 17.172 18.281 26.156 1 98.44 193 LEU B CA 1
ATOM 6131 C C . LEU B 1 193 ? 18.594 18.828 26.328 1 98.44 193 LEU B C 1
ATOM 6133 O O . LEU B 1 193 ? 19.078 18.922 27.453 1 98.44 193 LEU B O 1
ATOM 6137 N N . ARG B 1 194 ? 19.219 19.219 25.25 1 98.38 194 ARG B N 1
ATOM 6138 C CA . ARG B 1 194 ? 20.594 19.703 25.297 1 98.38 194 ARG B CA 1
ATOM 6139 C C . ARG B 1 194 ? 20.688 21.141 24.797 1 98.38 194 ARG B C 1
ATOM 6141 O O . ARG B 1 194 ? 21.562 21.891 25.219 1 98.38 194 ARG B O 1
ATOM 6148 N N . SER B 1 195 ? 19.875 21.484 23.891 1 98.5 195 SER B N 1
ATOM 6149 C CA . SER B 1 195 ? 20 22.797 23.25 1 98.5 195 SER B CA 1
ATOM 6150 C C . SER B 1 195 ? 18.656 23.516 23.188 1 98.5 195 SER B C 1
ATOM 6152 O O . SER B 1 195 ? 17.641 22.906 22.844 1 98.5 195 SER B O 1
ATOM 6154 N N . VAL B 1 196 ? 18.656 24.734 23.547 1 98.56 196 VAL B N 1
ATOM 6155 C CA . VAL B 1 196 ? 17.547 25.656 23.359 1 98.56 196 VAL B CA 1
ATOM 6156 C C . VAL B 1 196 ? 17.938 26.766 22.391 1 98.56 196 VAL B C 1
ATOM 6158 O O . VAL B 1 196 ? 18.875 27.516 22.641 1 98.56 196 VAL B O 1
ATOM 6161 N N . ILE B 1 197 ? 17.266 26.797 21.297 1 98.75 197 ILE B N 1
ATOM 6162 C CA . ILE B 1 197 ? 17.547 27.781 20.25 1 98.75 197 ILE B CA 1
ATOM 6163 C C . ILE B 1 197 ? 16.406 28.797 20.172 1 98.75 197 ILE B C 1
ATOM 6165 O O . ILE B 1 197 ? 15.266 28.453 19.906 1 98.75 197 ILE B O 1
ATOM 6169 N N . MET B 1 198 ? 16.719 30.031 20.344 1 98.5 198 MET B N 1
ATOM 6170 C CA . MET B 1 198 ? 15.703 31.078 20.438 1 98.5 198 MET B CA 1
ATOM 6171 C C . MET B 1 198 ? 15.711 31.969 19.203 1 98.5 198 MET B C 1
ATOM 6173 O O . MET B 1 198 ? 16.75 32.5 18.828 1 98.5 198 MET B O 1
ATOM 6177 N N . ALA B 1 199 ? 14.586 32.156 18.609 1 97.38 199 ALA B N 1
ATOM 6178 C CA . ALA B 1 199 ? 14.391 33.125 17.531 1 97.38 199 ALA B CA 1
ATOM 6179 C C . ALA B 1 199 ? 14.25 34.531 18.078 1 97.38 199 ALA B C 1
ATOM 6181 O O . ALA B 1 199 ? 13.141 35.062 18.141 1 97.38 199 ALA B O 1
ATOM 6182 N N . THR B 1 200 ? 15.25 35.062 18.531 1 96.06 200 THR B N 1
ATOM 6183 C CA . THR B 1 200 ? 15.336 36.375 19.109 1 96.06 200 THR B CA 1
ATOM 6184 C C . THR B 1 200 ? 16.703 37 18.859 1 96.06 200 THR B C 1
ATOM 6186 O O . THR B 1 200 ? 17.641 36.312 18.438 1 96.06 200 THR B O 1
ATOM 6189 N N . GLN B 1 201 ? 16.781 38.312 18.969 1 94.5 201 GLN B N 1
ATOM 6190 C CA . GLN B 1 201 ? 18.062 38.969 18.859 1 94.5 201 GLN B CA 1
ATOM 6191 C C . GLN B 1 201 ? 18.703 39.219 20.234 1 94.5 201 GLN B C 1
ATOM 6193 O O . GLN B 1 201 ? 19.875 39.562 20.328 1 94.5 201 GLN B O 1
ATOM 6198 N N . GLU B 1 202 ? 17.938 38.875 21.219 1 95.44 202 GLU B N 1
ATOM 6199 C CA . GLU B 1 202 ? 18.422 39.062 22.594 1 95.44 202 GLU B CA 1
ATOM 6200 C C . GLU B 1 202 ? 19.312 37.906 23.016 1 95.44 202 GLU B C 1
ATOM 6202 O O . GLU B 1 202 ? 19.125 36.781 22.562 1 95.44 202 GLU B O 1
ATOM 6207 N N . ASN B 1 203 ? 20.266 38.25 23.844 1 95.19 203 ASN B N 1
ATOM 6208 C CA . ASN B 1 203 ? 21.078 37.219 24.453 1 95.19 203 ASN B CA 1
ATOM 6209 C C . ASN B 1 203 ? 20.422 36.656 25.719 1 95.19 203 ASN B C 1
ATOM 6211 O O . ASN B 1 203 ? 20.344 37.344 26.734 1 95.19 203 ASN B O 1
ATOM 6215 N N . LEU B 1 204 ? 19.953 35.531 25.609 1 96.81 204 LEU B N 1
ATOM 6216 C CA . LEU B 1 204 ? 19.297 34.875 26.734 1 96.81 204 LEU B CA 1
ATOM 6217 C C . LEU B 1 204 ? 20.172 33.75 27.312 1 96.81 204 LEU B C 1
ATOM 6219 O O . LEU B 1 204 ? 20.781 33 26.562 1 96.81 204 LEU B O 1
ATOM 6223 N N . ASN B 1 205 ? 20.234 33.688 28.578 1 96.56 205 ASN B N 1
ATOM 6224 C CA . ASN B 1 205 ? 21.094 32.719 29.25 1 96.56 205 ASN B CA 1
ATOM 6225 C C . ASN B 1 205 ? 20.797 31.281 28.828 1 96.56 205 ASN B C 1
ATOM 6227 O O . ASN B 1 205 ? 19.641 30.875 28.766 1 96.56 205 ASN B O 1
ATOM 6231 N N . GLY B 1 206 ? 21.875 30.578 28.516 1 97.25 206 GLY B N 1
ATOM 6232 C CA . GLY B 1 206 ? 21.797 29.141 28.266 1 97.25 206 GLY B CA 1
ATOM 6233 C C . GLY B 1 206 ? 21.25 28.812 26.891 1 97.25 206 GLY B C 1
ATOM 6234 O O . GLY B 1 206 ? 21.109 27.625 26.547 1 97.25 206 GLY B O 1
ATOM 6235 N N . THR B 1 207 ? 20.891 29.812 26.125 1 98 207 THR B N 1
ATOM 6236 C CA . THR B 1 207 ? 20.266 29.562 24.844 1 98 207 THR B CA 1
ATOM 6237 C C . THR B 1 207 ? 21.172 29.984 23.688 1 98 207 THR B C 1
ATOM 6239 O O . THR B 1 207 ? 22.203 30.641 23.922 1 98 207 THR B O 1
ATOM 6242 N N . LEU B 1 208 ? 20.922 29.531 22.578 1 98 208 LEU B N 1
ATOM 6243 C CA . LEU B 1 208 ? 21.547 30 21.344 1 98 208 LEU B CA 1
ATOM 6244 C C . LEU B 1 208 ? 20.578 30.844 20.516 1 98 208 LEU B C 1
ATOM 6246 O O . LEU B 1 208 ? 19.391 30.531 20.438 1 98 208 LEU B O 1
ATOM 6250 N N . LYS B 1 209 ? 21.125 31.891 19.938 1 97.88 209 LYS B N 1
ATOM 6251 C CA . LYS B 1 209 ? 20.312 32.625 18.969 1 97.88 209 LYS B CA 1
ATOM 6252 C C . LYS B 1 209 ? 20.188 31.875 17.656 1 97.88 209 LYS B C 1
ATOM 6254 O O . LYS B 1 209 ? 21.172 31.328 17.156 1 97.88 209 LYS B O 1
ATOM 6259 N N . PHE B 1 210 ? 18.984 31.859 17.141 1 97.75 210 PHE B N 1
ATOM 6260 C CA . PHE B 1 210 ? 18.703 31.172 15.891 1 97.75 210 PHE B CA 1
ATOM 6261 C C . PHE B 1 210 ? 19.672 31.625 14.805 1 97.75 210 PHE B C 1
ATOM 6263 O O . PHE B 1 210 ? 20.25 30.781 14.102 1 97.75 210 PHE B O 1
ATOM 6270 N N . ASP B 1 211 ? 19.938 32.906 14.68 1 95.81 211 ASP B N 1
ATOM 6271 C CA . ASP B 1 211 ? 20.828 33.469 13.664 1 95.81 211 ASP B CA 1
ATOM 6272 C C . ASP B 1 211 ? 22.281 33.062 13.906 1 95.81 211 ASP B C 1
ATOM 6274 O O . ASP B 1 211 ? 23.047 32.906 12.961 1 95.81 211 ASP B O 1
ATOM 6278 N N . ASP B 1 212 ? 22.641 32.969 15.164 1 96.25 212 ASP B N 1
ATOM 6279 C CA . ASP B 1 212 ? 24 32.531 15.477 1 96.25 212 ASP B CA 1
ATOM 6280 C C . ASP B 1 212 ? 24.234 31.094 15.039 1 96.25 212 ASP B C 1
ATOM 6282 O O . ASP B 1 212 ? 25.297 30.766 14.516 1 96.25 212 ASP B O 1
ATOM 6286 N N . VAL B 1 213 ? 23.234 30.266 15.281 1 97 213 VAL B N 1
ATOM 6287 C CA . VAL B 1 213 ? 23.344 28.875 14.891 1 97 213 VAL B CA 1
ATOM 6288 C C . VAL B 1 213 ? 23.547 28.766 13.383 1 97 213 VAL B C 1
ATOM 6290 O O . VAL B 1 213 ? 24.344 27.969 12.898 1 97 213 VAL B O 1
ATOM 6293 N N . ARG B 1 214 ? 22.844 29.531 12.641 1 94.12 214 ARG B N 1
ATOM 6294 C CA . ARG B 1 214 ? 22.938 29.547 11.188 1 94.12 214 ARG B CA 1
ATOM 6295 C C . ARG B 1 214 ? 24.344 29.875 10.719 1 94.12 214 ARG B C 1
ATOM 6297 O O . ARG B 1 214 ? 24.766 29.438 9.648 1 94.12 214 ARG B O 1
ATOM 6304 N N . GLN B 1 215 ? 25.109 30.562 11.555 1 92.75 215 GLN B N 1
ATOM 6305 C CA . GLN B 1 215 ? 26.438 31.016 11.188 1 92.75 215 GLN B CA 1
ATOM 6306 C C . GLN B 1 215 ? 27.516 30.062 11.719 1 92.75 215 GLN B C 1
ATOM 6308 O O . GLN B 1 215 ? 28.688 30.188 11.375 1 92.75 215 GLN B O 1
ATOM 6313 N N . MET B 1 216 ? 27.125 29.109 12.367 1 90.5 216 MET B N 1
ATOM 6314 C CA . MET B 1 216 ? 28.062 28.234 13.055 1 90.5 216 MET B CA 1
ATOM 6315 C C . MET B 1 216 ? 28.531 27.109 12.133 1 90.5 216 MET B C 1
ATOM 6317 O O . MET B 1 216 ? 29.438 26.359 12.477 1 90.5 216 MET B O 1
ATOM 6321 N N . GLY B 1 217 ? 27.891 26.875 10.984 1 85.5 217 GLY B N 1
ATOM 6322 C CA . GLY B 1 217 ? 28.078 25.703 10.156 1 85.5 217 GLY B CA 1
ATOM 6323 C C . GLY B 1 217 ? 29.484 25.547 9.633 1 85.5 217 GLY B C 1
ATOM 6324 O O . GLY B 1 217 ? 30 24.438 9.5 1 85.5 217 GLY B O 1
ATOM 6325 N N . GLY B 1 218 ? 30.188 26.547 9.359 1 80.75 218 GLY B N 1
ATOM 6326 C CA . GLY B 1 218 ? 31.531 26.516 8.828 1 80.75 218 GLY B CA 1
ATOM 6327 C C . GLY B 1 218 ? 31.719 25.469 7.742 1 80.75 218 GLY B C 1
ATOM 6328 O O . GLY B 1 218 ? 30.953 25.422 6.777 1 80.75 218 GLY B O 1
ATOM 6329 N N . GLU B 1 219 ? 32.688 24.516 7.984 1 78.19 219 GLU B N 1
ATOM 6330 C CA . GLU B 1 219 ? 33.094 23.484 7.027 1 78.19 219 GLU B CA 1
ATOM 6331 C C . GLU B 1 219 ? 32.031 22.391 6.902 1 78.19 219 GLU B C 1
ATOM 6333 O O . GLU B 1 219 ? 32 21.641 5.922 1 78.19 219 GLU B O 1
ATOM 6338 N N . LYS B 1 220 ? 31.094 22.359 7.766 1 83.88 220 LYS B N 1
ATOM 6339 C CA . LYS B 1 220 ? 30.094 21.312 7.766 1 83.88 220 LYS B CA 1
ATOM 6340 C C . LYS B 1 220 ? 29.094 21.516 6.629 1 83.88 220 LYS B C 1
ATOM 6342 O O . LYS B 1 220 ? 28.344 20.594 6.277 1 83.88 220 LYS B O 1
ATOM 6347 N N . ARG B 1 221 ? 29.109 22.594 6.059 1 84.44 221 ARG B N 1
ATOM 6348 C CA . ARG B 1 221 ? 28.234 22.875 4.926 1 84.44 221 ARG B CA 1
ATOM 6349 C C . ARG B 1 221 ? 28.5 21.922 3.771 1 84.44 221 ARG B C 1
ATOM 6351 O O . ARG B 1 221 ? 27.578 21.531 3.049 1 84.44 221 ARG B O 1
ATOM 6358 N N . HIS B 1 222 ? 29.688 21.531 3.764 1 83.31 222 HIS B N 1
ATOM 6359 C CA . HIS B 1 222 ? 30.078 20.656 2.67 1 83.31 222 HIS B CA 1
ATOM 6360 C C . HIS B 1 222 ? 29.562 19.234 2.885 1 83.31 222 HIS B C 1
ATOM 6362 O O . HIS B 1 222 ? 29.484 18.453 1.939 1 83.31 222 HIS B O 1
ATOM 6368 N N . ASP B 1 223 ? 29.125 18.969 4.102 1 88.56 223 ASP B N 1
ATOM 6369 C CA . ASP B 1 223 ? 28.672 17.641 4.465 1 88.56 223 ASP B CA 1
ATOM 6370 C C . ASP B 1 223 ? 27.188 17.469 4.211 1 88.56 223 ASP B C 1
ATOM 6372 O O . ASP B 1 223 ? 26.672 16.344 4.188 1 88.56 223 ASP B O 1
ATOM 6376 N N . ILE B 1 224 ? 26.531 18.547 4.008 1 92.5 224 ILE B N 1
ATOM 6377 C CA . ILE B 1 224 ? 25.078 18.516 4 1 92.5 224 ILE B CA 1
ATOM 6378 C C . ILE B 1 224 ? 24.578 17.688 2.811 1 92.5 224 ILE B C 1
ATOM 6380 O O . ILE B 1 224 ? 23.688 16.859 2.957 1 92.5 224 ILE B O 1
ATOM 6384 N N . GLU B 1 225 ? 25.188 17.906 1.709 1 87.56 225 GLU B N 1
ATOM 6385 C CA . GLU B 1 225 ? 24.781 17.172 0.518 1 87.56 225 GLU B CA 1
ATOM 6386 C C . GLU B 1 225 ? 25.047 15.68 0.676 1 87.56 225 GLU B C 1
ATOM 6388 O O . GLU B 1 225 ? 24.219 14.852 0.31 1 87.56 225 GLU B O 1
ATOM 6393 N N . LYS B 1 226 ? 26.203 15.406 1.187 1 88.44 226 LYS B N 1
ATOM 6394 C CA . LYS B 1 226 ? 26.578 14.008 1.4 1 88.44 226 LYS B CA 1
ATOM 6395 C C . LYS B 1 226 ? 25.641 13.336 2.4 1 88.44 226 LYS B C 1
ATOM 6397 O O . LYS B 1 226 ? 25.219 12.203 2.191 1 88.44 226 LYS B O 1
ATOM 6402 N N . LEU B 1 227 ? 25.359 14.023 3.432 1 90.88 227 LEU B N 1
ATOM 6403 C CA . LEU B 1 227 ? 24.453 13.5 4.445 1 90.88 227 LEU B CA 1
ATOM 6404 C C . LEU B 1 227 ? 23.062 13.266 3.861 1 90.88 227 LEU B C 1
ATOM 6406 O O . LEU B 1 227 ? 22.406 12.266 4.176 1 90.88 227 LEU B O 1
ATOM 6410 N N . GLY B 1 228 ? 22.625 14.195 3.084 1 90.94 228 GLY B N 1
ATOM 6411 C CA . GLY B 1 228 ? 21.328 14.07 2.439 1 90.94 228 GLY B CA 1
ATOM 6412 C C . GLY B 1 228 ? 21.203 12.812 1.593 1 90.94 228 GLY B C 1
ATOM 6413 O O . GLY B 1 228 ? 20.141 12.195 1.554 1 90.94 228 GLY B O 1
ATOM 6414 N N . ARG B 1 229 ? 22.234 12.422 1.028 1 86.31 229 ARG B N 1
ATOM 6415 C CA . ARG B 1 229 ? 22.234 11.258 0.148 1 86.31 229 ARG B CA 1
ATOM 6416 C C . ARG B 1 229 ? 22.141 9.961 0.95 1 86.31 229 ARG B C 1
ATOM 6418 O O . ARG B 1 229 ? 21.781 8.914 0.407 1 86.31 229 ARG B O 1
ATOM 6425 N N . GLU B 1 230 ? 22.438 10.086 2.188 1 91.69 230 GLU B N 1
ATOM 6426 C CA . GLU B 1 230 ? 22.391 8.906 3.043 1 91.69 230 GLU B CA 1
ATOM 6427 C C . GLU B 1 230 ? 21 8.672 3.607 1 91.69 230 GLU B C 1
ATOM 6429 O O . GLU B 1 230 ? 20.688 7.582 4.098 1 91.69 230 GLU B O 1
ATOM 6434 N N . LEU B 1 231 ? 20.219 9.648 3.549 1 95.94 231 LEU B N 1
ATOM 6435 C CA . LEU B 1 231 ? 18.875 9.547 4.09 1 95.94 231 LEU B CA 1
ATOM 6436 C C . LEU B 1 231 ? 17.984 8.711 3.176 1 95.94 231 LEU B C 1
ATOM 6438 O O . LEU B 1 231 ? 18.188 8.672 1.962 1 95.94 231 LEU B O 1
ATOM 6442 N N . GLN B 1 232 ? 17.016 7.988 3.764 1 96.81 232 GLN B N 1
ATOM 6443 C CA . GLN B 1 232 ? 16.047 7.184 3.039 1 96.81 232 GLN B CA 1
ATOM 6444 C C . GLN B 1 232 ? 14.641 7.77 3.17 1 96.81 232 GLN B C 1
ATOM 6446 O O . GLN B 1 232 ? 14.281 8.289 4.227 1 96.81 232 GLN B O 1
ATOM 6451 N N . PHE B 1 233 ? 13.859 7.594 2.152 1 97.88 233 PHE B N 1
ATOM 6452 C CA . PHE B 1 233 ? 12.57 8.273 2.168 1 97.88 233 PHE B CA 1
ATOM 6453 C C . PHE B 1 233 ? 11.625 7.617 3.17 1 97.88 233 PHE B C 1
ATOM 6455 O O . PHE B 1 233 ? 10.602 8.195 3.535 1 97.88 233 PHE B O 1
ATOM 6462 N N . ASP B 1 234 ? 11.914 6.445 3.629 1 97.75 234 ASP B N 1
ATOM 6463 C CA . ASP B 1 234 ? 11.055 5.812 4.625 1 97.75 234 ASP B CA 1
ATOM 6464 C C . ASP B 1 234 ? 11.508 6.16 6.039 1 97.75 234 ASP B C 1
ATOM 6466 O O . ASP B 1 234 ? 10.914 5.695 7.02 1 97.75 234 ASP B O 1
ATOM 6470 N N . ASP B 1 235 ? 12.508 7.023 6.215 1 98.12 235 ASP B N 1
ATOM 6471 C CA . ASP B 1 235 ? 12.93 7.5 7.527 1 98.12 235 ASP B CA 1
ATOM 6472 C C . ASP B 1 235 ? 11.852 8.359 8.172 1 98.12 235 ASP B C 1
ATOM 6474 O O . ASP B 1 235 ? 11.203 9.164 7.5 1 98.12 235 ASP B O 1
ATOM 6478 N N . PRO B 1 236 ? 11.656 8.18 9.539 1 98.38 236 PRO B N 1
ATOM 6479 C CA . PRO B 1 236 ? 10.82 9.148 10.242 1 98.38 236 PRO B CA 1
ATOM 6480 C C . PRO B 1 236 ? 11.352 10.578 10.133 1 98.38 236 PRO B C 1
ATOM 6482 O O . PRO B 1 236 ? 12.562 10.789 10.18 1 98.38 236 PRO B O 1
ATOM 6485 N N . ILE B 1 237 ? 10.438 11.547 9.906 1 98.75 237 ILE B N 1
ATOM 6486 C CA . ILE B 1 237 ? 10.938 12.898 9.695 1 98.75 237 ILE B CA 1
ATOM 6487 C C . ILE B 1 237 ? 10.047 13.898 10.422 1 98.75 237 ILE B C 1
ATOM 6489 O O . ILE B 1 237 ? 10.398 15.078 10.562 1 98.75 237 ILE B O 1
ATOM 6493 N N . ASN B 1 238 ? 8.914 13.461 10.93 1 98.75 238 ASN B N 1
ATOM 6494 C CA . ASN B 1 238 ? 7.945 14.336 11.578 1 98.75 238 ASN B CA 1
ATOM 6495 C C . ASN B 1 238 ? 7.188 13.617 12.688 1 98.75 238 ASN B C 1
ATOM 6497 O O . ASN B 1 238 ? 6.785 12.469 12.523 1 98.75 238 ASN B O 1
ATOM 6501 N N . LEU B 1 239 ? 7.109 14.266 13.805 1 98.31 239 LEU B N 1
ATOM 6502 C CA . LEU B 1 239 ? 6.297 13.805 14.93 1 98.31 239 LEU B CA 1
ATOM 6503 C C . LEU B 1 239 ? 5.223 14.836 15.273 1 98.31 239 LEU B C 1
ATOM 6505 O O . LEU B 1 239 ? 5.531 16 15.523 1 98.31 239 LEU B O 1
ATOM 6509 N N . GLN B 1 240 ? 3.967 14.406 15.266 1 95.69 240 GLN B N 1
ATOM 6510 C CA . GLN B 1 240 ? 2.828 15.25 15.594 1 95.69 240 GLN B CA 1
ATOM 6511 C C . GLN B 1 240 ? 2.037 14.688 16.766 1 95.69 240 GLN B C 1
ATOM 6513 O O . GLN B 1 240 ? 1.642 13.516 16.75 1 95.69 240 GLN B O 1
ATOM 6518 N N . PHE B 1 241 ? 1.845 15.531 17.75 1 90 241 PHE B N 1
ATOM 6519 C CA . PHE B 1 241 ? 1.05 15.086 18.875 1 90 241 PHE B CA 1
ATOM 6520 C C . PHE B 1 241 ? -0.439 15.156 18.562 1 90 241 PHE B C 1
ATOM 6522 O O . PHE B 1 241 ? -0.926 16.172 18.062 1 90 241 PHE B O 1
ATOM 6529 N N . THR B 1 242 ? -1.115 14.016 18.703 1 84.25 242 THR B N 1
ATOM 6530 C CA . THR B 1 242 ? -2.547 13.938 18.438 1 84.25 242 THR B CA 1
ATOM 6531 C C . THR B 1 242 ? -3.322 13.695 19.734 1 84.25 242 THR B C 1
ATOM 6533 O O . THR B 1 242 ? -2.836 13.016 20.641 1 84.25 242 THR B O 1
ATOM 6536 N N . SER B 1 243 ? -4.395 14.539 20 1 66.75 243 SER B N 1
ATOM 6537 C CA . SER B 1 243 ? -5.156 14.508 21.25 1 66.75 243 SER B CA 1
ATOM 6538 C C . SER B 1 243 ? -6.125 13.328 21.266 1 66.75 243 SER B C 1
ATOM 6540 O O . SER B 1 243 ? -6.793 13.055 20.281 1 66.75 243 SER B O 1
ATOM 6542 N N . GLY B 1 244 ? -5.75 12.172 21.703 1 53.19 244 GLY B N 1
ATOM 6543 C CA . GLY B 1 244 ? -6.781 11.156 21.828 1 53.19 244 GLY B CA 1
ATOM 6544 C C . GLY B 1 244 ? -7.797 11.461 22.906 1 53.19 244 GLY B C 1
ATOM 6545 O O . GLY B 1 244 ? -7.609 12.391 23.703 1 53.19 244 GLY B O 1
ATOM 6546 N N . THR B 1 245 ? -9.117 11.148 22.812 1 44.31 245 THR B N 1
ATOM 6547 C CA . THR B 1 245 ? -10.234 11.414 23.703 1 44.31 245 THR B CA 1
ATOM 6548 C C . THR B 1 245 ? -9.867 11.047 25.141 1 44.31 245 THR B C 1
ATOM 6550 O O . THR B 1 245 ? -10.383 11.641 26.094 1 44.31 245 THR B O 1
ATOM 6553 N N . THR B 1 246 ? -9.148 9.953 25.328 1 45.53 246 THR B N 1
ATOM 6554 C CA . THR B 1 246 ? -9.125 9.391 26.688 1 45.53 246 THR B CA 1
ATOM 6555 C C . THR B 1 246 ? -7.73 9.492 27.281 1 45.53 246 THR B C 1
ATOM 6557 O O . THR B 1 246 ? -7.5 9.047 28.406 1 45.53 246 THR B O 1
ATOM 6560 N N . GLY B 1 247 ? -6.871 10.531 26.703 1 60.09 247 GLY B N 1
ATOM 6561 C CA . GLY B 1 247 ? -5.578 10.352 27.344 1 60.09 247 GLY B CA 1
ATOM 6562 C C . GLY B 1 247 ? -4.531 11.344 26.859 1 60.09 247 GLY B C 1
ATOM 6563 O O . GLY B 1 247 ? -4.867 12.383 26.281 1 60.09 247 GLY B O 1
ATOM 6564 N N . HIS B 1 248 ? -3.324 11.195 27.25 1 74.88 248 HIS B N 1
ATOM 6565 C CA . HIS B 1 248 ? -2.148 11.969 26.875 1 74.88 248 HIS B CA 1
ATOM 6566 C C . HIS B 1 248 ? -1.916 11.906 25.375 1 74.88 248 HIS B C 1
ATOM 6568 O O . HIS B 1 248 ? -2.158 10.875 24.734 1 74.88 248 HIS B O 1
ATOM 6574 N N . PRO B 1 249 ? -1.6 13.086 24.844 1 83.31 249 PRO B N 1
ATOM 6575 C CA . PRO B 1 249 ? -1.344 13.125 23.406 1 83.31 249 PRO B CA 1
ATOM 6576 C C . PRO B 1 249 ? -0.335 12.07 22.953 1 83.31 249 PRO B C 1
ATOM 6578 O O . PRO B 1 249 ? 0.605 11.758 23.688 1 83.31 249 PRO B O 1
ATOM 6581 N N . LYS B 1 250 ? -0.624 11.453 21.828 1 90.44 250 LYS B N 1
ATOM 6582 C CA . LYS B 1 250 ? 0.258 10.453 21.234 1 90.44 250 LYS B CA 1
ATOM 6583 C C . LYS B 1 250 ? 1.115 11.062 20.125 1 90.44 250 LYS B C 1
ATOM 6585 O O . LYS B 1 250 ? 0.647 11.914 19.375 1 90.44 250 LYS B O 1
ATOM 6590 N N . GLY B 1 251 ? 2.387 10.672 20.062 1 95.31 251 GLY B N 1
ATOM 6591 C CA . GLY B 1 251 ? 3.275 11.156 19.031 1 95.31 251 GLY B CA 1
ATOM 6592 C C . GLY B 1 251 ? 3.178 10.359 17.734 1 95.31 251 GLY B C 1
ATOM 6593 O O . GLY B 1 251 ? 3.783 9.289 17.625 1 95.31 251 GLY B O 1
ATOM 6594 N N . CYS B 1 252 ? 2.439 10.875 16.781 1 97.44 252 CYS B N 1
ATOM 6595 C CA . CYS B 1 252 ? 2.289 10.25 15.484 1 97.44 252 CYS B CA 1
ATOM 6596 C C . CYS B 1 252 ? 3.562 10.391 14.656 1 97.44 252 CYS B C 1
ATOM 6598 O O . CYS B 1 252 ? 4.027 11.508 14.414 1 97.44 252 CYS B O 1
ATOM 6600 N N . VAL B 1 253 ? 4.145 9.281 14.234 1 98.56 253 VAL B N 1
ATOM 6601 C CA . VAL B 1 253 ? 5.395 9.297 13.484 1 98.56 253 VAL B CA 1
ATOM 6602 C C . VAL B 1 253 ? 5.098 9.25 11.984 1 98.56 253 VAL B C 1
ATOM 6604 O O . VAL B 1 253 ? 4.488 8.297 11.492 1 98.56 253 VAL B O 1
ATOM 6607 N N . LEU B 1 254 ? 5.523 10.242 11.281 1 98.69 254 LEU B N 1
ATOM 6608 C CA . LEU B 1 254 ? 5.371 10.32 9.828 1 98.69 254 LEU B CA 1
ATOM 6609 C C . LEU B 1 254 ? 6.73 10.297 9.141 1 98.69 254 LEU B C 1
ATOM 6611 O O . LEU B 1 254 ? 7.691 10.898 9.625 1 98.69 254 LEU B O 1
ATOM 6615 N N . THR B 1 255 ? 6.812 9.633 7.969 1 98.75 255 THR B N 1
ATOM 6616 C CA . THR B 1 255 ? 8.047 9.492 7.203 1 98.75 255 THR B CA 1
ATOM 6617 C C . THR B 1 255 ? 8.094 10.516 6.074 1 98.75 255 THR B C 1
ATOM 6619 O O . THR B 1 255 ? 7.102 11.195 5.793 1 98.75 255 THR B O 1
ATOM 6622 N N . HIS B 1 256 ? 9.32 10.641 5.445 1 98.69 256 HIS B N 1
ATOM 6623 C CA . HIS B 1 256 ? 9.383 11.438 4.227 1 98.69 256 HIS B CA 1
ATOM 6624 C C . HIS B 1 256 ? 8.359 10.961 3.201 1 98.69 256 HIS B C 1
ATOM 6626 O O . HIS B 1 256 ? 7.633 11.766 2.619 1 98.69 256 HIS B O 1
ATOM 6632 N N . HIS B 1 257 ? 8.289 9.633 3.037 1 98.75 257 HIS B N 1
ATOM 6633 C CA . HIS B 1 257 ? 7.438 9.031 2.018 1 98.75 257 HIS B CA 1
ATOM 6634 C C . HIS B 1 257 ? 5.973 9.367 2.252 1 98.75 257 HIS B C 1
ATOM 6636 O O . HIS B 1 257 ? 5.246 9.695 1.308 1 98.75 257 HIS B O 1
ATOM 6642 N N . ASN B 1 258 ? 5.551 9.328 3.498 1 98.62 258 ASN B N 1
ATOM 6643 C CA . ASN B 1 258 ? 4.176 9.672 3.842 1 98.62 258 ASN B CA 1
ATOM 6644 C C . ASN B 1 258 ? 3.826 11.094 3.402 1 98.62 258 ASN B C 1
ATOM 6646 O O . ASN B 1 258 ? 2.961 11.289 2.547 1 98.62 258 ASN B O 1
ATOM 6650 N N . ILE B 1 259 ? 4.578 12.008 3.891 1 98.75 259 ILE B N 1
ATOM 6651 C CA . ILE B 1 259 ? 4.094 13.383 3.828 1 98.75 259 ILE B CA 1
ATOM 6652 C C . ILE B 1 259 ? 4.523 14.016 2.51 1 98.75 259 ILE B C 1
ATOM 6654 O O . ILE B 1 259 ? 3.822 14.875 1.97 1 98.75 259 ILE B O 1
ATOM 6658 N N . VAL B 1 260 ? 5.648 13.602 1.89 1 98.81 260 VAL B N 1
ATOM 6659 C CA . VAL B 1 260 ? 6.016 14.109 0.574 1 98.81 260 VAL B CA 1
ATOM 6660 C C . VAL B 1 260 ? 4.969 13.695 -0.455 1 98.81 260 VAL B C 1
ATOM 6662 O O . VAL B 1 260 ? 4.512 14.516 -1.254 1 98.81 260 VAL B O 1
ATOM 6665 N N . ASN B 1 261 ? 4.555 12.461 -0.374 1 98.81 261 ASN B N 1
ATOM 6666 C CA . ASN B 1 261 ? 3.607 11.977 -1.374 1 98.81 261 ASN B CA 1
ATOM 6667 C C . ASN B 1 261 ? 2.199 12.5 -1.107 1 98.81 261 ASN B C 1
ATOM 6669 O O . ASN B 1 261 ? 1.438 12.75 -2.043 1 98.81 261 ASN B O 1
ATOM 6673 N N . ASN B 1 262 ? 1.799 12.609 0.156 1 98.75 262 ASN B N 1
ATOM 6674 C CA . ASN B 1 262 ? 0.512 13.242 0.429 1 98.75 262 ASN B CA 1
ATOM 6675 C C . ASN B 1 262 ? 0.479 14.68 -0.071 1 98.75 262 ASN B C 1
ATOM 6677 O O . ASN B 1 262 ? -0.489 15.102 -0.709 1 98.75 262 ASN B O 1
ATOM 6681 N N . ALA B 1 263 ? 1.564 15.406 0.211 1 98.69 263 ALA B N 1
ATOM 6682 C CA . ALA B 1 263 ? 1.715 16.766 -0.283 1 98.69 263 ALA B CA 1
ATOM 6683 C C . ALA B 1 263 ? 1.654 16.812 -1.808 1 98.69 263 ALA B C 1
ATOM 6685 O O . ALA B 1 263 ? 0.985 17.672 -2.385 1 98.69 263 ALA B O 1
ATOM 6686 N N . TYR B 1 264 ? 2.309 15.891 -2.398 1 98.44 264 TYR B N 1
ATOM 6687 C CA . TYR B 1 264 ? 2.365 15.82 -3.854 1 98.44 264 TYR B CA 1
ATOM 6688 C C . TYR B 1 264 ? 0.982 15.57 -4.441 1 98.44 264 TYR B C 1
ATOM 6690 O O . TYR B 1 264 ? 0.553 16.281 -5.355 1 98.44 264 TYR B O 1
ATOM 6698 N N . MET B 1 265 ? 0.313 14.617 -3.936 1 97.94 265 MET B N 1
ATOM 6699 C CA . MET B 1 265 ? -0.983 14.227 -4.488 1 97.94 265 MET B CA 1
ATOM 6700 C C . MET B 1 265 ? -2.037 15.289 -4.191 1 97.94 265 MET B C 1
ATOM 6702 O O . MET B 1 265 ? -2.779 15.703 -5.086 1 97.94 265 MET B O 1
ATOM 6706 N N . CYS B 1 266 ? -2.145 15.773 -2.984 1 96.38 266 CYS B N 1
ATOM 6707 C CA . CYS B 1 266 ? -3.168 16.766 -2.658 1 96.38 266 CYS B CA 1
ATOM 6708 C C . CYS B 1 266 ? -2.877 18.094 -3.336 1 96.38 266 CYS B C 1
ATOM 6710 O O . CYS B 1 266 ? -3.799 18.828 -3.707 1 96.38 266 CYS B O 1
ATOM 6712 N N . GLY B 1 267 ? -1.553 18.438 -3.461 1 97.69 267 GLY B N 1
ATOM 6713 C CA . GLY B 1 267 ? -1.191 19.656 -4.152 1 97.69 267 GLY B CA 1
ATOM 6714 C C . GLY B 1 267 ? -1.693 19.719 -5.586 1 97.69 267 GLY B C 1
ATOM 6715 O O . GLY B 1 267 ? -2.061 20.781 -6.082 1 97.69 267 GLY B O 1
ATOM 6716 N N . HIS B 1 268 ? -1.678 18.562 -6.223 1 96.38 268 HIS B N 1
ATOM 6717 C CA . HIS B 1 268 ? -2.246 18.5 -7.566 1 96.38 268 HIS B CA 1
ATOM 6718 C C . HIS B 1 268 ? -3.734 18.844 -7.551 1 96.38 268 HIS B C 1
ATOM 6720 O O . HIS B 1 268 ? -4.227 19.531 -8.445 1 96.38 268 HIS B O 1
ATOM 6726 N N . GLY B 1 269 ? -4.395 18.406 -6.543 1 95.69 269 GLY B N 1
ATOM 6727 C CA . GLY B 1 269 ? -5.82 18.672 -6.414 1 95.69 269 GLY B CA 1
ATOM 6728 C C . GLY B 1 269 ? -6.137 20.125 -6.098 1 95.69 269 GLY B C 1
ATOM 6729 O O . GLY B 1 269 ? -7.277 20.562 -6.246 1 95.69 269 GLY B O 1
ATOM 6730 N N . LEU B 1 270 ? -5.148 20.844 -5.676 1 97 270 LEU B N 1
ATOM 6731 C CA . LEU B 1 270 ? -5.312 22.234 -5.301 1 97 270 LEU B CA 1
ATOM 6732 C C . LEU B 1 270 ? -4.668 23.156 -6.328 1 97 270 LEU B C 1
ATOM 6734 O O . LEU B 1 270 ? -4.508 24.359 -6.082 1 97 270 LEU B O 1
ATOM 6738 N N . ASP B 1 271 ? -4.148 22.594 -7.379 1 96.25 271 ASP B N 1
ATOM 6739 C CA . ASP B 1 271 ? -3.541 23.297 -8.508 1 96.25 271 ASP B CA 1
ATOM 6740 C C . ASP B 1 271 ? -2.232 23.969 -8.094 1 96.25 271 ASP B C 1
ATOM 6742 O O . ASP B 1 271 ? -1.889 25.031 -8.602 1 96.25 271 ASP B O 1
ATOM 6746 N N . TYR B 1 272 ? -1.597 23.375 -7.141 1 97.44 272 TYR B N 1
ATOM 6747 C CA . TYR B 1 272 ? -0.278 23.875 -6.777 1 97.44 272 TYR B CA 1
ATOM 6748 C C . TYR B 1 272 ? 0.706 23.703 -7.93 1 97.44 272 TYR B C 1
ATOM 6750 O O . TYR B 1 272 ? 1.754 24.359 -7.957 1 97.44 272 TYR B O 1
ATOM 6758 N N . CYS B 1 273 ? 0.398 22.812 -8.836 1 94.75 273 CYS B N 1
ATOM 6759 C CA . CYS B 1 273 ? 1.303 22.453 -9.922 1 94.75 273 CYS B CA 1
ATOM 6760 C C . CYS B 1 273 ? 1.269 23.5 -11.031 1 94.75 273 CYS B C 1
ATOM 6762 O O . CYS B 1 273 ? 2.111 23.5 -11.93 1 94.75 273 CYS B O 1
ATOM 6764 N N . LYS B 1 274 ? 0.34 24.484 -10.945 1 96.25 274 LYS B N 1
ATOM 6765 C CA . LYS B 1 274 ? 0.283 25.547 -11.93 1 96.25 274 LYS B CA 1
ATOM 6766 C C . LYS B 1 274 ? 1.454 26.516 -11.766 1 96.25 274 LYS B C 1
ATOM 6768 O O . LYS B 1 274 ? 1.881 26.797 -10.641 1 96.25 274 LYS B O 1
ATOM 6773 N N . GLU B 1 275 ? 1.861 27.031 -12.781 1 93.62 275 GLU B N 1
ATOM 6774 C CA . GLU B 1 275 ? 3.045 27.891 -12.797 1 93.62 275 GLU B CA 1
ATOM 6775 C C . GLU B 1 275 ? 2.842 29.125 -11.93 1 93.62 275 GLU B C 1
ATOM 6777 O O . GLU B 1 275 ? 3.775 29.594 -11.266 1 93.62 275 GLU B O 1
ATOM 6782 N N . ASN B 1 276 ? 1.659 29.672 -11.906 1 95.75 276 ASN B N 1
ATOM 6783 C CA . ASN B 1 276 ? 1.395 30.906 -11.18 1 95.75 276 ASN B CA 1
ATOM 6784 C C . ASN B 1 276 ? 0.78 30.625 -9.805 1 95.75 276 ASN B C 1
ATOM 6786 O O . ASN B 1 276 ? 0.187 31.516 -9.195 1 95.75 276 ASN B O 1
ATOM 6790 N N . ALA B 1 277 ? 0.912 29.453 -9.367 1 98.06 277 ALA B N 1
ATOM 6791 C CA . ALA B 1 277 ? 0.268 29.109 -8.109 1 98.06 277 ALA B CA 1
ATOM 6792 C C . ALA B 1 277 ? 0.931 29.812 -6.934 1 98.06 277 ALA B C 1
ATOM 6794 O O . ALA B 1 277 ? 2.143 29.703 -6.734 1 98.06 277 ALA B O 1
ATOM 6795 N N . VAL B 1 278 ? 0.133 30.547 -6.184 1 98.56 278 VAL B N 1
ATOM 6796 C CA . VAL B 1 278 ? 0.545 31.219 -4.953 1 98.56 278 VAL B CA 1
ATOM 6797 C C . VAL B 1 278 ? -0.448 30.891 -3.836 1 98.56 278 VAL B C 1
ATOM 6799 O O . VAL B 1 278 ? -1.617 31.281 -3.91 1 98.56 278 VAL B O 1
ATOM 6802 N N . LEU B 1 279 ? 0.029 30.281 -2.791 1 98.5 279 LEU B N 1
ATOM 6803 C CA . LEU B 1 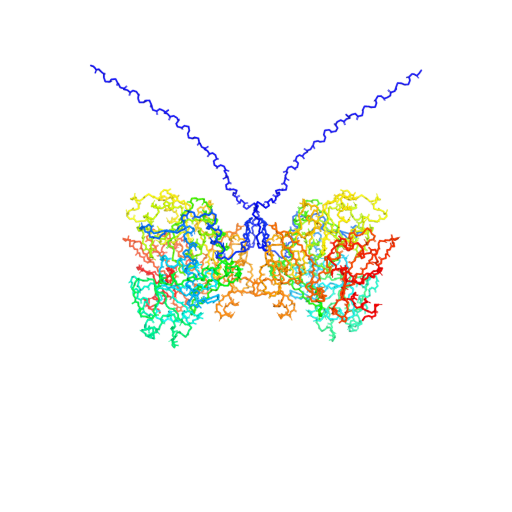279 ? -0.802 29.875 -1.664 1 98.5 279 LEU B CA 1
ATOM 6804 C C . LEU B 1 279 ? -0.784 30.938 -0.565 1 98.5 279 LEU B C 1
ATOM 6806 O O . LEU B 1 279 ? 0.286 31.359 -0.131 1 98.5 279 LEU B O 1
ATOM 6810 N N . CYS B 1 280 ? -1.955 31.344 -0.204 1 97.44 280 CYS B N 1
ATOM 6811 C CA . CYS B 1 280 ? -2.111 32.031 1.072 1 97.44 280 CYS B CA 1
ATOM 6812 C C . CYS B 1 280 ? -2.324 31.047 2.207 1 97.44 280 CYS B C 1
ATOM 6814 O O . CYS B 1 280 ? -3.428 30.531 2.387 1 97.44 280 CYS B O 1
ATOM 6816 N N . SER B 1 281 ? -1.281 30.781 2.932 1 95.75 281 SER B N 1
ATOM 6817 C CA . SER B 1 281 ? -1.312 29.75 3.975 1 95.75 281 SER B CA 1
ATOM 6818 C C . SER B 1 281 ? -1.752 30.344 5.312 1 95.75 281 SER B C 1
ATOM 6820 O O . SER B 1 281 ? -0.963 31 5.996 1 95.75 281 SER B O 1
ATOM 6822 N N . THR B 1 282 ? -2.963 29.984 5.715 1 93.69 282 THR B N 1
ATOM 6823 C CA . THR B 1 282 ? -3.521 30.594 6.918 1 93.69 282 THR B CA 1
ATOM 6824 C C . THR B 1 282 ? -3.537 29.594 8.07 1 93.69 282 THR B C 1
ATOM 6826 O O . THR B 1 282 ? -3.736 29.969 9.227 1 93.69 282 THR B O 1
ATOM 6829 N N . LEU B 1 283 ? -3.264 28.359 7.797 1 91 283 LEU B N 1
ATOM 6830 C CA . LEU B 1 283 ? -3.336 27.312 8.805 1 91 283 LEU B CA 1
ATOM 6831 C C . LEU B 1 283 ? -2.064 27.281 9.648 1 91 283 LEU B C 1
ATOM 6833 O O . LEU B 1 283 ? -0.975 27.562 9.148 1 91 283 LEU B O 1
ATOM 6837 N N . PRO B 1 284 ? -2.234 26.875 10.883 1 91.88 284 PRO B N 1
ATOM 6838 C CA . PRO B 1 284 ? -1.047 26.766 11.734 1 91.88 284 PRO B CA 1
ATOM 6839 C C . PRO B 1 284 ? -0.047 25.734 11.234 1 91.88 284 PRO B C 1
ATOM 6841 O O . PRO B 1 284 ? -0.435 24.609 10.891 1 91.88 284 PRO B O 1
ATOM 6844 N N . LEU B 1 285 ? 1.216 26.062 11.312 1 96.19 285 LEU B N 1
ATOM 6845 C CA . LEU B 1 285 ? 2.273 25.188 10.805 1 96.19 285 LEU B CA 1
ATOM 6846 C C . LEU B 1 285 ? 2.502 24.016 11.742 1 96.19 285 LEU B C 1
ATOM 6848 O O . LEU B 1 285 ? 3.008 22.969 11.312 1 96.19 285 LEU B O 1
ATOM 6852 N N . TYR B 1 286 ? 2.166 24.141 12.984 1 93.31 286 TYR B N 1
ATOM 6853 C CA . TYR B 1 286 ? 2.412 23.047 13.922 1 93.31 286 TYR B CA 1
ATOM 6854 C C . TYR B 1 286 ? 1.406 21.922 13.711 1 93.31 286 TYR B C 1
ATOM 6856 O O . TYR B 1 286 ? 1.521 20.859 14.328 1 93.31 286 TYR B O 1
ATOM 6864 N N . HIS B 1 287 ? 0.454 22.078 12.805 1 90.69 287 HIS B N 1
ATOM 6865 C CA . HIS B 1 287 ? -0.509 21.062 12.422 1 90.69 287 HIS B CA 1
ATOM 6866 C C . HIS B 1 287 ? -0.243 20.562 11 1 90.69 287 HIS B C 1
ATOM 6868 O O . HIS B 1 287 ? 0.29 21.297 10.172 1 90.69 287 HIS B O 1
ATOM 6874 N N . CYS B 1 288 ? -0.72 19.391 10.766 1 92.69 288 CYS B N 1
ATOM 6875 C CA . CYS B 1 288 ? -0.407 18.734 9.508 1 92.69 288 CYS B CA 1
ATOM 6876 C C . CYS B 1 288 ? -1.032 19.469 8.328 1 92.69 288 CYS B C 1
ATOM 6878 O O . CYS B 1 288 ? -0.488 19.453 7.223 1 92.69 288 CYS B O 1
ATOM 6880 N N . GLY B 1 289 ? -2.146 20.141 8.531 1 92.25 289 GLY B N 1
ATOM 6881 C CA . GLY B 1 289 ? -2.701 20.969 7.469 1 92.25 289 GLY B CA 1
ATOM 6882 C C . GLY B 1 289 ? -1.75 22.047 6.992 1 92.25 289 GLY B C 1
ATOM 6883 O O . GLY B 1 289 ? -1.556 22.219 5.789 1 92.25 289 GLY B O 1
ATOM 6884 N N . GLY B 1 290 ? -1.205 22.719 7.938 1 94.44 290 GLY B N 1
ATOM 6885 C CA . GLY B 1 290 ? -0.296 23.812 7.617 1 94.44 290 GLY B CA 1
ATOM 6886 C C . GLY B 1 290 ? 1.047 23.328 7.098 1 94.44 290 GLY B C 1
ATOM 6887 O O . GLY B 1 290 ? 1.511 23.781 6.047 1 94.44 290 GLY B O 1
ATOM 6888 N N . CYS B 1 291 ? 1.642 22.359 7.738 1 97.31 291 CYS B N 1
ATOM 6889 C CA . CYS B 1 291 ? 3.025 22.031 7.406 1 97.31 291 CYS B CA 1
ATOM 6890 C C . CYS B 1 291 ? 3.092 21.078 6.227 1 97.31 291 CYS B C 1
ATOM 6892 O O . CYS B 1 291 ? 4.059 21.078 5.465 1 97.31 291 CYS B O 1
ATOM 6894 N N . VAL B 1 292 ? 2.029 20.266 6.031 1 98.31 292 VAL B N 1
ATOM 6895 C CA . VAL B 1 292 ? 2.086 19.297 4.934 1 98.31 292 VAL B CA 1
ATOM 6896 C C . VAL B 1 292 ? 1.314 19.844 3.732 1 98.31 292 VAL B C 1
ATOM 6898 O O . VAL B 1 292 ? 1.9 20.109 2.68 1 98.31 292 VAL B O 1
ATOM 6901 N N . VAL B 1 293 ? 0.045 20.156 3.908 1 97.25 293 VAL B N 1
ATOM 6902 C CA . VAL B 1 293 ? -0.797 20.594 2.795 1 97.25 293 VAL B CA 1
ATOM 6903 C C . VAL B 1 293 ? -0.405 22 2.361 1 97.25 293 VAL B C 1
ATOM 6905 O O . VAL B 1 293 ? -0.54 22.359 1.189 1 97.25 293 VAL B O 1
ATOM 6908 N N . GLY B 1 294 ? 0.065 22.766 3.314 1 97.31 294 GLY B N 1
ATOM 6909 C CA . GLY B 1 294 ? 0.526 24.109 3.006 1 97.31 294 GLY B CA 1
ATOM 6910 C C . GLY B 1 294 ? 1.984 24.172 2.59 1 97.31 294 GLY B C 1
ATOM 6911 O O . GLY B 1 294 ? 2.299 24.078 1.401 1 97.31 294 GLY B O 1
ATOM 6912 N N . SER B 1 295 ? 2.84 24.172 3.539 1 98.44 295 SER B N 1
ATOM 6913 C CA . SER B 1 295 ? 4.27 24.391 3.355 1 98.44 295 SER B CA 1
ATOM 6914 C C . SER B 1 295 ? 4.875 23.344 2.422 1 98.44 295 SER B C 1
ATOM 6916 O O . SER B 1 295 ? 5.438 23.688 1.379 1 98.44 295 SER B O 1
ATOM 6918 N N . LEU B 1 296 ? 4.742 22.156 2.721 1 98.81 296 LEU B N 1
ATOM 6919 C CA . LEU B 1 296 ? 5.41 21.078 1.99 1 98.81 296 LEU B CA 1
ATOM 6920 C C . LEU B 1 296 ? 4.828 20.938 0.588 1 98.81 296 LEU B C 1
ATOM 6922 O O . LEU B 1 296 ? 5.57 20.766 -0.382 1 98.81 296 LEU B O 1
ATOM 6926 N N . ALA B 1 297 ? 3.523 20.953 0.496 1 98.75 297 ALA B N 1
ATOM 6927 C CA . ALA B 1 297 ? 2.885 20.781 -0.806 1 98.75 297 ALA B CA 1
ATOM 6928 C C . ALA B 1 297 ? 3.271 21.906 -1.762 1 98.75 297 ALA B C 1
ATOM 6930 O O . ALA B 1 297 ? 3.562 21.656 -2.934 1 98.75 297 ALA B O 1
ATOM 6931 N N . ALA B 1 298 ? 3.256 23.141 -1.248 1 98.56 298 ALA B N 1
ATOM 6932 C CA . ALA B 1 298 ? 3.701 24.25 -2.09 1 98.56 298 ALA B CA 1
ATOM 6933 C C . ALA B 1 298 ? 5.137 24.031 -2.564 1 98.56 298 ALA B C 1
ATOM 6935 O O . ALA B 1 298 ? 5.43 24.172 -3.754 1 98.56 298 ALA B O 1
ATOM 6936 N N . MET B 1 299 ? 5.934 23.625 -1.695 1 98.56 299 MET B N 1
ATOM 6937 C CA . MET B 1 299 ? 7.355 23.469 -1.987 1 98.56 299 MET B CA 1
ATOM 6938 C C . MET B 1 299 ? 7.57 22.344 -3.006 1 98.56 299 MET B C 1
ATOM 6940 O O . MET B 1 299 ? 8.328 22.516 -3.965 1 98.56 299 MET B O 1
ATOM 6944 N N . VAL B 1 300 ? 6.918 21.266 -2.863 1 98.31 300 VAL B N 1
ATOM 6945 C CA . VAL B 1 300 ? 7.098 20.094 -3.729 1 98.31 300 VAL B CA 1
ATOM 6946 C C . VAL B 1 300 ? 6.707 20.453 -5.16 1 98.31 300 VAL B C 1
ATOM 6948 O O . VAL B 1 300 ? 7.316 19.969 -6.117 1 98.31 300 VAL B O 1
ATOM 6951 N N . HIS B 1 301 ? 5.797 21.359 -5.332 1 98.25 301 HIS B N 1
ATOM 6952 C CA . HIS B 1 301 ? 5.293 21.719 -6.652 1 98.25 301 HIS B CA 1
ATOM 6953 C C . HIS B 1 301 ? 5.977 22.984 -7.18 1 98.25 301 HIS B C 1
ATOM 6955 O O . HIS B 1 301 ? 5.699 23.422 -8.297 1 98.25 301 HIS B O 1
ATOM 6961 N N . GLY B 1 302 ? 6.797 23.562 -6.359 1 98.19 302 GLY B N 1
ATOM 6962 C CA . GLY B 1 302 ? 7.461 24.781 -6.773 1 98.19 302 GLY B CA 1
ATOM 6963 C C . GLY B 1 302 ? 6.566 26.016 -6.695 1 98.19 302 GLY B C 1
ATOM 6964 O O . GLY B 1 302 ? 6.809 27.016 -7.371 1 98.19 302 GLY B O 1
ATOM 6965 N N . ALA B 1 303 ? 5.527 25.969 -5.922 1 98.56 303 ALA B N 1
ATOM 6966 C CA . ALA B 1 303 ? 4.617 27.094 -5.734 1 98.56 303 ALA B CA 1
ATOM 6967 C C . ALA B 1 303 ? 5.141 28.047 -4.664 1 98.56 303 ALA B C 1
ATOM 6969 O O . ALA B 1 303 ? 6.039 27.688 -3.896 1 98.56 303 ALA B O 1
ATOM 6970 N N . THR B 1 304 ? 4.594 29.25 -4.691 1 98.5 304 THR B N 1
ATOM 6971 C CA . THR B 1 304 ? 4.91 30.219 -3.648 1 98.5 304 THR B CA 1
ATOM 6972 C C . THR B 1 304 ? 3.959 30.062 -2.465 1 98.5 304 THR B C 1
ATOM 6974 O O . THR B 1 304 ? 2.75 29.922 -2.65 1 98.5 304 THR B O 1
ATOM 6977 N N . CYS B 1 305 ? 4.496 30.047 -1.308 1 98.5 305 CYS B N 1
ATOM 6978 C CA . CYS B 1 305 ? 3.705 29.969 -0.085 1 98.5 305 CYS B CA 1
ATOM 6979 C C . CYS B 1 305 ? 3.83 31.266 0.722 1 98.5 305 CYS B C 1
ATOM 6981 O O . CYS B 1 305 ? 4.926 31.625 1.151 1 98.5 305 CYS B O 1
ATOM 6983 N N . VAL B 1 306 ? 2.73 31.922 0.938 1 98.19 306 VAL B N 1
ATOM 6984 C CA . VAL B 1 306 ? 2.697 33.188 1.68 1 98.19 306 VAL B CA 1
ATOM 6985 C C . VAL B 1 306 ? 2.186 32.938 3.096 1 98.19 306 VAL B C 1
ATOM 6987 O O . VAL B 1 306 ? 1.122 32.344 3.281 1 98.19 306 VAL B O 1
ATOM 6990 N N . LEU B 1 307 ? 2.939 33.312 4.094 1 97.62 307 LEU B N 1
ATOM 6991 C CA . LEU B 1 307 ? 2.51 33.344 5.488 1 97.62 307 LEU B CA 1
ATOM 6992 C C . LEU B 1 307 ? 2.088 34.75 5.898 1 97.62 307 LEU B C 1
ATOM 6994 O O . LEU B 1 307 ? 2.936 35.594 6.219 1 97.62 307 LEU B O 1
ATOM 6998 N N . PRO B 1 308 ? 0.812 34.969 5.977 1 96.31 308 PRO B N 1
ATOM 6999 C CA . PRO B 1 308 ? 0.359 36.344 6.156 1 96.31 308 PRO B CA 1
ATOM 7000 C C . PRO B 1 308 ? 0.771 36.938 7.508 1 96.31 308 PRO B C 1
ATOM 7002 O O . PRO B 1 308 ? 1.093 38.125 7.598 1 96.31 308 PRO B O 1
ATOM 7005 N N . ALA B 1 309 ? 0.618 36.125 8.523 1 94.56 309 ALA B N 1
ATOM 7006 C CA . ALA B 1 309 ? 0.9 36.531 9.891 1 94.56 309 ALA B CA 1
ATOM 7007 C C . ALA B 1 309 ? 1.195 35.344 10.781 1 94.56 309 ALA B C 1
ATOM 7009 O O . ALA B 1 309 ? 0.874 34.188 10.43 1 94.56 309 ALA B O 1
ATOM 7010 N N . PRO B 1 310 ? 1.87 35.562 11.922 1 94.19 310 PRO B N 1
ATOM 7011 C CA . PRO B 1 310 ? 2.158 34.469 12.836 1 94.19 310 PRO B CA 1
ATOM 7012 C C . PRO B 1 310 ? 0.893 33.812 13.391 1 94.19 310 PRO B C 1
ATOM 7014 O O . PRO B 1 310 ? 0.9 32.625 13.742 1 94.19 310 PRO B O 1
ATOM 7017 N N . SER B 1 311 ? -0.115 34.625 13.586 1 88.25 311 SER B N 1
ATOM 7018 C CA . SER B 1 311 ? -1.432 34.125 14.008 1 88.25 311 SER B CA 1
ATOM 7019 C C . SER B 1 311 ? -2.525 34.656 13.086 1 88.25 311 SER B C 1
ATOM 7021 O O . SER B 1 311 ? -2.252 35.469 12.18 1 88.25 311 SER B O 1
ATOM 7023 N N . HIS B 1 312 ? -3.703 34.188 13.359 1 85.19 312 HIS B N 1
ATOM 7024 C CA . HIS B 1 312 ? -4.82 34.562 12.508 1 85.19 312 HIS B CA 1
ATOM 7025 C C . HIS B 1 312 ? -5.098 36.062 12.594 1 85.19 312 HIS B C 1
ATOM 7027 O O . HIS B 1 312 ? -5.418 36.594 13.664 1 85.19 312 HIS B O 1
ATOM 7033 N N . GLU B 1 313 ? -4.891 36.75 11.5 1 90.69 313 GLU B N 1
ATOM 7034 C CA . GLU B 1 313 ? -5.238 38.156 11.281 1 90.69 313 GLU B CA 1
ATOM 7035 C C . GLU B 1 313 ? -5.898 38.344 9.922 1 90.69 313 GLU B C 1
ATOM 7037 O O . GLU B 1 313 ? -5.215 38.375 8.898 1 90.69 313 GLU B O 1
ATOM 7042 N N . THR B 1 314 ? -7.121 38.656 9.938 1 92.25 314 THR B N 1
ATOM 7043 C CA . THR B 1 314 ? -7.934 38.625 8.727 1 92.25 314 THR B CA 1
ATOM 7044 C C . THR B 1 314 ? -7.453 39.688 7.742 1 92.25 314 THR B C 1
ATOM 7046 O O . THR B 1 314 ? -7.379 39.438 6.535 1 92.25 314 THR B O 1
ATOM 7049 N N . GLU B 1 315 ? -7.199 40.875 8.242 1 94.69 315 GLU B N 1
ATOM 7050 C CA . GLU B 1 315 ? -6.785 41.938 7.332 1 94.69 315 GLU B CA 1
ATOM 7051 C C . GLU B 1 315 ? -5.457 41.625 6.66 1 94.69 315 GLU B C 1
ATOM 7053 O O . GLU B 1 315 ? -5.242 41.969 5.496 1 94.69 315 GLU B O 1
ATOM 7058 N N . LYS B 1 316 ? -4.57 41 7.391 1 96.38 316 LYS B N 1
ATOM 7059 C CA . LYS B 1 316 ? -3.289 40.625 6.816 1 96.38 316 LYS B CA 1
ATOM 7060 C C . LYS B 1 316 ? -3.477 39.562 5.73 1 96.38 316 LYS B C 1
ATOM 7062 O O . LYS B 1 316 ? -2.711 39.5 4.77 1 96.38 316 LYS B O 1
ATOM 7067 N N . ILE B 1 317 ? -4.461 38.781 5.875 1 96.25 317 ILE B N 1
ATOM 7068 C CA . ILE B 1 317 ? -4.805 37.812 4.844 1 96.25 317 ILE B CA 1
ATOM 7069 C C . ILE B 1 317 ? -5.199 38.531 3.559 1 96.25 317 ILE B C 1
ATOM 7071 O O . ILE B 1 317 ? -4.66 38.219 2.486 1 96.25 317 ILE B O 1
ATOM 7075 N N . LEU B 1 318 ? -6.082 39.5 3.674 1 96.44 318 LEU B N 1
ATOM 7076 C CA . LEU B 1 318 ? -6.547 40.281 2.52 1 96.44 318 LEU B CA 1
ATOM 7077 C C . LEU B 1 318 ? -5.391 41.031 1.865 1 96.44 318 LEU B C 1
ATOM 7079 O O . LEU B 1 318 ? -5.277 41.062 0.638 1 96.44 318 LEU B O 1
ATOM 7083 N N . GLN B 1 319 ? -4.582 41.594 2.697 1 96.81 319 GLN B N 1
ATOM 7084 C CA . GLN B 1 319 ? -3.408 42.281 2.193 1 96.81 319 GLN B CA 1
ATOM 7085 C C . GLN B 1 319 ? -2.492 41.344 1.417 1 96.81 319 GLN B C 1
ATOM 7087 O O . GLN B 1 319 ? -1.991 41.719 0.348 1 96.81 319 GLN B O 1
ATOM 7092 N N . SER B 1 320 ? -2.227 40.219 1.944 1 96.62 320 SER B N 1
ATOM 7093 C CA . SER B 1 320 ? -1.355 39.219 1.31 1 96.62 320 SER B CA 1
ATOM 7094 C C . SER B 1 320 ? -1.934 38.75 -0.02 1 96.62 320 SER B C 1
ATOM 7096 O O . SER B 1 320 ? -1.2 38.594 -0.995 1 96.62 320 SER B O 1
ATOM 7098 N N . ILE B 1 321 ? -3.225 38.5 -0.059 1 96.56 321 ILE B N 1
ATOM 7099 C CA . ILE B 1 321 ? -3.887 38.062 -1.286 1 96.56 321 ILE B CA 1
ATOM 7100 C C . ILE B 1 321 ? -3.658 39.094 -2.385 1 96.56 321 ILE B C 1
ATOM 7102 O O . ILE B 1 321 ? -3.279 38.75 -3.506 1 96.56 321 ILE B O 1
ATOM 7106 N N . GLN B 1 322 ? -3.861 40.344 -2.039 1 96.38 322 GLN B N 1
ATOM 7107 C CA . GLN B 1 322 ? -3.705 41.406 -3.02 1 96.38 322 GLN B CA 1
ATOM 7108 C C . GLN B 1 322 ? -2.244 41.562 -3.428 1 96.38 322 GLN B C 1
ATOM 7110 O O . GLN B 1 322 ? -1.921 41.562 -4.617 1 96.38 322 GLN B O 1
ATOM 7115 N N . ASN B 1 323 ? -1.359 41.719 -2.422 1 96.75 323 ASN B N 1
ATOM 7116 C CA . ASN B 1 323 ? 0.035 42.062 -2.674 1 96.75 323 ASN B CA 1
ATOM 7117 C C . ASN B 1 323 ? 0.752 40.969 -3.457 1 96.75 323 ASN B C 1
ATOM 7119 O O . ASN B 1 323 ? 1.609 41.25 -4.293 1 96.75 323 ASN B O 1
ATOM 7123 N N . GLU B 1 324 ? 0.411 39.688 -3.158 1 97.25 324 GLU B N 1
ATOM 7124 C CA . GLU B 1 324 ? 1.147 38.562 -3.736 1 97.25 324 GLU B CA 1
ATOM 7125 C C . GLU B 1 324 ? 0.341 37.906 -4.84 1 97.25 324 GLU B C 1
ATOM 7127 O O . GLU B 1 324 ? 0.787 36.906 -5.418 1 97.25 324 GLU B O 1
ATOM 7132 N N . LYS B 1 325 ? -0.865 38.375 -5.078 1 97.31 325 LYS B N 1
ATOM 7133 C CA . LYS B 1 325 ? -1.754 37.812 -6.082 1 97.31 325 LYS B CA 1
ATOM 7134 C C . LYS B 1 325 ? -1.968 36.312 -5.832 1 97.31 325 LYS B C 1
ATOM 7136 O O . LYS B 1 325 ? -1.776 35.5 -6.734 1 97.31 325 LYS B O 1
ATOM 7141 N N . CYS B 1 326 ? -2.352 36.031 -4.605 1 97.81 326 CYS B N 1
ATOM 7142 C CA . CYS B 1 326 ? -2.584 34.625 -4.25 1 97.81 326 CYS B CA 1
ATOM 7143 C C . CYS B 1 326 ? -3.67 34.031 -5.125 1 97.81 326 CYS B C 1
ATOM 7145 O O . CYS B 1 326 ? -4.637 34.688 -5.484 1 97.81 326 CYS B O 1
ATOM 7147 N N . THR B 1 327 ? -3.502 32.75 -5.48 1 98.12 327 THR B N 1
ATOM 7148 C CA . THR B 1 327 ? -4.469 32.031 -6.312 1 98.12 327 THR B CA 1
ATOM 7149 C C . THR B 1 327 ? -5.219 30.984 -5.5 1 98.12 327 THR B C 1
ATOM 7151 O O . THR B 1 327 ? -6.289 30.516 -5.906 1 98.12 327 THR B O 1
ATOM 7154 N N . VAL B 1 328 ? -4.633 30.531 -4.418 1 98 328 VAL B N 1
ATOM 7155 C CA . VAL B 1 328 ? -5.207 29.516 -3.547 1 98 328 VAL B CA 1
ATOM 7156 C C . VAL B 1 328 ? -5.145 29.984 -2.096 1 98 328 VAL B C 1
ATOM 7158 O O . VAL B 1 328 ? -4.188 30.656 -1.694 1 98 328 VAL B O 1
ATOM 7161 N N . ILE B 1 329 ? -6.133 29.656 -1.317 1 96.31 329 ILE B N 1
ATOM 7162 C CA . ILE B 1 329 ? -6.121 29.891 0.123 1 96.31 329 ILE B CA 1
ATOM 7163 C C . ILE B 1 329 ? -6.57 28.625 0.853 1 96.31 329 ILE B C 1
ATOM 7165 O O . ILE B 1 329 ? -7.48 27.938 0.396 1 96.31 329 ILE B O 1
ATOM 7169 N N . MET B 1 330 ? -5.879 28.297 1.885 1 92.69 330 MET B N 1
ATOM 7170 C CA . MET B 1 330 ? -6.262 27.203 2.777 1 92.69 330 MET B CA 1
ATOM 7171 C C . MET B 1 330 ? -6.738 27.75 4.121 1 92.69 330 MET B C 1
ATOM 7173 O O . MET B 1 330 ? -6.059 28.562 4.742 1 92.69 330 MET B O 1
ATOM 7177 N N . GLY B 1 331 ? -7.898 27.281 4.52 1 86.12 331 GLY B N 1
ATOM 7178 C CA . GLY B 1 331 ? -8.422 27.781 5.781 1 86.12 331 GLY B CA 1
ATOM 7179 C C . GLY B 1 331 ? -9.523 26.922 6.359 1 86.12 331 GLY B C 1
ATOM 7180 O O . GLY B 1 331 ? -9.984 25.969 5.715 1 86.12 331 GLY B O 1
ATOM 7181 N N . THR B 1 332 ? -9.859 27.203 7.582 1 79.62 332 THR B N 1
ATOM 7182 C CA . THR B 1 332 ? -11.031 26.625 8.219 1 79.62 332 THR B CA 1
ATOM 7183 C C . THR B 1 332 ? -12.273 27.469 7.926 1 79.62 332 THR B C 1
ATOM 7185 O O . THR B 1 332 ? -12.164 28.609 7.453 1 79.62 332 THR B O 1
ATOM 7188 N N . PRO B 1 333 ? -13.414 26.922 8.195 1 76.88 333 PRO B N 1
ATOM 7189 C CA . PRO B 1 333 ? -14.633 27.703 7.992 1 76.88 333 PRO B CA 1
ATOM 7190 C C . PRO B 1 333 ? -14.602 29.047 8.719 1 76.88 333 PRO B C 1
ATOM 7192 O O . PRO B 1 333 ? -15.039 30.062 8.172 1 76.88 333 PRO B O 1
ATOM 7195 N N . THR B 1 334 ? -13.992 29.062 9.812 1 72.06 334 THR B N 1
ATOM 7196 C CA . THR B 1 334 ? -13.922 30.281 10.594 1 72.06 334 THR B CA 1
ATOM 7197 C C . THR B 1 334 ? -13.062 31.328 9.883 1 72.06 334 THR B C 1
ATOM 7199 O O . THR B 1 334 ? -13.43 32.5 9.844 1 72.06 334 THR B O 1
ATOM 7202 N N . ILE B 1 335 ? -12.008 30.922 9.336 1 81.88 335 ILE B N 1
ATOM 7203 C CA . ILE B 1 335 ? -11.117 31.828 8.617 1 81.88 335 ILE B CA 1
ATOM 7204 C C . ILE B 1 335 ? -11.859 32.438 7.414 1 81.88 335 ILE B C 1
ATOM 7206 O O . ILE B 1 335 ? -11.758 33.625 7.152 1 81.88 335 ILE B O 1
ATOM 7210 N N . TYR B 1 336 ? -12.617 31.656 6.77 1 86.31 336 TYR B N 1
ATOM 7211 C CA . TYR B 1 336 ? -13.336 32.125 5.59 1 86.31 336 TYR B CA 1
ATOM 7212 C C . TYR B 1 336 ? -14.445 33.094 5.973 1 86.31 336 TYR B C 1
ATOM 7214 O O . TYR B 1 336 ? -14.617 34.125 5.324 1 86.31 336 TYR B O 1
ATOM 7222 N N . ILE B 1 337 ? -15.156 32.719 6.98 1 77.69 337 ILE B N 1
ATOM 7223 C CA . ILE B 1 337 ? -16.234 33.594 7.438 1 77.69 337 ILE B CA 1
ATOM 7224 C C . ILE B 1 337 ? -15.68 34.969 7.832 1 77.69 337 ILE B C 1
ATOM 7226 O O . ILE B 1 337 ? -16.219 36 7.434 1 77.69 337 ILE B O 1
ATOM 7230 N N . ASP B 1 338 ? -14.625 34.938 8.555 1 81.69 338 ASP B N 1
ATOM 7231 C CA . ASP B 1 338 ? -13.977 36.188 8.969 1 81.69 338 ASP B CA 1
ATOM 7232 C C . ASP B 1 338 ? -13.492 36.969 7.762 1 81.69 338 ASP B C 1
ATOM 7234 O O . ASP B 1 338 ? -13.609 38.219 7.73 1 81.69 338 ASP B O 1
ATOM 7238 N N . THR B 1 339 ? -12.969 36.344 6.855 1 89.44 339 THR B N 1
ATOM 7239 C CA . THR B 1 339 ? -12.406 36.969 5.672 1 89.44 339 THR B CA 1
ATOM 7240 C C . THR B 1 339 ? -13.508 37.594 4.816 1 89.44 339 THR B C 1
ATOM 7242 O O . THR B 1 339 ? -13.414 38.75 4.426 1 89.44 339 THR B O 1
ATOM 7245 N N . PHE B 1 340 ? -14.578 36.906 4.59 1 89.12 340 PHE B N 1
ATOM 7246 C CA . PHE B 1 340 ? -15.648 37.344 3.707 1 89.12 340 PHE B CA 1
ATOM 7247 C C . PHE B 1 340 ? -16.469 38.469 4.352 1 89.12 340 PHE B C 1
ATOM 7249 O O . PHE B 1 340 ? -17.016 39.312 3.654 1 89.12 340 PHE B O 1
ATOM 7256 N N . ASN B 1 341 ? -16.453 38.438 5.648 1 83.44 341 ASN B N 1
ATOM 7257 C CA . ASN B 1 341 ? -17.25 39.438 6.359 1 83.44 341 ASN B CA 1
ATOM 7258 C C . ASN B 1 341 ? -16.391 40.594 6.828 1 83.44 341 ASN B C 1
ATOM 7260 O O . ASN B 1 341 ? -16.875 41.5 7.531 1 83.44 341 ASN B O 1
ATOM 7264 N N . HIS B 1 342 ? -15.234 40.562 6.492 1 89.44 342 HIS B N 1
ATOM 7265 C CA . HIS B 1 342 ? -14.367 41.688 6.906 1 89.44 342 HIS B CA 1
ATOM 7266 C C . HIS B 1 342 ? -14.836 43 6.316 1 89.44 342 HIS B C 1
ATOM 7268 O O . HIS B 1 342 ? -15.117 43.094 5.121 1 89.44 342 HIS B O 1
ATOM 7274 N N . PRO B 1 343 ? -14.859 44.031 7.07 1 92.06 343 PRO B N 1
ATOM 7275 C CA . PRO B 1 343 ? -15.391 45.312 6.609 1 92.06 343 PRO B CA 1
ATOM 7276 C C . PRO B 1 343 ? -14.578 45.938 5.465 1 92.06 343 PRO B C 1
ATOM 7278 O O . PRO B 1 343 ? -15.125 46.688 4.652 1 92.06 343 PRO B O 1
ATOM 7281 N N . LYS B 1 344 ? -13.406 45.594 5.367 1 94.25 344 LYS B N 1
ATOM 7282 C CA . LYS B 1 344 ? -12.531 46.188 4.352 1 94.25 344 LYS B CA 1
ATOM 7283 C C . LYS B 1 344 ? -12.336 45.219 3.178 1 94.25 344 LYS B C 1
ATOM 7285 O O . LYS B 1 344 ? -11.43 45.406 2.361 1 94.25 344 LYS B O 1
ATOM 7290 N N . LEU B 1 345 ? -13.094 44.25 3.061 1 93.81 345 LEU B N 1
ATOM 7291 C CA . LEU B 1 345 ? -12.93 43.281 1.996 1 93.81 345 LEU B CA 1
ATOM 7292 C C . LEU B 1 345 ? -12.891 43.938 0.63 1 93.81 345 LEU B C 1
ATOM 7294 O O . LEU B 1 345 ? -12.039 43.625 -0.205 1 93.81 345 LEU B O 1
ATOM 7298 N N . ARG B 1 346 ? -13.664 44.938 0.369 1 93 346 ARG B N 1
ATOM 7299 C CA . ARG B 1 346 ? -13.812 45.594 -0.931 1 93 346 ARG B CA 1
ATOM 7300 C C . ARG B 1 346 ? -12.641 46.5 -1.223 1 93 346 ARG B C 1
ATOM 7302 O O . ARG B 1 346 ? -12.438 46.938 -2.365 1 93 346 ARG B O 1
ATOM 7309 N N . ASP B 1 347 ? -11.961 46.812 -0.143 1 96.38 347 ASP B N 1
ATOM 7310 C CA . ASP B 1 347 ? -10.812 47.688 -0.309 1 96.38 347 ASP B CA 1
ATOM 7311 C C . ASP B 1 347 ? -9.625 46.938 -0.909 1 96.38 347 ASP B C 1
ATOM 7313 O O . ASP B 1 347 ? -8.656 47.562 -1.362 1 96.38 347 ASP B O 1
ATOM 7317 N N . TYR B 1 348 ? -9.703 45.625 -0.945 1 96.12 348 TYR B N 1
ATOM 7318 C CA . TYR B 1 348 ? -8.594 44.812 -1.417 1 96.12 348 TYR B CA 1
ATOM 7319 C C . TYR B 1 348 ? -8.953 44.094 -2.703 1 96.12 348 TYR B C 1
ATOM 7321 O O . TYR B 1 348 ? -10.086 43.625 -2.857 1 96.12 348 TYR B O 1
ATOM 7329 N N . ASP B 1 349 ? -8 44 -3.623 1 96.88 349 ASP B N 1
ATOM 7330 C CA . ASP B 1 349 ? -8.18 43.219 -4.855 1 96.88 349 ASP B CA 1
ATOM 7331 C C . ASP B 1 349 ? -7.98 41.75 -4.617 1 96.88 349 ASP B C 1
ATOM 7333 O O . ASP B 1 349 ? -6.852 41.281 -4.426 1 96.88 349 ASP B O 1
ATOM 7337 N N . THR B 1 350 ? -9.023 40.969 -4.699 1 95.69 350 THR B N 1
ATOM 7338 C CA . THR B 1 350 ? -8.953 39.531 -4.473 1 95.69 350 THR B CA 1
ATOM 7339 C C . THR B 1 350 ? -9.242 38.781 -5.762 1 95.69 350 THR B C 1
ATOM 7341 O O . THR B 1 350 ? -9.602 37.594 -5.723 1 95.69 350 THR B O 1
ATOM 7344 N N . SER B 1 351 ? -9.109 39.375 -6.969 1 95.5 351 SER B N 1
ATOM 7345 C CA . SER B 1 351 ? -9.531 38.781 -8.242 1 95.5 351 SER B CA 1
ATOM 7346 C C . SER B 1 351 ? -8.586 37.688 -8.688 1 95.5 351 SER B C 1
ATOM 7348 O O . SER B 1 351 ? -8.914 36.906 -9.602 1 95.5 351 SER B O 1
ATOM 7350 N N . SER B 1 352 ? -7.426 37.562 -8.023 1 96.56 352 SER B N 1
ATOM 7351 C CA . SER B 1 352 ? -6.469 36.5 -8.375 1 96.56 352 SER B CA 1
ATOM 7352 C C . SER B 1 352 ? -6.887 35.156 -7.797 1 96.56 352 SER B C 1
ATOM 7354 O O . SER B 1 352 ? -6.371 34.125 -8.195 1 96.56 352 SER B O 1
ATOM 7356 N N . MET B 1 353 ? -7.773 35.219 -6.852 1 96.44 353 MET B N 1
ATOM 7357 C CA . MET B 1 353 ? -8.156 34 -6.125 1 96.44 353 MET B CA 1
ATOM 7358 C C . MET B 1 353 ? -8.938 33.062 -7.023 1 96.44 353 MET B C 1
ATOM 7360 O O . MET B 1 353 ? -9.812 33.469 -7.773 1 96.44 353 MET B O 1
ATOM 7364 N N . SER B 1 354 ? -8.602 31.734 -6.891 1 96.06 354 SER B N 1
ATOM 7365 C CA . SER B 1 354 ? -9.273 30.75 -7.719 1 96.06 354 SER B CA 1
ATOM 7366 C C . SER B 1 354 ? -9.805 29.594 -6.875 1 96.06 354 SER B C 1
ATOM 7368 O O . SER B 1 354 ? -10.891 29.062 -7.148 1 96.06 354 SER B O 1
ATOM 7370 N N . ILE B 1 355 ? -9.047 29.172 -5.855 1 96.5 355 ILE B N 1
ATOM 7371 C CA . ILE B 1 355 ? -9.398 27.969 -5.113 1 96.5 355 ILE B CA 1
ATOM 7372 C C . ILE B 1 355 ? -9.359 28.25 -3.613 1 96.5 355 ILE B C 1
ATOM 7374 O O . ILE B 1 355 ? -8.445 28.922 -3.123 1 96.5 355 ILE B O 1
ATOM 7378 N N . GLY B 1 356 ? -10.336 27.812 -2.934 1 95.12 356 GLY B N 1
ATOM 7379 C CA . GLY B 1 356 ? -10.352 27.75 -1.479 1 95.12 356 GLY B CA 1
ATOM 7380 C C . GLY B 1 356 ? -10.43 26.344 -0.936 1 95.12 356 GLY B C 1
ATOM 7381 O O . GLY B 1 356 ? -11.414 25.641 -1.168 1 95.12 356 GLY B O 1
ATOM 7382 N N . GLY B 1 357 ? -9.406 25.953 -0.254 1 94.19 357 GLY B N 1
ATOM 7383 C CA . GLY B 1 357 ? -9.414 24.656 0.405 1 94.19 357 GLY B CA 1
ATOM 7384 C C . GLY B 1 357 ? -9.945 24.703 1.824 1 94.19 357 GLY B C 1
ATOM 7385 O O . GLY B 1 357 ? -9.586 25.609 2.594 1 94.19 357 GLY B O 1
ATOM 7386 N N . ILE B 1 358 ? -10.828 23.719 2.135 1 88.62 358 ILE B N 1
ATOM 7387 C CA . ILE B 1 358 ? -11.398 23.641 3.477 1 88.62 358 ILE B CA 1
ATOM 7388 C C . ILE B 1 358 ? -11.117 22.281 4.082 1 88.62 358 ILE B C 1
ATOM 7390 O O . ILE B 1 358 ? -11.25 21.25 3.41 1 88.62 358 ILE B O 1
ATOM 7394 N N . GLY B 1 359 ? -10.688 22.25 5.281 1 76.94 359 GLY B N 1
ATOM 7395 C CA . GLY B 1 359 ? -10.414 21 5.977 1 76.94 359 GLY B CA 1
ATOM 7396 C C . GLY B 1 359 ? -11.312 20.781 7.184 1 76.94 359 GLY B C 1
ATOM 7397 O O . GLY B 1 359 ? -12 21.703 7.625 1 76.94 359 GLY B O 1
ATOM 7398 N N . ALA B 1 360 ? -11.398 19.578 7.695 1 59 360 ALA B N 1
ATOM 7399 C CA . ALA B 1 360 ? -11.852 19.156 9.016 1 59 360 ALA B CA 1
ATOM 7400 C C . ALA B 1 360 ? -13.375 19.047 9.062 1 59 360 ALA B C 1
ATOM 7402 O O . ALA B 1 360 ? -13.922 18.219 9.797 1 59 360 ALA B O 1
ATOM 7403 N N . THR B 1 361 ? -14.086 19.891 8.266 1 59.72 361 THR B N 1
ATOM 7404 C CA . THR B 1 361 ? -15.547 19.844 8.344 1 59.72 361 THR B CA 1
ATOM 7405 C C . THR B 1 361 ? -16.156 20.078 6.965 1 59.72 361 THR B C 1
ATOM 7407 O O . THR B 1 361 ? -15.555 20.719 6.102 1 59.72 361 THR B O 1
ATOM 7410 N N . PRO B 1 362 ? -17.219 19.344 6.742 1 62.97 362 PRO B N 1
ATOM 7411 C CA . PRO B 1 362 ? -17.906 19.703 5.504 1 62.97 362 PRO B CA 1
ATOM 7412 C C . PRO B 1 362 ? -18.172 21.203 5.402 1 62.97 362 PRO B C 1
ATOM 7414 O O . PRO B 1 362 ? -18.328 21.891 6.422 1 62.97 362 PRO B O 1
ATOM 7417 N N . CYS B 1 363 ? -18.156 21.75 4.246 1 71.25 363 CYS B N 1
ATOM 7418 C CA . CYS B 1 363 ? -18.391 23.172 3.969 1 71.25 363 CYS B CA 1
ATOM 7419 C C . CYS B 1 363 ? -19.828 23.547 4.281 1 71.25 363 CYS B C 1
ATOM 7421 O O . CYS B 1 363 ? -20.766 23.016 3.689 1 71.25 363 CYS B O 1
ATOM 7423 N N . PRO B 1 364 ? -20.016 24.453 5.09 1 70.56 364 PRO B N 1
ATOM 7424 C CA . PRO B 1 364 ? -21.375 24.938 5.312 1 70.56 364 PRO B CA 1
ATOM 7425 C C . PRO B 1 364 ? -21.969 25.609 4.082 1 70.56 364 PRO B C 1
ATOM 7427 O O . PRO B 1 364 ? -21.25 26.281 3.34 1 70.56 364 PRO B O 1
ATOM 7430 N N . PRO B 1 365 ? -23.219 25.375 3.826 1 74.06 365 PRO B N 1
ATOM 7431 C CA . PRO B 1 365 ? -23.859 25.938 2.641 1 74.06 365 PRO B CA 1
ATOM 7432 C C . PRO B 1 365 ? -23.656 27.453 2.531 1 74.06 365 PRO B C 1
ATOM 7434 O O . PRO B 1 365 ? -23.422 27.969 1.436 1 74.06 365 PRO B O 1
ATOM 7437 N N . GLU B 1 366 ? -23.812 28.125 3.627 1 75.25 366 GLU B N 1
ATOM 7438 C CA . GLU B 1 366 ? -23.641 29.562 3.607 1 75.25 366 GLU B CA 1
ATOM 7439 C C . GLU B 1 366 ? -22.234 29.938 3.135 1 75.25 366 GLU B C 1
ATOM 7441 O O . GLU B 1 366 ? -22.062 30.922 2.41 1 75.25 366 GLU B O 1
ATOM 7446 N N . LEU B 1 367 ? -21.391 29.188 3.529 1 80.5 367 LEU B N 1
ATOM 7447 C CA . LEU B 1 367 ? -20 29.453 3.148 1 80.5 367 LEU B CA 1
ATOM 7448 C C . LEU B 1 367 ? -19.797 29.219 1.655 1 80.5 367 LEU B C 1
ATOM 7450 O O . LEU B 1 367 ? -19.078 29.969 1.001 1 80.5 367 LEU B O 1
ATOM 7454 N N . LEU B 1 368 ? -20.375 28.125 1.171 1 83.75 368 LEU B N 1
ATOM 7455 C CA . LEU B 1 368 ? -20.266 27.859 -0.258 1 83.75 368 LEU B CA 1
ATOM 7456 C C . LEU B 1 368 ? -20.781 29.047 -1.076 1 83.75 368 LEU B C 1
ATOM 7458 O O . LEU B 1 368 ? -20.172 29.406 -2.088 1 83.75 368 LEU B O 1
ATOM 7462 N N . LYS B 1 369 ? -21.859 29.609 -0.655 1 82.06 369 LYS B N 1
ATOM 7463 C CA . LYS B 1 369 ? -22.422 30.781 -1.328 1 82.06 369 LYS B CA 1
ATOM 7464 C C . LYS B 1 369 ? -21.453 31.953 -1.3 1 82.06 369 LYS B C 1
ATOM 7466 O O . LYS B 1 369 ? -21.297 32.688 -2.291 1 82.06 369 LYS B O 1
ATOM 7471 N N . LEU B 1 370 ? -20.891 32.125 -0.198 1 82.81 370 LEU B N 1
ATOM 7472 C CA . LEU B 1 370 ? -19.938 33.25 -0.053 1 82.81 370 LEU B CA 1
ATOM 7473 C C . LEU B 1 370 ? -18.734 33.031 -0.975 1 82.81 370 LEU B C 1
ATOM 7475 O O . LEU B 1 370 ? -18.234 34 -1.551 1 82.81 370 LEU B O 1
ATOM 7479 N N . PHE B 1 371 ? -18.266 31.891 -1.141 1 86.44 371 PHE B N 1
ATOM 7480 C CA . PHE B 1 371 ? -17.172 31.594 -2.055 1 86.44 371 PHE B CA 1
ATOM 7481 C C . PHE B 1 371 ? -17.516 32.031 -3.475 1 86.44 371 PHE B C 1
ATOM 7483 O O . PHE B 1 371 ? -16.688 32.594 -4.172 1 86.44 371 PHE B O 1
ATOM 7490 N N . GLU B 1 372 ? -18.672 31.688 -3.832 1 83.56 372 GLU B N 1
ATOM 7491 C CA . GLU B 1 372 ? -19.141 31.984 -5.184 1 83.56 372 GLU B CA 1
ATOM 7492 C C . GLU B 1 372 ? -19.375 33.469 -5.379 1 83.56 372 GLU B C 1
ATOM 7494 O O . GLU B 1 372 ? -18.938 34.062 -6.375 1 83.56 372 GLU B O 1
ATOM 7499 N N . THR B 1 373 ? -19.969 34.125 -4.477 1 84.75 373 THR B N 1
ATOM 7500 C CA . THR B 1 373 ? -20.469 35.5 -4.684 1 84.75 373 THR B CA 1
ATOM 7501 C C . THR B 1 373 ? -19.391 36.5 -4.332 1 84.75 373 THR B C 1
ATOM 7503 O O . THR B 1 373 ? -19.328 37.594 -4.941 1 84.75 373 THR B O 1
ATOM 7506 N N . LYS B 1 374 ? -18.594 36.188 -3.379 1 83 374 LYS B N 1
ATOM 7507 C CA . LYS B 1 374 ? -17.672 37.188 -2.885 1 83 374 LYS B CA 1
ATOM 7508 C C . LYS B 1 374 ? -16.328 37.125 -3.602 1 83 374 LYS B C 1
ATOM 7510 O O . LYS B 1 374 ? -15.711 38.125 -3.904 1 83 374 LYS B O 1
ATOM 7515 N N . MET B 1 375 ? -15.836 35.969 -3.869 1 83.69 375 MET B N 1
ATOM 7516 C CA . MET B 1 375 ? -14.492 35.844 -4.441 1 83.69 375 MET B CA 1
ATOM 7517 C C . MET B 1 375 ? -14.492 34.906 -5.648 1 83.69 375 MET B C 1
ATOM 7519 O O . MET B 1 375 ? -13.453 34.719 -6.281 1 83.69 375 MET B O 1
ATOM 7523 N N . ASN B 1 376 ? -15.555 34.375 -6.047 1 86.44 376 ASN B N 1
ATOM 7524 C CA . ASN B 1 376 ? -15.656 33.5 -7.211 1 86.44 376 ASN B CA 1
ATOM 7525 C C . ASN B 1 376 ? -14.617 32.406 -7.168 1 86.44 376 ASN B C 1
ATOM 7527 O O . ASN B 1 376 ? -13.852 32.219 -8.117 1 86.44 376 ASN B O 1
ATOM 7531 N N . MET B 1 377 ? -14.523 31.719 -6.137 1 92.69 377 MET B N 1
ATOM 7532 C CA . MET B 1 377 ? -13.547 30.641 -5.93 1 92.69 377 MET B CA 1
ATOM 7533 C C . MET B 1 377 ? -14.219 29.281 -5.973 1 92.69 377 MET B C 1
ATOM 7535 O O . MET B 1 377 ? -15.352 29.125 -5.512 1 92.69 377 MET B O 1
ATOM 7539 N N . SER B 1 378 ? -13.484 28.328 -6.562 1 93.5 378 SER B N 1
ATOM 7540 C CA . SER B 1 378 ? -13.867 26.922 -6.379 1 93.5 378 SER B CA 1
ATOM 7541 C C . SER B 1 378 ? -13.469 26.422 -4.996 1 93.5 378 SER B C 1
ATOM 7543 O O . SER B 1 378 ? -12.461 26.859 -4.434 1 93.5 378 SER B O 1
ATOM 7545 N N . VAL B 1 379 ? -14.281 25.516 -4.5 1 93.44 379 VAL B N 1
ATOM 7546 C CA . VAL B 1 379 ? -14.023 25 -3.162 1 93.44 379 VAL B CA 1
ATOM 7547 C C . VAL B 1 379 ? -13.547 23.547 -3.258 1 93.44 379 VAL B C 1
ATOM 7549 O O . VAL B 1 379 ? -14.07 22.766 -4.055 1 93.44 379 VAL B O 1
ATOM 7552 N N . VAL B 1 380 ? -12.562 23.234 -2.518 1 95.5 380 VAL B N 1
ATOM 7553 C CA . VAL B 1 380 ? -12.094 21.859 -2.352 1 95.5 380 VAL B CA 1
ATOM 7554 C C . VAL B 1 380 ? -12.164 21.453 -0.879 1 95.5 380 VAL B C 1
ATOM 7556 O O . VAL B 1 380 ? -11.547 22.094 -0.025 1 95.5 380 VAL B O 1
ATOM 7559 N N . VAL B 1 381 ? -12.906 20.438 -0.603 1 93.44 381 VAL B N 1
ATOM 7560 C CA . VAL B 1 381 ? -13.047 19.922 0.754 1 93.44 381 VAL B CA 1
ATOM 7561 C C . VAL B 1 381 ? -12.062 18.766 0.966 1 93.44 381 VAL B C 1
ATOM 7563 O O . VAL B 1 381 ? -11.938 17.891 0.111 1 93.44 381 VAL B O 1
ATOM 7566 N N . MET B 1 382 ? -11.383 18.828 2.068 1 94.88 382 MET B N 1
ATOM 7567 C CA . MET B 1 382 ? -10.406 17.797 2.379 1 94.88 382 MET B CA 1
ATOM 7568 C C . MET B 1 382 ? -10.711 17.141 3.727 1 94.88 382 MET B C 1
ATOM 7570 O O . MET B 1 382 ? -11.078 17.828 4.684 1 94.88 382 MET B O 1
ATOM 7574 N N . TYR B 1 383 ? -10.594 15.867 3.756 1 94.06 383 TYR B N 1
ATOM 7575 C CA . TYR B 1 383 ? -10.766 15.086 4.973 1 94.06 383 TYR B CA 1
ATOM 7576 C C . TYR B 1 383 ? -9.547 14.203 5.234 1 94.06 383 TYR B C 1
ATOM 7578 O O . TYR B 1 383 ? -8.953 13.664 4.297 1 94.06 383 TYR B O 1
ATOM 7586 N N . GLY B 1 384 ? -9.234 14.102 6.449 1 94.06 384 GLY B N 1
ATOM 7587 C CA . GLY B 1 384 ? -8.164 13.227 6.902 1 94.06 384 GLY B CA 1
ATOM 7588 C C . GLY B 1 384 ? -7.785 13.453 8.352 1 94.06 384 GLY B C 1
ATOM 7589 O O . GLY B 1 384 ? -8.555 14.031 9.117 1 94.06 384 GLY B O 1
ATOM 7590 N N . MET B 1 385 ? -6.723 12.922 8.719 1 92.38 385 MET B N 1
ATOM 7591 C CA . MET B 1 385 ? -6.156 13.016 10.062 1 92.38 385 MET B CA 1
ATOM 7592 C C . MET B 1 385 ? -4.633 12.898 10.023 1 92.38 385 MET B C 1
ATOM 7594 O O . MET B 1 385 ? -4.062 12.516 9 1 92.38 385 MET B O 1
ATOM 7598 N N . THR B 1 386 ? -4.008 13.305 11.078 1 94.69 386 THR B N 1
ATOM 7599 C CA . THR B 1 386 ? -2.553 13.258 11.141 1 94.69 386 THR B CA 1
ATOM 7600 C C . THR B 1 386 ? -2.041 11.859 10.797 1 94.69 386 THR B C 1
ATOM 7602 O O . THR B 1 386 ? -1.075 11.719 10.047 1 94.69 386 THR B O 1
ATOM 7605 N N . GLU B 1 387 ? -2.727 10.852 11.25 1 97.06 387 GLU B N 1
ATOM 7606 C CA . GLU B 1 387 ? -2.328 9.453 11.102 1 97.06 387 GLU B CA 1
ATOM 7607 C C . GLU B 1 387 ? -2.379 9.016 9.641 1 97.06 387 GLU B C 1
ATOM 7609 O O . GLU B 1 387 ? -1.808 7.984 9.281 1 97.06 387 GLU B O 1
ATOM 7614 N N . SER B 1 388 ? -3.031 9.773 8.758 1 97.5 388 SER B N 1
ATOM 7615 C CA . SER B 1 388 ? -3.066 9.469 7.328 1 97.5 388 SER B CA 1
ATOM 7616 C C . SER B 1 388 ? -2.25 10.484 6.527 1 97.5 388 SER B C 1
ATOM 7618 O O . SER B 1 388 ? -2.416 10.594 5.312 1 97.5 388 SER B O 1
ATOM 7620 N N . SER B 1 389 ? -1.579 11.531 7.047 1 97.56 389 SER B N 1
ATOM 7621 C CA . SER B 1 389 ? -0.418 12.281 6.574 1 97.56 389 SER B CA 1
ATOM 7622 C C . SER B 1 389 ? -0.838 13.492 5.754 1 97.56 389 SER B C 1
ATOM 7624 O O . SER B 1 389 ? -0.029 14.062 5.02 1 97.56 389 SER B O 1
ATOM 7626 N N . PRO B 1 390 ? -1.882 14.109 5.641 1 95.44 390 PRO B N 1
ATOM 7627 C CA . PRO B 1 390 ? -3.082 13.781 6.414 1 95.44 390 PRO B CA 1
ATOM 7628 C C . PRO B 1 390 ? -4.285 13.469 5.527 1 95.44 390 PRO B C 1
ATOM 7630 O O . PRO B 1 390 ? -5.27 12.891 6 1 95.44 390 PRO B O 1
ATOM 7633 N N . VAL B 1 391 ? -4.273 13.883 4.273 1 97.5 391 VAL B N 1
ATOM 7634 C CA . VAL B 1 391 ? -5.484 13.875 3.463 1 97.5 391 VAL B CA 1
ATOM 7635 C C . VAL B 1 391 ? -5.75 12.469 2.943 1 97.5 391 VAL B C 1
ATOM 7637 O O . VAL B 1 391 ? -4.91 11.875 2.262 1 97.5 391 VAL B O 1
ATOM 7640 N N . SER B 1 392 ? -6.891 11.984 3.244 1 97.5 392 SER B N 1
ATOM 7641 C CA . SER B 1 392 ? -7.309 10.68 2.74 1 97.5 392 SER B CA 1
ATOM 7642 C C . SER B 1 392 ? -8.359 10.82 1.641 1 97.5 392 SER B C 1
ATOM 7644 O O . SER B 1 392 ? -8.43 9.992 0.735 1 97.5 392 SER B O 1
ATOM 7646 N N . ASN B 1 393 ? -9.227 11.875 1.769 1 97.06 393 ASN B N 1
ATOM 7647 C CA . ASN B 1 393 ? -10.273 12.18 0.804 1 97.06 393 ASN B CA 1
ATOM 7648 C C . ASN B 1 393 ? -10.281 13.656 0.426 1 97.06 393 ASN B C 1
ATOM 7650 O O . ASN B 1 393 ? -9.914 14.508 1.233 1 97.06 393 ASN B O 1
ATOM 7654 N N . MET B 1 394 ? -10.719 13.898 -0.697 1 96.62 394 MET B N 1
ATOM 7655 C CA . MET B 1 394 ? -10.812 15.281 -1.152 1 96.62 394 MET B CA 1
ATOM 7656 C C . MET B 1 394 ? -11.812 15.414 -2.295 1 96.62 394 MET B C 1
ATOM 7658 O O . MET B 1 394 ? -11.984 14.484 -3.082 1 96.62 394 MET B O 1
ATOM 7662 N N . THR B 1 395 ? -12.547 16.469 -2.33 1 95.19 395 THR B N 1
ATOM 7663 C CA . THR B 1 395 ? -13.336 16.781 -3.516 1 95.19 395 THR B CA 1
ATOM 7664 C C . THR B 1 395 ? -12.445 17.312 -4.637 1 95.19 395 THR B C 1
ATOM 7666 O O . THR B 1 395 ? -11.266 17.578 -4.426 1 95.19 395 THR B O 1
ATOM 7669 N N . ARG B 1 396 ? -12.984 17.359 -5.754 1 94.94 396 ARG B N 1
ATOM 7670 C CA . ARG B 1 396 ? -12.227 17.812 -6.914 1 94.94 396 ARG B CA 1
ATOM 7671 C C . ARG B 1 396 ? -12.75 19.156 -7.406 1 94.94 396 ARG B C 1
ATOM 7673 O O . ARG B 1 396 ? -13.922 19.484 -7.23 1 94.94 396 ARG B O 1
ATOM 7680 N N . ILE B 1 397 ? -11.828 19.891 -7.969 1 93.81 397 ILE B N 1
ATOM 7681 C CA . ILE B 1 397 ? -12.234 21.125 -8.641 1 93.81 397 ILE B CA 1
ATOM 7682 C C . ILE B 1 397 ? -13.258 20.797 -9.727 1 93.81 397 ILE B C 1
ATOM 7684 O O . ILE B 1 397 ? -13.031 19.922 -10.562 1 93.81 397 ILE B O 1
ATOM 7688 N N . GLY B 1 398 ? -14.398 21.375 -9.633 1 90.81 398 GLY B N 1
ATOM 7689 C CA . GLY B 1 398 ? -15.438 21.141 -10.625 1 90.81 398 GLY B CA 1
ATOM 7690 C C . GLY B 1 398 ? -16.562 20.266 -10.094 1 90.81 398 GLY B C 1
ATOM 7691 O O . GLY B 1 398 ? -17.609 20.141 -10.742 1 90.81 398 GLY B O 1
ATOM 7692 N N . ASP B 1 399 ? -16.359 19.703 -8.906 1 93.06 399 ASP B N 1
ATOM 7693 C CA . ASP B 1 399 ? -17.469 18.953 -8.312 1 93.06 399 ASP B CA 1
ATOM 7694 C C . ASP B 1 399 ? -18.688 19.844 -8.102 1 93.06 399 ASP B C 1
ATOM 7696 O O . ASP B 1 399 ? -18.562 21.047 -7.895 1 93.06 399 ASP B O 1
ATOM 7700 N N . SER B 1 400 ? -19.859 19.281 -8.133 1 93 400 SER B N 1
ATOM 7701 C CA . SER B 1 400 ? -21.094 20.016 -7.973 1 93 400 SER B CA 1
ATOM 7702 C C . SER B 1 400 ? -21.25 20.531 -6.547 1 93 400 SER B C 1
ATOM 7704 O O . SER B 1 400 ? -20.594 20.047 -5.629 1 93 400 SER B O 1
ATOM 7706 N N . ALA B 1 401 ? -22.094 21.5 -6.324 1 90.81 401 ALA B N 1
ATOM 7707 C CA . ALA B 1 401 ? -22.406 22.031 -5.004 1 90.81 401 ALA B CA 1
ATOM 7708 C C . ALA B 1 401 ? -22.906 20.938 -4.066 1 90.81 401 ALA B C 1
ATOM 7710 O O . ALA B 1 401 ? -22.578 20.953 -2.875 1 90.81 401 ALA B O 1
ATOM 7711 N N . GLU B 1 402 ? -23.625 20.078 -4.633 1 90 402 GLU B N 1
ATOM 7712 C CA . GLU B 1 402 ? -24.172 18.984 -3.832 1 90 402 GLU B CA 1
ATOM 7713 C C . GLU B 1 402 ? -23.062 18.141 -3.227 1 90 402 GLU B C 1
ATOM 7715 O O . GLU B 1 402 ? -23.109 17.781 -2.045 1 90 402 GLU B O 1
ATOM 7720 N N . ILE B 1 403 ? -22.094 17.844 -3.992 1 92.31 403 ILE B N 1
ATOM 7721 C CA . ILE B 1 403 ? -20.969 17.047 -3.539 1 92.31 403 ILE B CA 1
ATOM 7722 C C . ILE B 1 403 ? -20.172 17.828 -2.49 1 92.31 403 ILE B C 1
ATOM 7724 O O . ILE B 1 403 ? -19.844 17.297 -1.431 1 92.31 403 ILE B O 1
ATOM 7728 N N . ILE B 1 404 ? -19.953 19.062 -2.76 1 91.38 404 ILE B N 1
ATOM 7729 C CA . ILE B 1 404 ? -19.141 19.906 -1.892 1 91.38 404 ILE B CA 1
ATOM 7730 C C . ILE B 1 404 ? -19.828 20.062 -0.536 1 91.38 404 ILE B C 1
ATOM 7732 O O . ILE B 1 404 ? -19.172 20.031 0.506 1 91.38 404 ILE B O 1
ATOM 7736 N N . LEU B 1 405 ? -21.109 20.156 -0.538 1 83.81 405 LEU B N 1
ATOM 7737 C CA . LEU B 1 405 ? -21.875 20.422 0.676 1 83.81 405 LEU B CA 1
ATOM 7738 C C . LEU B 1 405 ? -22.062 19.156 1.502 1 83.81 405 LEU B C 1
ATOM 7740 O O . LEU B 1 405 ? -22.141 19.219 2.73 1 83.81 405 LEU B O 1
ATOM 7744 N N . ASN B 1 406 ? -22 18.062 0.797 1 83.19 406 ASN B N 1
ATOM 7745 C CA . ASN B 1 406 ? -22.516 16.891 1.5 1 83.19 406 ASN B CA 1
ATOM 7746 C C . ASN B 1 406 ? -21.438 15.812 1.66 1 83.19 406 ASN B C 1
ATOM 7748 O O . ASN B 1 406 ? -21.641 14.82 2.352 1 83.19 406 ASN B O 1
ATOM 7752 N N . THR B 1 407 ? -20.328 15.992 1.001 1 91.06 407 THR B N 1
ATOM 7753 C CA . THR B 1 407 ? -19.312 14.938 1.04 1 91.06 407 THR B CA 1
ATOM 7754 C C . THR B 1 407 ? -17.938 15.531 1.318 1 91.06 407 THR B C 1
ATOM 7756 O O . THR B 1 407 ? -17.766 16.75 1.296 1 91.06 407 THR B O 1
ATOM 7759 N N . VAL B 1 408 ? -17.062 14.633 1.618 1 93.56 408 VAL B N 1
ATOM 7760 C CA . VAL B 1 408 ? -15.664 15.016 1.756 1 93.56 408 VAL B CA 1
ATOM 7761 C C . VAL B 1 408 ? -14.867 14.508 0.557 1 93.56 408 VAL B C 1
ATOM 7763 O O . VAL B 1 408 ? -13.633 14.484 0.589 1 93.56 408 VAL B O 1
ATOM 7766 N N . GLY B 1 409 ? -15.586 14.117 -0.449 1 95.69 409 GLY B N 1
ATOM 7767 C CA . GLY B 1 409 ? -14.945 13.703 -1.69 1 95.69 409 GLY B CA 1
ATOM 7768 C C . GLY B 1 409 ? -14.594 12.227 -1.72 1 95.69 409 GLY B C 1
ATOM 7769 O O . GLY B 1 409 ? -15.195 11.43 -1.003 1 95.69 409 GLY B O 1
ATOM 7770 N N . ARG B 1 410 ? -13.742 11.82 -2.666 1 97.06 410 ARG B N 1
ATOM 7771 C CA . ARG B 1 410 ? -13.266 10.461 -2.871 1 97.06 410 ARG B CA 1
ATOM 7772 C C . ARG B 1 410 ? -11.844 10.289 -2.334 1 97.06 410 ARG B C 1
ATOM 7774 O O . ARG B 1 410 ? -11.156 11.273 -2.072 1 97.06 410 ARG B O 1
ATOM 7781 N N . PRO B 1 411 ? -11.43 9.039 -2.098 1 97.94 411 PRO B N 1
ATOM 7782 C CA . PRO B 1 411 ? -10.039 8.805 -1.688 1 97.94 411 PRO B CA 1
ATOM 7783 C C . PRO B 1 411 ? -9.031 9.414 -2.656 1 97.94 411 PRO B C 1
ATOM 7785 O O . PRO B 1 411 ? -9.227 9.375 -3.873 1 97.94 411 PRO B O 1
ATOM 7788 N N . VAL B 1 412 ? -7.992 9.992 -2.055 1 97.88 412 VAL B N 1
ATOM 7789 C CA . VAL B 1 412 ? -6.934 10.586 -2.867 1 97.88 412 VAL B CA 1
ATOM 7790 C C . VAL B 1 412 ? -6.156 9.477 -3.58 1 97.88 412 VAL B C 1
ATOM 7792 O O . VAL B 1 412 ? -6.355 8.289 -3.305 1 97.88 412 VAL B O 1
ATOM 7795 N N . ASP B 1 413 ? -5.277 9.867 -4.461 1 97.38 413 ASP B N 1
ATOM 7796 C CA . ASP B 1 413 ? -4.543 8.961 -5.34 1 97.38 413 ASP B CA 1
ATOM 7797 C C . ASP B 1 413 ? -3.738 7.945 -4.535 1 97.38 413 ASP B C 1
ATOM 7799 O O . ASP B 1 413 ? -3.039 8.312 -3.588 1 97.38 413 ASP B O 1
ATOM 7803 N N . HIS B 1 414 ? -3.846 6.648 -4.926 1 98 414 HIS B N 1
ATOM 7804 C CA . HIS B 1 414 ? -3.074 5.512 -4.434 1 98 414 HIS B CA 1
ATOM 7805 C C . HIS B 1 414 ? -3.445 5.18 -2.99 1 98 414 HIS B C 1
ATOM 7807 O O . HIS B 1 414 ? -2.658 4.562 -2.27 1 98 414 HIS B O 1
ATOM 7813 N N . VAL B 1 415 ? -4.633 5.641 -2.559 1 98.5 415 VAL B N 1
ATOM 7814 C CA . VAL B 1 415 ? -5.125 5.336 -1.218 1 98.5 415 VAL B CA 1
ATOM 7815 C C . VAL B 1 415 ? -6.406 4.512 -1.312 1 98.5 415 VAL B C 1
ATOM 7817 O O . VAL B 1 415 ? -7.27 4.785 -2.152 1 98.5 415 VAL B O 1
ATOM 7820 N N . GLU B 1 416 ? -6.484 3.5 -0.427 1 98.69 416 GLU B N 1
ATOM 7821 C CA . GLU B 1 416 ? -7.707 2.719 -0.251 1 98.69 416 GLU B CA 1
ATOM 7822 C C . GLU B 1 416 ? -8.508 3.211 0.951 1 98.69 416 GLU B C 1
ATOM 7824 O O . GLU B 1 416 ? -7.941 3.486 2.012 1 98.69 416 GLU B O 1
ATOM 7829 N N . VAL B 1 417 ? -9.812 3.375 0.747 1 98.75 417 VAL B N 1
ATOM 7830 C CA . VAL B 1 417 ? -10.695 3.703 1.858 1 98.75 417 VAL B CA 1
ATOM 7831 C C . VAL B 1 417 ? -11.914 2.783 1.835 1 98.75 417 VAL B C 1
ATOM 7833 O O . VAL B 1 417 ? -12.469 2.502 0.77 1 98.75 417 VAL B O 1
ATOM 7836 N N . LYS B 1 418 ? -12.312 2.293 2.992 1 98.62 418 LYS B N 1
ATOM 7837 C CA . LYS B 1 418 ? -13.516 1.477 3.125 1 98.62 418 LYS B CA 1
ATOM 7838 C C . LYS B 1 418 ? -14.328 1.89 4.348 1 98.62 418 LYS B C 1
ATOM 7840 O O . LYS B 1 418 ? -13.844 2.627 5.207 1 98.62 418 LYS B O 1
ATOM 7845 N N . VAL B 1 419 ? -15.578 1.527 4.367 1 98.44 419 VAL B N 1
ATOM 7846 C CA . VAL B 1 419 ? -16.453 1.699 5.52 1 98.44 419 VAL B CA 1
ATOM 7847 C C . VAL B 1 419 ? -16.844 0.334 6.082 1 98.44 419 VAL B C 1
ATOM 7849 O O . VAL B 1 419 ? -17.312 -0.541 5.344 1 98.44 419 VAL B O 1
ATOM 7852 N N . VAL B 1 420 ? -16.672 0.131 7.406 1 97.81 420 VAL B N 1
ATOM 7853 C CA . VAL B 1 420 ? -16.922 -1.184 7.992 1 97.81 420 VAL B CA 1
ATOM 7854 C C . VAL B 1 420 ? -17.875 -1.053 9.172 1 97.81 420 VAL B C 1
ATOM 7856 O O . VAL B 1 420 ? -17.922 -0.008 9.828 1 97.81 420 VAL B O 1
ATOM 7859 N N . ASP B 1 421 ? -18.578 -2.105 9.367 1 94.94 421 ASP B N 1
ATOM 7860 C CA . ASP B 1 421 ? -19.344 -2.195 10.609 1 94.94 421 ASP B CA 1
ATOM 7861 C C . ASP B 1 421 ? -18.406 -2.186 11.82 1 94.94 421 ASP B C 1
ATOM 7863 O O . ASP B 1 421 ? -17.5 -3.002 11.914 1 94.94 421 ASP B O 1
ATOM 7867 N N . PRO B 1 422 ? -18.609 -1.267 12.734 1 90.19 422 PRO B N 1
ATOM 7868 C CA . PRO B 1 422 ? -17.672 -1.123 13.844 1 90.19 422 PRO B CA 1
ATOM 7869 C C . PRO B 1 422 ? -17.594 -2.371 14.719 1 90.19 422 PRO B C 1
ATOM 7871 O O . PRO B 1 422 ? -16.609 -2.574 15.438 1 90.19 422 PRO B O 1
ATOM 7874 N N . GLN B 1 423 ? -18.594 -3.188 14.703 1 89 423 GLN B N 1
ATOM 7875 C CA . GLN B 1 423 ? -18.625 -4.379 15.547 1 89 423 GLN B CA 1
ATOM 7876 C C . GLN B 1 423 ? -18.062 -5.586 14.805 1 89 423 GLN B C 1
ATOM 7878 O O . GLN B 1 423 ? -17.125 -6.242 15.297 1 89 423 GLN B O 1
ATOM 7883 N N . THR B 1 424 ? -18.578 -5.805 13.641 1 91.88 424 THR B N 1
ATOM 7884 C CA . THR B 1 424 ? -18.188 -7.008 12.906 1 91.88 424 THR B CA 1
ATOM 7885 C C . THR B 1 424 ? -16.922 -6.766 12.102 1 91.88 424 THR B C 1
ATOM 7887 O O . THR B 1 424 ? -16.266 -7.715 11.648 1 91.88 424 THR B O 1
ATOM 7890 N N . LYS B 1 425 ? -16.594 -5.492 11.812 1 93.75 425 LYS B N 1
ATOM 7891 C CA . LYS B 1 425 ? -15.438 -5.047 11.031 1 93.75 425 LYS B CA 1
ATOM 7892 C C . LYS B 1 425 ? -15.57 -5.453 9.57 1 93.75 425 LYS B C 1
ATOM 7894 O O . LYS B 1 425 ? -14.594 -5.441 8.82 1 93.75 425 LYS B O 1
ATOM 7899 N N . LYS B 1 426 ? -16.781 -5.82 9.219 1 95.31 426 LYS B N 1
ATOM 7900 C CA . LYS B 1 426 ? -17.047 -6.176 7.828 1 95.31 426 LYS B CA 1
ATOM 7901 C C . LYS B 1 426 ? -17.469 -4.949 7.016 1 95.31 426 LYS B C 1
ATOM 7903 O O . LYS B 1 426 ? -18.141 -4.055 7.531 1 95.31 426 LYS B O 1
ATOM 7908 N N . ILE B 1 427 ? -17.078 -4.957 5.777 1 97.69 427 ILE B N 1
ATOM 7909 C CA . ILE B 1 427 ? -17.453 -3.867 4.879 1 97.69 427 ILE B CA 1
ATOM 7910 C C . ILE B 1 427 ? -18.969 -3.781 4.781 1 97.69 427 ILE B C 1
ATOM 7912 O O . ILE B 1 427 ? -19.641 -4.801 4.641 1 97.69 427 ILE B O 1
ATOM 7916 N N . VAL B 1 428 ? -19.531 -2.619 4.84 1 97.06 428 VAL B N 1
ATOM 7917 C CA . VAL B 1 428 ? -20.969 -2.418 4.738 1 97.06 428 VAL B CA 1
ATOM 7918 C C . VAL B 1 428 ? -21.344 -2.074 3.297 1 97.06 428 VAL B C 1
ATOM 7920 O O . VAL B 1 428 ? -20.5 -1.62 2.523 1 97.06 428 VAL B O 1
ATOM 7923 N N . PRO B 1 429 ? -22.562 -2.316 2.861 1 95.62 429 PRO B N 1
ATOM 7924 C CA . PRO B 1 429 ? -23.016 -1.838 1.554 1 95.62 429 PRO B CA 1
ATOM 7925 C C . PRO B 1 429 ? -22.938 -0.318 1.424 1 95.62 429 PRO B C 1
ATOM 7927 O O . PRO B 1 429 ? -22.875 0.389 2.434 1 95.62 429 PRO B O 1
ATOM 7930 N N . VAL B 1 430 ? -22.906 0.176 0.271 1 96.94 430 VAL B N 1
ATOM 7931 C CA . VAL B 1 430 ? -22.969 1.616 0.044 1 96.94 430 VAL B CA 1
ATOM 7932 C C . VAL B 1 430 ? -24.203 2.203 0.714 1 96.94 430 VAL B C 1
ATOM 7934 O O . VAL B 1 430 ? -25.219 1.514 0.88 1 96.94 430 VAL B O 1
ATOM 7937 N N . ASN B 1 431 ? -24.078 3.41 1.145 1 96.06 431 ASN B N 1
ATOM 7938 C CA . ASN B 1 431 ? -25.141 4.195 1.756 1 96.06 431 ASN B CA 1
ATOM 7939 C C . ASN B 1 431 ? -25.484 3.691 3.156 1 96.06 431 ASN B C 1
ATOM 7941 O O . ASN B 1 431 ? -26.516 4.047 3.719 1 96.06 431 ASN B O 1
ATOM 7945 N N . GLU B 1 432 ? -24.641 2.818 3.648 1 95.75 432 GLU B N 1
ATOM 7946 C CA . GLU B 1 432 ? -24.766 2.398 5.039 1 95.75 432 GLU B CA 1
ATOM 7947 C C . GLU B 1 432 ? -23.641 2.971 5.891 1 95.75 432 GLU B C 1
ATOM 7949 O O . GLU B 1 432 ? -22.5 3.061 5.434 1 95.75 432 GLU B O 1
ATOM 7954 N N . ARG B 1 433 ? -23.984 3.262 7.129 1 92.75 433 ARG B N 1
ATOM 7955 C CA . ARG B 1 433 ? -23.031 3.883 8.039 1 92.75 433 ARG B CA 1
ATOM 7956 C C . ARG B 1 433 ? -22.062 2.85 8.602 1 92.75 433 ARG B C 1
ATOM 7958 O O . ARG B 1 433 ? -22.438 1.694 8.812 1 92.75 433 ARG B O 1
ATOM 7965 N N . GLY B 1 434 ? -20.844 3.281 8.828 1 96 434 GLY B N 1
ATOM 7966 C CA . GLY B 1 434 ? -19.797 2.498 9.477 1 96 434 GLY B CA 1
ATOM 7967 C C . GLY B 1 434 ? -18.516 3.285 9.719 1 96 434 GLY B C 1
ATOM 7968 O O . GLY B 1 434 ? -18.469 4.488 9.445 1 96 434 GLY B O 1
ATOM 7969 N N . GLU B 1 435 ? -17.562 2.66 10.312 1 96.81 435 GLU B N 1
ATOM 7970 C CA . GLU B 1 435 ? -16.281 3.309 10.555 1 96.81 435 GLU B CA 1
ATOM 7971 C C . GLU B 1 435 ? -15.477 3.449 9.266 1 96.81 435 GLU B C 1
ATOM 7973 O O . GLU B 1 435 ? -15.359 2.494 8.492 1 96.81 435 GLU B O 1
ATOM 7978 N N . VAL B 1 436 ? -14.961 4.613 9.039 1 97.62 436 VAL B N 1
ATOM 7979 C CA . VAL B 1 436 ? -14.109 4.863 7.883 1 97.62 436 VAL B CA 1
ATOM 7980 C C . VAL B 1 436 ? -12.688 4.371 8.172 1 97.62 436 VAL B C 1
ATOM 7982 O O . VAL B 1 436 ? -12.086 4.754 9.18 1 97.62 436 VAL B O 1
ATOM 7985 N N . CYS B 1 437 ? -12.141 3.482 7.324 1 98.56 437 CYS B N 1
ATOM 7986 C CA . CYS B 1 437 ? -10.789 2.947 7.434 1 98.56 437 CYS B CA 1
ATOM 7987 C C . CYS B 1 437 ? -9.977 3.252 6.176 1 98.56 437 CYS B C 1
ATOM 7989 O O . CYS B 1 437 ? -10.531 3.316 5.078 1 98.56 437 CYS B O 1
ATOM 7991 N N . MET B 1 438 ? -8.703 3.475 6.363 1 98.5 438 MET B N 1
ATOM 7992 C CA . MET B 1 438 ? -7.836 3.838 5.246 1 98.5 438 MET B CA 1
ATOM 7993 C C . MET B 1 438 ? -6.609 2.938 5.195 1 98.5 438 MET B C 1
ATOM 7995 O O . MET B 1 438 ? -6.129 2.475 6.234 1 98.5 438 MET B O 1
ATOM 7999 N N . ARG B 1 439 ? -6.074 2.738 3.986 1 98.56 439 ARG B N 1
ATOM 8000 C CA . ARG B 1 439 ? -4.844 1.987 3.758 1 98.56 439 ARG B CA 1
ATOM 8001 C C . ARG B 1 439 ? -4.066 2.557 2.576 1 98.56 439 ARG B C 1
ATOM 8003 O O . ARG B 1 439 ? -4.656 2.93 1.561 1 98.56 439 ARG B O 1
ATOM 8010 N N . GLY B 1 440 ? -2.738 2.617 2.676 1 98.12 440 GLY B N 1
ATOM 8011 C CA . GLY B 1 440 ? -1.876 3.123 1.62 1 98.12 440 GLY B CA 1
ATOM 8012 C C . GLY B 1 440 ? -0.6 3.756 2.143 1 98.12 440 GLY B C 1
ATOM 8013 O O . GLY B 1 440 ? -0.254 3.59 3.314 1 98.12 440 GLY B O 1
ATOM 8014 N N . TYR B 1 441 ? 0.074 4.535 1.27 1 98.31 441 TYR B N 1
ATOM 8015 C CA . TYR B 1 441 ? 1.369 5.133 1.572 1 98.31 441 TYR B CA 1
ATOM 8016 C C . TYR B 1 441 ? 1.242 6.176 2.676 1 98.31 441 TYR B C 1
ATOM 8018 O O . TYR B 1 441 ? 2.227 6.504 3.344 1 98.31 441 TYR B O 1
ATOM 8026 N N . SER B 1 442 ? 0.049 6.688 2.881 1 98.31 442 SER B N 1
ATOM 8027 C CA . SER B 1 442 ? -0.169 7.84 3.746 1 98.31 442 SER B CA 1
ATOM 8028 C C . SER B 1 442 ? -0.285 7.418 5.207 1 98.31 442 SER B C 1
ATOM 8030 O O . SER B 1 442 ? -0.232 8.258 6.105 1 98.31 442 SER B O 1
ATOM 8032 N N . VAL B 1 443 ? -0.454 6.137 5.488 1 98.56 443 VAL B N 1
ATOM 8033 C CA . VAL B 1 443 ? -0.665 5.664 6.852 1 98.56 443 VAL B CA 1
ATOM 8034 C C . VAL B 1 443 ? 0.614 5.844 7.664 1 98.56 443 VAL B C 1
ATOM 8036 O O . VAL B 1 443 ? 1.706 5.508 7.203 1 98.56 443 VAL B O 1
ATOM 8039 N N . MET B 1 444 ? 0.508 6.332 8.789 1 98.5 444 MET B N 1
ATOM 8040 C CA . MET B 1 444 ? 1.63 6.613 9.68 1 98.5 444 MET B CA 1
ATOM 8041 C C . MET B 1 444 ? 2.436 5.344 9.953 1 98.5 444 MET B C 1
ATOM 8043 O O . MET B 1 444 ? 1.917 4.234 9.82 1 98.5 444 MET B O 1
ATOM 8047 N N . ARG B 1 445 ? 3.639 5.547 10.398 1 97.69 445 ARG B N 1
ATOM 8048 C CA . ARG B 1 445 ? 4.48 4.434 10.836 1 97.69 445 ARG B CA 1
ATOM 8049 C C . ARG B 1 445 ? 3.961 3.832 12.133 1 97.69 445 ARG B C 1
ATOM 8051 O O . ARG B 1 445 ? 4.082 2.627 12.359 1 97.69 445 ARG B O 1
ATOM 8058 N N . GLY B 1 446 ? 3.455 4.656 13.016 1 97.94 446 GLY B N 1
ATOM 8059 C CA . GLY B 1 446 ? 2.951 4.316 14.336 1 97.94 446 GLY B CA 1
ATOM 8060 C C . GLY B 1 446 ? 3.115 5.438 15.344 1 97.94 446 GLY B C 1
ATOM 8061 O O . GLY B 1 446 ? 3.533 6.543 14.992 1 97.94 446 GLY B O 1
ATOM 8062 N N . TYR B 1 447 ? 2.699 5.129 16.547 1 96.88 447 TYR B N 1
ATOM 8063 C CA . TYR B 1 447 ? 2.916 6.082 17.625 1 96.88 447 TYR B CA 1
ATOM 8064 C C . TYR B 1 447 ? 4.277 5.871 18.281 1 96.88 447 TYR B C 1
ATOM 8066 O O . TYR B 1 447 ? 4.699 4.73 18.484 1 96.88 447 TYR B O 1
ATOM 8074 N N . TRP B 1 448 ? 4.922 6.977 18.516 1 97.56 448 TRP B N 1
ATOM 8075 C CA . TRP B 1 448 ? 6.273 6.965 19.062 1 97.56 448 TRP B CA 1
ATOM 8076 C C . TRP B 1 448 ? 6.324 6.145 20.359 1 97.56 448 TRP B C 1
ATOM 8078 O O . TRP B 1 448 ? 5.648 6.469 21.328 1 97.56 448 TRP B O 1
ATOM 8088 N N . LYS B 1 449 ? 7.047 5.02 20.406 1 95.56 449 LYS B N 1
ATOM 8089 C CA . LYS B 1 449 ? 7.277 4.133 21.531 1 95.56 449 LYS B CA 1
ATOM 8090 C C . LYS B 1 449 ? 5.957 3.686 22.156 1 95.56 449 LYS B C 1
ATOM 8092 O O . LYS B 1 449 ? 5.828 3.652 23.391 1 95.56 449 LYS B O 1
ATOM 8097 N N . ASN B 1 450 ? 5.023 3.426 21.312 1 95 450 ASN B N 1
ATOM 8098 C CA . ASN B 1 450 ? 3.705 2.994 21.766 1 95 450 ASN B CA 1
ATOM 8099 C C . ASN B 1 450 ? 3.119 1.917 20.859 1 95 450 ASN B C 1
ATOM 8101 O O . ASN B 1 450 ? 2.121 2.152 20.172 1 95 450 ASN B O 1
ATOM 8105 N N . PRO B 1 451 ? 3.676 0.711 20.875 1 95.25 451 PRO B N 1
ATOM 8106 C CA . PRO B 1 451 ? 3.248 -0.362 19.984 1 95.25 451 PRO B CA 1
ATOM 8107 C C . PRO B 1 451 ? 1.807 -0.8 20.219 1 95.25 451 PRO B C 1
ATOM 8109 O O . PRO B 1 451 ? 1.107 -1.187 19.281 1 95.25 451 PRO B O 1
ATOM 8112 N N . GLU B 1 452 ? 1.363 -0.749 21.438 1 94.88 452 GLU B N 1
ATOM 8113 C CA . GLU B 1 452 ? 0.01 -1.19 21.766 1 94.88 452 GLU B CA 1
ATOM 8114 C C . GLU B 1 452 ? -1.034 -0.294 21.109 1 94.88 452 GLU B C 1
ATOM 8116 O O . GLU B 1 452 ? -1.938 -0.784 20.422 1 94.88 452 GLU B O 1
ATOM 8121 N N . GLN B 1 453 ? -0.899 1.032 21.297 1 92.88 453 GLN B N 1
ATOM 8122 C CA . GLN B 1 453 ? -1.848 1.955 20.672 1 92.88 453 GLN B CA 1
ATOM 8123 C C . GLN B 1 453 ? -1.735 1.928 19.156 1 92.88 453 GLN B C 1
ATOM 8125 O O . GLN B 1 453 ? -2.729 2.117 18.453 1 92.88 453 GLN B O 1
ATOM 8130 N N . THR B 1 454 ? -0.544 1.677 18.703 1 97.06 454 THR B N 1
ATOM 8131 C CA . THR B 1 454 ? -0.357 1.545 17.266 1 97.06 454 THR B CA 1
ATOM 8132 C C . THR B 1 454 ? -1.184 0.386 16.703 1 97.06 454 THR B C 1
ATOM 8134 O O . THR B 1 454 ? -1.898 0.542 15.719 1 97.06 454 THR B O 1
ATOM 8137 N N . ALA B 1 455 ? -1.139 -0.766 17.406 1 96 455 ALA B N 1
ATOM 8138 C CA . ALA B 1 455 ? -1.842 -1.968 16.953 1 96 455 ALA B CA 1
ATOM 8139 C C . ALA B 1 455 ? -3.354 -1.789 17.062 1 96 455 ALA B C 1
ATOM 8141 O O . ALA B 1 455 ? -4.109 -2.393 16.297 1 96 455 ALA B O 1
ATOM 8142 N N . GLU B 1 456 ? -3.764 -0.974 17.969 1 94.19 456 GLU B N 1
ATOM 8143 C CA . GLU B 1 456 ? -5.188 -0.678 18.109 1 94.19 456 GLU B CA 1
ATOM 8144 C C . GLU B 1 456 ? -5.688 0.19 16.953 1 94.19 456 GLU B C 1
ATOM 8146 O O . GLU B 1 456 ? -6.844 0.069 16.531 1 94.19 456 GLU B O 1
ATOM 8151 N N . THR B 1 457 ? -4.844 1.003 16.484 1 96.06 457 THR B N 1
ATOM 8152 C CA . THR B 1 457 ? -5.23 1.98 15.477 1 96.06 457 THR B CA 1
ATOM 8153 C C . THR B 1 457 ? -5.008 1.424 14.07 1 96.06 457 THR B C 1
ATOM 8155 O O . THR B 1 457 ? -5.801 1.683 13.164 1 96.06 457 THR B O 1
ATOM 8158 N N . ILE B 1 458 ? -3.967 0.688 13.875 1 98 458 ILE B N 1
ATOM 8159 C CA . ILE B 1 458 ? -3.656 0.02 12.617 1 98 458 ILE B CA 1
ATOM 8160 C C . ILE B 1 458 ? -3.787 -1.491 12.789 1 98 458 ILE B C 1
ATOM 8162 O O . ILE B 1 458 ? -3.023 -2.107 13.531 1 98 458 ILE B O 1
ATOM 8166 N N . ASP B 1 459 ? -4.656 -2.057 12.07 1 96.81 459 ASP B N 1
ATOM 8167 C CA . ASP B 1 459 ? -4.906 -3.479 12.297 1 96.81 459 ASP B CA 1
ATOM 8168 C C . ASP B 1 459 ? -3.91 -4.34 11.516 1 96.81 459 ASP B C 1
ATOM 8170 O O . ASP B 1 459 ? -3.012 -3.814 10.859 1 96.81 459 ASP B O 1
ATOM 8174 N N . GLU B 1 460 ? -4.031 -5.613 11.562 1 92.75 460 GLU B N 1
ATOM 8175 C CA . GLU B 1 460 ? -3.064 -6.562 11.016 1 92.75 460 GLU B CA 1
ATOM 8176 C C . GLU B 1 460 ? -3.07 -6.543 9.492 1 92.75 460 GLU B C 1
ATOM 8178 O O . GLU B 1 460 ? -2.117 -7 8.852 1 92.75 460 GLU B O 1
ATOM 8183 N N . GLU B 1 461 ? -4.133 -6.023 8.914 1 94.81 461 GLU B N 1
ATOM 8184 C CA . GLU B 1 461 ? -4.234 -5.969 7.461 1 94.81 461 GLU B CA 1
ATOM 8185 C C . GLU B 1 461 ? -3.738 -4.629 6.922 1 94.81 461 GLU B C 1
ATOM 8187 O O . GLU B 1 461 ? -3.764 -4.391 5.715 1 94.81 461 GLU B O 1
ATOM 8192 N N . GLY B 1 462 ? -3.338 -3.75 7.828 1 96.44 462 GLY B N 1
ATOM 8193 C CA . GLY B 1 462 ? -2.744 -2.484 7.426 1 96.44 462 GLY B CA 1
ATOM 8194 C C . GLY B 1 462 ? -3.748 -1.35 7.355 1 96.44 462 GLY B C 1
ATOM 8195 O O . GLY B 1 462 ? -3.426 -0.255 6.891 1 96.44 462 GLY B O 1
ATOM 8196 N N . TRP B 1 463 ? -4.965 -1.625 7.816 1 98.5 463 TRP B N 1
ATOM 8197 C CA . TRP B 1 463 ? -5.988 -0.585 7.785 1 98.5 463 TRP B CA 1
ATOM 8198 C C . TRP B 1 463 ? -5.871 0.332 9 1 98.5 463 TRP B C 1
ATOM 8200 O O . TRP B 1 463 ? -5.812 -0.139 10.133 1 98.5 463 TRP B O 1
ATOM 8210 N N . LEU B 1 464 ? -5.848 1.588 8.773 1 98.62 464 LEU B N 1
ATOM 8211 C CA . LEU B 1 464 ? -5.992 2.604 9.812 1 98.62 464 LEU B CA 1
ATOM 8212 C C . LEU B 1 464 ? -7.457 2.803 10.18 1 98.62 464 LEU B C 1
ATOM 8214 O O . LEU B 1 464 ? -8.273 3.166 9.328 1 98.62 464 LEU B O 1
ATOM 8218 N N . HIS B 1 465 ? -7.785 2.557 11.383 1 97.44 465 HIS B N 1
ATOM 8219 C CA . HIS B 1 465 ? -9.117 2.854 11.898 1 97.44 465 HIS B CA 1
ATOM 8220 C C . HIS B 1 465 ? -9.227 4.309 12.336 1 97.44 465 HIS B C 1
ATOM 8222 O O . HIS B 1 465 ? -8.57 4.723 13.289 1 97.44 465 HIS B O 1
ATOM 8228 N N . SER B 1 466 ? -10.086 5.051 11.711 1 95.25 466 SER B N 1
ATOM 8229 C CA . SER B 1 466 ? -10.117 6.496 11.898 1 95.25 466 SER B CA 1
ATOM 8230 C C . SER B 1 466 ? -10.852 6.875 13.18 1 95.25 466 SER B C 1
ATOM 8232 O O . SER B 1 466 ? -10.617 7.945 13.742 1 95.25 466 SER B O 1
ATOM 8234 N N . GLY B 1 467 ? -11.75 6.027 13.57 1 92 467 GLY B N 1
ATOM 8235 C CA . GLY B 1 467 ? -12.648 6.391 14.664 1 92 467 GLY B CA 1
ATOM 8236 C C . GLY B 1 467 ? -13.805 7.262 14.219 1 92 467 GLY B C 1
ATOM 8237 O O . GLY B 1 467 ? -14.695 7.578 15.008 1 92 467 GLY B O 1
ATOM 8238 N N . ASP B 1 468 ? -13.883 7.625 12.984 1 90.5 468 ASP B N 1
ATOM 8239 C CA . ASP B 1 468 ? -14.984 8.398 12.422 1 90.5 468 ASP B CA 1
ATOM 8240 C C . ASP B 1 468 ? -16.031 7.488 11.781 1 90.5 468 ASP B C 1
ATOM 8242 O O . ASP B 1 468 ? -15.68 6.473 11.172 1 90.5 468 ASP B O 1
ATOM 8246 N N . ILE B 1 469 ? -17.234 7.887 11.93 1 91.44 469 ILE B N 1
ATOM 8247 C CA . ILE B 1 469 ? -18.328 7.188 11.266 1 91.44 469 ILE B CA 1
ATOM 8248 C C . ILE B 1 469 ? -18.703 7.918 9.977 1 91.44 469 ILE B C 1
ATOM 8250 O O . ILE B 1 469 ? -18.859 9.141 9.969 1 91.44 469 ILE B O 1
ATOM 8254 N N . GLY B 1 470 ? -18.766 7.188 8.859 1 93.25 470 GLY B N 1
ATOM 8255 C CA . GLY B 1 470 ? -19.125 7.773 7.578 1 93.25 470 GLY B CA 1
ATOM 8256 C C . GLY B 1 470 ? -19.969 6.855 6.715 1 93.25 470 GLY B C 1
ATOM 8257 O O . GLY B 1 470 ? -20.297 5.738 7.121 1 93.25 470 GLY B O 1
ATOM 8258 N N . VAL B 1 471 ? -20.422 7.43 5.59 1 95.12 471 VAL B N 1
ATOM 8259 C CA . VAL B 1 471 ? -21.203 6.742 4.566 1 95.12 471 VAL B CA 1
ATOM 8260 C C . VAL B 1 471 ? -20.578 6.98 3.193 1 95.12 471 VAL B C 1
ATOM 8262 O O . VAL B 1 471 ? -20.172 8.102 2.877 1 95.12 471 VAL B O 1
ATOM 8265 N N . MET B 1 472 ? -20.391 5.887 2.42 1 97.5 472 MET B N 1
ATOM 8266 C CA . MET B 1 472 ? -19.969 6.012 1.027 1 97.5 472 MET B CA 1
ATOM 8267 C C . MET B 1 472 ? -21.141 5.77 0.078 1 97.5 472 MET B C 1
ATOM 8269 O O . MET B 1 472 ? -21.891 4.816 0.255 1 97.5 472 MET B O 1
ATOM 8273 N N . ASN B 1 473 ? -21.297 6.621 -0.887 1 96.56 473 ASN B N 1
ATOM 8274 C CA . ASN B 1 473 ? -22.375 6.391 -1.854 1 96.56 473 ASN B CA 1
ATOM 8275 C C . ASN B 1 473 ? -21.891 5.539 -3.025 1 96.56 473 ASN B C 1
ATOM 8277 O O . ASN B 1 473 ? -20.75 5.094 -3.047 1 96.56 473 ASN B O 1
ATOM 8281 N N . GLU B 1 474 ? -22.734 5.309 -4.02 1 95.88 474 GLU B N 1
ATOM 8282 C CA . GLU B 1 474 ? -22.484 4.375 -5.113 1 95.88 474 GLU B CA 1
ATOM 8283 C C . GLU B 1 474 ? -21.406 4.906 -6.055 1 95.88 474 GLU B C 1
ATOM 8285 O O . GLU B 1 474 ? -20.859 4.152 -6.863 1 95.88 474 GLU B O 1
ATOM 8290 N N . ASN B 1 475 ? -21.156 6.227 -5.855 1 95.12 475 ASN B N 1
ATOM 8291 C CA . ASN B 1 475 ? -20.156 6.836 -6.73 1 95.12 475 ASN B CA 1
ATOM 8292 C C . ASN B 1 475 ? -18.812 6.996 -6.023 1 95.12 475 ASN B C 1
ATOM 8294 O O . ASN B 1 475 ? -17.891 7.59 -6.574 1 95.12 475 ASN B O 1
ATOM 8298 N N . GLY B 1 476 ? -18.719 6.57 -4.832 1 97.06 476 GLY B N 1
ATOM 8299 C CA . GLY B 1 476 ? -17.453 6.535 -4.125 1 97.06 476 GLY B CA 1
ATOM 8300 C C . GLY B 1 476 ? -17.203 7.773 -3.289 1 97.06 476 GLY B C 1
ATOM 8301 O O . GLY B 1 476 ? -16.094 7.973 -2.783 1 97.06 476 GLY B O 1
ATOM 8302 N N . TYR B 1 477 ? -18.219 8.656 -3.189 1 96.38 477 TYR B N 1
ATOM 8303 C CA . TYR B 1 477 ? -18.078 9.852 -2.359 1 96.38 477 TYR B CA 1
ATOM 8304 C C . TYR B 1 477 ? -18.422 9.547 -0.906 1 96.38 477 TYR B C 1
ATOM 8306 O O . TYR B 1 477 ? -19.391 8.828 -0.629 1 96.38 477 TYR B O 1
ATOM 8314 N N . PHE B 1 478 ? -17.656 10.102 0.011 1 95.88 478 PHE B N 1
ATOM 8315 C CA . PHE B 1 478 ? -17.828 9.828 1.434 1 95.88 478 PHE B CA 1
ATOM 8316 C C . PHE B 1 478 ? -18.453 11.016 2.143 1 95.88 478 PHE B C 1
ATOM 8318 O O . PHE B 1 478 ? -18.141 12.172 1.837 1 95.88 478 PHE B O 1
ATOM 8325 N N . ASN B 1 479 ? -19.266 10.742 3.051 1 91.62 479 ASN B N 1
ATOM 8326 C CA . ASN B 1 479 ? -19.797 11.688 4.023 1 91.62 479 ASN B CA 1
ATOM 8327 C C . ASN B 1 479 ? -19.453 11.281 5.453 1 91.62 479 ASN B C 1
ATOM 8329 O O . ASN B 1 479 ? -19.656 10.125 5.836 1 91.62 479 ASN B O 1
ATOM 8333 N N . ILE B 1 480 ? -18.891 12.164 6.219 1 89.25 480 ILE B N 1
ATOM 8334 C CA . ILE B 1 480 ? -18.562 11.891 7.613 1 89.25 480 ILE B CA 1
ATOM 8335 C C . ILE B 1 480 ? -19.688 12.367 8.516 1 89.25 480 ILE B C 1
ATOM 8337 O O . ILE B 1 480 ? -20.047 13.547 8.5 1 89.25 480 ILE B O 1
ATOM 8341 N N . VAL B 1 481 ? -20.188 11.516 9.32 1 82.56 481 VAL B N 1
ATOM 8342 C CA . VAL B 1 481 ? -21.406 11.859 10.055 1 82.56 481 VAL B CA 1
ATOM 8343 C C . VAL B 1 481 ? -21.078 12.039 11.531 1 82.56 481 VAL B C 1
ATOM 8345 O O . VAL B 1 481 ? -21.906 12.508 12.312 1 82.56 481 VAL B O 1
ATOM 8348 N N . GLY B 1 482 ? -19.938 11.586 11.961 1 79.56 482 GLY B N 1
ATOM 8349 C CA . GLY B 1 482 ? -19.547 11.812 13.344 1 79.56 482 GLY B CA 1
ATOM 8350 C C . GLY B 1 482 ? -18.391 10.93 13.781 1 79.56 482 GLY B C 1
ATOM 8351 O O . GLY B 1 482 ? -17.75 10.266 12.953 1 79.56 482 GLY B O 1
ATOM 8352 N N . ARG B 1 483 ? -18.047 10.992 15.047 1 82.38 483 ARG B N 1
ATOM 8353 C CA . ARG B 1 483 ? -17 10.172 15.664 1 82.38 483 ARG B CA 1
ATOM 8354 C C . ARG B 1 483 ? -17.609 9.07 16.531 1 82.38 483 ARG B C 1
ATOM 8356 O O . ARG B 1 483 ? -18.609 9.289 17.203 1 82.38 483 ARG B O 1
ATOM 8363 N N . ILE B 1 484 ? -16.953 7.961 16.484 1 80.5 484 ILE B N 1
ATOM 8364 C CA . ILE B 1 484 ? -17.422 6.828 17.281 1 80.5 484 ILE B CA 1
ATOM 8365 C C . ILE B 1 484 ? -17.484 7.227 18.75 1 80.5 484 ILE B C 1
ATOM 8367 O O . ILE B 1 484 ? -18.453 6.934 19.438 1 80.5 484 ILE B O 1
ATOM 8371 N N . LYS B 1 485 ? -16.531 7.973 19.141 1 73.94 485 LYS B N 1
ATOM 8372 C CA . LYS B 1 485 ? -16.422 8.32 20.562 1 73.94 485 LYS B CA 1
ATOM 8373 C C . LYS B 1 485 ? -17.422 9.414 20.938 1 73.94 485 LYS B C 1
ATOM 8375 O O . LYS B 1 485 ? -17.734 9.609 22.109 1 73.94 485 LYS B O 1
ATOM 8380 N N . ASP B 1 486 ? -17.922 10.102 19.984 1 75.81 486 ASP B N 1
ATOM 8381 C CA . ASP B 1 486 ? -18.859 11.195 20.234 1 75.81 486 ASP B CA 1
ATOM 8382 C C . ASP B 1 486 ? -20.297 10.734 20.062 1 75.81 486 ASP B C 1
ATOM 8384 O O . ASP B 1 486 ? -21.234 11.508 20.266 1 75.81 486 ASP B O 1
ATOM 8388 N N . MET B 1 487 ? -20.406 9.523 19.656 1 76.25 487 MET B N 1
ATOM 8389 C CA . MET B 1 487 ? -21.75 8.984 19.469 1 76.25 487 MET B CA 1
ATOM 8390 C C . MET B 1 487 ? -22.531 8.992 20.781 1 76.25 487 MET B C 1
ATOM 8392 O O . MET B 1 487 ? -21.984 8.68 21.828 1 76.25 487 MET B O 1
ATOM 8396 N N . ILE B 1 488 ? -23.719 9.555 20.703 1 83.06 488 ILE B N 1
ATOM 8397 C CA . ILE B 1 488 ? -24.578 9.664 21.875 1 83.06 488 ILE B CA 1
ATOM 8398 C C . ILE B 1 488 ? -25.594 8.523 21.875 1 83.06 488 ILE B C 1
ATOM 8400 O O . ILE B 1 488 ? -26.219 8.234 20.844 1 83.06 488 ILE B O 1
ATOM 8404 N N . ILE B 1 489 ? -25.625 7.77 22.938 1 80.38 489 ILE B N 1
ATOM 8405 C CA . ILE B 1 489 ? -26.609 6.703 23.078 1 80.38 489 ILE B CA 1
ATOM 8406 C C . ILE B 1 489 ? -27.781 7.191 23.922 1 80.38 489 ILE B C 1
ATOM 8408 O O . ILE B 1 489 ? -27.703 7.227 25.156 1 80.38 489 ILE B O 1
ATOM 8412 N N . ARG B 1 490 ? -28.859 7.559 23.281 1 84.81 490 ARG B N 1
ATOM 8413 C CA . ARG B 1 490 ? -30.062 8.039 23.938 1 84.81 490 ARG B CA 1
ATOM 8414 C C . ARG B 1 490 ? -31.141 6.965 23.938 1 84.81 490 ARG B C 1
ATOM 8416 O O . ARG B 1 490 ? -31.75 6.668 22.906 1 84.81 490 ARG B O 1
ATOM 8423 N N . GLY B 1 491 ? -31.438 6.387 25.078 1 77.56 491 GLY B N 1
ATOM 8424 C CA . GLY B 1 491 ? -32.438 5.344 25.172 1 77.56 491 GLY B CA 1
ATOM 8425 C C . GLY B 1 491 ? -32.125 4.121 24.328 1 77.56 491 GLY B C 1
ATOM 8426 O O . GLY B 1 491 ? -33 3.551 23.688 1 77.56 491 GLY B O 1
ATOM 8427 N N . GLY B 1 492 ? -30.859 3.865 24.203 1 71.88 492 GLY B N 1
ATOM 8428 C CA . GLY B 1 492 ? -30.422 2.689 23.469 1 71.88 492 GLY B CA 1
ATOM 8429 C C . GLY B 1 492 ? -30.234 2.947 21.984 1 71.88 492 GLY B C 1
ATOM 8430 O O . GLY B 1 492 ? -29.844 2.051 21.234 1 71.88 492 GLY B O 1
ATOM 8431 N N . THR B 1 493 ? -30.562 4.23 21.562 1 77.5 493 THR B N 1
ATOM 8432 C CA . THR B 1 493 ? -30.422 4.59 20.156 1 77.5 493 THR B CA 1
ATOM 8433 C C . THR B 1 493 ? -29.141 5.402 19.922 1 77.5 493 THR B C 1
ATOM 8435 O O . THR B 1 493 ? -28.859 6.328 20.688 1 77.5 493 THR B O 1
ATOM 8438 N N . ASN B 1 494 ? -28.391 5 18.891 1 75.56 494 ASN B N 1
ATOM 8439 C CA . ASN B 1 494 ? -27.172 5.73 18.547 1 75.56 494 ASN B CA 1
ATOM 8440 C C . ASN B 1 494 ? -27.484 6.992 17.75 1 75.56 494 ASN B C 1
ATOM 8442 O O . ASN B 1 494 ? -28.156 6.934 16.734 1 75.56 494 ASN B O 1
ATOM 8446 N N . ILE B 1 495 ? -27.062 8.125 18.328 1 82.56 495 ILE B N 1
ATOM 8447 C CA . ILE B 1 495 ? -27.266 9.414 17.672 1 82.56 495 ILE B CA 1
ATOM 8448 C C . ILE B 1 495 ? -25.922 10.062 17.391 1 82.56 495 ILE B C 1
ATOM 8450 O O . ILE B 1 495 ? -25.062 10.148 18.281 1 82.56 495 ILE B O 1
ATOM 8454 N N . PHE B 1 496 ? -25.781 10.461 16.188 1 79.44 496 PHE B N 1
ATOM 8455 C CA . PHE B 1 496 ? -24.547 11.125 15.805 1 79.44 496 PHE B CA 1
ATOM 8456 C C . PHE B 1 496 ? -24.719 12.641 15.828 1 79.44 496 PHE B C 1
ATOM 8458 O O . PHE B 1 496 ? -25.531 13.188 15.086 1 79.44 496 PHE B O 1
ATOM 8465 N N . PRO B 1 497 ? -23.859 13.312 16.625 1 83.94 497 PRO B N 1
ATOM 8466 C CA . PRO B 1 497 ? -24.031 14.75 16.844 1 83.94 497 PRO B CA 1
ATOM 8467 C C . PRO B 1 497 ? -23.875 15.555 15.547 1 83.94 497 PRO B C 1
ATOM 8469 O O . PRO B 1 497 ? -24.594 16.531 15.336 1 83.94 497 PRO B O 1
ATOM 8472 N N . THR B 1 498 ? -23.047 15.07 14.719 1 77.69 498 THR B N 1
ATOM 8473 C CA . THR B 1 498 ? -22.703 15.844 13.531 1 77.69 498 THR B CA 1
ATOM 8474 C C . THR B 1 498 ? -23.906 16.016 12.625 1 77.69 498 THR B C 1
ATOM 8476 O O . THR B 1 498 ? -24.078 17.062 12 1 77.69 498 THR B O 1
ATOM 8479 N N . GLU B 1 499 ? -24.719 15.094 12.562 1 75.62 499 GLU B N 1
ATOM 8480 C CA . GLU B 1 499 ? -25.938 15.172 11.766 1 75.62 499 GLU B CA 1
ATOM 8481 C C . GLU B 1 499 ? -26.844 16.297 12.25 1 75.62 499 GLU B C 1
ATOM 8483 O O . GLU B 1 499 ? -27.406 17.047 11.453 1 75.62 499 GLU B O 1
ATOM 8488 N N . ILE B 1 500 ? -26.969 16.391 13.469 1 85 500 ILE B N 1
ATOM 8489 C CA . ILE B 1 500 ? -27.828 17.391 14.086 1 85 500 ILE B CA 1
ATOM 8490 C C . ILE B 1 500 ? -27.172 18.766 13.977 1 85 500 ILE B C 1
ATOM 8492 O O . ILE B 1 500 ? -27.844 19.766 13.711 1 85 500 ILE B O 1
ATOM 8496 N N . GLU B 1 501 ? -25.859 18.734 14.133 1 86.38 501 GLU B N 1
ATOM 8497 C CA . GLU B 1 501 ? -25.109 19.984 14.016 1 86.38 501 GLU B CA 1
ATOM 8498 C C . GLU B 1 501 ? -25.234 20.578 12.617 1 86.38 501 GLU B C 1
ATOM 8500 O O . GLU B 1 501 ? -25.516 21.766 12.469 1 86.38 501 GLU B O 1
ATOM 8505 N N . ASN B 1 502 ? -25.125 19.719 11.672 1 75.81 502 ASN B N 1
ATOM 8506 C CA . ASN B 1 502 ? -25.25 20.156 10.281 1 75.81 502 ASN B CA 1
ATOM 8507 C C . ASN B 1 502 ? -26.625 20.766 10.008 1 75.81 502 ASN B C 1
ATOM 8509 O O . ASN B 1 502 ? -26.734 21.75 9.273 1 75.81 502 ASN B O 1
ATOM 8513 N N . LEU B 1 503 ? -27.578 20.188 10.539 1 80.62 503 LEU B N 1
ATOM 8514 C CA . LEU B 1 503 ? -28.953 20.672 10.359 1 80.62 503 LEU B CA 1
ATOM 8515 C C . LEU B 1 503 ? -29.125 22.031 11.031 1 80.62 503 LEU B C 1
ATOM 8517 O O . LEU B 1 503 ? -29.594 22.984 10.398 1 80.62 503 LEU B O 1
ATOM 8521 N N . ILE B 1 504 ? -28.75 22.141 12.258 1 88.25 504 ILE B N 1
ATOM 8522 C CA . ILE B 1 504 ? -28.984 23.344 13.031 1 88.25 504 ILE B CA 1
ATOM 8523 C C . ILE B 1 504 ? -28.141 24.484 12.469 1 88.25 504 ILE B C 1
ATOM 8525 O O . ILE B 1 504 ? -28.547 25.656 12.523 1 88.25 504 ILE B O 1
ATOM 8529 N N . HIS B 1 505 ? -27.109 24.125 11.883 1 81.94 505 HIS B N 1
ATOM 8530 C CA . HIS B 1 505 ? -26.234 25.125 11.266 1 81.94 505 HIS B CA 1
ATOM 8531 C C . HIS B 1 505 ? -26.938 25.844 10.125 1 81.94 505 HIS B C 1
ATOM 8533 O O . HIS B 1 505 ? -26.562 26.953 9.766 1 81.94 505 HIS B O 1
ATOM 8539 N N . GLN B 1 506 ? -27.906 25.219 9.594 1 79.19 506 GLN B N 1
ATOM 8540 C CA . GLN B 1 506 ? -28.672 25.812 8.492 1 79.19 506 GLN B CA 1
ATOM 8541 C C . GLN B 1 506 ? -29.641 26.859 9 1 79.19 506 GLN B C 1
ATOM 8543 O O . GLN B 1 506 ? -30.172 27.656 8.219 1 79.19 506 GLN B O 1
ATOM 8548 N N . HIS B 1 507 ? -29.891 26.969 10.227 1 87.44 507 HIS B N 1
ATOM 8549 C CA . HIS B 1 507 ? -30.766 27.984 10.797 1 87.44 507 HIS B CA 1
ATOM 8550 C C . HIS B 1 507 ? -30.203 29.375 10.578 1 87.44 507 HIS B C 1
ATOM 8552 O O . HIS B 1 507 ? -29.031 29.641 10.852 1 87.44 507 HIS B O 1
ATOM 8558 N N . PRO B 1 508 ? -30.969 30.281 10.125 1 87.38 508 PRO B N 1
ATOM 8559 C CA . PRO B 1 508 ? -30.484 31.594 9.695 1 87.38 508 PRO B CA 1
ATOM 8560 C C . PRO B 1 508 ? -29.812 32.375 10.836 1 87.38 508 PRO B C 1
ATOM 8562 O O . PRO B 1 508 ? -28.969 33.219 10.586 1 87.38 508 PRO B O 1
ATOM 8565 N N . LYS B 1 509 ? -30.172 32.125 12.016 1 91.56 509 LYS B N 1
ATOM 8566 C CA . LYS B 1 509 ? -29.672 32.906 13.141 1 91.56 509 LYS B CA 1
ATOM 8567 C C . LYS B 1 509 ? -28.469 32.25 13.789 1 91.56 509 LYS B C 1
ATOM 8569 O O . LYS B 1 509 ? -27.828 32.812 14.68 1 91.56 509 LYS B O 1
ATOM 8574 N N . VAL B 1 510 ? -28.125 31.062 13.422 1 90.94 510 VAL B N 1
ATOM 8575 C CA . VAL B 1 510 ? -27.109 30.266 14.094 1 90.94 510 VAL B CA 1
ATOM 8576 C C . VAL B 1 510 ? -25.766 30.469 13.406 1 90.94 510 VAL B C 1
ATOM 8578 O O . VAL B 1 510 ? -25.656 30.359 12.18 1 90.94 510 VAL B O 1
ATOM 8581 N N . GLU B 1 511 ? -24.797 30.859 14.188 1 83.81 511 GLU B N 1
ATOM 8582 C CA . GLU B 1 511 ? -23.406 30.969 13.719 1 83.81 511 GLU B CA 1
ATOM 8583 C C . GLU B 1 511 ? -22.703 29.609 13.773 1 83.81 511 GLU B C 1
ATOM 8585 O O . GLU B 1 511 ? -22.031 29.219 12.82 1 83.81 511 GLU B O 1
ATOM 8590 N N . ASN B 1 512 ? -22.797 28.984 14.922 1 84.62 512 ASN B N 1
ATOM 8591 C CA . ASN B 1 512 ? -22.188 27.688 15.156 1 84.62 512 ASN B CA 1
ATOM 8592 C C . ASN B 1 512 ? -22.984 26.875 16.188 1 84.62 512 ASN B C 1
ATOM 8594 O O . ASN B 1 512 ? -23.734 27.438 16.969 1 84.62 512 ASN B O 1
ATOM 8598 N N . VAL B 1 513 ? -22.859 25.578 16.047 1 89.19 513 VAL B N 1
ATOM 8599 C CA . VAL B 1 513 ? -23.578 24.719 16.984 1 89.19 513 VAL B CA 1
ATOM 8600 C C . VAL B 1 513 ? -22.766 23.453 17.234 1 89.19 513 VAL B C 1
ATOM 8602 O O . VAL B 1 513 ? -22.094 22.938 16.328 1 89.19 513 VAL B O 1
ATOM 8605 N N . GLN B 1 514 ? -22.75 23.016 18.422 1 89.69 514 GLN B N 1
ATOM 8606 C CA . GLN B 1 514 ? -22.172 21.734 18.828 1 89.69 514 GLN B CA 1
ATOM 8607 C C . GLN B 1 514 ? -23.188 20.906 19.641 1 89.69 514 GLN B C 1
ATOM 8609 O O . GLN B 1 514 ? -23.828 21.438 20.547 1 89.69 514 GLN B O 1
ATOM 8614 N N . ILE B 1 515 ? -23.391 19.672 19.25 1 90.81 515 ILE B N 1
ATOM 8615 C CA . ILE B 1 515 ? -24.266 18.766 20 1 90.81 515 ILE B CA 1
ATOM 8616 C C . ILE B 1 515 ? -23.422 17.891 20.922 1 90.81 515 ILE B C 1
ATOM 8618 O O . ILE B 1 515 ? -22.469 17.25 20.484 1 90.81 515 ILE B O 1
ATOM 8622 N N . VAL B 1 516 ? -23.766 17.875 22.156 1 91.25 516 VAL B N 1
ATOM 8623 C CA . VAL B 1 516 ? -23.031 17.062 23.125 1 91.25 516 VAL B CA 1
ATOM 8624 C C . VAL B 1 516 ? -24.016 16.234 23.953 1 91.25 516 VAL B C 1
ATOM 8626 O O . VAL B 1 516 ? -25.203 16.531 24 1 91.25 516 VAL B O 1
ATOM 8629 N N . ALA B 1 517 ? -23.453 15.164 24.516 1 90.12 517 ALA B N 1
ATOM 8630 C CA . ALA B 1 517 ? -24.25 14.312 25.406 1 90.12 517 ALA B CA 1
ATOM 8631 C C . ALA B 1 517 ? -24.234 14.828 26.828 1 90.12 517 ALA B C 1
ATOM 8633 O O . ALA B 1 517 ? -23.188 15.297 27.312 1 90.12 517 ALA B O 1
ATOM 8634 N N . VAL B 1 518 ? -25.375 14.875 27.422 1 91.81 518 VAL B N 1
ATOM 8635 C CA . VAL B 1 518 ? -25.484 15.148 28.859 1 91.81 518 VAL B CA 1
ATOM 8636 C C . VAL B 1 518 ? -26.172 13.969 29.562 1 91.81 518 VAL B C 1
ATOM 8638 O O . VAL B 1 518 ? -26.969 13.25 28.938 1 91.81 518 VAL B O 1
ATOM 8641 N N . PRO B 1 519 ? -25.797 13.773 30.828 1 90.56 519 PRO B N 1
ATOM 8642 C CA . PRO B 1 519 ? -26.375 12.625 31.531 1 90.56 519 PRO B CA 1
ATOM 8643 C C . PRO B 1 519 ? -27.875 12.766 31.75 1 90.56 519 PRO B C 1
ATOM 8645 O O . PRO B 1 519 ? -28.375 13.883 31.953 1 90.56 519 PRO B O 1
ATOM 8648 N N . ASP B 1 520 ? -28.516 11.656 31.625 1 89.19 520 ASP B N 1
ATOM 8649 C CA . ASP B 1 520 ? -29.953 11.578 31.891 1 89.19 520 ASP B CA 1
ATOM 8650 C C . ASP B 1 520 ? -30.297 10.297 32.656 1 89.19 520 ASP B C 1
ATOM 8652 O O . ASP B 1 520 ? -29.797 9.219 32.312 1 89.19 520 ASP B O 1
ATOM 8656 N N . GLU B 1 521 ? -31.125 10.43 33.625 1 83.25 521 GLU B N 1
ATOM 8657 C CA . GLU B 1 521 ? -31.453 9.297 34.5 1 83.25 521 GLU B CA 1
ATOM 8658 C C . GLU B 1 521 ? -32.25 8.242 33.75 1 83.25 521 GLU B C 1
ATOM 8660 O O . GLU B 1 521 ? -32.062 7.043 33.938 1 83.25 521 GLU B O 1
ATOM 8665 N N . ARG B 1 522 ? -33.125 8.586 32.906 1 81.06 522 ARG B N 1
ATOM 8666 C CA . ARG B 1 522 ? -34.031 7.676 32.219 1 81.06 522 ARG B CA 1
ATOM 8667 C C . ARG B 1 522 ? -33.438 7.188 30.906 1 81.06 522 ARG B C 1
ATOM 8669 O O . ARG B 1 522 ? -33.406 5.988 30.625 1 81.06 522 ARG B O 1
ATOM 8676 N N . MET B 1 523 ? -32.844 8.07 30.172 1 86 523 MET B N 1
ATOM 8677 C CA . MET B 1 523 ? -32.406 7.77 28.812 1 86 523 MET B CA 1
ATOM 8678 C C . MET B 1 523 ? -30.938 7.391 28.781 1 86 523 MET B C 1
ATOM 8680 O O . MET B 1 523 ? -30.438 6.918 27.766 1 86 523 MET B O 1
ATOM 8684 N N . GLY B 1 524 ? -30.281 7.527 29.969 1 85.94 524 GLY B N 1
ATOM 8685 C CA . GLY B 1 524 ? -28.828 7.41 29.984 1 85.94 524 GLY B CA 1
ATOM 8686 C C . GLY B 1 524 ? -28.125 8.688 29.562 1 85.94 524 GLY B C 1
ATOM 8687 O O . GLY B 1 524 ? -27.406 9.297 30.359 1 85.94 524 GLY B O 1
ATOM 8688 N N . GLU B 1 525 ? -28.328 9.031 28.234 1 89.81 525 GLU B N 1
ATOM 8689 C CA . GLU B 1 525 ? -27.812 10.297 27.719 1 89.81 525 GLU B CA 1
ATOM 8690 C C . GLU B 1 525 ? -28.906 11.086 27.016 1 89.81 525 GLU B C 1
ATOM 8692 O O . GLU B 1 525 ? -29.891 10.508 26.531 1 89.81 525 GLU B O 1
ATOM 8697 N N . GLU B 1 526 ? -28.75 12.406 27.141 1 91.31 526 GLU B N 1
ATOM 8698 C CA . GLU B 1 526 ? -29.609 13.32 26.391 1 91.31 526 GLU B CA 1
ATOM 8699 C C . GLU B 1 526 ? -28.781 14.297 25.562 1 91.31 526 GLU B C 1
ATOM 8701 O O . GLU B 1 526 ? -27.594 14.484 25.812 1 91.31 526 GLU B O 1
ATOM 8706 N N . LEU B 1 527 ? -29.453 14.875 24.562 1 93.88 527 LEU B N 1
ATOM 8707 C CA . LEU B 1 527 ? -28.781 15.789 23.641 1 93.88 527 LEU B CA 1
ATOM 8708 C C . LEU B 1 527 ? -28.875 17.219 24.141 1 93.88 527 LEU B C 1
ATOM 8710 O O . LEU B 1 527 ? -29.938 17.672 24.547 1 93.88 527 LEU B O 1
ATOM 8714 N N . CYS B 1 528 ? -27.75 17.844 24.141 1 94.94 528 CYS B N 1
ATOM 8715 C CA . CYS B 1 528 ? -27.688 19.281 24.406 1 94.94 528 CYS B CA 1
ATOM 8716 C C . CYS B 1 528 ? -27.094 20.016 23.203 1 94.94 528 CYS B C 1
ATOM 8718 O O . CYS B 1 528 ? -25.984 19.719 22.781 1 94.94 528 CYS B O 1
ATOM 8720 N N . ALA B 1 529 ? -27.906 20.891 22.672 1 95.38 529 ALA B N 1
ATOM 8721 C CA . ALA B 1 529 ? -27.406 21.75 21.609 1 95.38 529 ALA B CA 1
ATOM 8722 C C . ALA B 1 529 ? -26.766 23.016 22.203 1 95.38 529 ALA B C 1
ATOM 8724 O O . ALA B 1 529 ? -27.453 23.812 22.859 1 95.38 529 ALA B O 1
ATOM 8725 N N . CYS B 1 530 ? -25.516 23.109 21.953 1 94.81 530 CYS B N 1
ATOM 8726 C CA . CYS B 1 530 ? -24.812 24.344 22.297 1 94.81 530 CYS B CA 1
ATOM 8727 C C . CYS B 1 530 ? -24.719 25.266 21.094 1 94.81 530 CYS B C 1
ATOM 8729 O O . CYS B 1 530 ? -23.938 25.031 20.172 1 94.81 530 CYS B O 1
ATOM 8731 N N . VAL B 1 531 ? -25.438 26.406 21.172 1 94.19 531 VAL B N 1
ATOM 8732 C CA . VAL B 1 531 ? -25.656 27.203 19.969 1 94.19 531 VAL B CA 1
ATOM 8733 C C . VAL B 1 531 ? -24.984 28.562 20.141 1 94.19 531 VAL B C 1
ATOM 8735 O O . VAL B 1 531 ? -25.203 29.25 21.141 1 94.19 531 VAL B O 1
ATOM 8738 N N . LYS B 1 532 ? -24.156 28.859 19.234 1 91.06 532 LYS B N 1
ATOM 8739 C CA . LYS B 1 532 ? -23.641 30.203 19.094 1 91.06 532 LYS B CA 1
ATOM 8740 C C . LYS B 1 532 ? -24.375 30.969 18 1 91.06 532 LYS B C 1
ATOM 8742 O O . LYS B 1 532 ? -24.359 30.578 16.828 1 91.06 532 LYS B O 1
ATOM 8747 N N . LEU B 1 533 ? -25.016 32.094 18.375 1 90.88 533 LEU B N 1
ATOM 8748 C CA . LEU B 1 533 ? -25.828 32.875 17.438 1 90.88 533 LEU B CA 1
ATOM 8749 C C . LEU B 1 533 ? -24.969 33.906 16.703 1 90.88 533 LEU B C 1
ATOM 8751 O O . LEU B 1 533 ? -23.922 34.312 17.203 1 90.88 533 LEU B O 1
ATOM 8755 N N . LYS B 1 534 ? -25.438 34.219 15.531 1 85.88 534 LYS B N 1
ATOM 8756 C CA . LYS B 1 534 ? -24.828 35.312 14.805 1 85.88 534 LYS B CA 1
ATOM 8757 C C . LYS B 1 534 ? -24.906 36.625 15.594 1 85.88 534 LYS B C 1
ATOM 8759 O O . LYS B 1 534 ? -25.812 36.812 16.406 1 85.88 534 LYS B O 1
ATOM 8764 N N . HIS B 1 535 ? -23.969 37.531 15.305 1 82.25 535 HIS B N 1
ATOM 8765 C CA . HIS B 1 535 ? -23.922 38.812 16.031 1 82.25 535 HIS B CA 1
ATOM 8766 C C . HIS B 1 535 ? -25.219 39.562 15.883 1 82.25 535 HIS B C 1
ATOM 8768 O O . HIS B 1 535 ? -25.703 39.781 14.766 1 82.25 535 HIS B O 1
ATOM 8774 N N . GLY B 1 536 ? -25.797 39.906 16.969 1 84.75 536 GLY B N 1
ATOM 8775 C CA . GLY B 1 536 ? -26.984 40.75 16.969 1 84.75 536 GLY B CA 1
ATOM 8776 C C . GLY B 1 536 ? -28.281 39.969 16.906 1 84.75 536 GLY B C 1
ATOM 8777 O O . GLY B 1 536 ? -29.359 40.531 17.062 1 84.75 536 GLY B O 1
ATOM 8778 N N . GLU B 1 537 ? -28.141 38.719 16.703 1 89.81 537 GLU B N 1
ATOM 8779 C CA . GLU B 1 537 ? -29.344 37.906 16.594 1 89.81 537 GLU B CA 1
ATOM 8780 C C . GLU B 1 537 ? -29.75 37.344 17.953 1 89.81 537 GLU B C 1
ATOM 8782 O O . GLU B 1 537 ? -28.922 37.188 18.859 1 89.81 537 GLU B O 1
ATOM 8787 N N . THR B 1 538 ? -31.047 37.188 18.125 1 92.69 538 THR B N 1
ATOM 8788 C CA . THR B 1 538 ? -31.609 36.531 19.297 1 92.69 538 THR B CA 1
ATOM 8789 C C . THR B 1 538 ? -32.5 35.344 18.891 1 92.69 538 THR B C 1
ATOM 8791 O O . THR B 1 538 ? -33.156 35.406 17.844 1 92.69 538 THR B O 1
ATOM 8794 N N . SER B 1 539 ? -32.406 34.312 19.688 1 94 539 SER B N 1
ATOM 8795 C CA . SER B 1 539 ? -33.25 33.156 19.453 1 94 539 SER B CA 1
ATOM 8796 C C . SER B 1 539 ? -33.625 32.469 20.766 1 94 539 SER B C 1
ATOM 8798 O O . SER B 1 539 ? -33.156 32.844 21.828 1 94 539 SER B O 1
ATOM 8800 N N . SER B 1 540 ? -34.594 31.578 20.672 1 94.81 540 SER B N 1
ATOM 8801 C CA . SER B 1 540 ? -35 30.812 21.828 1 94.81 540 SER B CA 1
ATOM 8802 C C . SER B 1 540 ? -34.844 29.312 21.594 1 94.81 540 SER B C 1
ATOM 8804 O O . SER B 1 540 ? -34.719 28.859 20.438 1 94.81 540 SER B O 1
ATOM 8806 N N . ALA B 1 541 ? -34.75 28.594 22.703 1 95.69 541 ALA B N 1
ATOM 8807 C CA . ALA B 1 541 ? -34.656 27.125 22.625 1 95.69 541 ALA B CA 1
ATOM 8808 C C . ALA B 1 541 ? -35.812 26.562 21.797 1 95.69 541 ALA B C 1
ATOM 8810 O O . ALA B 1 541 ? -35.594 25.641 21 1 95.69 541 ALA B O 1
ATOM 8811 N N . ASP B 1 542 ? -36.906 27.156 21.953 1 94.19 542 ASP B N 1
ATOM 8812 C CA . ASP B 1 542 ? -38.094 26.688 21.234 1 94.19 542 ASP B CA 1
ATOM 8813 C C . ASP B 1 542 ? -37.969 26.906 19.734 1 94.19 542 ASP B C 1
ATOM 8815 O O . ASP B 1 542 ? -38.375 26.078 18.922 1 94.19 542 ASP B O 1
ATOM 8819 N N . GLU B 1 543 ? -37.375 27.953 19.469 1 94.44 543 GLU B N 1
ATOM 8820 C CA . GLU B 1 543 ? -37.188 28.25 18.047 1 94.44 543 GLU B CA 1
ATOM 8821 C C . GLU B 1 543 ? -36.219 27.234 17.406 1 94.44 543 GLU B C 1
ATOM 8823 O O . GLU B 1 543 ? -36.469 26.781 16.297 1 94.44 543 GLU B O 1
ATOM 8828 N N . ILE B 1 544 ? -35.188 26.906 18.109 1 95.19 544 ILE B N 1
ATOM 8829 C CA . ILE B 1 544 ? -34.219 25.953 17.594 1 95.19 544 ILE B CA 1
ATOM 8830 C C . ILE B 1 544 ? -34.844 24.562 17.5 1 95.19 544 ILE B C 1
ATOM 8832 O O . ILE B 1 544 ? -34.656 23.875 16.484 1 95.19 544 ILE B O 1
ATOM 8836 N N . LYS B 1 545 ? -35.594 24.188 18.469 1 94.06 545 LYS B N 1
ATOM 8837 C CA . LYS B 1 545 ? -36.25 22.875 18.484 1 94.06 545 LYS B CA 1
ATOM 8838 C C . LYS B 1 545 ? -37.281 22.781 17.375 1 94.06 545 LYS B C 1
ATOM 8840 O O . LYS B 1 545 ? -37.406 21.75 16.719 1 94.06 545 LYS B O 1
ATOM 8845 N N . ALA B 1 546 ? -37.969 23.844 17.188 1 91.75 546 ALA B N 1
ATOM 8846 C CA . ALA B 1 546 ? -38.969 23.875 16.125 1 91.75 546 ALA B CA 1
ATOM 8847 C C . ALA B 1 546 ? -38.312 23.703 14.75 1 91.75 546 ALA B C 1
ATOM 8849 O O . ALA B 1 546 ? -38.906 23.062 13.875 1 91.75 546 ALA B O 1
ATOM 8850 N N . PHE B 1 547 ? -37.281 24.297 14.617 1 91.94 547 PHE B N 1
ATOM 8851 C CA . PHE B 1 547 ? -36.531 24.156 13.367 1 91.94 547 PHE B CA 1
ATOM 8852 C C . PHE B 1 547 ? -36.125 22.703 13.125 1 91.94 547 PHE B C 1
ATOM 8854 O O . PHE B 1 547 ? -36.219 22.219 12 1 91.94 547 PHE B O 1
ATOM 8861 N N . CYS B 1 548 ? -35.688 22.031 14.18 1 91.25 548 CYS B N 1
ATOM 8862 C CA . CYS B 1 548 ? -35.281 20.625 14.102 1 91.25 548 CYS B CA 1
ATOM 8863 C C . CYS B 1 548 ? -36.5 19.734 13.836 1 91.25 548 CYS B C 1
ATOM 8865 O O . CYS B 1 548 ? -36.406 18.781 13.055 1 91.25 548 CYS B O 1
ATOM 8867 N N . GLN B 1 549 ? -37.562 20 14.469 1 85.56 549 GLN B N 1
ATOM 8868 C CA . GLN B 1 549 ? -38.781 19.188 14.398 1 85.56 549 GLN B CA 1
ATOM 8869 C C . GLN B 1 549 ? -39.25 19.047 12.961 1 85.56 549 GLN B C 1
ATOM 8871 O O . GLN B 1 549 ? -39.812 18.016 12.586 1 85.56 549 GLN B O 1
ATOM 8876 N N . LYS B 1 550 ? -38.938 19.891 12.195 1 76.69 550 LYS B N 1
ATOM 8877 C CA . LYS B 1 550 ? -39.375 19.922 10.812 1 76.69 550 LYS B CA 1
ATOM 8878 C C . LYS B 1 550 ? -38.469 19.062 9.922 1 76.69 550 LYS B C 1
ATOM 8880 O O . LYS B 1 550 ? -38.875 18.656 8.828 1 76.69 550 LYS B O 1
ATOM 8885 N N . GLN B 1 551 ? -37.375 18.688 10.484 1 78.38 551 GLN B N 1
ATOM 8886 C CA . GLN B 1 551 ? -36.375 18.219 9.539 1 78.38 551 GLN B CA 1
ATOM 8887 C C . GLN B 1 551 ? -35.812 16.859 9.945 1 78.38 551 GLN B C 1
ATOM 8889 O O . GLN B 1 551 ? -35.25 16.141 9.125 1 78.38 551 GLN B O 1
ATOM 8894 N N . ILE B 1 552 ? -35.906 16.609 11.234 1 81.19 552 ILE B N 1
ATOM 8895 C CA . ILE B 1 552 ? -35.25 15.375 11.672 1 81.19 552 ILE B CA 1
ATOM 8896 C C . ILE B 1 552 ? -36.188 14.617 12.609 1 81.19 552 ILE B C 1
ATOM 8898 O O . ILE B 1 552 ? -37.188 15.164 13.078 1 81.19 552 ILE B O 1
ATOM 8902 N N . ALA B 1 553 ? -36 13.336 12.812 1 78.88 553 ALA B N 1
ATOM 8903 C CA . ALA B 1 553 ? -36.781 12.484 13.68 1 78.88 553 ALA B CA 1
ATOM 8904 C C . ALA B 1 553 ? -36.844 13.031 15.102 1 78.88 553 ALA B C 1
ATOM 8906 O O . ALA B 1 553 ? -35.875 13.641 15.562 1 78.88 553 ALA B O 1
ATOM 8907 N N . HIS B 1 554 ? -37.906 12.836 15.773 1 81.12 554 HIS B N 1
ATOM 8908 C CA . HIS B 1 554 ? -38.188 13.375 17.094 1 81.12 554 HIS B CA 1
ATOM 8909 C C . HIS B 1 554 ? -37.094 13.008 18.078 1 81.12 554 HIS B C 1
ATOM 8911 O O . HIS B 1 554 ? -36.688 13.828 18.906 1 81.12 554 HIS B O 1
ATOM 8917 N N . TYR B 1 555 ? -36.594 11.75 18 1 81.12 555 TYR B N 1
ATOM 8918 C CA . TYR B 1 555 ? -35.625 11.289 18.969 1 81.12 555 TYR B CA 1
ATOM 8919 C C . TYR B 1 555 ? -34.281 11.969 18.781 1 81.12 555 TYR B C 1
ATOM 8921 O O . TYR B 1 555 ? -33.438 11.93 19.656 1 81.12 555 TYR B O 1
ATOM 8929 N N . LYS B 1 556 ? -34.062 12.672 17.688 1 87.25 556 LYS B N 1
ATOM 8930 C CA . LYS B 1 556 ? -32.812 13.367 17.391 1 87.25 556 LYS B CA 1
ATOM 8931 C C . LYS B 1 556 ? -32.875 14.82 17.828 1 87.25 556 LYS B C 1
ATOM 8933 O O . LYS B 1 556 ? -31.859 15.531 17.797 1 87.25 556 LYS B O 1
ATOM 8938 N N . ILE B 1 557 ? -34.062 15.32 18.219 1 90.88 557 ILE B N 1
ATOM 8939 C CA . ILE B 1 557 ? -34.188 16.719 18.609 1 90.88 557 ILE B CA 1
ATOM 8940 C C . ILE B 1 557 ? -33.562 16.922 19.984 1 90.88 557 ILE B C 1
ATOM 8942 O O . ILE B 1 557 ? -33.906 16.234 20.953 1 90.88 557 ILE B O 1
ATOM 8946 N N . PRO B 1 558 ? -32.656 17.875 20.094 1 94.88 558 PRO B N 1
ATOM 8947 C CA . PRO B 1 558 ? -32.031 18.094 21.391 1 94.88 558 PRO B CA 1
ATOM 8948 C C . PRO B 1 558 ? -33 18.484 22.484 1 94.88 558 PRO B C 1
ATOM 8950 O O . PRO B 1 558 ? -33.844 19.359 22.281 1 94.88 558 PRO B O 1
ATOM 8953 N N . ARG B 1 559 ? -32.938 17.797 23.562 1 92.88 559 ARG B N 1
ATOM 8954 C CA . ARG B 1 559 ? -33.75 18.156 24.719 1 92.88 559 ARG B CA 1
ATOM 8955 C C . ARG B 1 559 ? -33.344 19.5 25.297 1 92.88 559 ARG B C 1
ATOM 8957 O O . ARG B 1 559 ? -34.188 20.297 25.688 1 92.88 559 ARG B O 1
ATOM 8964 N N . TYR B 1 560 ? -32.062 19.703 25.328 1 95.12 560 TYR B N 1
ATOM 8965 C CA . TYR B 1 560 ? -31.516 20.953 25.859 1 95.12 560 TYR B CA 1
ATOM 8966 C C . TYR B 1 560 ? -30.906 21.797 24.766 1 95.12 560 TYR B C 1
ATOM 8968 O O . TYR B 1 560 ? -30.281 21.281 23.828 1 95.12 560 TYR B O 1
ATOM 8976 N N . VAL B 1 561 ? -31.25 23.094 24.797 1 96.38 561 VAL B N 1
ATOM 8977 C CA . VAL B 1 561 ? -30.641 24.078 23.922 1 96.38 561 VAL B CA 1
ATOM 8978 C C . VAL B 1 561 ? -30.016 25.188 24.766 1 96.38 561 VAL B C 1
ATOM 8980 O O . VAL B 1 561 ? -30.719 25.875 25.5 1 96.38 561 VAL B O 1
ATOM 8983 N N . GLU B 1 562 ? -28.75 25.25 24.656 1 95.25 562 GLU B N 1
ATOM 8984 C CA . GLU B 1 562 ? -28.016 26.266 25.406 1 95.25 562 GLU B CA 1
ATOM 8985 C C . GLU B 1 562 ? -27.281 27.219 24.453 1 95.25 562 GLU B C 1
ATOM 8987 O O . GLU B 1 562 ? -26.641 26.781 23.516 1 95.25 562 GLU B O 1
ATOM 8992 N N . PHE B 1 563 ? -27.484 28.516 24.688 1 94.75 563 PHE B N 1
ATOM 8993 C CA . PHE B 1 563 ? -26.797 29.516 23.875 1 94.75 563 PHE B CA 1
ATOM 8994 C C . PHE B 1 563 ? -25.469 29.891 24.5 1 94.75 563 PHE B C 1
ATOM 8996 O O . PHE B 1 563 ? -25.391 30.156 25.703 1 94.75 563 PHE B O 1
ATOM 9003 N N . VAL B 1 564 ? -24.453 29.797 23.656 1 92.88 564 VAL B N 1
ATOM 9004 C CA . VAL B 1 564 ? -23.109 30.062 24.141 1 92.88 564 VAL B CA 1
ATOM 9005 C C . VAL B 1 564 ? -22.453 31.156 23.297 1 92.88 564 VAL B C 1
ATOM 9007 O O . VAL B 1 564 ? -22.797 31.328 22.141 1 92.88 564 VAL B O 1
ATOM 9010 N N . ASP B 1 565 ? -21.469 31.844 23.922 1 87.88 565 ASP B N 1
ATOM 9011 C CA . ASP B 1 565 ? -20.734 32.875 23.203 1 87.88 565 ASP B CA 1
ATOM 9012 C C . ASP B 1 565 ? -19.5 32.312 22.516 1 87.88 565 ASP B C 1
ATOM 9014 O O . ASP B 1 565 ? -18.969 32.906 21.578 1 87.88 565 ASP B O 1
ATOM 9018 N N . SER B 1 566 ? -19 31.297 23.125 1 86.19 566 SER B N 1
ATOM 9019 C CA . SER B 1 566 ? -17.812 30.641 22.578 1 86.19 566 SER B CA 1
ATOM 9020 C C . SER B 1 566 ? -17.766 29.172 22.953 1 86.19 566 SER B C 1
ATOM 9022 O O . SER B 1 566 ? -18.484 28.75 23.875 1 86.19 566 SER B O 1
ATOM 9024 N N . PHE B 1 567 ? -17.078 28.359 22.203 1 86.25 567 PHE B N 1
ATOM 9025 C CA . PHE B 1 567 ? -16.844 26.953 22.484 1 86.25 567 PHE B CA 1
ATOM 9026 C C . PHE B 1 567 ? -15.445 26.734 23.031 1 86.25 567 PHE B C 1
ATOM 9028 O O . PHE B 1 567 ? -14.508 27.453 22.672 1 86.25 567 PHE B O 1
ATOM 9035 N N . PRO B 1 568 ? -15.391 25.734 23.984 1 81.5 568 PRO B N 1
ATOM 9036 C CA . PRO B 1 568 ? -14.023 25.328 24.297 1 81.5 568 PRO B CA 1
ATOM 9037 C C . PRO B 1 568 ? -13.297 24.719 23.094 1 81.5 568 PRO B C 1
ATOM 9039 O O . PRO B 1 568 ? -13.844 23.828 22.422 1 81.5 568 PRO B O 1
ATOM 9042 N N . MET B 1 569 ? -12.25 25.281 22.75 1 74.12 569 MET B N 1
ATOM 9043 C CA . MET B 1 569 ? -11.555 24.859 21.531 1 74.12 569 MET B CA 1
ATOM 9044 C C . MET B 1 569 ? -10.164 24.328 21.859 1 74.12 569 MET B C 1
ATOM 9046 O O . MET B 1 569 ? -9.555 24.719 22.859 1 74.12 569 MET B O 1
ATOM 9050 N N . THR B 1 570 ? -9.859 23.297 21.078 1 61.75 570 THR B N 1
ATOM 9051 C CA . THR B 1 570 ? -8.453 22.891 21.109 1 61.75 570 THR B CA 1
ATOM 9052 C C . THR B 1 570 ? -7.562 23.969 20.516 1 61.75 570 THR B C 1
ATOM 9054 O O . THR B 1 570 ? -8.062 24.984 20.016 1 61.75 570 THR B O 1
ATOM 9057 N N . ALA B 1 571 ? -6.305 23.703 20.594 1 55.28 571 ALA B N 1
ATOM 9058 C CA . ALA B 1 571 ? -5.324 24.625 20.016 1 55.28 571 ALA B CA 1
ATOM 9059 C C . ALA B 1 571 ? -5.48 24.734 18.516 1 55.28 571 ALA B C 1
ATOM 9061 O O . ALA B 1 571 ? -5.141 25.75 17.906 1 55.28 571 ALA B O 1
ATOM 9062 N N . THR B 1 572 ? -6.074 23.734 17.969 1 52.38 572 THR B N 1
ATOM 9063 C CA . THR B 1 572 ? -6.277 23.75 16.531 1 52.38 572 THR B CA 1
ATOM 9064 C C . THR B 1 572 ? -7.676 24.234 16.188 1 52.38 572 THR B C 1
ATOM 9066 O O . THR B 1 572 ? -8.164 24.031 15.07 1 52.38 572 THR B O 1
ATOM 9069 N N . LEU B 1 573 ? -8.25 24.828 17.141 1 56.03 573 LEU B N 1
ATOM 9070 C CA . LEU B 1 573 ? -9.547 25.469 17 1 56.03 573 LEU B CA 1
ATOM 9071 C C . LEU B 1 573 ? -10.641 24.453 16.703 1 56.03 573 LEU B C 1
ATOM 9073 O O . LEU B 1 573 ? -11.57 24.719 15.945 1 56.03 573 LEU B O 1
ATOM 9077 N N . LYS B 1 574 ? -10.32 23.297 17.156 1 63.19 574 LYS B N 1
ATOM 9078 C CA . LYS B 1 574 ? -11.383 22.297 17.125 1 63.19 574 LYS B CA 1
ATOM 9079 C C . LYS B 1 574 ? -12.188 22.328 18.422 1 63.19 574 LYS B C 1
ATOM 9081 O O . LYS B 1 574 ? -11.617 22.484 19.516 1 63.19 574 LYS B O 1
ATOM 9086 N N . VAL B 1 575 ? -13.492 22.266 18.359 1 72.5 575 VAL B N 1
ATOM 9087 C CA . VAL B 1 575 ? -14.336 22.281 19.547 1 72.5 575 VAL B CA 1
ATOM 9088 C C . VAL B 1 575 ? -14.062 21.047 20.406 1 72.5 575 VAL B C 1
ATOM 9090 O O . VAL B 1 575 ? -13.984 19.938 19.891 1 72.5 575 VAL B O 1
ATOM 9093 N N . GLN B 1 576 ? -13.75 21.219 21.656 1 75.19 576 GLN B N 1
ATOM 9094 C CA . GLN B 1 576 ? -13.586 20.141 22.625 1 75.19 576 GLN B CA 1
ATOM 9095 C C . GLN B 1 576 ? -14.93 19.688 23.172 1 75.19 576 GLN B C 1
ATOM 9097 O O . GLN B 1 576 ? -15.391 20.219 24.203 1 75.19 576 GLN B O 1
ATOM 9102 N N . LYS B 1 577 ? -15.477 18.656 22.656 1 79.69 577 LYS B N 1
ATOM 9103 C CA . LYS B 1 577 ? -16.844 18.266 23.016 1 79.69 577 LYS B CA 1
ATOM 9104 C C . LYS B 1 577 ? -16.891 17.688 24.422 1 79.69 577 LYS B C 1
ATOM 9106 O O . LYS B 1 577 ? -17.875 17.859 25.141 1 79.69 577 LYS B O 1
ATOM 9111 N N . TYR B 1 578 ? -15.805 17.062 24.859 1 77.31 578 TYR B N 1
ATOM 9112 C CA . TYR B 1 578 ? -15.797 16.516 26.203 1 77.31 578 TYR B CA 1
ATOM 9113 C C . TYR B 1 578 ? -15.891 17.625 27.25 1 77.31 578 TYR B C 1
ATOM 9115 O O . TYR B 1 578 ? -16.609 17.484 28.25 1 77.31 578 TYR B O 1
ATOM 9123 N N . GLU B 1 579 ? -15.156 18.641 26.938 1 82.44 579 GLU B N 1
ATOM 9124 C CA . GLU B 1 579 ? -15.211 19.781 27.828 1 82.44 579 GLU B CA 1
ATOM 9125 C C . GLU B 1 579 ? -16.578 20.469 27.781 1 82.44 579 GLU B C 1
ATOM 9127 O O . GLU B 1 579 ? -17.094 20.922 28.812 1 82.44 579 GLU B O 1
ATOM 9132 N N . LEU B 1 580 ? -17.094 20.547 26.672 1 87.44 580 LEU B N 1
ATOM 9133 C CA . LEU B 1 580 ? -18.422 21.141 26.5 1 87.44 580 LEU B CA 1
ATOM 9134 C C . LEU B 1 580 ? -19.484 20.344 27.234 1 87.44 580 LEU B C 1
ATOM 9136 O O . LEU B 1 580 ? -20.391 20.922 27.828 1 87.44 580 LEU B O 1
ATOM 9140 N N . THR B 1 581 ? -19.375 19.031 27.188 1 88.12 581 THR B N 1
ATOM 9141 C CA . THR B 1 581 ? -20.281 18.156 27.922 1 88.12 581 THR B CA 1
ATOM 9142 C C . THR B 1 581 ? -20.219 18.453 29.406 1 88.12 581 THR B C 1
ATOM 9144 O O . THR B 1 581 ? -21.25 18.562 30.078 1 88.12 581 THR B O 1
ATOM 9147 N N . ARG B 1 582 ? -18.984 18.562 29.875 1 88.69 582 ARG B N 1
ATOM 9148 C CA . ARG B 1 582 ? -18.781 18.859 31.281 1 88.69 582 ARG B CA 1
ATOM 9149 C C . ARG B 1 582 ? -19.438 20.188 31.656 1 88.69 582 ARG B C 1
ATOM 9151 O O . ARG B 1 582 ? -20.172 20.266 32.656 1 88.69 582 ARG B O 1
ATOM 9158 N N . ILE B 1 583 ? -19.203 21.188 30.906 1 91.31 583 ILE B N 1
ATOM 9159 C CA . ILE B 1 583 ? -19.719 22.531 31.156 1 91.31 583 ILE B CA 1
ATOM 9160 C C . ILE B 1 583 ? -21.234 22.5 31.141 1 91.31 583 ILE B C 1
ATOM 9162 O O . ILE B 1 583 ? -21.891 23.078 32.031 1 91.31 583 ILE B O 1
ATOM 9166 N N . MET B 1 584 ? -21.781 21.828 30.203 1 92.31 584 MET B N 1
ATOM 9167 C CA . MET B 1 584 ? -23.234 21.828 30.047 1 92.31 584 MET B CA 1
ATOM 9168 C C . MET B 1 584 ? -23.891 21 31.156 1 92.31 584 MET B C 1
ATOM 9170 O O . MET B 1 584 ? -24.969 21.359 31.625 1 92.31 584 MET B O 1
ATOM 9174 N N . THR B 1 585 ? -23.234 19.922 31.547 1 91.62 585 THR B N 1
ATOM 9175 C CA . THR B 1 585 ? -23.766 19.109 32.625 1 91.62 585 THR B CA 1
ATOM 9176 C C . THR B 1 585 ? -23.875 19.922 33.906 1 91.62 585 THR B C 1
ATOM 9178 O O . THR B 1 585 ? -24.875 19.844 34.625 1 91.62 585 THR B O 1
ATOM 9181 N N . GLU B 1 586 ? -22.828 20.656 34.156 1 92.31 586 GLU B N 1
ATOM 9182 C CA . GLU B 1 586 ? -22.812 21.516 35.344 1 92.31 586 GLU B CA 1
ATOM 9183 C C . GLU B 1 586 ? -23.859 22.609 35.219 1 92.31 586 GLU B C 1
ATOM 9185 O O . GLU B 1 586 ? -24.609 22.859 36.188 1 92.31 586 GLU B O 1
ATOM 9190 N N . LYS B 1 587 ? -23.891 23.219 34.125 1 92.88 587 LYS B N 1
ATOM 9191 C CA . LYS B 1 587 ? -24.797 24.344 33.906 1 92.88 587 LYS B CA 1
ATOM 9192 C C . LYS B 1 587 ? -26.25 23.891 34.031 1 92.88 587 LYS B C 1
ATOM 9194 O O . LYS B 1 587 ? -27.094 24.625 34.562 1 92.88 587 LYS B O 1
ATOM 9199 N N . LEU B 1 588 ? -26.547 22.703 33.594 1 92.62 588 LEU B N 1
ATOM 9200 C CA . LEU B 1 588 ? -27.922 22.203 33.562 1 92.62 588 LEU B CA 1
ATOM 9201 C C . LEU B 1 588 ? -28.266 21.469 34.844 1 92.62 588 LEU B C 1
ATOM 9203 O O . LEU B 1 588 ? -29.422 21.078 35.062 1 92.62 588 LEU B O 1
ATOM 9207 N N . GLY B 1 589 ? -27.297 21.391 35.656 1 89.44 589 GLY B N 1
ATOM 9208 C CA . GLY B 1 589 ? -27.5 20.734 36.938 1 89.44 589 GLY B CA 1
ATOM 9209 C C . GLY B 1 589 ? -27.797 19.25 36.812 1 89.44 589 GLY B C 1
ATOM 9210 O O . GLY B 1 589 ? -28.672 18.719 37.5 1 89.44 589 GLY B O 1
ATOM 9211 N N . LEU B 1 590 ? -27.109 18.734 36 1 87.12 590 LEU B N 1
ATOM 9212 C CA . LEU B 1 590 ? -27.344 17.312 35.719 1 87.12 590 LEU B CA 1
ATOM 9213 C C . LEU B 1 590 ? -26.203 16.469 36.312 1 87.12 590 LEU B C 1
ATOM 9215 O O . LEU B 1 590 ? -25.078 16.953 36.438 1 87.12 590 LEU B O 1
#

InterPro domains:
  IPR000873 AMP-dependent synthetase/ligase domain [PF00501] (59-448)
  IPR020845 AMP-binding, conserved site [PS00455] (239-250)
  IPR025110 AMP-binding enzyme, C-terminal domain [PF13193] (499-573)
  IPR042099 ANL, N-terminal domain [G3DSA:3.40.50.12780] (50-485)
  IPR045851 AMP-binding enzyme domain superfamily [G3DSA:3.30.300.30] (486-588)

Secondary structure (DSSP, 8-state):
---------------------------------PPPSBSEEE--BSSPPP---HHHHHHHHHHH-TTSEEEEETTTTEEEEHHHHHHHHHHHHHHHHHTT--TT-EEEEESSS-HHHHHHHHHHHHHTPEEEEE-TT--HHHHHHHHHHHTEEEEEEES-BTTB-HHHHHHHH-GGGGTPPTT----SSSTT--EEEEESSS--TT-EEHHHHHH--GGGHHHHHHHHHH--TTSEEEEEEE--TTSSPEEEEEEHHHHHHHHHHHHHHTTTTSTT-EEEE-S-TTSHIIIIIIIIHHHHHT-EEEE--SS--HHHHHHHHHHHT--EEEE-HHHHHHHHT-TTGGGS--TT--EEEEESSPPPHHHHHHIIIII--EEEEEEE-GGGSSEEEE--TT--HHHHHH--BEEPTTEEEEEE-TTT-PBPBTT--EEEEEEETTS--EETT-HHHHHHHB-TTSPEEEEEEEEE-TTS-EEEEEEGGG-EEETTEEE-HHHHHHHHTTSTTEEEEEEEEEEETTTEEEEEEEEEEPTT----HHHHHHHHHTTS-GGGS-SEEEE-S---B-TTS-B-HHHHHHHHHHHHT-/---------------------------------PPPSBSEEE--BSSPPP---HHHHHHHHHHH-TTSEEEEETTTTEEEEHHHHHHHHHHHHHHHHHTT--TT-EEEEESSS-HHHHHHHHHHHHHTPEEEEE-TT--HHHHHHHHHHHTEEEEEEES-BTTB-HHHHHHHH-GGGGTPPTT----SSSTT--EEEEESSS--TT-EEHHHHHH--GGGHHHHHHHHHH--TTSEEEEEEE--TTSSPEEEEEEHHHHHHHHHHHHHHTTTTSTT-EEEE-S-TTSHIIIIIIIIHHHHHT-EEEE--SS--HHHHHHHHHHHT--EEEE-HHHHHHHHT-TTGGGS--TT--EEEEESSPPPHHHHHHIIIII--EEEEEEE-GGGSSEEEE--TT--HHHHHH--BEEPTTEEEEEE-TTT-PBPBTT--EEEEEEETTS--EETT-HHHHHHHB-TTSPEEEEEEEEE-TTS-EEEEEEGGG-EEETTEEE-HHHHHHHHTTSTTEEEEEEEEEEETTTEEEEEEEEEEPTT----HHHHHHHHHTTS-GGGS-SEEEE-S---B-TTS-B-HHHHHHHHHHHHT-

Nearest PDB structures (foldseek):
  6q2m-assembly1_A  TM=9.021E-01  e=1.205E-52  Photinus pyralis
  4gxr-assembly1_A  TM=9.201E-01  e=5.985E-50  Rhodopseudomonas palustris CGA009
  4fut-assembly1_A  TM=9.308E-01  e=1.181E-48  Rhodopseudomonas palustris CGA009
  5bsr-assembly1_A  TM=7.442E-01  e=1.553E-51  Nicotiana tabacum
  4fuq-assembly2_B  TM=7.982E-01  e=1.068E-46  Rhodopseudomonas palustris CGA009

Sequence (1180 aa):
MHGVCLKRVDNIKFLGLYIDSQLSSSLWRPRNDVRLSDSYFHGTSDRPLLGKTIGEALQNSAEKHPNKNAFVYGTEGDRHTYSQLLDEVDRLAAGFLSIGITKGDRVGMWGPNIKEWILTQYTCARIGAILVNVNPAYRLQELEYAINKVGMKAIVAPQTFKTQDYYGMLVELCPELNTAKPAKLQSKRLPDLRSVIMATQENLNGTLKFDDVRQMGGEKRHDIEKLGRELQFDDPINLQFTSGTTGHPKGCVLTHHNIVNNAYMCGHGLDYCKENAVLCSTLPLYHCGGCVVGSLAAMVHGATCVLPAPSHETEKILQSIQNEKCTVIMGTPTIYIDTFNHPKLRDYDTSSMSIGGIGATPCPPELLKLFETKMNMSVVVMYGMTESSPVSNMTRIGDSAEIILNTVGRPVDHVEVKVVDPQTKKIVPVNERGEVCMRGYSVMRGYWKNPEQTAETIDEEGWLHSGDIGVMNENGYFNIVGRIKDMIIRGGTNIFPTEIENLIHQHPKVENVQIVAVPDERMGEELCACVKLKHGETSSADEIKAFCQKQIAHYKIPRYVEFVDSFPMTATLKVQKYELTRIMTEKLGLMHGVCLKRVDNIKFLGLYIDSQLSSSLWRPRNDVRLSDSYFHGTSDRPLLGKTIGEALQNSAEKHPNKNAFVYGTEGDRHTYSQLLDEVDRLAAGFLSIGITKGDRVGMWGPNIKEWILTQYTCARIGAILVNVNPAYRLQELEYAINKVGMKAIVAPQTFKTQDYYGMLVELCPELNTAKPAKLQSKRLPDLRSVIMATQENLNGTLKFDDVRQMGGEKRHDIEKLGRELQFDDPINLQFTSGTTGHPKGCVLTHHNIVNNAYMCGHGLDYCKENAVLCSTLPLYHCGGCVVGSLAAMVHGATCVLPAPSHETEKILQSIQNEKCTVIMGTPTIYIDTFNHPKLRDYDTSSMSIGGIGATPCPPELLKLFETKMNMSVVVMYGMTESSPVSNMTRIGDSAEIILNTVGRPVDHVEVKVVDPQTKKIVPVNERGEVCMRGYSVMRGYWKNPEQTAETIDEEGWLHSGDIGVMNENGYFNIVGRIKDMIIRGGTNIFPTEIENLIHQHPKVENVQIVAVPDERMGEELCACVKLKHGETSSADEIKAFCQKQIAHYKIPRYVEFVDSFPMTATLKVQKYELTRIMTEKLGL

Foldseek 3Di:
DDPPPPPPPPDPPPPPPPPCPVVPPPPPPVPPPFFFWFFKDAAADPDDFDFAFLLVLLVVLCVVFVQQWAEAEALPGDTDGSVRLNLLLLLLLLLCVLLPQAAAAEEEEAAFPGPVLLSVQNNLRLGNYAYEQDQNPDAQVLVLCSCQVQLHQEYEYACDDDPDRPLVRVCVQFVQQQAAAASQDDGPSRHRYRAYEYCDPDDGGRYHHSVVSSNSSPPVSVCRVVSSVVDGQQRFHYWAFDDDPPDRTFTFTAGSSQLLRVLQQVLVQQVLLDPLAEEEQQFTCSFLCRVRVANNSNSSNSHYGYDQHRHDDQVSSLSCCQVSVHAEYEDELVSQVCNLPPPCNVVGDNQSYAEYEYEDDQDAPVSVVSCCPRHNYFYKAFYAHVQLSTGQAMAGGPDDPVLSRFFRHAGTHFKMKFFAAPPVRHTDTAPDKGWIKIAGSNGTPATNVCVPVRCVQAPPVGIGTPQWMWGAHRVRTIGTQAGVVQFDQFQNDTAHFSPLQSQLCPDPFFPGWTWHWEADDRGRTFIEIETETDPPDDDDLVVSQVSCVVPDDPRRRGPHYHYDNDADADSSRHGDRVVVRVVVNVVVVD/DDDPPPDPPPDPPPPPPPPCPPPPPPPPPVPPPFFFWFFKDAAADPDDFDFAFLLVLLVVLCVVFVQQWAEAEALPGDTDGSVRLNLLLLLLLLLCVLLPQAAAAEEEEAAFPGPVLLSVQNNLRLGNYAYEQDQNPDAQVLVLCSCQVQLHQEYEYACDDDPDRPLVRVCVQFVQQQAAAASQDDGPSRHRYRAYEYCDPDDGGRYHHSVVSSNSSPPVSVCSVVSSVVDGQQRFHYWAFDDDPPDRTFTFTAGSSQLLRVLQQVLVQQVLLDPAAEEEQQATCSFLCRVRVANNSNSSNSHYGYDHHRHDDQVSSLSCCQVSVHAEYEDELVSQVCNLPPPCNVVGDNQSYAEYEYEDDQDAPVSVVSCCPPHNYFYKAFYAHVQLSTGQAMAGGPDDPVLSRFFRHAGTHFKMKFFAAPVVRHTDTAPDKGWIKIAGSNGTPATNVCVPVRCVQAPPVGIGTPQWMWGAHRVRTIGTQAGVVQFDQFQNDTAHFSPLQSQLCPDPFFPGWTWHWEADDRGRTFIEIETETDPPDDDDLVVSQVSCVVPDDPRRRGPHYHYDNDADADSSRHGDRVVVRVVVNVVVVD

Organism: Stichopus japonicus (NCBI:txid307972)

Solvent-accessible surface area (backbone atoms only — not comparable to full-atom values): 60555 Å² total; per-residue (Å²): 140,81,80,78,79,78,78,78,82,70,78,73,77,77,78,72,75,73,74,76,75,60,79,58,71,75,66,76,61,76,72,73,78,64,71,45,63,52,25,61,42,45,20,49,35,80,68,53,69,62,88,39,32,58,35,55,39,49,51,51,29,20,70,75,36,36,82,41,54,32,37,33,46,42,81,85,64,50,65,28,28,23,40,54,43,53,51,52,25,44,30,31,32,13,12,41,44,68,64,67,52,44,64,69,38,27,35,33,42,40,43,63,44,43,71,67,51,57,44,48,55,51,17,24,40,33,52,37,17,18,33,26,37,30,66,60,80,54,52,68,68,58,42,53,48,56,41,57,75,70,43,24,32,30,38,36,26,40,48,62,55,94,91,42,49,47,49,62,48,50,37,69,66,30,58,51,35,68,74,27,52,58,53,56,38,70,31,88,80,43,65,52,34,26,32,40,32,29,59,46,92,65,91,51,64,26,39,36,36,46,70,56,38,35,65,53,14,70,78,43,44,72,44,43,64,60,49,42,68,69,58,56,27,77,40,63,38,35,33,38,65,40,79,47,95,88,54,75,61,42,38,36,30,32,25,21,38,17,33,50,36,36,10,50,53,51,20,56,62,66,45,24,65,40,90,76,25,19,34,36,42,64,47,55,48,57,38,58,63,16,39,25,63,34,54,43,9,21,42,65,46,57,11,24,36,32,33,33,46,51,58,93,46,58,67,42,44,47,49,37,30,38,78,65,45,18,24,29,36,42,36,44,71,65,53,48,53,50,43,74,64,35,91,59,47,83,79,42,61,52,83,51,34,41,37,36,38,32,49,87,50,66,48,50,66,70,53,56,50,44,32,49,73,72,48,55,31,46,64,29,33,34,30,64,41,70,57,33,34,26,63,44,22,31,38,46,77,83,60,50,68,66,49,50,46,58,22,30,22,31,43,35,65,60,22,36,36,34,25,17,31,82,84,82,64,41,71,32,47,38,70,38,75,17,32,36,29,38,33,51,68,29,49,44,82,35,35,63,97,30,68,67,65,26,49,72,34,33,42,96,88,54,38,34,57,67,53,32,28,23,30,27,42,46,84,47,37,29,27,78,40,35,39,60,86,60,45,31,50,42,66,84,38,83,40,48,35,45,55,52,25,59,55,54,46,66,39,90,52,39,64,41,55,46,52,32,55,28,72,32,92,87,36,53,26,39,42,30,33,40,33,24,56,33,91,90,52,83,87,48,54,65,56,56,45,52,59,38,62,75,72,46,61,73,91,70,49,51,79,37,62,42,81,39,94,73,71,57,53,43,95,82,67,40,72,37,55,70,59,46,23,52,52,48,22,59,74,68,69,90,138,79,80,75,72,77,73,77,87,71,78,75,78,76,78,71,76,72,74,76,76,60,80,60,71,76,65,76,59,75,71,72,78,64,71,46,62,50,23,59,40,45,20,49,36,80,69,56,69,62,89,40,33,59,37,55,38,49,52,50,27,20,70,76,35,35,81,42,53,34,36,32,44,42,82,83,63,49,65,29,27,24,40,54,42,51,51,52,26,44,31,32,33,13,12,42,43,67,64,67,53,43,64,68,37,28,35,32,44,40,42,62,45,43,70,67,52,56,45,48,55,50,18,23,39,32,52,36,17,19,34,28,38,31,65,61,78,54,50,68,68,58,43,52,47,56,42,57,74,71,42,23,33,30,39,37,26,40,49,61,56,93,91,41,50,49,51,60,47,49,37,70,67,30,58,50,34,68,73,27,53,56,53,57,40,72,30,87,81,42,66,53,35,26,31,41,32,29,59,47,91,65,92,51,66,26,38,36,36,44,69,56,37,34,65,53,14,68,79,42,46,71,44,43,63,60,50,41,68,69,58,55,27,78,40,64,37,34,33,38,66,40,79,49,94,87,55,74,63,43,38,35,30,32,25,22,38,16,33,50,38,36,10,50,53,52,23,56,62,65,45,24,65,42,88,75,25,18,34,37,44,64,47,58,48,56,38,57,63,16,39,25,60,34,54,44,9,21,44,66,46,57,11,25,35,32,32,34,47,52,57,94,47,57,67,43,44,48,49,37,32,38,78,64,44,19,24,29,36,41,37,43,70,66,54,49,52,50,42,73,64,35,89,60,45,85,79,42,61,52,81,52,33,42,37,36,38,31,48,88,50,68,49,51,66,70,54,55,51,45,32,50,74,71,49,54,31,48,63,30,34,35,29,65,42,72,58,32,33,26,62,45,22,31,37,47,76,83,60,52,68,68,48,51,47,59,22,31,22,32,44,35,64,62,23,35,36,36,26,18,31,81,84,79,63,41,71,30,47,38,70,37,74,17,32,36,30,37,35,51,68,28,48,44,83,36,35,63,97,31,68,68,63,27,48,72,35,33,43,96,85,54,37,34,56,66,53,31,28,23,30,27,43,45,84,47,38,28,26,77,40,35,38,59,88,62,46,32,51,41,66,85,39,85,39,46,34,45,54,51,26,58,55,53,45,66,39,90,53,38,62,42,55,47,51,31,54,28,73,31,90,86,36,53,26,39,41,30,33,40,32,24,56,33,91,91,54,84,85,47,55,65,57,56,45,53,59,38,61,76,71,47,61,74,89,69,48,50,80,37,62,43,82,39,94,72,73,57,53,43,96,82,68,41,73,36,56,70,58,46,23,52,52,48,22,60,75,68,70,90